Protein 8SA9 (pdb70)

Foldseek 3Di:
DLLVLLQCQLDDCLQCVPHSFGDQDFFFDDDAPDPVSQVVCVVCVCPQRDHGPLSHDSLLSSLFRSLCVQLVFDTKAKFQFQLLQLLLLVVLFDAAPAEEEEELLADLSSVCSQVVPVVVRRYYYHYDHQACFLVCLVVDDPRYAEYEEEALGPQLHAGHLLLRVLVNCCVRPVNHAYEYACAQQPSRQFSVVVSVHFKYKYRLCAALLAANPGGMIMIGGHPVCPVSSSVSSVVVSGDHGSVSSSSSSVSSNCSVVFQVLLQVLQVVVQVVLCPDPQFDFWAALCDPPHRCVVSSVVGTNTGGNKTKTFTPAADDPVLVCLQQVDFDFADDDDGYRYQGKHKDKDAQVRSQVSRPPDHDDDGGIMMMMGHHNDDSVSVVVRVVVSVVSRD/DLVCPCLVLLQCQLDDCVQCVPHSFGDQDFFFDDDDPDPVSQVVCVVCVCPPRDHGPLSHDSLLSSLFRSLCVQLVFPTKAKFQFQLRQLLLLVVLFDAAPAEEEEELLADLSSVCSQVPPVVVRRYYYHYDHQACFLVCLVVDDPRHAEYEEEALGPQLHAGHLLLRVQVNCCVRPVNHAYEYACAQQPSRQFSVVVSVHFKYKYRLCAALLAANPGGMIMIGGHPVCPVSSSVSSVVVSGDHGSVSSSSSSVSSNCSVVFQVLLQVLQVVVQVVLVPDPFFDFWAALCDPPHRCVVSSVVGTNTGGNKTKTFTPAAQDPVLVCLQQVDFDFADDDDGYRYQGKHKYKDALVRSQVSRPPDHDDDHGIMIMIRHHNDDSVSVVVRVVVSVVSRD

Solvent-accessible surface area: 29264 Å² total; per-residue (Å²): 131,72,22,16,43,2,0,46,2,2,46,113,81,84,4,12,110,82,64,23,9,7,47,72,50,181,37,68,87,19,133,61,131,80,105,110,40,109,101,83,6,50,150,32,94,42,160,21,62,58,47,75,2,103,37,2,1,20,0,8,11,1,0,39,52,0,3,24,111,13,6,53,20,54,5,2,9,12,0,61,30,7,46,16,0,5,21,19,0,0,52,5,3,22,121,140,34,21,8,0,3,0,0,10,1,0,98,74,54,3,11,49,20,1,74,137,72,0,57,154,96,30,2,79,31,17,33,5,78,5,79,36,8,49,89,0,27,124,65,22,81,153,60,12,57,0,0,0,0,13,2,5,2,18,25,15,3,20,0,2,24,2,50,26,0,12,44,0,0,61,162,79,9,82,113,1,9,0,0,0,14,0,9,10,0,0,0,5,13,1,62,3,23,115,53,33,2,3,0,0,0,2,16,0,10,29,2,2,1,1,4,50,55,17,116,0,0,0,0,0,0,42,78,125,3,38,128,75,0,19,60,51,4,39,142,106,35,36,70,10,68,10,46,23,0,20,37,0,5,7,4,1,6,1,0,5,10,1,6,106,15,0,47,94,1,0,40,106,0,0,60,65,0,48,155,32,114,20,17,73,78,10,14,0,0,6,17,94,79,13,78,11,16,125,48,27,147,136,20,20,92,9,1,0,0,5,0,0,0,2,1,83,67,117,1,79,121,80,47,30,44,37,0,24,97,81,28,100,32,9,39,97,39,185,39,33,0,2,1,5,0,12,2,29,29,31,10,12,85,93,0,25,87,22,12,27,160,34,151,40,84,26,91,5,0,0,0,26,0,2,0,0,4,3,20,32,95,55,0,24,62,9,0,43,48,0,3,71,72,4,144,12,75,84,42,103,31,6,20,30,2,0,48,0,1,49,116,80,83,10,12,126,82,64,24,9,7,49,72,50,180,37,68,86,21,132,64,130,79,105,116,41,109,121,94,5,53,196,26,97,43,146,28,66,60,43,75,3,103,35,4,1,28,1,8,14,1,0,42,51,0,2,25,101,8,6,53,19,56,6,1,8,14,0,59,30,7,46,17,0,5,23,19,0,0,51,5,2,23,122,153,45,20,8,0,3,0,0,9,1,0,99,74,55,3,12,48,22,1,73,139,70,0,58,151,89,31,3,79,31,17,34,4,76,5,79,35,8,50,92,0,27,123,69,20,80,150,59,11,60,0,0,0,0,12,1,5,2,18,22,14,2,20,0,2,24,2,50,26,0,12,43,0,0,66,161,76,19,76,126,4,10,0,0,0,15,0,8,9,0,1,0,4,2,1,57,2,24,114,52,33,1,2,0,0,0,2,15,0,10,29,1,1,1,1,3,49,55,16,118,0,0,0,0,0,0,40,82,117,2,40,120,79,0,19,63,53,5,42,144,106,36,37,71,10,70,9,46,23,0,18,40,0,6,6,4,0,7,1,0,3,10,1,0,16,30,1,39,106,6,0,38,101,0,0,80,65,0,47,152,32,117,20,21,70,76,12,12,0,0,5,19,97,77,13,78,11,8,106,48,28,121,135,19,21,50,5,1,0,0,6,0,0,0,2,1,82,69,102,0,73,122,76,51,39,43,40,0,18,96,82,27,96,31,9,39,105,38,177,38,31,0,3,1,3,0,11,1,23,22,28,6,13,84,88,0,28,87,22,13,28,163,33,150,42,81,29,94,3,0,1,0,25,0,2,0,0,3,0,29,32,83,37,0,19,63,10,0,44,47,0,3,72,73,6,148

Secondary structure (DSSP, 8-state):
-HHHHHHHTT--HHHHTTSSSPP----S----SSHHHHHHHHHTTTTTS---TTT--HHHHHHHHHHHHHHT-SEEEEESSHHHHHHHHHHTT--TT-EEEEETTS-HHHHHIIIIIIGGGT-EEEEE-TT-GGGGGGG--TTEEEEEEESSPTTT-PPP-HHHHHHHHHHH-TT-EEEEE-TTTTTTSS-GGGGT-SEEEEETTTTTT-SSS---EEEEE-HHHHHHHHHHHHHTT----HHHHHHHHHHHTTHHHHHHHHHHHHHHHHHHHHT-TTEEEEE-TTSTTSTTHHHHHHH-S---SEEEEEESSPPPHHHHHHHHTT-SS-EE-S---SSS-EEEEE-HHHHHTTSTT---S--SPEEEEE--SS-HHHHHHHHHHHHHHH-/-TT-TTHHHHHHTT--HHHHTTSSSPP----S----SSHHHHHHHHHTTTTTS---TTT--HHHHHHHHHHHHHHT-SEEEEESSHHHHHHHHHHTT--TT-EEEEETTS-HHHHHIIIIIIGGGT-EEEEE-TT-GGGGGGG--TTEEEEEEESSPTTT-PPP-HHHHHHHHHHH-TT-EEEEE-TTTTTTSS-GGGGT-SEEEEETTTTTT-SSS---EEEEE-HHHHHHHHHHHHHTT----HHHHHHHHHHHTTHHHHHHHHHHHHHHHHHHHHT-TTEEEEE-TTSTTSTTHHHHHHH-S---SEEEEEESSPPPHHHHHHHHTT-SSPEE-S---SSS-EEEEE-HHHHHHTSTT---S--SPEEEEE--SS-HHHHHHHHHHHHHHH-

Radius of gyration: 28.71 Å; Cα contacts (8 Å, |Δi|>4): 1822; chains: 2; bounding box: 74×93×70 Å

CATH classification: 3.40.640.10 (+1 more: 3.90.1150.10)

Organism: Klebsiella aerogenes (strain ATCC 13048 / DSM 30053 / CCUG 1429 / JCM 1235 / KCTC 2190 / NBRC 13534 / NCIMB 10102 / NCTC 10006 / CDC 819-56) (NCBI:txid1028307)

Nearest PDB structures (foldseek):
  8sad-assembly1_A  TM=1.002E+00  e=1.272E-87  Klebsiella aerogenes KCTC 2190
  8duy-assembly1_D  TM=1.002E+00  e=1.552E-83  Klebsiella pneumoniae
  4itg-assembly1_B  TM=1.001E+00  e=9.380E-82  Escherichia coli K-12
  1cl1-assembly1_B  TM=9.995E-01  e=1.520E-81  Escherichia coli K-12
  5dx5-assembly1_A  TM=9.143E-01  e=2.715E-39  Clostridium sporogenes

InterPro domains:
  IPR000277 Cys/Met metabolism, pyridoxal phosphate-dependent enzyme [PF01053] (7-391)
  IPR000277 Cys/Met metabolism, pyridoxal phosphate-dependent enzyme [PIRSF001434] (2-394)
  IPR000277 Cys/Met metabolism, pyridoxal phosphate-dependent enzyme [cd00614] (22-392)
  IPR006233 Cystathionine beta-lyase, bacterial [PTHR43500] (3-394)
  IPR006233 Cystathionine beta-lyase, bacterial [TIGR01324] (8-394)
  IPR015421 Pyridoxal phosphate-dependent transferase, major domain [G3DSA:3.40.640.10] (1-258)
  IPR015422 Pyridoxal phosphate-dependent transferase, small domain [G3DSA:3.90.1150.10] (259-395)
  IPR015424 Pyridoxal phosphate-dependent transferase [SSF53383] (24-393)
  IPR054542 Cys/Met metabolism enzyme, pyridoxal-phosphate attachment site [PS00868] (202-216)

B-factor: mean 17.11, std 7.77, range [1.0, 56.58]

Structure (mmCIF, N/CA/C/O backbone):
data_8SA9
#
_entry.id   8SA9
#
_cell.length_a   87.313
_cell.length_b   131.511
_cell.length_c   82.585
_cell.angle_alpha   90.00
_cell.angle_beta   103.81
_cell.angle_gamma   90.00
#
_symmetry.space_group_name_H-M   'C 1 2 1'
#
loop_
_entity.id
_entity.type
_entity.pdbx_description
1 polymer 'Cystathionine beta-lyase'
2 non-polymer '[({3-hydroxy-2-methyl-5-[(phosphonooxy)methyl]pyridin-4-yl}methyl)amino](oxo)acetic acid'
3 non-polymer "PYRIDOXAL-5'-PHOSPHATE"
4 non-polymer 'CITRATE ANION'
5 water water
#
loop_
_atom_site.group_PDB
_atom_site.id
_atom_site.type_symbol
_atom_site.label_atom_id
_atom_site.label_alt_id
_atom_site.label_comp_id
_atom_site.label_asym_id
_atom_site.label_entity_id
_atom_site.label_seq_id
_atom_site.pdbx_PDB_ins_code
_atom_site.Cartn_x
_atom_site.Cartn_y
_atom_site.Cartn_z
_atom_site.occupancy
_atom_site.B_iso_or_equiv
_atom_site.auth_seq_id
_atom_site.auth_comp_id
_atom_site.auth_asym_id
_atom_site.auth_atom_id
_atom_site.pdbx_PDB_model_num
ATOM 1 N N . HIS A 1 13 ? 17.319 -11.829 17.086 1.00 32.36 5 HIS A N 1
ATOM 2 C CA . HIS A 1 13 ? 18.417 -12.026 18.025 1.00 31.07 5 HIS A CA 1
ATOM 3 C C . HIS A 1 13 ? 19.755 -11.915 17.305 1.00 26.19 5 HIS A C 1
ATOM 4 O O . HIS A 1 13 ? 19.907 -12.404 16.175 1.00 23.76 5 HIS A O 1
ATOM 11 N N . LEU A 1 14 ? 20.719 -11.268 17.975 1.00 24.78 6 LEU A N 1
ATOM 12 C CA . LEU A 1 14 ? 22.014 -11.018 17.362 1.00 22.06 6 LEU A CA 1
ATOM 13 C C . LEU A 1 14 ? 22.681 -12.309 16.931 1.00 17.63 6 LEU A C 1
ATOM 14 O O . LEU A 1 14 ? 23.252 -12.351 15.851 1.00 15.64 6 LEU A O 1
ATOM 19 N N . ASP A 1 15 ? 22.642 -13.357 17.764 1.00 16.59 7 ASP A N 1
ATOM 20 C CA . ASP A 1 15 ? 23.336 -14.586 17.384 1.00 15.76 7 ASP A CA 1
ATOM 21 C C . ASP A 1 15 ? 22.773 -15.156 16.084 1.00 13.80 7 ASP A C 1
ATOM 22 O O . ASP A 1 15 ? 23.521 -15.638 15.231 1.00 13.88 7 ASP A O 1
ATOM 27 N N . THR A 1 16 ? 21.447 -15.142 15.925 1.00 13.24 8 THR A N 1
ATOM 28 C CA . THR A 1 16 ? 20.844 -15.658 14.700 1.00 13.20 8 THR A CA 1
ATOM 29 C C . THR A 1 16 ? 21.212 -14.777 13.513 1.00 12.67 8 THR A C 1
ATOM 30 O O . THR A 1 16 ? 21.527 -15.273 12.424 1.00 13.16 8 THR A O 1
ATOM 34 N N . ALA A 1 17 ? 21.168 -13.462 13.708 1.00 13.24 9 ALA A N 1
ATOM 35 C CA . ALA A 1 17 ? 21.532 -12.540 12.642 1.00 13.56 9 ALA A CA 1
ATOM 36 C C . ALA A 1 17 ? 22.982 -12.710 12.224 1.00 12.55 9 ALA A C 1
ATOM 37 O O . ALA A 1 17 ? 23.294 -12.650 11.036 1.00 13.53 9 ALA A O 1
ATOM 39 N N . LEU A 1 18 ? 23.889 -12.896 13.175 1.00 12.35 10 LEU A N 1
ATOM 40 C CA . LEU A 1 18 ? 25.291 -13.102 12.831 1.00 12.28 10 LEU A CA 1
ATOM 41 C C . LEU A 1 18 ? 25.482 -14.357 11.993 1.00 12.58 10 LEU A C 1
ATOM 42 O O . LEU A 1 18 ? 26.263 -14.359 11.043 1.00 14.02 10 LEU A O 1
ATOM 47 N N . VAL A 1 19 ? 24.772 -15.435 12.325 1.00 11.99 11 VAL A N 1
ATOM 48 C CA . VAL A 1 19 ? 24.910 -16.672 11.565 1.00 12.20 11 VAL A CA 1
ATOM 49 C C . VAL A 1 19 ? 24.413 -16.497 10.143 1.00 11.75 11 VAL A C 1
ATOM 50 O O . VAL A 1 19 ? 24.967 -17.076 9.204 1.00 12.42 11 VAL A O 1
ATOM 54 N N . ASN A 1 20 ? 23.353 -15.715 9.960 1.00 11.77 12 ASN A N 1
ATOM 55 C CA . ASN A 1 20 ? 22.670 -15.644 8.676 1.00 12.38 12 ASN A CA 1
ATOM 56 C C . ASN A 1 20 ? 23.021 -14.439 7.811 1.00 12.37 12 ASN A C 1
ATOM 57 O O . ASN A 1 20 ? 22.713 -14.446 6.624 1.00 13.33 12 ASN A O 1
ATOM 62 N N . ALA A 1 21 ? 23.691 -13.438 8.356 1.00 12.61 13 ALA A N 1
ATOM 63 C CA . ALA A 1 21 ? 23.863 -12.170 7.658 1.00 13.62 13 ALA A CA 1
ATOM 64 C C . ALA A 1 21 ? 24.614 -12.344 6.346 1.00 13.04 13 ALA A C 1
ATOM 65 O O . ALA A 1 21 ? 25.675 -12.963 6.295 1.00 14.21 13 ALA A O 1
ATOM 67 N N . GLY A 1 22 ? 24.077 -11.754 5.285 1.00 13.26 14 GLY A N 1
ATOM 68 C CA . GLY A 1 22 ? 24.704 -11.796 3.976 1.00 13.71 14 GLY A CA 1
ATOM 69 C C . GLY A 1 22 ? 24.543 -13.086 3.212 1.00 13.67 14 GLY A C 1
ATOM 70 O O . GLY A 1 22 ? 24.967 -13.158 2.053 1.00 14.48 14 GLY A O 1
ATOM 71 N N . ARG A 1 23 ? 23.945 -14.110 3.802 1.00 14.39 15 ARG A N 1
ATOM 72 C CA . ARG A 1 23 ? 23.877 -15.415 3.157 1.00 16.55 15 ARG A CA 1
ATOM 73 C C . ARG A 1 23 ? 22.557 -15.496 2.412 1.00 20.12 15 ARG A C 1
ATOM 74 O O . ARG A 1 23 ? 21.492 -15.683 3.013 1.00 23.50 15 ARG A O 1
ATOM 82 N N . ARG A 1 24 ? 22.634 -15.288 1.110 1.00 20.15 16 ARG A N 1
ATOM 83 C CA . ARG A 1 24 ? 21.553 -15.498 0.165 1.00 20.70 16 ARG A CA 1
ATOM 84 C C . ARG A 1 24 ? 22.080 -16.432 -0.913 1.00 17.55 16 ARG A C 1
ATOM 85 O O . ARG A 1 24 ? 23.285 -16.458 -1.166 1.00 15.45 16 ARG A O 1
ATOM 93 N N . LYS A 1 25 ? 21.166 -17.182 -1.542 1.00 17.88 17 LYS A N 1
ATOM 94 C CA . LYS A 1 25 ? 21.562 -18.201 -2.505 1.00 18.41 17 LYS A CA 1
ATOM 95 C C . LYS A 1 25 ? 22.387 -17.625 -3.653 1.00 16.77 17 LYS A C 1
ATOM 96 O O . LYS A 1 25 ? 23.292 -18.293 -4.166 1.00 17.11 17 LYS A O 1
ATOM 98 N N A LYS A 1 26 ? 22.120 -16.400 -4.088 0.60 15.89 18 LYS A N 1
ATOM 99 N N B LYS A 1 26 ? 22.072 -16.388 -4.070 0.40 16.32 18 LYS A N 1
ATOM 100 C CA A LYS A 1 26 ? 22.917 -15.929 -5.210 0.60 16.11 18 LYS A CA 1
ATOM 101 C CA B LYS A 1 26 ? 22.859 -15.666 -5.067 0.40 16.56 18 LYS A CA 1
ATOM 102 C C A LYS A 1 26 ? 24.392 -15.769 -4.841 0.60 14.80 18 LYS A C 1
ATOM 103 C C B LYS A 1 26 ? 24.344 -15.841 -4.807 0.40 15.08 18 LYS A C 1
ATOM 104 O O A LYS A 1 26 ? 25.237 -15.722 -5.742 0.60 14.48 18 LYS A O 1
ATOM 105 O O B LYS A 1 26 ? 25.130 -16.111 -5.720 0.40 15.20 18 LYS A O 1
ATOM 116 N N . TYR A 1 27 ? 24.732 -15.690 -3.550 1.00 13.19 19 TYR A N 1
ATOM 117 C CA . TYR A 1 27 ? 26.136 -15.655 -3.145 1.00 11.99 19 TYR A CA 1
ATOM 118 C C . TYR A 1 27 ? 26.667 -17.007 -2.714 1.00 12.56 19 TYR A C 1
ATOM 119 O O . TYR A 1 27 ? 27.854 -17.279 -2.901 1.00 13.72 19 TYR A O 1
ATOM 128 N N . THR A 1 28 ? 25.821 -17.869 -2.143 1.00 12.44 20 THR A N 1
ATOM 129 C CA . THR A 1 28 ? 26.284 -19.130 -1.558 1.00 13.11 20 THR A CA 1
ATOM 130 C C . THR A 1 28 ? 26.196 -20.285 -2.544 1.00 14.32 20 THR A C 1
ATOM 131 O O . THR A 1 28 ? 27.004 -21.217 -2.458 1.00 14.55 20 THR A O 1
ATOM 135 N N A GLN A 1 29 ? 25.209 -20.242 -3.442 0.32 15.37 21 GLN A N 1
ATOM 136 N N B GLN A 1 29 ? 25.277 -20.228 -3.511 0.68 15.84 21 GLN A N 1
ATOM 137 C CA A GLN A 1 29 ? 25.109 -21.176 -4.564 0.32 15.87 21 GLN A CA 1
ATOM 138 C CA B GLN A 1 29 ? 25.279 -21.176 -4.632 0.68 16.04 21 GLN A CA 1
ATOM 139 C C A GLN A 1 29 ? 25.271 -22.614 -4.112 0.32 15.65 21 GLN A C 1
ATOM 140 C C B GLN A 1 29 ? 25.228 -22.639 -4.172 0.68 15.54 21 GLN A C 1
ATOM 141 O O A GLN A 1 29 ? 25.959 -23.424 -4.735 0.32 15.52 21 GLN A O 1
ATOM 142 O O B GLN A 1 29 ? 25.696 -23.528 -4.880 0.68 15.85 21 GLN A O 1
ATOM 153 N N . GLY A 1 30 ? 24.624 -22.916 -3.007 1.00 16.20 22 GLY A N 1
ATOM 154 C CA . GLY A 1 30 ? 24.502 -24.262 -2.494 1.00 16.57 22 GLY A CA 1
ATOM 155 C C . GLY A 1 30 ? 25.349 -24.553 -1.275 1.00 16.30 22 GLY A C 1
ATOM 156 O O . GLY A 1 30 ? 25.090 -25.545 -0.591 1.00 19.63 22 GLY A O 1
ATOM 157 N N . SER A 1 31 ? 26.363 -23.755 -0.993 1.00 13.71 23 SER A N 1
ATOM 158 C CA . SER A 1 31 ? 27.169 -23.959 0.201 1.00 13.74 23 SER A CA 1
ATOM 159 C C . SER A 1 31 ? 26.596 -23.148 1.368 1.00 13.66 23 SER A C 1
ATOM 160 O O . SER A 1 31 ? 25.667 -22.355 1.211 1.00 14.82 23 SER A O 1
ATOM 163 N N . VAL A 1 32 ? 27.106 -23.403 2.567 1.00 12.64 24 VAL A N 1
ATOM 164 C CA . VAL A 1 32 ? 26.730 -22.592 3.713 1.00 12.24 24 VAL A CA 1
ATOM 165 C C . VAL A 1 32 ? 27.281 -21.185 3.578 1.00 12.43 24 VAL A C 1
ATOM 166 O O . VAL A 1 32 ? 26.559 -20.210 3.786 1.00 13.24 24 VAL A O 1
ATOM 170 N N . ASN A 1 33 ? 28.556 -21.061 3.225 1.00 11.70 25 ASN A N 1
ATOM 171 C CA . ASN A 1 33 ? 29.233 -19.779 3.104 1.00 11.62 25 ASN A CA 1
ATOM 172 C C . ASN A 1 33 ? 29.193 -19.289 1.658 1.00 11.23 25 ASN A C 1
ATOM 173 O O . ASN A 1 33 ? 28.982 -20.055 0.722 1.00 12.00 25 ASN A O 1
ATOM 178 N N A SER A 1 34 ? 29.424 -17.991 1.482 0.61 10.76 26 SER A N 1
ATOM 179 N N B SER A 1 34 ? 29.415 -17.985 1.480 0.39 10.68 26 SER A N 1
ATOM 180 C CA A SER A 1 34 ? 29.501 -17.458 0.131 0.61 11.01 26 SER A CA 1
ATOM 181 C CA B SER A 1 34 ? 29.528 -17.445 0.131 0.39 10.50 26 SER A CA 1
ATOM 182 C C A SER A 1 34 ? 30.631 -18.124 -0.645 0.61 11.13 26 SER A C 1
ATOM 183 C C B SER A 1 34 ? 30.608 -18.187 -0.640 0.39 10.61 26 SER A C 1
ATOM 184 O O A SER A 1 34 ? 31.661 -18.514 -0.090 0.61 11.42 26 SER A O 1
ATOM 185 O O B SER A 1 34 ? 31.573 -18.704 -0.072 0.39 10.66 26 SER A O 1
ATOM 190 N N . VAL A 1 35 ? 30.461 -18.200 -1.960 1.00 10.58 27 VAL A N 1
ATOM 191 C CA . VAL A 1 35 ? 31.581 -18.566 -2.806 1.00 10.67 27 VAL A CA 1
ATOM 192 C C . VAL A 1 35 ? 32.639 -17.473 -2.723 1.00 10.88 27 VAL A C 1
ATOM 193 O O . VAL A 1 35 ? 32.357 -16.322 -2.391 1.00 11.96 27 VAL A O 1
ATOM 197 N N A ILE A 1 36 ? 33.868 -17.856 -3.017 0.55 10.43 28 ILE A N 1
ATOM 198 N N B ILE A 1 36 ? 33.870 -17.844 -3.061 0.45 10.29 28 ILE A N 1
ATOM 199 C CA A ILE A 1 36 ? 34.961 -16.920 -3.220 0.55 10.30 28 ILE A CA 1
ATOM 200 C CA B ILE A 1 36 ? 34.982 -16.910 -3.203 0.45 10.08 28 ILE A CA 1
ATOM 201 C C A ILE A 1 36 ? 35.065 -16.736 -4.724 0.55 10.27 28 ILE A C 1
ATOM 202 C C B ILE A 1 36 ? 35.194 -16.695 -4.694 0.45 9.94 28 ILE A C 1
ATOM 203 O O A ILE A 1 36 ? 35.347 -17.681 -5.469 0.55 10.81 28 ILE A O 1
ATOM 204 O O B ILE A 1 36 ? 35.729 -17.562 -5.395 0.45 10.29 28 ILE A O 1
ATOM 213 N N . GLN A 1 37 ? 34.787 -15.530 -5.181 1.00 9.52 29 GLN A N 1
ATOM 214 C CA . GLN A 1 37 ? 34.891 -15.169 -6.591 1.00 9.77 29 GLN A CA 1
ATOM 215 C C . GLN A 1 37 ? 36.053 -14.197 -6.705 1.00 9.72 29 GLN A C 1
ATOM 216 O O . GLN A 1 37 ? 35.970 -13.044 -6.281 1.00 10.56 29 GLN A O 1
ATOM 222 N N . ARG A 1 38 ? 37.162 -14.695 -7.215 1.00 10.44 30 ARG A N 1
ATOM 223 C CA . ARG A 1 38 ? 38.370 -13.903 -7.414 1.00 10.30 30 ARG A CA 1
ATOM 224 C C . ARG A 1 38 ? 38.311 -13.335 -8.816 1.00 10.81 30 ARG A C 1
ATOM 225 O O . ARG A 1 38 ? 38.246 -14.107 -9.769 1.00 13.05 30 ARG A O 1
ATOM 233 N N . ALA A 1 39 ? 38.321 -12.011 -8.951 1.00 10.17 31 ALA A N 1
ATOM 234 C CA . ALA A 1 39 ? 38.197 -11.410 -10.272 1.00 10.39 31 ALA A CA 1
ATOM 235 C C . ALA A 1 39 ? 38.642 -9.966 -10.270 1.00 10.35 31 ALA A C 1
ATOM 236 O O . ALA A 1 39 ? 38.316 -9.217 -9.347 1.00 11.56 31 ALA A O 1
ATOM 238 N N . SER A 1 40 ? 39.311 -9.575 -11.352 1.00 10.34 32 SER A N 1
ATOM 239 C CA . SER A 1 40 ? 39.327 -8.199 -11.811 1.00 10.49 32 SER A CA 1
ATOM 240 C C . SER A 1 40 ? 38.280 -8.097 -12.926 1.00 10.22 32 SER A C 1
ATOM 241 O O . SER A 1 40 ? 37.166 -7.627 -12.707 1.00 10.42 32 SER A O 1
ATOM 244 N N . SER A 1 41 ? 38.597 -8.622 -14.101 1.00 10.37 33 SER A N 1
ATOM 245 C CA . SER A 1 41 ? 37.633 -8.661 -15.195 1.00 10.86 33 SER A CA 1
ATOM 246 C C . SER A 1 41 ? 36.362 -9.410 -14.817 1.00 10.81 33 SER A C 1
ATOM 247 O O . SER A 1 41 ? 36.411 -10.531 -14.302 1.00 11.60 33 SER A O 1
ATOM 250 N N . LEU A 1 42 ? 35.225 -8.809 -15.129 1.00 10.57 34 LEU A N 1
ATOM 251 C CA . LEU A 1 42 ? 33.927 -9.451 -15.028 1.00 11.31 34 LEU A CA 1
ATOM 252 C C . LEU A 1 42 ? 33.252 -9.359 -16.388 1.00 11.55 34 LEU A C 1
ATOM 253 O O . LEU A 1 42 ? 33.228 -8.299 -17.002 1.00 12.38 34 LEU A O 1
ATOM 258 N N . VAL A 1 43 ? 32.762 -10.470 -16.883 1.00 12.05 35 VAL A N 1
ATOM 259 C CA . VAL A 1 43 ? 32.404 -10.602 -18.286 1.00 12.69 35 VAL A CA 1
ATOM 260 C C . VAL A 1 43 ? 30.961 -10.201 -18.519 1.00 13.38 35 VAL A C 1
ATOM 261 O O . VAL A 1 43 ? 30.063 -10.566 -17.759 1.00 14.89 35 VAL A O 1
ATOM 265 N N . PHE A 1 44 ? 30.727 -9.512 -19.625 1.00 13.09 36 PHE A N 1
ATOM 266 C CA . PHE A 1 44 ? 29.400 -9.100 -20.072 1.00 13.84 36 PHE A CA 1
ATOM 267 C C . PHE A 1 44 ? 29.058 -9.908 -21.308 1.00 15.01 36 PHE A C 1
ATOM 268 O O . PHE A 1 44 ? 29.788 -9.862 -22.296 1.00 15.17 36 PHE A O 1
ATOM 276 N N . ASP A 1 45 ? 27.951 -10.639 -21.269 1.00 15.89 37 ASP A N 1
ATOM 277 C CA . ASP A 1 45 ? 27.636 -11.489 -22.415 1.00 18.30 37 ASP A CA 1
ATOM 278 C C . ASP A 1 45 ? 27.153 -10.686 -23.615 1.00 17.26 37 ASP A C 1
ATOM 279 O O . ASP A 1 45 ? 27.279 -11.144 -24.761 1.00 18.20 37 ASP A O 1
ATOM 284 N N . THR A 1 46 ? 26.567 -9.518 -23.375 1.00 16.25 38 THR A N 1
ATOM 285 C CA . THR A 1 46 ? 26.025 -8.671 -24.420 1.00 16.37 38 THR A CA 1
ATOM 286 C C . THR A 1 46 ? 26.246 -7.215 -24.043 1.00 16.36 38 THR A C 1
ATOM 287 O O . THR A 1 46 ? 26.493 -6.877 -22.885 1.00 16.14 38 THR A O 1
ATOM 291 N N . VAL A 1 47 ? 26.094 -6.351 -25.047 1.00 16.95 39 VAL A N 1
ATOM 292 C CA . VAL A 1 47 ? 26.087 -4.912 -24.823 1.00 17.81 39 VAL A CA 1
ATOM 293 C C . VAL A 1 47 ? 25.018 -4.534 -23.806 1.00 17.59 39 VAL A C 1
ATOM 294 O O . VAL A 1 47 ? 25.259 -3.712 -22.912 1.00 17.95 39 VAL A O 1
ATOM 298 N N A GLU A 1 48 ? 23.828 -5.129 -23.913 0.48 17.82 40 GLU A N 1
ATOM 299 N N B GLU A 1 48 ? 23.816 -5.108 -23.924 0.52 17.96 40 GLU A N 1
ATOM 300 C CA A GLU A 1 48 ? 22.768 -4.786 -22.967 0.48 18.65 40 GLU A CA 1
ATOM 301 C CA B GLU A 1 48 ? 22.780 -4.765 -22.951 0.52 19.00 40 GLU A CA 1
ATOM 302 C C A GLU A 1 48 ? 23.130 -5.200 -21.546 0.48 18.07 40 GLU A C 1
ATOM 303 C C B GLU A 1 48 ? 23.196 -5.163 -21.542 0.52 18.18 40 GLU A C 1
ATOM 304 O O A GLU A 1 48 ? 22.805 -4.492 -20.587 0.48 17.97 40 GLU A O 1
ATOM 305 O O B GLU A 1 48 ? 22.966 -4.413 -20.587 0.52 17.98 40 GLU A O 1
ATOM 316 N N . ALA A 1 49 ? 23.804 -6.340 -21.385 1.00 17.98 41 ALA A N 1
ATOM 317 C CA . ALA A 1 49 ? 24.245 -6.745 -20.054 1.00 17.41 41 ALA A CA 1
ATOM 318 C C . ALA A 1 49 ? 25.287 -5.779 -19.507 1.00 16.53 41 ALA A C 1
ATOM 319 O O . ALA A 1 49 ? 25.285 -5.459 -18.316 1.00 16.39 41 ALA A O 1
ATOM 321 N N . LYS A 1 50 ? 26.183 -5.299 -20.367 1.00 16.10 42 LYS A N 1
ATOM 322 C CA . LYS A 1 50 ? 27.169 -4.315 -19.942 1.00 15.66 42 LYS A CA 1
ATOM 323 C C . LYS A 1 50 ? 26.507 -3.020 -19.492 1.00 15.70 42 LYS A C 1
ATOM 324 O O . LYS A 1 50 ? 26.898 -2.446 -18.473 1.00 15.16 42 LYS A O 1
ATOM 330 N N . LYS A 1 51 ? 25.487 -2.562 -20.224 1.00 16.16 43 LYS A N 1
ATOM 331 C CA . LYS A 1 51 ? 24.783 -1.343 -19.829 1.00 17.31 43 LYS A CA 1
ATOM 332 C C . LYS A 1 51 ? 24.107 -1.523 -18.473 1.00 16.73 43 LYS A C 1
ATOM 333 O O . LYS A 1 51 ? 24.133 -0.624 -17.619 1.00 16.62 43 LYS A O 1
ATOM 339 N N . HIS A 1 52 ? 23.468 -2.672 -18.266 1.00 16.44 44 HIS A N 1
ATOM 340 C CA . HIS A 1 52 ? 22.799 -2.936 -17.001 1.00 16.36 44 HIS A CA 1
ATOM 341 C C . HIS A 1 52 ? 23.801 -2.998 -15.856 1.00 15.50 44 HIS A C 1
ATOM 342 O O . HIS A 1 52 ? 23.556 -2.470 -14.765 1.00 15.80 44 HIS A O 1
ATOM 349 N N . ALA A 1 53 ? 24.932 -3.650 -16.087 1.00 14.86 45 ALA A N 1
ATOM 350 C CA . ALA A 1 53 ? 25.954 -3.738 -15.056 1.00 14.32 45 ALA A CA 1
ATOM 351 C C . ALA A 1 53 ? 26.495 -2.361 -14.722 1.00 13.86 45 ALA A C 1
ATOM 352 O O . ALA A 1 53 ? 26.775 -2.053 -13.560 1.00 14.08 45 ALA A O 1
ATOM 354 N N . THR A 1 54 ? 26.693 -1.531 -15.746 1.00 13.87 46 THR A N 1
ATOM 355 C CA . THR A 1 54 ? 27.189 -0.176 -15.515 1.00 14.58 46 THR A CA 1
ATOM 356 C C . THR A 1 54 ? 26.217 0.612 -14.644 1.00 14.79 46 THR A C 1
ATOM 357 O O . THR A 1 54 ? 26.613 1.259 -13.672 1.00 14.92 46 THR A O 1
ATOM 361 N N A ARG A 1 55 ? 24.931 0.580 -14.989 0.56 15.39 47 ARG A N 1
ATOM 362 N N B ARG A 1 55 ? 24.929 0.557 -14.975 0.44 15.36 47 ARG A N 1
ATOM 363 C CA A ARG A 1 55 ? 23.938 1.276 -14.181 0.56 16.46 47 ARG A CA 1
ATOM 364 C CA B ARG A 1 55 ? 23.929 1.275 -14.197 0.44 16.33 47 ARG A CA 1
ATOM 365 C C A ARG A 1 55 ? 24.005 0.816 -12.735 0.56 15.16 47 ARG A C 1
ATOM 366 C C B ARG A 1 55 ? 23.886 0.785 -12.758 0.44 15.28 47 ARG A C 1
ATOM 367 O O A ARG A 1 55 ? 23.848 1.626 -11.810 0.56 15.57 47 ARG A O 1
ATOM 368 O O B ARG A 1 55 ? 23.520 1.548 -11.855 0.44 15.59 47 ARG A O 1
ATOM 383 N N . ASN A 1 56 ? 24.243 -0.478 -12.524 1.00 14.61 48 ASN A N 1
ATOM 384 C CA . ASN A 1 56 ? 24.146 -1.099 -11.217 1.00 14.18 48 ASN A CA 1
ATOM 385 C C . ASN A 1 56 ? 25.513 -1.395 -10.618 1.00 13.39 48 ASN A C 1
ATOM 386 O O . ASN A 1 56 ? 25.647 -2.248 -9.737 1.00 13.63 48 ASN A O 1
ATOM 391 N N . ARG A 1 57 ? 26.526 -0.636 -11.036 1.00 13.20 49 ARG A N 1
ATOM 392 C CA . ARG A 1 57 ? 27.903 -0.923 -10.660 1.00 12.91 49 ARG A CA 1
ATOM 393 C C . ARG A 1 57 ? 28.171 -0.746 -9.174 1.00 12.58 49 ARG A C 1
ATOM 394 O O . ARG A 1 57 ? 29.148 -1.304 -8.679 1.00 13.06 49 ARG A O 1
ATOM 402 N N . ALA A 1 58 ? 27.359 0.028 -8.460 1.00 13.53 50 ALA A N 1
ATOM 403 C CA . ALA A 1 58 ? 27.494 0.170 -7.015 1.00 14.36 50 ALA A CA 1
ATOM 404 C C . ALA A 1 58 ? 26.338 -0.489 -6.282 1.00 15.01 50 ALA A C 1
ATOM 405 O O . ALA A 1 58 ? 26.171 -0.285 -5.077 1.00 17.07 50 ALA A O 1
ATOM 407 N N . LYS A 1 59 ? 25.530 -1.261 -6.989 1.00 14.64 51 LYS A N 1
ATOM 408 C CA . LYS A 1 59 ? 24.292 -1.811 -6.464 1.00 15.85 51 LYS A CA 1
ATOM 409 C C . LYS A 1 59 ? 24.249 -3.328 -6.590 1.00 16.69 51 LYS A C 1
ATOM 410 O O . LYS A 1 59 ? 23.181 -3.917 -6.760 1.00 18.04 51 LYS A O 1
ATOM 416 N N . GLY A 1 60 ? 25.404 -3.982 -6.533 1.00 15.14 52 GLY A N 1
ATOM 417 C CA . GLY A 1 60 ? 25.420 -5.422 -6.389 1.00 15.63 52 GLY A CA 1
ATOM 418 C C . GLY A 1 60 ? 25.266 -6.196 -7.677 1.00 14.92 52 GLY A C 1
ATOM 419 O O . GLY A 1 60 ? 24.912 -7.380 -7.624 1.00 16.37 52 GLY A O 1
ATOM 420 N N . GLU A 1 61 ? 25.499 -5.573 -8.831 1.00 14.35 53 GLU A N 1
ATOM 421 C CA . GLU A 1 61 ? 25.606 -6.298 -10.089 1.00 14.29 53 GLU A CA 1
ATOM 422 C C . GLU A 1 61 ? 27.074 -6.374 -10.468 1.00 12.42 53 GLU A C 1
ATOM 423 O O . GLU A 1 61 ? 27.815 -5.413 -10.303 1.00 12.73 53 GLU A O 1
ATOM 429 N N . LEU A 1 62 ? 27.491 -7.514 -10.990 1.00 12.19 54 LEU A N 1
ATOM 430 C CA . LEU A 1 62 ? 28.887 -7.707 -11.365 1.00 11.38 54 LEU A CA 1
ATOM 431 C C . LEU A 1 62 ? 29.269 -6.759 -12.486 1.00 11.48 54 LEU A C 1
ATOM 432 O O . LEU A 1 62 ? 28.652 -6.758 -13.553 1.00 13.68 54 LEU A O 1
ATOM 437 N N . PHE A 1 63 ? 30.315 -5.970 -12.254 1.00 10.66 55 PHE A N 1
ATOM 438 C CA . PHE A 1 63 ? 30.725 -4.913 -13.164 1.00 10.60 55 PHE A CA 1
ATOM 439 C C . PHE A 1 63 ? 32.236 -4.908 -13.325 1.00 10.44 55 PHE A C 1
ATOM 440 O O . PHE A 1 63 ? 32.750 -5.004 -14.440 1.00 11.09 55 PHE A O 1
ATOM 448 N N . TYR A 1 64 ? 32.970 -4.785 -12.234 1.00 10.37 56 TYR A N 1
ATOM 449 C CA . TYR A 1 64 ? 34.423 -4.811 -12.275 1.00 10.36 56 TYR A CA 1
ATOM 450 C C . TYR A 1 64 ? 34.925 -5.115 -10.873 1.00 10.16 56 TYR A C 1
ATOM 451 O O . TYR A 1 64 ? 34.331 -4.673 -9.895 1.00 10.23 56 TYR A O 1
ATOM 460 N N . GLY A 1 65 ? 36.023 -5.863 -10.777 1.00 10.17 57 GLY A N 1
ATOM 461 C CA . GLY A 1 65 ? 36.466 -6.338 -9.482 1.00 10.14 57 GLY A CA 1
ATOM 462 C C . GLY A 1 65 ? 36.788 -5.256 -8.471 1.00 9.63 57 GLY A C 1
ATOM 463 O O . GLY A 1 65 ? 36.719 -5.517 -7.273 1.00 9.79 57 GLY A O 1
ATOM 464 N N . ARG A 1 66 ? 37.132 -4.039 -8.912 1.00 9.50 58 ARG A N 1
ATOM 465 C CA . ARG A 1 66 ? 37.382 -2.955 -7.967 1.00 9.53 58 ARG A CA 1
ATOM 466 C C . ARG A 1 66 ? 36.118 -2.583 -7.205 1.00 9.81 58 ARG A C 1
ATOM 467 O O . ARG A 1 66 ? 36.204 -2.110 -6.068 1.00 10.70 58 ARG A O 1
ATOM 475 N N . ARG A 1 67 ? 34.946 -2.749 -7.836 1.00 10.16 59 ARG A N 1
ATOM 476 C CA . ARG A 1 67 ? 33.654 -2.551 -7.175 1.00 11.02 59 ARG A CA 1
ATOM 477 C C . ARG A 1 67 ? 33.290 -3.743 -6.299 1.00 11.82 59 ARG A C 1
ATOM 478 O O . ARG A 1 67 ? 32.616 -3.587 -5.271 1.00 14.69 59 ARG A O 1
ATOM 486 N N . GLY A 1 68 ? 33.736 -4.933 -6.664 1.00 12.67 60 GLY A N 1
ATOM 487 C CA . GLY A 1 68 ? 33.506 -6.142 -5.902 1.00 11.23 60 GLY A CA 1
ATOM 488 C C . GLY A 1 68 ? 33.009 -7.276 -6.767 1.00 10.05 60 GLY A C 1
ATOM 489 O O . GLY A 1 68 ? 32.573 -7.102 -7.903 1.00 11.46 60 GLY A O 1
ATOM 490 N N . THR A 1 69 ? 33.067 -8.458 -6.186 1.00 9.78 61 THR A N 1
ATOM 491 C CA . THR A 1 69 ? 32.494 -9.668 -6.755 1.00 10.02 61 THR A CA 1
ATOM 492 C C . THR A 1 69 ? 31.385 -10.151 -5.814 1.00 9.70 61 THR A C 1
ATOM 493 O O . THR A 1 69 ? 31.054 -9.503 -4.817 1.00 9.80 61 THR A O 1
ATOM 497 N N . LEU A 1 70 ? 30.805 -11.320 -6.111 1.00 9.52 62 LEU A N 1
ATOM 498 C CA . LEU A 1 70 ? 29.761 -11.868 -5.249 1.00 9.89 62 LEU A CA 1
ATOM 499 C C . LEU A 1 70 ? 30.200 -11.914 -3.798 1.00 9.82 62 LEU A C 1
ATOM 500 O O . LEU A 1 70 ? 29.397 -11.717 -2.887 1.00 10.19 62 LEU A O 1
ATOM 505 N N . THR A 1 71 ? 31.482 -12.202 -3.570 1.00 9.43 63 THR A N 1
ATOM 506 C CA . THR A 1 71 ? 31.959 -12.386 -2.201 1.00 9.63 63 THR A CA 1
ATOM 507 C C . THR A 1 71 ? 31.888 -11.073 -1.426 1.00 9.22 63 THR A C 1
ATOM 508 O O . THR A 1 71 ? 31.503 -11.040 -0.247 1.00 10.26 63 THR A O 1
ATOM 512 N N . HIS A 1 72 ? 32.314 -9.986 -2.061 1.00 8.98 64 HIS A N 1
ATOM 513 C CA . HIS A 1 72 ? 32.194 -8.668 -1.455 1.00 9.54 64 HIS A CA 1
ATOM 514 C C . HIS A 1 72 ? 30.740 -8.296 -1.227 1.00 9.64 64 HIS A C 1
ATOM 515 O O . HIS A 1 72 ? 30.393 -7.770 -0.170 1.00 9.79 64 HIS A O 1
ATOM 522 N N . PHE A 1 73 ? 29.884 -8.541 -2.221 1.00 9.98 65 PHE A N 1
ATOM 523 C CA . PHE A 1 73 ? 28.493 -8.138 -2.094 1.00 10.07 65 PHE A CA 1
ATOM 524 C C . PHE A 1 73 ? 27.864 -8.818 -0.882 1.00 10.29 65 PHE A C 1
ATOM 525 O O . PHE A 1 73 ? 27.052 -8.219 -0.164 1.00 10.44 65 PHE A O 1
ATOM 533 N N . SER A 1 74 ? 28.217 -10.080 -0.641 1.00 9.98 66 SER A N 1
ATOM 534 C CA . SER A 1 74 ? 27.677 -10.804 0.506 1.00 10.24 66 SER A CA 1
ATOM 535 C C . SER A 1 74 ? 28.113 -10.174 1.825 1.00 10.02 66 SER A C 1
ATOM 536 O O . SER A 1 74 ? 27.298 -9.979 2.734 1.00 10.71 66 SER A O 1
ATOM 539 N N . LEU A 1 75 ? 29.400 -9.835 1.946 1.00 9.81 67 LEU A N 1
ATOM 540 C CA . LEU A 1 75 ? 29.877 -9.156 3.146 1.00 9.73 67 LEU A CA 1
ATOM 541 C C . LEU A 1 75 ? 29.207 -7.807 3.322 1.00 9.52 67 LEU A C 1
ATOM 542 O O . LEU A 1 75 ? 28.813 -7.437 4.432 1.00 9.50 67 LEU A O 1
ATOM 547 N N . GLN A 1 76 ? 29.085 -7.047 2.232 1.00 9.41 68 GLN A N 1
ATOM 548 C CA . GLN A 1 76 ? 28.469 -5.730 2.334 1.00 9.82 68 GLN A CA 1
ATOM 549 C C . GLN A 1 76 ? 27.038 -5.832 2.818 1.00 10.00 68 GLN A C 1
ATOM 550 O O . GLN A 1 76 ? 26.614 -5.057 3.686 1.00 10.54 68 GLN A O 1
ATOM 556 N N A GLU A 1 77 ? 26.272 -6.792 2.283 0.59 9.92 69 GLU A N 1
ATOM 557 N N B GLU A 1 77 ? 26.289 -6.806 2.301 0.41 10.56 69 GLU A N 1
ATOM 558 C CA A GLU A 1 77 ? 24.909 -6.984 2.764 0.59 10.14 69 GLU A CA 1
ATOM 559 C CA B GLU A 1 77 ? 24.918 -7.001 2.748 0.41 11.27 69 GLU A CA 1
ATOM 560 C C A GLU A 1 77 ? 24.907 -7.326 4.246 0.59 10.36 69 GLU A C 1
ATOM 561 C C B GLU A 1 77 ? 24.871 -7.377 4.223 0.41 10.84 69 GLU A C 1
ATOM 562 O O A GLU A 1 77 ? 24.103 -6.787 5.015 0.59 11.09 69 GLU A O 1
ATOM 563 O O B GLU A 1 77 ? 23.980 -6.938 4.957 0.41 11.12 69 GLU A O 1
ATOM 574 N N . ALA A 1 78 ? 25.804 -8.220 4.667 1.00 10.75 70 ALA A N 1
ATOM 575 C CA . ALA A 1 78 ? 25.871 -8.597 6.071 1.00 10.44 70 ALA A CA 1
ATOM 576 C C . ALA A 1 78 ? 26.121 -7.381 6.949 1.00 10.59 70 ALA A C 1
ATOM 577 O O . ALA A 1 78 ? 25.463 -7.210 7.984 1.00 11.13 70 ALA A O 1
ATOM 579 N N . MET A 1 79 ? 27.094 -6.545 6.576 1.00 10.02 71 MET A N 1
ATOM 580 C CA . MET A 1 79 ? 27.444 -5.395 7.401 1.00 10.46 71 MET A CA 1
ATOM 581 C C . MET A 1 79 ? 26.301 -4.394 7.446 1.00 10.78 71 MET A C 1
ATOM 582 O O . MET A 1 79 ? 26.031 -3.792 8.491 1.00 11.36 71 MET A O 1
ATOM 587 N N . CYS A 1 80 ? 25.617 -4.188 6.320 1.00 11.13 72 CYS A N 1
ATOM 588 C CA . CYS A 1 80 ? 24.481 -3.276 6.322 1.00 11.68 72 CYS A CA 1
ATOM 589 C C . CYS A 1 80 ? 23.377 -3.776 7.230 1.00 12.19 72 CYS A C 1
ATOM 590 O O . CYS A 1 80 ? 22.722 -2.978 7.913 1.00 12.95 72 CYS A O 1
ATOM 593 N N A GLU A 1 81 ? 23.138 -5.095 7.238 0.48 12.20 73 GLU A N 1
ATOM 594 N N B GLU A 1 81 ? 23.103 -5.076 7.211 0.52 11.74 73 GLU A N 1
ATOM 595 C CA A GLU A 1 81 ? 22.114 -5.687 8.100 0.48 13.30 73 GLU A CA 1
ATOM 596 C CA B GLU A 1 81 ? 22.099 -5.607 8.122 0.52 12.61 73 GLU A CA 1
ATOM 597 C C A GLU A 1 81 ? 22.486 -5.559 9.568 0.48 12.69 73 GLU A C 1
ATOM 598 C C B GLU A 1 81 ? 22.532 -5.396 9.565 0.52 12.23 73 GLU A C 1
ATOM 599 O O A GLU A 1 81 ? 21.629 -5.266 10.410 0.48 13.15 73 GLU A O 1
ATOM 600 O O B GLU A 1 81 ? 21.788 -4.831 10.376 0.52 13.12 73 GLU A O 1
ATOM 611 N N . LEU A 1 82 ? 23.743 -5.838 9.903 1.00 11.86 74 LEU A N 1
ATOM 612 C CA . LEU A 1 82 ? 24.158 -5.843 11.303 1.00 12.01 74 LEU A CA 1
ATOM 613 C C . LEU A 1 82 ? 24.297 -4.450 11.876 1.00 12.47 74 LEU A C 1
ATOM 614 O O . LEU A 1 82 ? 23.997 -4.261 13.044 1.00 14.28 74 LEU A O 1
ATOM 619 N N . GLU A 1 83 ? 24.729 -3.483 11.084 1.00 11.43 75 GLU A N 1
ATOM 620 C CA . GLU A 1 83 ? 24.919 -2.124 11.562 1.00 11.30 75 GLU A CA 1
ATOM 621 C C . GLU A 1 83 ? 23.795 -1.190 11.148 1.00 12.35 75 GLU A C 1
ATOM 622 O O . GLU A 1 83 ? 23.843 -0.007 11.473 1.00 14.57 75 GLU A O 1
ATOM 628 N N . GLY A 1 84 ? 22.782 -1.683 10.455 1.00 12.43 76 GLY A N 1
ATOM 629 C CA . GLY A 1 84 ? 21.624 -0.862 10.150 1.00 13.11 76 GLY A CA 1
ATOM 630 C C . GLY A 1 84 ? 21.892 0.270 9.189 1.00 13.57 76 GLY A C 1
ATOM 631 O O . GLY A 1 84 ? 21.355 1.365 9.376 1.00 15.68 76 GLY A O 1
ATOM 632 N N . GLY A 1 85 ? 22.700 0.025 8.158 1.00 13.01 77 GLY A N 1
ATOM 633 C CA . GLY A 1 85 ? 23.101 1.040 7.213 1.00 13.34 77 GLY A CA 1
ATOM 634 C C . GLY A 1 85 ? 22.542 0.834 5.814 1.00 12.68 77 GLY A C 1
ATOM 635 O O . GLY A 1 85 ? 21.955 -0.189 5.478 1.00 13.99 77 GLY A O 1
ATOM 636 N N . ALA A 1 86 ? 22.748 1.855 4.990 1.00 12.29 78 ALA A N 1
ATOM 637 C CA . ALA A 1 86 ? 22.372 1.848 3.590 1.00 12.63 78 ALA A CA 1
ATOM 638 C C . ALA A 1 86 ? 23.451 1.274 2.690 1.00 12.24 78 ALA A C 1
ATOM 639 O O . ALA A 1 86 ? 23.134 0.786 1.606 1.00 14.13 78 ALA A O 1
ATOM 641 N N . GLY A 1 87 ? 24.708 1.323 3.095 1.00 11.05 79 GLY A N 1
ATOM 642 C CA . GLY A 1 87 ? 25.780 0.770 2.294 1.00 10.59 79 GLY A CA 1
ATOM 643 C C . GLY A 1 87 ? 26.999 0.574 3.155 1.00 10.10 79 GLY A C 1
ATOM 644 O O . GLY A 1 87 ? 27.147 1.204 4.201 1.00 10.92 79 GLY A O 1
ATOM 645 N N . CYS A 1 88 ? 27.886 -0.301 2.696 1.00 10.18 80 CYS A N 1
ATOM 646 C CA . CYS A 1 88 ? 29.131 -0.605 3.381 1.00 10.25 80 CYS A CA 1
ATOM 647 C C . CYS A 1 88 ? 30.280 -0.547 2.390 1.00 9.96 80 CYS A C 1
ATOM 648 O O . CYS A 1 88 ? 30.323 -1.342 1.438 1.00 11.91 80 CYS A O 1
ATOM 651 N N . ALA A 1 89 ? 31.232 0.355 2.635 1.00 9.30 81 ALA A N 1
ATOM 652 C CA . ALA A 1 89 ? 32.437 0.441 1.816 1.00 9.45 81 ALA A CA 1
ATOM 653 C C . ALA A 1 89 ? 33.542 -0.382 2.472 1.00 9.06 81 ALA A C 1
ATOM 654 O O . ALA A 1 89 ? 33.628 -0.468 3.702 1.00 9.61 81 ALA A O 1
ATOM 656 N N . LEU A 1 90 ? 34.377 -1.007 1.640 1.00 9.27 82 LEU A N 1
ATOM 657 C CA . LEU A 1 90 ? 35.444 -1.893 2.090 1.00 9.27 82 LEU A CA 1
ATOM 658 C C . LEU A 1 90 ? 36.816 -1.313 1.764 1.00 8.97 82 LEU A C 1
ATOM 659 O O . LEU A 1 90 ? 36.992 -0.632 0.752 1.00 10.05 82 LEU A O 1
ATOM 664 N N . PHE A 1 91 ? 37.788 -1.620 2.613 1.00 8.83 83 PHE A N 1
ATOM 665 C CA . PHE A 1 91 ? 39.100 -0.998 2.590 1.00 8.70 83 PHE A CA 1
ATOM 666 C C . PHE A 1 91 ? 40.165 -2.019 2.957 1.00 8.68 83 PHE A C 1
ATOM 667 O O . PHE A 1 91 ? 39.865 -3.018 3.611 1.00 9.06 83 PHE A O 1
ATOM 675 N N . PRO A 1 92 ? 41.433 -1.741 2.640 1.00 8.98 84 PRO A N 1
ATOM 676 C CA . PRO A 1 92 ? 42.493 -2.716 2.923 1.00 9.43 84 PRO A CA 1
ATOM 677 C C . PRO A 1 92 ? 42.791 -2.921 4.391 1.00 9.18 84 PRO A C 1
ATOM 678 O O . PRO A 1 92 ? 43.356 -3.957 4.748 1.00 9.83 84 PRO A O 1
ATOM 682 N N . CYS A 1 93 ? 42.423 -1.983 5.253 1.00 9.13 85 CYS A N 1
ATOM 683 C CA . CYS A 1 93 ? 42.633 -2.129 6.685 1.00 9.12 85 CYS A CA 1
ATOM 684 C C . CYS A 1 93 ? 41.803 -1.059 7.379 1.00 8.66 85 CYS A C 1
ATOM 685 O O . CYS A 1 93 ? 41.225 -0.182 6.734 1.00 8.95 85 CYS A O 1
ATOM 688 N N . GLY A 1 94 ? 41.767 -1.125 8.705 1.00 8.98 86 GLY A N 1
ATOM 689 C CA . GLY A 1 94 ? 41.073 -0.106 9.474 1.00 8.85 86 GLY A CA 1
ATOM 690 C C . GLY A 1 94 ? 41.612 1.296 9.281 1.00 9.00 86 GLY A C 1
ATOM 691 O O . GLY A 1 94 ? 40.833 2.242 9.163 1.00 9.18 86 GLY A O 1
ATOM 692 N N . ALA A 1 95 ? 42.935 1.455 9.229 1.00 9.03 87 ALA A N 1
ATOM 693 C CA . ALA A 1 95 ? 43.481 2.797 9.064 1.00 9.00 87 ALA A CA 1
ATOM 694 C C . ALA A 1 95 ? 43.094 3.372 7.718 1.00 9.23 87 ALA A C 1
ATOM 695 O O . ALA A 1 95 ? 42.875 4.585 7.590 1.00 9.44 87 ALA A O 1
ATOM 697 N N . ALA A 1 96 ? 43.002 2.525 6.687 1.00 8.68 88 ALA A N 1
ATOM 698 C CA . ALA A 1 96 ? 42.546 2.998 5.389 1.00 9.09 88 ALA A CA 1
ATOM 699 C C . ALA A 1 96 ? 41.082 3.400 5.430 1.00 8.84 88 ALA A C 1
ATOM 700 O O . ALA A 1 96 ? 40.684 4.377 4.772 1.00 9.46 88 ALA A O 1
ATOM 702 N N . ALA A 1 97 ? 40.256 2.651 6.169 1.00 8.79 89 ALA A N 1
ATOM 703 C CA . ALA A 1 97 ? 38.855 3.019 6.319 1.00 8.67 89 ALA A CA 1
ATOM 704 C C . ALA A 1 97 ? 38.715 4.372 7.005 1.00 8.55 89 ALA A C 1
ATOM 705 O O . ALA A 1 97 ? 37.913 5.211 6.582 1.00 9.38 89 ALA A O 1
ATOM 707 N N . VAL A 1 98 ? 39.457 4.594 8.097 1.00 9.28 90 VAL A N 1
ATOM 708 C CA . VAL A 1 98 ? 39.368 5.880 8.790 1.00 9.38 90 VAL A CA 1
ATOM 709 C C . VAL A 1 98 ? 39.806 7.007 7.864 1.00 9.18 90 VAL A C 1
ATOM 710 O O . VAL A 1 98 ? 39.102 8.004 7.675 1.00 9.77 90 VAL A O 1
ATOM 714 N N . ALA A 1 99 ? 41.005 6.879 7.297 1.00 9.21 91 ALA A N 1
ATOM 715 C CA . ALA A 1 99 ? 41.564 7.966 6.499 1.00 9.24 91 ALA A CA 1
ATOM 716 C C . ALA A 1 99 ? 40.691 8.274 5.292 1.00 8.99 91 ALA A C 1
ATOM 717 O O . ALA A 1 99 ? 40.393 9.444 5.001 1.00 9.74 91 ALA A O 1
ATOM 719 N N . ASN A 1 100 ? 40.244 7.240 4.598 1.00 9.02 92 ASN A N 1
ATOM 720 C CA . ASN A 1 100 ? 39.475 7.452 3.391 1.00 9.63 92 ASN A CA 1
ATOM 721 C C . ASN A 1 100 ? 38.034 7.843 3.652 1.00 9.45 92 ASN A C 1
ATOM 722 O O . ASN A 1 100 ? 37.447 8.537 2.820 1.00 9.69 92 ASN A O 1
ATOM 727 N N . THR A 1 101 ? 37.449 7.421 4.777 1.00 9.38 93 THR A N 1
ATOM 728 C CA . THR A 1 101 ? 36.100 7.863 5.097 1.00 9.35 93 THR A CA 1
ATOM 729 C C . THR A 1 101 ? 36.101 9.344 5.461 1.00 9.66 93 THR A C 1
ATOM 730 O O . THR A 1 101 ? 35.249 10.104 4.985 1.00 9.98 93 THR A O 1
ATOM 734 N N . ILE A 1 102 ? 37.070 9.788 6.262 1.00 9.77 94 ILE A N 1
ATOM 735 C CA . ILE A 1 102 ? 37.177 11.220 6.510 1.00 9.72 94 ILE A CA 1
ATOM 736 C C . ILE A 1 102 ? 37.440 11.971 5.212 1.00 9.57 94 ILE A C 1
ATOM 737 O O . ILE A 1 102 ? 36.776 12.972 4.917 1.00 10.00 94 ILE A O 1
ATOM 742 N N . LEU A 1 103 ? 38.426 11.519 4.432 1.00 9.46 95 LEU A N 1
ATOM 743 C CA . LEU A 1 103 ? 38.792 12.240 3.213 1.00 9.59 95 LEU A CA 1
ATOM 744 C C . LEU A 1 103 ? 37.604 12.389 2.276 1.00 9.99 95 LEU A C 1
ATOM 745 O O . LEU A 1 103 ? 37.451 13.421 1.611 1.00 10.33 95 LEU A O 1
ATOM 750 N N . ALA A 1 104 ? 36.738 11.380 2.222 1.00 9.66 96 ALA A N 1
ATOM 751 C CA . ALA A 1 104 ? 35.587 11.387 1.330 1.00 10.59 96 ALA A CA 1
ATOM 752 C C . ALA A 1 104 ? 34.653 12.555 1.577 1.00 10.49 96 ALA A C 1
ATOM 753 O O . ALA A 1 104 ? 33.881 12.895 0.674 1.00 11.69 96 ALA A O 1
ATOM 755 N N . PHE A 1 105 ? 34.673 13.149 2.770 1.00 9.94 97 PHE A N 1
ATOM 756 C CA . PHE A 1 105 ? 33.713 14.172 3.146 1.00 10.56 97 PHE A CA 1
ATOM 757 C C . PHE A 1 105 ? 34.307 15.555 3.330 1.00 10.66 97 PHE A C 1
ATOM 758 O O . PHE A 1 105 ? 33.577 16.450 3.761 1.00 12.64 97 PHE A O 1
ATOM 766 N N . VAL A 1 106 ? 35.584 15.775 3.010 1.00 10.26 98 VAL A N 1
ATOM 767 C CA . VAL A 1 106 ? 36.216 17.067 3.241 1.00 10.65 98 VAL A CA 1
ATOM 768 C C . VAL A 1 106 ? 36.794 17.657 1.959 1.00 10.96 98 VAL A C 1
ATOM 769 O O . VAL A 1 106 ? 37.048 16.982 0.958 1.00 11.80 98 VAL A O 1
ATOM 773 N N . GLU A 1 107 ? 37.030 18.963 2.037 1.00 10.99 99 GLU A N 1
ATOM 774 C CA . GLU A 1 107 ? 37.654 19.731 0.978 1.00 11.07 99 GLU A CA 1
ATOM 775 C C . GLU A 1 107 ? 38.343 20.919 1.629 1.00 10.75 99 GLU A C 1
ATOM 776 O O . GLU A 1 107 ? 38.112 21.230 2.800 1.00 11.24 99 GLU A O 1
ATOM 782 N N . GLN A 1 108 ? 39.181 21.606 0.860 1.00 10.99 100 GLN A N 1
ATOM 783 C CA . GLN A 1 108 ? 39.856 22.790 1.362 1.00 11.35 100 GLN A CA 1
ATOM 784 C C . GLN A 1 108 ? 38.852 23.719 2.041 1.00 11.48 100 GLN A C 1
ATOM 785 O O . GLN A 1 108 ? 37.788 24.019 1.497 1.00 12.36 100 GLN A O 1
ATOM 791 N N . GLY A 1 109 ? 39.221 24.194 3.225 1.00 11.30 101 GLY A N 1
ATOM 792 C CA . GLY A 1 109 ? 38.416 25.115 3.976 1.00 12.49 101 GLY A CA 1
ATOM 793 C C . GLY A 1 109 ? 37.552 24.465 5.028 1.00 12.49 101 GLY A C 1
ATOM 794 O O . GLY A 1 109 ? 36.962 25.178 5.846 1.00 13.95 101 GLY A O 1
ATOM 795 N N . ASP A 1 110 ? 37.432 23.141 5.028 1.00 11.64 102 ASP A N 1
ATOM 796 C CA . ASP A 1 110 ? 36.623 22.451 6.012 1.00 11.27 102 ASP A CA 1
ATOM 797 C C . ASP A 1 110 ? 37.404 22.266 7.310 1.00 11.75 102 ASP A C 1
ATOM 798 O O . ASP A 1 110 ? 38.637 22.304 7.347 1.00 12.36 102 ASP A O 1
ATOM 803 N N . HIS A 1 111 ? 36.654 21.979 8.375 1.00 11.61 103 HIS A N 1
ATOM 804 C CA . HIS A 1 111 ? 37.156 21.709 9.717 1.00 11.63 103 HIS A CA 1
ATOM 805 C C . HIS A 1 111 ? 36.601 20.373 10.202 1.00 11.46 103 HIS A C 1
ATOM 806 O O . HIS A 1 111 ? 35.430 20.056 9.985 1.00 12.10 103 HIS A O 1
ATOM 813 N N . VAL A 1 112 ? 37.481 19.600 10.832 1.00 11.47 104 VAL A N 1
ATOM 814 C CA . VAL A 1 112 ? 37.160 18.331 11.475 1.00 11.16 104 VAL A CA 1
ATOM 815 C C . VAL A 1 112 ? 37.322 18.522 12.973 1.00 11.16 104 VAL A C 1
ATOM 816 O O . VAL A 1 112 ? 38.306 19.107 13.421 1.00 12.30 104 VAL A O 1
ATOM 820 N N A LEU A 1 113 ? 36.405 17.954 13.739 0.45 11.09 105 LEU A N 1
ATOM 821 N N B LEU A 1 113 ? 36.328 18.083 13.744 0.55 11.03 105 LEU A N 1
ATOM 822 C CA A LEU A 1 113 ? 36.441 17.987 15.197 0.45 11.67 105 LEU A CA 1
ATOM 823 C CA B LEU A 1 113 ? 36.476 17.936 15.189 0.55 11.68 105 LEU A CA 1
ATOM 824 C C A LEU A 1 113 ? 36.543 16.542 15.680 0.45 11.29 105 LEU A C 1
ATOM 825 C C B LEU A 1 113 ? 36.682 16.464 15.482 0.55 11.41 105 LEU A C 1
ATOM 826 O O A LEU A 1 113 ? 35.581 15.780 15.529 0.45 11.48 105 LEU A O 1
ATOM 827 O O B LEU A 1 113 ? 35.922 15.616 15.004 0.55 12.06 105 LEU A O 1
ATOM 836 N N . MET A 1 114 ? 37.699 16.166 16.264 1.00 11.19 106 MET A N 1
ATOM 837 C CA . MET A 1 114 ? 38.036 14.777 16.578 1.00 11.52 106 MET A CA 1
ATOM 838 C C . MET A 1 114 ? 38.325 14.623 18.067 1.00 11.71 106 MET A C 1
ATOM 839 O O . MET A 1 114 ? 38.997 15.453 18.683 1.00 11.91 106 MET A O 1
ATOM 844 N N . THR A 1 115 ? 37.856 13.523 18.642 1.00 10.96 107 THR A N 1
ATOM 845 C CA . THR A 1 115 ? 38.184 13.237 20.030 1.00 11.50 107 THR A CA 1
ATOM 846 C C . THR A 1 115 ? 39.692 13.135 20.216 1.00 10.88 107 THR A C 1
ATOM 847 O O . THR A 1 115 ? 40.393 12.541 19.397 1.00 11.06 107 THR A O 1
ATOM 851 N N . ASN A 1 116 ? 40.198 13.674 21.332 1.00 11.12 108 ASN A N 1
ATOM 852 C CA . ASN A 1 116 ? 41.631 13.618 21.577 1.00 11.27 108 ASN A CA 1
ATOM 853 C C . ASN A 1 116 ? 42.131 12.241 21.986 1.00 11.60 108 ASN A C 1
ATOM 854 O O . ASN A 1 116 ? 43.345 12.035 22.054 1.00 12.07 108 ASN A O 1
ATOM 859 N N . THR A 1 117 ? 41.218 11.286 22.157 1.00 11.01 109 THR A N 1
ATOM 860 C CA . THR A 1 117 ? 41.507 9.884 22.416 1.00 11.16 109 THR A CA 1
ATOM 861 C C . THR A 1 117 ? 41.422 9.026 21.156 1.00 11.09 109 THR A C 1
ATOM 862 O O . THR A 1 117 ? 41.416 7.789 21.253 1.00 11.97 109 THR A O 1
ATOM 866 N N . ALA A 1 118 ? 41.353 9.644 19.980 1.00 10.75 110 ALA A N 1
ATOM 867 C CA . ALA A 1 118 ? 41.342 8.868 18.758 1.00 10.66 110 ALA A CA 1
ATOM 868 C C . ALA A 1 118 ? 42.628 8.073 18.612 1.00 10.25 110 ALA A C 1
ATOM 869 O O . ALA A 1 118 ? 43.714 8.505 19.005 1.00 10.81 110 ALA A O 1
ATOM 871 N N . TYR A 1 119 ? 42.490 6.925 17.963 1.00 10.48 111 TYR A N 1
ATOM 872 C CA . TYR A 1 119 ? 43.631 6.112 17.573 1.00 10.17 111 TYR A CA 1
ATOM 873 C C . TYR A 1 119 ? 44.713 6.980 16.923 1.00 10.33 111 TYR A C 1
ATOM 874 O O . TYR A 1 119 ? 44.427 7.835 16.078 1.00 10.39 111 TYR A O 1
ATOM 883 N N . GLU A 1 120 ? 45.970 6.748 17.305 1.00 10.48 112 GLU A N 1
ATOM 884 C CA . GLU A 1 120 ? 47.039 7.656 16.882 1.00 10.88 112 GLU A CA 1
ATOM 885 C C . GLU A 1 120 ? 47.170 7.766 15.365 1.00 10.55 112 GLU A C 1
ATOM 886 O O . GLU A 1 120 ? 47.265 8.899 14.865 1.00 10.93 112 GLU A O 1
ATOM 892 N N . PRO A 1 121 ? 47.122 6.686 14.589 1.00 10.29 113 PRO A N 1
ATOM 893 C CA . PRO A 1 121 ? 47.139 6.847 13.120 1.00 10.34 113 PRO A CA 1
ATOM 894 C C . PRO A 1 121 ? 46.010 7.704 12.572 1.00 10.04 113 PRO A C 1
ATOM 895 O O . PRO A 1 121 ? 46.198 8.355 11.532 1.00 10.32 113 PRO A O 1
ATOM 899 N N . SER A 1 122 ? 44.841 7.709 13.222 1.00 10.02 114 SER A N 1
ATOM 900 C CA . SER A 1 122 ? 43.752 8.579 12.799 1.00 10.09 114 SER A CA 1
ATOM 901 C C . SER A 1 122 ? 44.137 10.037 12.996 1.00 10.20 114 SER A C 1
ATOM 902 O O . SER A 1 122 ? 43.876 10.891 12.139 1.00 10.81 114 SER A O 1
ATOM 905 N N . GLN A 1 123 ? 44.720 10.340 14.152 1.00 10.53 115 GLN A N 1
ATOM 906 C CA . GLN A 1 123 ? 45.197 11.685 14.415 1.00 10.63 115 GLN A CA 1
ATOM 907 C C . GLN A 1 123 ? 46.269 12.084 13.416 1.00 10.82 115 GLN A C 1
ATOM 908 O O . GLN A 1 123 ? 46.263 13.214 12.913 1.00 11.21 115 GLN A O 1
ATOM 914 N N . ASP A 1 124 ? 47.233 11.188 13.153 1.00 10.84 116 ASP A N 1
ATOM 915 C CA . ASP A 1 124 ? 48.332 11.518 12.248 1.00 10.82 116 ASP A CA 1
ATOM 916 C C . ASP A 1 124 ? 47.854 11.699 10.813 1.00 10.31 116 ASP A C 1
ATOM 917 O O . ASP A 1 124 ? 48.395 12.522 10.080 1.00 10.52 116 ASP A O 1
ATOM 922 N N . PHE A 1 125 ? 46.832 10.959 10.394 1.00 10.31 117 PHE A N 1
ATOM 923 C CA . PHE A 1 125 ? 46.215 11.271 9.108 1.00 10.11 117 PHE A CA 1
ATOM 924 C C . PHE A 1 125 ? 45.729 12.718 9.088 1.00 10.15 117 PHE A C 1
ATOM 925 O O . PHE A 1 125 ? 45.956 13.455 8.126 1.00 10.53 117 PHE A O 1
ATOM 933 N N . CYS A 1 126 ? 45.066 13.151 10.152 1.00 10.23 118 CYS A N 1
ATOM 934 C CA . CYS A 1 126 ? 44.560 14.521 10.177 1.00 10.93 118 CYS A CA 1
ATOM 935 C C . CYS A 1 126 ? 45.690 15.548 10.160 1.00 10.86 118 CYS A C 1
ATOM 936 O O . CYS A 1 126 ? 45.619 16.545 9.434 1.00 11.29 118 CYS A O 1
ATOM 939 N N . THR A 1 127 ? 46.733 15.347 10.961 1.00 10.75 119 THR A N 1
ATOM 940 C CA . THR A 1 127 ? 47.754 16.380 11.074 1.00 11.30 119 THR A CA 1
ATOM 941 C C . THR A 1 127 ? 48.763 16.330 9.940 1.00 11.80 119 THR A C 1
ATOM 942 O O . THR A 1 127 ? 49.297 17.376 9.556 1.00 13.95 119 THR A O 1
ATOM 946 N N . LYS A 1 128 ? 49.051 15.148 9.406 1.00 11.44 120 LYS A N 1
ATOM 947 C CA . LYS A 1 128 ? 50.093 14.974 8.406 1.00 11.63 120 LYS A CA 1
ATOM 948 C C . LYS A 1 128 ? 49.564 14.943 6.981 1.00 11.64 120 LYS A C 1
ATOM 949 O O . LYS A 1 128 ? 50.299 15.280 6.046 1.00 13.67 120 LYS A O 1
ATOM 955 N N . ILE A 1 129 ? 48.320 14.542 6.777 1.00 11.16 121 ILE A N 1
ATOM 956 C CA . ILE A 1 129 ? 47.723 14.524 5.445 1.00 11.33 121 ILE A CA 1
ATOM 957 C C . ILE A 1 129 ? 46.719 15.661 5.271 1.00 11.05 121 ILE A C 1
ATOM 958 O O . ILE A 1 129 ? 46.843 16.470 4.353 1.00 11.72 121 ILE A O 1
ATOM 963 N N . LEU A 1 130 ? 45.702 15.731 6.126 1.00 10.78 122 LEU A N 1
ATOM 964 C CA . LEU A 1 130 ? 44.640 16.708 5.893 1.00 11.24 122 LEU A CA 1
ATOM 965 C C . LEU A 1 130 ? 45.135 18.140 5.977 1.00 10.71 122 LEU A C 1
ATOM 966 O O . LEU A 1 130 ? 44.700 18.993 5.193 1.00 11.15 122 LEU A O 1
ATOM 971 N N . ALA A 1 131 ? 45.966 18.460 6.964 1.00 10.60 123 ALA A N 1
ATOM 972 C CA . ALA A 1 131 ? 46.269 19.870 7.194 1.00 11.35 123 ALA A CA 1
ATOM 973 C C . ALA A 1 131 ? 46.870 20.507 5.952 1.00 11.45 123 ALA A C 1
ATOM 974 O O . ALA A 1 131 ? 46.500 21.624 5.565 1.00 12.29 123 ALA A O 1
ATOM 976 N N . LYS A 1 132 ? 47.825 19.834 5.324 1.00 11.40 124 LYS A N 1
ATOM 977 C CA . LYS A 1 132 ? 48.471 20.412 4.158 1.00 11.52 124 LYS A CA 1
ATOM 978 C C . LYS A 1 132 ? 47.547 20.501 2.950 1.00 11.44 124 LYS A C 1
ATOM 979 O O . LYS A 1 132 ? 47.887 21.210 2.000 1.00 11.70 124 LYS A O 1
ATOM 985 N N . LEU A 1 133 ? 46.411 19.807 2.976 1.00 11.83 125 LEU A N 1
ATOM 986 C CA . LEU A 1 133 ? 45.376 19.874 1.957 1.00 12.58 125 LEU A CA 1
ATOM 987 C C . LEU A 1 133 ? 44.271 20.844 2.333 1.00 13.29 125 LEU A C 1
ATOM 988 O O . LEU A 1 133 ? 43.217 20.846 1.693 1.00 15.35 125 LEU A O 1
ATOM 993 N N . GLY A 1 134 ? 44.509 21.691 3.330 1.00 12.56 126 GLY A N 1
ATOM 994 C CA . GLY A 1 134 ? 43.580 22.751 3.637 1.00 13.12 126 GLY A CA 1
ATOM 995 C C . GLY A 1 134 ? 42.420 22.364 4.518 1.00 12.29 126 GLY A C 1
ATOM 996 O O . GLY A 1 134 ? 41.425 23.097 4.570 1.00 13.29 126 GLY A O 1
ATOM 997 N N . VAL A 1 135 ? 42.518 21.255 5.238 1.00 11.17 127 VAL A N 1
ATOM 998 C CA . VAL A 1 135 ? 41.469 20.818 6.152 1.00 11.29 127 VAL A CA 1
ATOM 999 C C . VAL A 1 135 ? 42.054 20.843 7.558 1.00 10.94 127 VAL A C 1
ATOM 1000 O O . VAL A 1 135 ? 43.034 20.142 7.836 1.00 11.95 127 VAL A O 1
ATOM 1004 N N . THR A 1 136 ? 41.474 21.660 8.428 1.00 11.52 128 THR A N 1
ATOM 1005 C CA . THR A 1 136 ? 41.937 21.814 9.799 1.00 12.12 128 THR A CA 1
ATOM 1006 C C . THR A 1 136 ? 41.250 20.806 10.704 1.00 12.06 128 THR A C 1
ATOM 1007 O O . THR A 1 136 ? 40.141 20.357 10.431 1.00 13.25 128 THR A O 1
ATOM 1011 N N . THR A 1 137 ? 41.912 20.483 11.818 1.00 12.04 129 THR A N 1
ATOM 1012 C CA . THR A 1 137 ? 41.381 19.565 12.815 1.00 12.41 129 THR A CA 1
ATOM 1013 C C . THR A 1 137 ? 41.501 20.181 14.197 1.00 12.73 129 THR A C 1
ATOM 1014 O O . THR A 1 137 ? 42.586 20.619 14.602 1.00 15.10 129 THR A O 1
ATOM 1018 N N . GLY A 1 138 ? 40.375 20.216 14.914 1.00 12.36 130 GLY A N 1
ATOM 1019 C CA . GLY A 1 138 ? 40.350 20.565 16.310 1.00 12.87 130 GLY A CA 1
ATOM 1020 C C . GLY A 1 138 ? 39.981 19.345 17.137 1.00 12.59 130 GLY A C 1
ATOM 1021 O O . GLY A 1 138 ? 39.495 18.337 16.634 1.00 13.07 130 GLY A O 1
ATOM 1022 N N . TRP A 1 139 ? 40.219 19.470 18.433 1.00 13.09 131 TRP A N 1
ATOM 1023 C CA . TRP A 1 139 ? 40.231 18.353 19.363 1.00 13.54 131 TRP A CA 1
ATOM 1024 C C . TRP A 1 139 ? 39.256 18.578 20.502 1.00 14.03 131 TRP A C 1
ATOM 1025 O O . TRP A 1 139 ? 39.009 19.715 20.904 1.00 16.12 131 TRP A O 1
ATOM 1036 N N . PHE A 1 140 ? 38.730 17.492 21.066 1.00 13.77 132 PHE A N 1
ATOM 1037 C CA . PHE A 1 140 ? 37.886 17.615 22.235 1.00 13.77 132 PHE A CA 1
ATOM 1038 C C . PHE A 1 140 ? 38.113 16.471 23.213 1.00 13.05 132 PHE A C 1
ATOM 1039 O O . PHE A 1 140 ? 38.465 15.352 22.843 1.00 13.24 132 PHE A O 1
ATOM 1047 N N . ASP A 1 141 ? 37.887 16.777 24.483 1.00 13.08 133 ASP A N 1
ATOM 1048 C CA . ASP A 1 141 ? 37.931 15.778 25.537 1.00 13.51 133 ASP A CA 1
ATOM 1049 C C . ASP A 1 141 ? 36.780 14.790 25.347 1.00 12.82 133 ASP A C 1
ATOM 1050 O O . ASP A 1 141 ? 35.661 15.194 25.014 1.00 13.45 133 ASP A O 1
ATOM 1055 N N . PRO A 1 142 ? 37.012 13.493 25.554 1.00 12.81 134 PRO A N 1
ATOM 1056 C CA . PRO A 1 142 ? 35.965 12.507 25.245 1.00 12.74 134 PRO A CA 1
ATOM 1057 C C . PRO A 1 142 ? 34.719 12.634 26.103 1.00 12.94 134 PRO A C 1
ATOM 1058 O O . PRO A 1 142 ? 33.671 12.113 25.707 1.00 13.38 134 PRO A O 1
ATOM 1062 N N . LEU A 1 143 ? 34.811 13.264 27.278 1.00 12.85 135 LEU A N 1
ATOM 1063 C CA . LEU A 1 143 ? 33.679 13.452 28.181 1.00 13.75 135 LEU A CA 1
ATOM 1064 C C . LEU A 1 143 ? 33.016 14.811 27.993 1.00 13.87 135 LEU A C 1
ATOM 1065 O O . LEU A 1 143 ? 32.207 15.227 28.824 1.00 15.13 135 LEU A O 1
ATOM 1070 N N . ILE A 1 144 ? 33.285 15.482 26.875 1.00 14.33 136 ILE A N 1
ATOM 1071 C CA . ILE A 1 144 ? 32.744 16.825 26.672 1.00 14.94 136 ILE A CA 1
ATOM 1072 C C . ILE A 1 144 ? 31.220 16.832 26.609 1.00 14.82 136 ILE A C 1
ATOM 1073 O O . ILE A 1 144 ? 30.587 17.839 26.951 1.00 15.58 136 ILE A O 1
ATOM 1078 N N . GLY A 1 145 ? 30.611 15.760 26.101 1.00 14.32 137 GLY A N 1
ATOM 1079 C CA . GLY A 1 145 ? 29.161 15.707 26.013 1.00 14.72 137 GLY A CA 1
ATOM 1080 C C . GLY A 1 145 ? 28.572 16.899 25.289 1.00 14.98 137 GLY A C 1
ATOM 1081 O O . GLY A 1 145 ? 29.045 17.306 24.224 1.00 15.12 137 GLY A O 1
ATOM 1082 N N . ALA A 1 146 ? 27.522 17.475 25.885 1.00 15.85 138 ALA A N 1
ATOM 1083 C CA . ALA A 1 146 ? 26.769 18.549 25.251 1.00 16.53 138 ALA A CA 1
ATOM 1084 C C . ALA A 1 146 ? 27.612 19.785 25.000 1.00 16.72 138 ALA A C 1
ATOM 1085 O O . ALA A 1 146 ? 27.254 20.612 24.149 1.00 17.17 138 ALA A O 1
ATOM 1087 N N . ASP A 1 147 ? 28.720 19.938 25.709 1.00 16.58 139 ASP A N 1
ATOM 1088 C CA . ASP A 1 147 ? 29.533 21.131 25.528 1.00 17.62 139 ASP A CA 1
ATOM 1089 C C . ASP A 1 147 ? 30.295 21.139 24.217 1.00 16.87 139 ASP A C 1
ATOM 1090 O O . ASP A 1 147 ? 30.930 22.155 23.894 1.00 18.37 139 ASP A O 1
ATOM 1095 N N . ILE A 1 148 ? 30.215 20.071 23.421 1.00 15.77 140 ILE A N 1
ATOM 1096 C CA . ILE A 1 148 ? 30.831 20.104 22.113 1.00 15.08 140 ILE A CA 1
ATOM 1097 C C . ILE A 1 148 ? 30.208 21.184 21.245 1.00 15.17 140 ILE A C 1
ATOM 1098 O O . ILE A 1 148 ? 30.847 21.648 20.289 1.00 15.22 140 ILE A O 1
ATOM 1103 N N . ALA A 1 149 ? 28.976 21.604 21.541 1.00 15.55 141 ALA A N 1
ATOM 1104 C CA . ALA A 1 149 ? 28.336 22.628 20.733 1.00 16.85 141 ALA A CA 1
ATOM 1105 C C . ALA A 1 149 ? 29.206 23.870 20.633 1.00 17.14 141 ALA A C 1
ATOM 1106 O O . ALA A 1 149 ? 29.231 24.531 19.589 1.00 18.39 141 ALA A O 1
ATOM 1108 N N . ASN A 1 150 ? 29.944 24.192 21.695 1.00 17.99 142 ASN A N 1
ATOM 1109 C CA . ASN A 1 150 ? 30.739 25.410 21.717 1.00 19.77 142 ASN A CA 1
ATOM 1110 C C . ASN A 1 150 ? 31.977 25.330 20.848 1.00 17.67 142 ASN A C 1
ATOM 1111 O O . ASN A 1 150 ? 32.642 26.354 20.651 1.00 19.03 142 ASN A O 1
ATOM 1116 N N . LEU A 1 151 ? 32.308 24.147 20.334 1.00 15.27 143 LEU A N 1
ATOM 1117 C CA . LEU A 1 151 ? 33.470 23.965 19.483 1.00 15.36 143 LEU A CA 1
ATOM 1118 C C . LEU A 1 151 ? 33.118 23.912 18.006 1.00 15.57 143 LEU A C 1
ATOM 1119 O O . LEU A 1 151 ? 34.026 23.904 17.171 1.00 16.54 143 LEU A O 1
ATOM 1124 N N . ILE A 1 152 ? 31.837 23.861 17.661 1.00 14.59 144 ILE A N 1
ATOM 1125 C CA . ILE A 1 152 ? 31.408 23.763 16.273 1.00 14.22 144 ILE A CA 1
ATOM 1126 C C . ILE A 1 152 ? 31.577 25.116 15.593 1.00 13.84 144 ILE A C 1
ATOM 1127 O O . ILE A 1 152 ? 31.023 26.117 16.036 1.00 15.13 144 ILE A O 1
ATOM 1132 N N . GLN A 1 153 ? 32.356 25.140 14.523 1.00 13.57 145 GLN A N 1
ATOM 1133 C CA . GLN A 1 153 ? 32.660 26.332 13.763 1.00 13.95 145 GLN A CA 1
ATOM 1134 C C . GLN A 1 153 ? 31.782 26.416 12.531 1.00 13.20 145 GLN A C 1
ATOM 1135 O O . GLN A 1 153 ? 31.202 25.415 12.103 1.00 12.66 145 GLN A O 1
ATOM 1141 N N . PRO A 1 154 ? 31.715 27.589 11.896 1.00 14.13 146 PRO A N 1
ATOM 1142 C CA . PRO A 1 154 ? 30.923 27.705 10.663 1.00 14.39 146 PRO A CA 1
ATOM 1143 C C . PRO A 1 154 ? 31.359 26.747 9.584 1.00 13.85 146 PRO A C 1
ATOM 1144 O O . PRO A 1 154 ? 30.542 26.403 8.727 1.00 14.72 146 PRO A O 1
ATOM 1148 N N . ASN A 1 155 ? 32.622 26.314 9.605 1.00 12.98 147 ASN A N 1
ATOM 1149 C CA . ASN A 1 155 ? 33.169 25.402 8.607 1.00 12.79 147 ASN A CA 1
ATOM 1150 C C . ASN A 1 155 ? 33.343 23.978 9.119 1.00 11.91 147 ASN A C 1
ATOM 1151 O O . ASN A 1 155 ? 33.941 23.154 8.422 1.00 12.12 147 ASN A O 1
ATOM 1156 N N . THR A 1 156 ? 32.829 23.642 10.299 1.00 11.78 148 THR A N 1
ATOM 1157 C CA . THR A 1 156 ? 32.940 22.261 10.771 1.00 11.36 148 THR A CA 1
ATOM 1158 C C . THR A 1 156 ? 32.075 21.364 9.907 1.00 11.67 148 THR A C 1
ATOM 1159 O O . THR A 1 156 ? 30.860 21.586 9.794 1.00 13.08 148 THR A O 1
ATOM 1163 N N . LYS A 1 157 ? 32.708 20.357 9.313 1.00 11.29 149 LYS A N 1
ATOM 1164 C CA . LYS A 1 157 ? 32.073 19.438 8.383 1.00 11.31 149 LYS A CA 1
ATOM 1165 C C . LYS A 1 157 ? 31.929 18.045 8.956 1.00 10.89 149 LYS A C 1
ATOM 1166 O O . LYS A 1 157 ? 30.937 17.363 8.693 1.00 11.33 149 LYS A O 1
ATOM 1172 N N . VAL A 1 158 ? 32.915 17.608 9.735 1.00 11.26 150 VAL A N 1
ATOM 1173 C CA . VAL A 1 158 ? 32.977 16.251 10.263 1.00 10.52 150 VAL A CA 1
ATOM 1174 C C . VAL A 1 158 ? 33.201 16.336 11.764 1.00 10.96 150 VAL A C 1
ATOM 1175 O O . VAL A 1 158 ? 34.059 17.092 12.219 1.00 11.55 150 VAL A O 1
ATOM 1179 N N . VAL A 1 159 ? 32.488 15.502 12.515 1.00 10.57 151 VAL A N 1
ATOM 1180 C CA . VAL A 1 159 ? 32.721 15.268 13.934 1.00 10.74 151 VAL A CA 1
ATOM 1181 C C . VAL A 1 159 ? 33.052 13.796 14.069 1.00 10.64 151 VAL A C 1
ATOM 1182 O O . VAL A 1 159 ? 32.252 12.946 13.682 1.00 11.08 151 VAL A O 1
ATOM 1186 N N . PHE A 1 160 ? 34.242 13.507 14.585 1.00 10.26 152 PHE A N 1
ATOM 1187 C CA . PHE A 1 160 ? 34.806 12.153 14.606 1.00 10.33 152 PHE A CA 1
ATOM 1188 C C . PHE A 1 160 ? 34.928 11.659 16.047 1.00 10.18 152 PHE A C 1
ATOM 1189 O O . PHE A 1 160 ? 35.680 12.227 16.852 1.00 10.78 152 PHE A O 1
ATOM 1197 N N . LEU A 1 161 ? 34.157 10.627 16.349 1.00 10.23 153 LEU A N 1
ATOM 1198 C CA . LEU A 1 161 ? 34.059 9.999 17.655 1.00 10.16 153 LEU A CA 1
ATOM 1199 C C . LEU A 1 161 ? 34.825 8.683 17.681 1.00 9.98 153 LEU A C 1
ATOM 1200 O O . LEU A 1 161 ? 35.002 8.027 16.657 1.00 10.11 153 LEU A O 1
ATOM 1205 N N . GLU A 1 162 ? 35.229 8.269 18.876 1.00 10.18 154 GLU A N 1
ATOM 1206 C CA . GLU A 1 162 ? 35.817 6.942 19.075 1.00 10.41 154 GLU A CA 1
ATOM 1207 C C . GLU A 1 162 ? 35.494 6.554 20.511 1.00 11.01 154 GLU A C 1
ATOM 1208 O O . GLU A 1 162 ? 36.017 7.161 21.441 1.00 11.66 154 GLU A O 1
ATOM 1214 N N . SER A 1 163 ? 34.597 5.589 20.681 1.00 10.89 155 SER A N 1
ATOM 1215 C CA . SER A 1 163 ? 34.071 5.248 21.994 1.00 11.24 155 SER A CA 1
ATOM 1216 C C . SER A 1 163 ? 34.003 3.741 22.123 1.00 11.69 155 SER A C 1
ATOM 1217 O O . SER A 1 163 ? 33.338 3.098 21.309 1.00 12.08 155 SER A O 1
ATOM 1220 N N . PRO A 1 164 ? 34.693 3.142 23.096 1.00 11.19 156 PRO A N 1
ATOM 1221 C CA . PRO A 1 164 ? 35.678 3.772 23.974 1.00 11.43 156 PRO A CA 1
ATOM 1222 C C . PRO A 1 164 ? 36.879 4.316 23.212 1.00 11.03 156 PRO A C 1
ATOM 1223 O O . PRO A 1 164 ? 37.165 3.892 22.085 1.00 11.27 156 PRO A O 1
ATOM 1227 N N . GLY A 1 165 ? 37.614 5.224 23.847 1.00 11.11 157 GLY A N 1
ATOM 1228 C CA . GLY A 1 165 ? 38.808 5.768 23.243 1.00 11.22 157 GLY A CA 1
ATOM 1229 C C . GLY A 1 165 ? 39.938 4.760 23.166 1.00 10.79 157 GLY A C 1
ATOM 1230 O O . GLY A 1 165 ? 39.978 3.757 23.871 1.00 11.61 157 GLY A O 1
ATOM 1231 N N . SER A 1 166 ? 40.892 5.047 22.292 1.00 10.63 158 SER A N 1
ATOM 1232 C CA . SER A 1 166 ? 42.062 4.200 22.171 1.00 11.01 158 SER A CA 1
ATOM 1233 C C . SER A 1 166 ? 42.885 4.272 23.447 1.00 11.00 158 SER A C 1
ATOM 1234 O O . SER A 1 166 ? 43.115 5.354 23.995 1.00 11.63 158 SER A O 1
ATOM 1237 N N . ILE A 1 167 ? 43.339 3.098 23.905 1.00 11.04 159 ILE A N 1
ATOM 1238 C CA . ILE A 1 167 ? 44.286 2.881 24.996 1.00 11.89 159 ILE A CA 1
ATOM 1239 C C . ILE A 1 167 ? 43.692 3.191 26.363 1.00 12.19 159 ILE A C 1
ATOM 1240 O O . ILE A 1 167 ? 43.728 2.338 27.258 1.00 12.18 159 ILE A O 1
ATOM 1245 N N . THR A 1 168 ? 43.193 4.414 26.544 1.00 12.00 160 THR A N 1
ATOM 1246 C CA . THR A 1 168 ? 42.696 4.889 27.825 1.00 12.03 160 THR A CA 1
ATOM 1247 C C . THR A 1 168 ? 41.204 4.629 28.032 1.00 11.82 160 THR A C 1
ATOM 1248 O O . THR A 1 168 ? 40.727 4.752 29.163 1.00 12.18 160 THR A O 1
ATOM 1252 N N . MET A 1 169 ? 40.462 4.240 26.997 1.00 11.32 161 MET A N 1
ATOM 1253 C CA . MET A 1 169 ? 39.163 3.583 27.129 1.00 11.54 161 MET A CA 1
ATOM 1254 C C . MET A 1 169 ? 38.011 4.484 27.555 1.00 11.39 161 MET A C 1
ATOM 1255 O O . MET A 1 169 ? 36.961 3.969 27.948 1.00 12.41 161 MET A O 1
ATOM 1260 N N . GLU A 1 170 ? 38.131 5.802 27.453 1.00 11.72 162 GLU A N 1
ATOM 1261 C CA . GLU A 1 170 ? 37.037 6.672 27.884 1.00 11.68 162 GLU A CA 1
ATOM 1262 C C . GLU A 1 170 ? 35.830 6.499 26.969 1.00 11.32 162 GLU A C 1
ATOM 1263 O O . GLU A 1 170 ? 35.965 6.508 25.749 1.00 11.92 162 GLU A O 1
ATOM 1269 N N . VAL A 1 171 ? 34.635 6.391 27.555 1.00 11.62 163 VAL A N 1
ATOM 1270 C CA . VAL A 1 171 ? 33.400 6.222 26.784 1.00 11.61 163 VAL A CA 1
ATOM 1271 C C . VAL A 1 171 ? 32.698 7.563 26.624 1.00 11.52 163 VAL A C 1
ATOM 1272 O O . VAL A 1 171 ? 32.466 8.272 27.608 1.00 12.54 163 VAL A O 1
ATOM 1276 N N . HIS A 1 172 ? 32.374 7.923 25.385 1.00 11.50 164 HIS A N 1
ATOM 1277 C CA . HIS A 1 172 ? 31.613 9.141 25.142 1.00 11.69 164 HIS A CA 1
ATOM 1278 C C . HIS A 1 172 ? 30.162 8.994 25.622 1.00 12.28 164 HIS A C 1
ATOM 1279 O O . HIS A 1 172 ? 29.598 7.892 25.667 1.00 12.24 164 HIS A O 1
ATOM 1286 N N . ASP A 1 173 ? 29.521 10.145 25.848 1.00 12.66 165 ASP A N 1
ATOM 1287 C CA . ASP A 1 173 ? 28.059 10.250 25.944 1.00 13.14 165 ASP A CA 1
ATOM 1288 C C . ASP A 1 173 ? 27.551 10.593 24.543 1.00 12.76 165 ASP A C 1
ATOM 1289 O O . ASP A 1 173 ? 27.362 11.753 24.171 1.00 13.05 165 ASP A O 1
ATOM 1294 N N . VAL A 1 174 ? 27.397 9.556 23.712 1.00 12.90 166 VAL A N 1
ATOM 1295 C CA . VAL A 1 174 ? 27.036 9.791 22.316 1.00 12.46 166 VAL A CA 1
ATOM 1296 C C . VAL A 1 174 ? 25.715 10.524 22.183 1.00 13.47 166 VAL A C 1
ATOM 1297 O O . VAL A 1 174 ? 25.642 11.469 21.389 1.00 13.24 166 VAL A O 1
ATOM 1301 N N . PRO A 1 175 ? 24.656 10.166 22.903 1.00 13.67 167 PRO A N 1
ATOM 1302 C CA . PRO A 1 175 ? 23.421 10.942 22.749 1.00 13.82 167 PRO A CA 1
ATOM 1303 C C . PRO A 1 175 ? 23.610 12.427 22.989 1.00 13.80 167 PRO A C 1
ATOM 1304 O O . PRO A 1 175 ? 23.072 13.241 22.241 1.00 14.80 167 PRO A O 1
ATOM 1308 N N . ALA A 1 176 ? 24.368 12.809 24.009 1.00 13.67 168 ALA A N 1
ATOM 1309 C CA . ALA A 1 176 ? 24.551 14.228 24.293 1.00 14.38 168 ALA A CA 1
ATOM 1310 C C . ALA A 1 176 ? 25.377 14.899 23.199 1.00 14.30 168 ALA A C 1
ATOM 1311 O O . ALA A 1 176 ? 25.081 16.026 22.793 1.00 14.58 168 ALA A O 1
ATOM 1313 N N . ILE A 1 177 ? 26.422 14.227 22.715 1.00 13.59 169 ILE A N 1
ATOM 1314 C CA . ILE A 1 177 ? 27.238 14.789 21.636 1.00 13.57 169 ILE A CA 1
ATOM 1315 C C . ILE A 1 177 ? 26.404 14.970 20.378 1.00 13.65 169 ILE A C 1
ATOM 1316 O O . ILE A 1 177 ? 26.403 16.043 19.766 1.00 14.02 169 ILE A O 1
ATOM 1321 N N . VAL A 1 178 ? 25.689 13.920 19.967 1.00 13.63 170 VAL A N 1
ATOM 1322 C CA . VAL A 1 178 ? 24.917 13.997 18.733 1.00 13.79 170 VAL A CA 1
ATOM 1323 C C . VAL A 1 178 ? 23.861 15.087 18.826 1.00 14.15 170 VAL A C 1
ATOM 1324 O O . VAL A 1 178 ? 23.678 15.872 17.892 1.00 14.29 170 VAL A O 1
ATOM 1328 N N . ALA A 1 179 ? 23.145 15.159 19.952 1.00 14.44 171 ALA A N 1
ATOM 1329 C CA . ALA A 1 179 ? 22.098 16.171 20.054 1.00 14.83 171 ALA A CA 1
ATOM 1330 C C . ALA A 1 179 ? 22.681 17.576 19.953 1.00 14.96 171 ALA A C 1
ATOM 1331 O O . ALA A 1 179 ? 22.085 18.461 19.326 1.00 15.34 171 ALA A O 1
ATOM 1333 N N . ALA A 1 180 ? 23.850 17.795 20.550 1.00 15.27 172 ALA A N 1
ATOM 1334 C CA . ALA A 1 180 ? 24.470 19.110 20.506 1.00 16.02 172 ALA A CA 1
ATOM 1335 C C . ALA A 1 180 ? 24.939 19.443 19.094 1.00 16.14 172 ALA A C 1
ATOM 1336 O O . ALA A 1 180 ? 24.747 20.563 18.620 1.00 16.97 172 ALA A O 1
ATOM 1338 N N . VAL A 1 181 ? 25.529 18.475 18.393 1.00 15.77 173 VAL A N 1
ATOM 1339 C CA . VAL A 1 181 ? 25.934 18.718 17.011 1.00 15.74 173 VAL A CA 1
ATOM 1340 C C . VAL A 1 181 ? 24.722 19.052 16.159 1.00 16.90 173 VAL A C 1
ATOM 1341 O O . VAL A 1 181 ? 24.757 19.973 15.335 1.00 18.22 173 VAL A O 1
ATOM 1345 N N . ARG A 1 182 ? 23.642 18.275 16.305 1.00 16.26 174 ARG A N 1
ATOM 1346 C CA . ARG A 1 182 ? 22.483 18.469 15.434 1.00 16.80 174 ARG A CA 1
ATOM 1347 C C . ARG A 1 182 ? 21.796 19.811 15.701 1.00 17.49 174 ARG A C 1
ATOM 1348 O O . ARG A 1 182 ? 21.169 20.372 14.799 1.00 18.41 174 ARG A O 1
ATOM 1356 N N A ARG A 1 183 ? 21.908 20.338 16.934 0.59 17.40 175 ARG A N 1
ATOM 1357 N N B ARG A 1 183 ? 21.876 20.337 16.919 0.41 17.70 175 ARG A N 1
ATOM 1358 C CA A ARG A 1 183 ? 21.358 21.655 17.260 0.59 17.54 175 ARG A CA 1
ATOM 1359 C CA B ARG A 1 183 ? 21.323 21.665 17.152 0.41 18.16 175 ARG A CA 1
ATOM 1360 C C A ARG A 1 183 ? 22.079 22.790 16.540 0.59 17.78 175 ARG A C 1
ATOM 1361 C C B ARG A 1 183 ? 22.049 22.710 16.310 0.41 17.56 175 ARG A C 1
ATOM 1362 O O A ARG A 1 183 ? 21.452 23.810 16.243 0.59 18.55 175 ARG A O 1
ATOM 1363 O O B ARG A 1 183 ? 21.415 23.537 15.643 0.41 17.67 175 ARG A O 1
ATOM 1378 N N . VAL A 1 184 ? 23.382 22.670 16.310 1.00 17.36 176 VAL A N 1
ATOM 1379 C CA . VAL A 1 184 ? 24.171 23.725 15.672 1.00 17.63 176 VAL A CA 1
ATOM 1380 C C . VAL A 1 184 ? 24.316 23.490 14.174 1.00 15.82 176 VAL A C 1
ATOM 1381 O O . VAL A 1 184 ? 24.143 24.407 13.368 1.00 16.33 176 VAL A O 1
ATOM 1385 N N . ALA A 1 185 ? 24.686 22.270 13.799 1.00 14.99 177 ALA A N 1
ATOM 1386 C CA . ALA A 1 185 ? 25.041 21.931 12.427 1.00 14.50 177 ALA A CA 1
ATOM 1387 C C . ALA A 1 185 ? 24.384 20.606 12.092 1.00 14.46 177 ALA A C 1
ATOM 1388 O O . ALA A 1 185 ? 25.037 19.561 12.048 1.00 14.34 177 ALA A O 1
ATOM 1390 N N . PRO A 1 186 ? 23.073 20.607 11.851 1.00 15.45 178 PRO A N 1
ATOM 1391 C CA . PRO A 1 186 ? 22.377 19.327 11.627 1.00 16.46 178 PRO A CA 1
ATOM 1392 C C . PRO A 1 186 ? 22.888 18.548 10.436 1.00 15.75 178 PRO A C 1
ATOM 1393 O O . PRO A 1 186 ? 22.744 17.321 10.422 1.00 16.93 178 PRO A O 1
ATOM 1397 N N . GLU A 1 187 ? 23.506 19.210 9.461 1.00 13.97 179 GLU A N 1
ATOM 1398 C CA . GLU A 1 187 ? 24.033 18.556 8.277 1.00 13.98 179 GLU A CA 1
ATOM 1399 C C . GLU A 1 187 ? 25.439 18.006 8.456 1.00 13.34 179 GLU A C 1
ATOM 1400 O O . GLU A 1 187 ? 25.947 17.365 7.533 1.00 13.77 179 GLU A O 1
ATOM 1406 N N . ALA A 1 188 ? 26.094 18.254 9.584 1.00 13.10 180 ALA A N 1
ATOM 1407 C CA . ALA A 1 188 ? 27.452 17.761 9.767 1.00 12.99 180 ALA A CA 1
ATOM 1408 C C . ALA A 1 188 ? 27.485 16.241 9.611 1.00 11.38 180 ALA A C 1
ATOM 1409 O O . ALA A 1 188 ? 26.492 15.536 9.844 1.00 12.68 180 ALA A O 1
ATOM 1411 N N . ILE A 1 189 ? 28.649 15.725 9.249 1.00 10.81 181 ILE A N 1
ATOM 1412 C CA . ILE A 1 189 ? 28.858 14.289 9.107 1.00 10.60 181 ILE A CA 1
ATOM 1413 C C . ILE A 1 189 ? 29.457 13.778 10.408 1.00 11.29 181 ILE A C 1
ATOM 1414 O O . ILE A 1 189 ? 30.601 14.104 10.732 1.00 12.30 181 ILE A O 1
ATOM 1419 N N . ILE A 1 190 ? 28.692 13.003 11.160 1.00 10.66 182 ILE A N 1
ATOM 1420 C CA . ILE A 1 190 ? 29.179 12.434 12.411 1.00 10.65 182 ILE A CA 1
ATOM 1421 C C . ILE A 1 190 ? 29.640 11.004 12.121 1.00 10.14 182 ILE A C 1
ATOM 1422 O O . ILE A 1 190 ? 28.874 10.188 11.594 1.00 10.57 182 ILE A O 1
ATOM 1427 N N . MET A 1 191 ? 30.885 10.714 12.459 1.00 10.15 183 MET A N 1
ATOM 1428 C CA . MET A 1 191 ? 31.520 9.429 12.211 1.00 9.99 183 MET A CA 1
ATOM 1429 C C . MET A 1 191 ? 31.994 8.864 13.537 1.00 10.06 183 MET A C 1
ATOM 1430 O O . MET A 1 191 ? 32.307 9.618 14.465 1.00 11.05 183 MET A O 1
ATOM 1435 N N . ILE A 1 192 ? 32.074 7.538 13.624 1.00 9.97 184 ILE A N 1
ATOM 1436 C CA . ILE A 1 192 ? 32.663 6.899 14.794 1.00 10.05 184 ILE A CA 1
ATOM 1437 C C . ILE A 1 192 ? 33.556 5.755 14.352 1.00 9.78 184 ILE A C 1
ATOM 1438 O O . ILE A 1 192 ? 33.213 4.996 13.439 1.00 10.59 184 ILE A O 1
ATOM 1443 N N . ASP A 1 193 ? 34.668 5.593 15.048 1.00 9.57 185 ASP A N 1
ATOM 1444 C CA . ASP A 1 193 ? 35.467 4.374 14.980 1.00 9.48 185 ASP A CA 1
ATOM 1445 C C . ASP A 1 193 ? 34.899 3.455 16.051 1.00 9.78 185 ASP A C 1
ATOM 1446 O O . ASP A 1 193 ? 35.117 3.658 17.258 1.00 10.50 185 ASP A O 1
ATOM 1451 N N . ASN A 1 194 ? 34.119 2.479 15.585 1.00 9.85 186 ASN A N 1
ATOM 1452 C CA . ASN A 1 194 ? 33.313 1.576 16.396 1.00 9.95 186 ASN A CA 1
ATOM 1453 C C . ASN A 1 194 ? 33.948 0.187 16.490 1.00 9.91 186 ASN A C 1
ATOM 1454 O O . ASN A 1 194 ? 33.247 -0.812 16.665 1.00 10.24 186 ASN A O 1
ATOM 1459 N N . THR A 1 195 ? 35.276 0.123 16.351 1.00 9.60 187 THR A N 1
ATOM 1460 C CA . THR A 1 195 ? 35.997 -1.148 16.348 1.00 9.76 187 THR A CA 1
ATOM 1461 C C . THR A 1 195 ? 35.847 -1.895 17.668 1.00 9.74 187 THR A C 1
ATOM 1462 O O . THR A 1 195 ? 35.683 -3.121 17.665 1.00 10.08 187 THR A O 1
ATOM 1466 N N . TRP A 1 196 ? 35.953 -1.213 18.809 1.00 9.82 188 TRP A N 1
ATOM 1467 C CA . TRP A 1 196 ? 35.942 -1.929 20.088 1.00 10.20 188 TRP A CA 1
ATOM 1468 C C . TRP A 1 196 ? 34.652 -2.715 20.289 1.00 10.39 188 TRP A C 1
ATOM 1469 O O . TRP A 1 196 ? 34.667 -3.806 20.877 1.00 10.71 188 TRP A O 1
ATOM 1480 N N . ALA A 1 197 ? 33.533 -2.154 19.839 1.00 10.10 189 ALA A N 1
ATOM 1481 C CA . ALA A 1 197 ? 32.222 -2.774 19.926 1.00 10.58 189 ALA A CA 1
ATOM 1482 C C . ALA A 1 197 ? 31.956 -3.751 18.789 1.00 10.40 189 ALA A C 1
ATOM 1483 O O . ALA A 1 197 ? 30.871 -4.353 18.728 1.00 10.83 189 ALA A O 1
ATOM 1485 N N . ALA A 1 198 ? 32.895 -3.884 17.858 1.00 10.26 190 ALA A N 1
ATOM 1486 C CA . ALA A 1 198 ? 32.747 -4.733 16.674 1.00 10.46 190 ALA A CA 1
ATOM 1487 C C . ALA A 1 198 ? 31.522 -4.340 15.859 1.00 10.45 190 ALA A C 1
ATOM 1488 O O . ALA A 1 198 ? 30.935 -5.161 15.160 1.00 11.24 190 ALA A O 1
ATOM 1490 N N . GLY A 1 199 ? 31.125 -3.070 15.951 1.00 10.66 191 GLY A N 1
ATOM 1491 C CA . GLY A 1 199 ? 29.927 -2.590 15.300 1.00 11.49 191 GLY A CA 1
ATOM 1492 C C . GLY A 1 199 ? 28.615 -3.122 15.813 1.00 12.34 191 GLY A C 1
ATOM 1493 O O . GLY A 1 199 ? 27.562 -2.696 15.308 1.00 14.51 191 GLY A O 1
ATOM 1494 N N . VAL A 1 200 ? 28.619 -4.078 16.733 1.00 12.02 192 VAL A N 1
ATOM 1495 C CA . VAL A 1 200 ? 27.399 -4.753 17.149 1.00 12.45 192 VAL A CA 1
ATOM 1496 C C . VAL A 1 200 ? 27.086 -4.550 18.615 1.00 13.10 192 VAL A C 1
ATOM 1497 O O . VAL A 1 200 ? 25.914 -4.636 18.992 1.00 14.50 192 VAL A O 1
ATOM 1501 N N . LEU A 1 201 ? 28.059 -4.248 19.467 1.00 11.51 193 LEU A N 1
ATOM 1502 C CA . LEU A 1 201 ? 27.753 -3.945 20.858 1.00 11.81 193 LEU A CA 1
ATOM 1503 C C . LEU A 1 201 ? 27.294 -2.508 21.061 1.00 11.87 193 LEU A C 1
ATOM 1504 O O . LEU A 1 201 ? 26.824 -2.165 22.153 1.00 12.92 193 LEU A O 1
ATOM 1509 N N . PHE A 1 202 ? 27.461 -1.655 20.056 1.00 11.63 194 PHE A N 1
ATOM 1510 C CA . PHE A 1 202 ? 27.030 -0.264 20.078 1.00 11.55 194 PHE A CA 1
ATOM 1511 C C . PHE A 1 202 ? 26.480 0.016 18.690 1.00 11.66 194 PHE A C 1
ATOM 1512 O O . PHE A 1 202 ? 27.230 -0.017 17.712 1.00 12.67 194 PHE A O 1
ATOM 1520 N N . LYS A 1 203 ? 25.172 0.231 18.601 1.00 12.19 195 LYS A N 1
ATOM 1521 C CA . LYS A 1 203 ? 24.498 0.392 17.313 1.00 13.48 195 LYS A CA 1
ATOM 1522 C C . LYS A 1 203 ? 24.533 1.857 16.916 1.00 12.29 195 LYS A C 1
ATOM 1523 O O . LYS A 1 203 ? 23.547 2.588 17.012 1.00 12.85 195 LYS A O 1
ATOM 1529 N N . ALA A 1 204 ? 25.688 2.269 16.403 1.00 12.10 196 ALA A N 1
ATOM 1530 C CA . ALA A 1 204 ? 25.985 3.682 16.206 1.00 11.64 196 ALA A CA 1
ATOM 1531 C C . ALA A 1 204 ? 24.947 4.400 15.374 1.00 11.43 196 ALA A C 1
ATOM 1532 O O . ALA A 1 204 ? 24.570 5.530 15.691 1.00 11.93 196 ALA A O 1
ATOM 1534 N N A LEU A 1 205 ? 24.505 3.785 14.277 0.40 11.82 197 LEU A N 1
ATOM 1535 N N B LEU A 1 205 ? 24.523 3.806 14.265 0.60 12.01 197 LEU A N 1
ATOM 1536 C CA A LEU A 1 205 ? 23.614 4.475 13.353 0.40 11.82 197 LEU A CA 1
ATOM 1537 C CA B LEU A 1 205 ? 23.614 4.533 13.388 0.60 12.20 197 LEU A CA 1
ATOM 1538 C C A LEU A 1 205 ? 22.219 4.670 13.944 0.40 12.84 197 LEU A C 1
ATOM 1539 C C B LEU A 1 205 ? 22.284 4.800 14.079 0.60 12.73 197 LEU A C 1
ATOM 1540 O O A LEU A 1 205 ? 21.481 5.542 13.481 0.40 13.32 197 LEU A O 1
ATOM 1541 O O B LEU A 1 205 ? 21.667 5.847 13.846 0.60 12.50 197 LEU A O 1
ATOM 1550 N N . ASP A 1 206 ? 21.852 3.897 14.972 1.00 13.31 198 ASP A N 1
ATOM 1551 C CA . ASP A 1 206 ? 20.608 4.106 15.703 1.00 15.12 198 ASP A CA 1
ATOM 1552 C C . ASP A 1 206 ? 20.690 5.305 16.639 1.00 15.13 198 ASP A C 1
ATOM 1553 O O . ASP A 1 206 ? 19.656 5.809 17.065 1.00 17.10 198 ASP A O 1
ATOM 1558 N N . PHE A 1 207 ? 21.887 5.764 16.972 1.00 14.11 199 PHE A N 1
ATOM 1559 C CA . PHE A 1 207 ? 22.092 6.943 17.800 1.00 14.82 199 PHE A CA 1
ATOM 1560 C C . PHE A 1 207 ? 22.183 8.218 16.975 1.00 14.77 199 PHE A C 1
ATOM 1561 O O . PHE A 1 207 ? 22.361 9.300 17.537 1.00 17.01 199 PHE A O 1
ATOM 1569 N N . GLY A 1 208 ? 22.050 8.134 15.660 1.00 14.08 200 GLY A N 1
ATOM 1570 C CA . GLY A 1 208 ? 22.119 9.319 14.831 1.00 15.03 200 GLY A CA 1
ATOM 1571 C C . GLY A 1 208 ? 23.502 9.637 14.322 1.00 14.07 200 GLY A C 1
ATOM 1572 O O . GLY A 1 208 ? 23.689 10.681 13.698 1.00 15.70 200 GLY A O 1
ATOM 1573 N N . ILE A 1 209 ? 24.476 8.761 14.558 1.00 12.26 201 ILE A N 1
ATOM 1574 C CA . ILE A 1 209 ? 25.758 8.849 13.876 1.00 11.32 201 ILE A CA 1
ATOM 1575 C C . ILE A 1 209 ? 25.546 8.476 12.417 1.00 11.02 201 ILE A C 1
ATOM 1576 O O . ILE A 1 209 ? 24.715 7.622 12.100 1.00 12.06 201 ILE A O 1
ATOM 1581 N N . ASP A 1 210 ? 26.261 9.154 11.500 1.00 10.65 202 ASP A N 1
ATOM 1582 C CA . ASP A 1 210 ? 26.078 8.921 10.067 1.00 10.40 202 ASP A CA 1
ATOM 1583 C C . ASP A 1 210 ? 26.858 7.726 9.534 1.00 10.45 202 ASP A C 1
ATOM 1584 O O . ASP A 1 210 ? 26.387 7.063 8.603 1.00 10.84 202 ASP A O 1
ATOM 1589 N N . ILE A 1 211 ? 28.064 7.482 10.044 1.00 9.96 203 ILE A N 1
ATOM 1590 C CA . ILE A 1 211 ? 28.955 6.461 9.497 1.00 9.85 203 ILE A CA 1
ATOM 1591 C C . ILE A 1 211 ? 29.669 5.774 10.649 1.00 9.34 203 ILE A C 1
ATOM 1592 O O . ILE A 1 211 ? 30.265 6.431 11.503 1.00 10.51 203 ILE A O 1
ATOM 1597 N N . SER A 1 212 ? 29.608 4.440 10.663 1.00 9.77 204 SER A N 1
ATOM 1598 C CA . SER A 1 212 ? 30.294 3.592 11.627 1.00 9.90 204 SER A CA 1
ATOM 1599 C C . SER A 1 212 ? 31.443 2.883 10.918 1.00 9.49 204 SER A C 1
ATOM 1600 O O . SER A 1 212 ? 31.218 2.090 9.992 1.00 10.13 204 SER A O 1
ATOM 1603 N N . ILE A 1 213 ? 32.659 3.182 11.346 1.00 9.74 205 ILE A N 1
ATOM 1604 C CA . ILE A 1 213 ? 33.891 2.667 10.755 1.00 9.48 205 ILE A CA 1
ATOM 1605 C C . ILE A 1 213 ? 34.439 1.586 11.673 1.00 9.52 205 ILE A C 1
ATOM 1606 O O . ILE A 1 213 ? 34.431 1.743 12.892 1.00 10.44 205 ILE A O 1
ATOM 1611 N N . GLN A 1 214 ? 34.961 0.505 11.098 1.00 9.55 206 GLN A N 1
ATOM 1612 C CA . GLN A 1 214 ? 35.662 -0.500 11.872 1.00 9.92 206 GLN A CA 1
ATOM 1613 C C . GLN A 1 214 ? 36.959 -0.915 11.214 1.00 9.93 206 GLN A C 1
ATOM 1614 O O . GLN A 1 214 ? 37.048 -1.067 9.994 1.00 10.21 206 GLN A O 1
ATOM 1620 N N . ALA A 1 215 ? 37.925 -1.212 12.072 1.00 9.46 207 ALA A N 1
ATOM 1621 C CA . ALA A 1 215 ? 39.021 -2.094 11.724 1.00 9.50 207 ALA A CA 1
ATOM 1622 C C . ALA A 1 215 ? 38.486 -3.515 11.888 1.00 9.33 207 ALA A C 1
ATOM 1623 O O . ALA A 1 215 ? 38.484 -4.075 12.991 1.00 9.58 207 ALA A O 1
ATOM 1625 N N . ALA A 1 216 ? 37.960 -4.070 10.793 1.00 9.18 208 ALA A N 1
ATOM 1626 C CA . ALA A 1 216 ? 37.482 -5.445 10.806 1.00 9.20 208 ALA A CA 1
ATOM 1627 C C . ALA A 1 216 ? 38.605 -6.430 11.115 1.00 9.00 208 ALA A C 1
ATOM 1628 O O . ALA A 1 216 ? 38.334 -7.539 11.586 1.00 9.97 208 ALA A O 1
ATOM 1630 N N . THR A 1 217 ? 39.854 -5.999 10.950 1.00 9.35 209 THR A N 1
ATOM 1631 C CA . THR A 1 217 ? 41.064 -6.636 11.454 1.00 9.31 209 THR A CA 1
ATOM 1632 C C . THR A 1 217 ? 40.943 -7.186 12.872 1.00 9.60 209 THR A C 1
ATOM 1633 O O . THR A 1 217 ? 41.604 -8.168 13.203 1.00 10.69 209 THR A O 1
ATOM 1637 N N A LYS A 1 218 ? 40.165 -6.516 13.722 0.90 9.14 210 LYS A N 1
ATOM 1638 N N B LYS A 1 218 ? 40.140 -6.532 13.719 0.10 8.86 210 LYS A N 1
ATOM 1639 C CA A LYS A 1 218 ? 40.039 -6.855 15.137 0.90 9.80 210 LYS A CA 1
ATOM 1640 C CA B LYS A 1 218 ? 40.061 -6.871 15.139 0.10 8.21 210 LYS A CA 1
ATOM 1641 C C A LYS A 1 218 ? 39.032 -7.988 15.291 0.90 9.34 210 LYS A C 1
ATOM 1642 C C B LYS A 1 218 ? 39.093 -8.026 15.392 0.10 9.14 210 LYS A C 1
ATOM 1643 O O A LYS A 1 218 ? 39.288 -9.101 14.839 0.90 10.20 210 LYS A O 1
ATOM 1644 O O B LYS A 1 218 ? 39.436 -9.177 15.108 0.10 9.16 210 LYS A O 1
ATOM 1655 N N . TYR A 1 219 ? 37.897 -7.764 15.934 1.00 10.12 211 TYR A N 1
ATOM 1656 C CA . TYR A 1 219 ? 37.024 -8.875 16.271 1.00 10.40 211 TYR A CA 1
ATOM 1657 C C . TYR A 1 219 ? 36.284 -9.491 15.099 1.00 10.28 211 TYR A C 1
ATOM 1658 O O . TYR A 1 219 ? 35.938 -10.668 15.182 1.00 10.52 211 TYR A O 1
ATOM 1667 N N . LEU A 1 220 ? 36.043 -8.782 13.996 1.00 10.01 212 LEU A N 1
ATOM 1668 C CA . LEU A 1 220 ? 35.335 -9.413 12.899 1.00 10.34 212 LEU A CA 1
ATOM 1669 C C . LEU A 1 220 ? 36.160 -10.542 12.304 1.00 10.05 212 LEU A C 1
ATOM 1670 O O . LEU A 1 220 ? 35.662 -11.663 12.154 1.00 11.41 212 LEU A O 1
ATOM 1675 N N . ILE A 1 221 ? 37.429 -10.277 11.975 1.00 9.86 213 ILE A N 1
ATOM 1676 C CA . ILE A 1 221 ? 38.338 -11.352 11.576 1.00 9.99 213 ILE A CA 1
ATOM 1677 C C . ILE A 1 221 ? 38.557 -12.316 12.729 1.00 10.00 213 ILE A C 1
ATOM 1678 O O . ILE A 1 221 ? 38.437 -13.545 12.574 1.00 10.20 213 ILE A O 1
ATOM 1683 N N . GLY A 1 222 ? 38.891 -11.782 13.898 1.00 10.43 214 GLY A N 1
ATOM 1684 C CA . GLY A 1 222 ? 38.869 -12.529 15.142 1.00 9.99 214 GLY A CA 1
ATOM 1685 C C . GLY A 1 222 ? 40.031 -13.463 15.407 1.00 10.15 214 GLY A C 1
ATOM 1686 O O . GLY A 1 222 ? 40.010 -14.167 16.425 1.00 11.03 214 GLY A O 1
ATOM 1687 N N . HIS A 1 223 ? 41.034 -13.506 14.526 1.00 9.65 215 HIS A N 1
ATOM 1688 C CA . HIS A 1 223 ? 42.096 -14.497 14.616 1.00 9.93 215 HIS A CA 1
ATOM 1689 C C . HIS A 1 223 ? 43.473 -13.910 14.370 1.00 9.81 215 HIS A C 1
ATOM 1690 O O . HIS A 1 223 ? 44.428 -14.674 14.221 1.00 10.56 215 HIS A O 1
ATOM 1697 N N . SER A 1 224 ? 43.602 -12.586 14.304 1.00 9.96 216 SER A N 1
ATOM 1698 C CA . SER A 1 224 ? 44.883 -11.899 14.176 1.00 10.35 216 SER A CA 1
ATOM 1699 C C . SER A 1 224 ? 45.583 -12.147 12.852 1.00 10.16 216 SER A C 1
ATOM 1700 O O . SER A 1 224 ? 46.788 -11.903 12.754 1.00 11.23 216 SER A O 1
ATOM 1703 N N A ASP A 1 225 ? 44.867 -12.609 11.807 0.58 9.61 217 ASP A N 1
ATOM 1704 N N B ASP A 1 225 ? 44.862 -12.620 11.846 0.42 9.34 217 ASP A N 1
ATOM 1705 C CA A ASP A 1 225 ? 45.486 -13.062 10.556 0.58 10.17 217 ASP A CA 1
ATOM 1706 C CA B ASP A 1 225 ? 45.458 -12.879 10.546 0.42 9.38 217 ASP A CA 1
ATOM 1707 C C A ASP A 1 225 ? 44.857 -12.472 9.297 0.58 11.12 217 ASP A C 1
ATOM 1708 C C B ASP A 1 225 ? 45.056 -11.821 9.525 0.42 8.83 217 ASP A C 1
ATOM 1709 O O A ASP A 1 225 ? 45.022 -13.010 8.181 0.58 12.28 217 ASP A O 1
ATOM 1710 O O B ASP A 1 225 ? 45.897 -11.012 9.134 0.42 8.94 217 ASP A O 1
ATOM 1719 N N A GLY A 1 226 ? 44.154 -11.376 9.430 0.58 11.53 218 GLY A N 1
ATOM 1720 N N B GLY A 1 226 ? 43.802 -11.787 9.093 0.42 9.06 218 GLY A N 1
ATOM 1721 C CA A GLY A 1 226 ? 43.568 -10.765 8.267 0.58 11.46 218 GLY A CA 1
ATOM 1722 C CA B GLY A 1 226 ? 43.406 -10.823 8.080 0.42 9.88 218 GLY A CA 1
ATOM 1723 C C A GLY A 1 226 ? 43.307 -9.312 8.540 0.58 10.90 218 GLY A C 1
ATOM 1724 C C B GLY A 1 226 ? 43.478 -9.372 8.544 0.42 9.80 218 GLY A C 1
ATOM 1725 O O A GLY A 1 226 ? 42.919 -8.959 9.652 0.58 11.27 218 GLY A O 1
ATOM 1726 O O B GLY A 1 226 ? 43.501 -9.068 9.739 0.42 9.27 218 GLY A O 1
ATOM 1727 N N . MET A 1 227 ? 43.524 -8.462 7.553 1.00 10.09 219 MET A N 1
ATOM 1728 C CA . MET A 1 227 ? 43.373 -7.025 7.734 1.00 9.50 219 MET A CA 1
ATOM 1729 C C . MET A 1 227 ? 42.349 -6.507 6.741 1.00 9.05 219 MET A C 1
ATOM 1730 O O . MET A 1 227 ? 42.349 -6.889 5.577 1.00 9.35 219 MET A O 1
ATOM 1735 N N . ILE A 1 228 ? 41.484 -5.627 7.215 1.00 8.77 220 ILE A N 1
ATOM 1736 C CA . ILE A 1 228 ? 40.359 -5.137 6.431 1.00 8.58 220 ILE A CA 1
ATOM 1737 C C . ILE A 1 228 ? 39.680 -4.027 7.206 1.00 8.55 220 ILE A C 1
ATOM 1738 O O . ILE A 1 228 ? 39.553 -4.100 8.436 1.00 9.11 220 ILE A O 1
ATOM 1743 N N . GLY A 1 229 ? 39.231 -2.988 6.508 1.00 8.64 221 GLY A N 1
ATOM 1744 C CA . GLY A 1 229 ? 38.407 -1.952 7.101 1.00 9.30 221 GLY A CA 1
ATOM 1745 C C . GLY A 1 229 ? 37.026 -1.924 6.484 1.00 8.67 221 GLY A C 1
ATOM 1746 O O . GLY A 1 229 ? 36.849 -2.250 5.308 1.00 9.06 221 GLY A O 1
ATOM 1747 N N . THR A 1 230 ? 36.056 -1.466 7.269 1.00 9.10 222 THR A N 1
ATOM 1748 C CA . THR A 1 230 ? 34.694 -1.300 6.805 1.00 9.68 222 THR A CA 1
ATOM 1749 C C . THR A 1 230 ? 34.185 0.074 7.208 1.00 9.26 222 THR A C 1
ATOM 1750 O O . THR A 1 230 ? 34.605 0.637 8.224 1.00 9.98 222 THR A O 1
ATOM 1754 N N . ALA A 1 231 ? 33.237 0.601 6.436 1.00 9.29 223 ALA A N 1
ATOM 1755 C CA . ALA A 1 231 ? 32.524 1.814 6.828 1.00 9.43 223 ALA A CA 1
ATOM 1756 C C . ALA A 1 231 ? 31.083 1.690 6.375 1.00 9.56 223 ALA A C 1
ATOM 1757 O O . ALA A 1 231 ? 30.816 1.581 5.177 1.00 10.15 223 ALA A O 1
ATOM 1759 N N . VAL A 1 232 ? 30.167 1.686 7.329 1.00 9.62 224 VAL A N 1
ATOM 1760 C CA . VAL A 1 232 ? 28.743 1.538 7.076 1.00 9.67 224 VAL A CA 1
ATOM 1761 C C . VAL A 1 232 ? 28.092 2.901 7.245 1.00 9.66 224 VAL A C 1
ATOM 1762 O O . VAL A 1 232 ? 28.196 3.516 8.317 1.00 10.23 224 VAL A O 1
ATOM 1766 N N . ALA A 1 233 ? 27.451 3.392 6.191 1.00 10.11 225 ALA A N 1
ATOM 1767 C CA . ALA A 1 233 ? 26.856 4.718 6.172 1.00 10.32 225 ALA A CA 1
ATOM 1768 C C . ALA A 1 233 ? 25.342 4.649 6.066 1.00 10.37 225 ALA A C 1
ATOM 1769 O O . ALA A 1 233 ? 24.781 3.714 5.481 1.00 11.13 225 ALA A O 1
ATOM 1771 N N . ASN A 1 234 ? 24.695 5.679 6.607 1.00 10.41 226 ASN A N 1
ATOM 1772 C CA . ASN A 1 234 ? 23.272 5.878 6.390 1.00 10.95 226 ASN A CA 1
ATOM 1773 C C . ASN A 1 234 ? 22.990 6.325 4.954 1.00 10.81 226 ASN A C 1
ATOM 1774 O O . ASN A 1 234 ? 23.881 6.576 4.151 1.00 11.41 226 ASN A O 1
ATOM 1779 N N . ALA A 1 235 ? 21.695 6.427 4.647 1.00 11.55 227 ALA A N 1
ATOM 1780 C CA . ALA A 1 235 ? 21.281 6.757 3.286 1.00 12.11 227 ALA A CA 1
ATOM 1781 C C . ALA A 1 235 ? 21.750 8.137 2.854 1.00 11.97 227 ALA A C 1
ATOM 1782 O O . ALA A 1 235 ? 22.081 8.339 1.687 1.00 12.70 227 ALA A O 1
ATOM 1784 N N . ARG A 1 236 ? 21.778 9.096 3.768 1.00 11.53 228 ARG A N 1
ATOM 1785 C CA . ARG A 1 236 ? 22.167 10.447 3.401 1.00 11.87 228 ARG A CA 1
ATOM 1786 C C . ARG A 1 236 ? 23.617 10.507 2.941 1.00 11.23 228 ARG A C 1
ATOM 1787 O O . ARG A 1 236 ? 23.958 11.293 2.057 1.00 12.51 228 ARG A O 1
ATOM 1795 N N . CYS A 1 237 ? 24.493 9.699 3.540 1.00 10.75 229 CYS A N 1
ATOM 1796 C CA . CYS A 1 237 ? 25.926 9.827 3.321 1.00 10.86 229 CYS A CA 1
ATOM 1797 C C . CYS A 1 237 ? 26.508 8.741 2.427 1.00 10.49 229 CYS A C 1
ATOM 1798 O O . CYS A 1 237 ? 27.664 8.856 2.019 1.00 11.30 229 CYS A O 1
ATOM 1801 N N . TRP A 1 238 ? 25.733 7.712 2.090 1.00 11.06 230 TRP A N 1
ATOM 1802 C CA . TRP A 1 238 ? 26.310 6.540 1.437 1.00 10.64 230 TRP A CA 1
ATOM 1803 C C . TRP A 1 238 ? 26.906 6.858 0.068 1.00 10.70 230 TRP A C 1
ATOM 1804 O O . TRP A 1 238 ? 28.021 6.428 -0.238 1.00 11.07 230 TRP A O 1
ATOM 1815 N N . GLU A 1 239 ? 26.183 7.568 -0.791 1.00 11.39 231 GLU A N 1
ATOM 1816 C CA . GLU A 1 239 ? 26.679 7.732 -2.153 1.00 12.22 231 GLU A CA 1
ATOM 1817 C C . GLU A 1 239 ? 28.026 8.457 -2.192 1.00 11.60 231 GLU A C 1
ATOM 1818 O O . GLU A 1 239 ? 28.928 8.085 -2.953 1.00 12.01 231 GLU A O 1
ATOM 1824 N N . GLN A 1 240 ? 28.183 9.502 -1.379 1.00 11.02 232 GLN A N 1
ATOM 1825 C CA . GLN A 1 240 ? 29.442 10.228 -1.333 1.00 10.61 232 GLN A CA 1
ATOM 1826 C C . GLN A 1 240 ? 30.559 9.354 -0.786 1.00 10.42 232 GLN A C 1
ATOM 1827 O O . GLN A 1 240 ? 31.673 9.365 -1.311 1.00 10.86 232 GLN A O 1
ATOM 1833 N N . LEU A 1 241 ? 30.295 8.601 0.282 1.00 10.24 233 LEU A N 1
ATOM 1834 C CA . LEU A 1 241 ? 31.309 7.683 0.791 1.00 10.12 233 LEU A CA 1
ATOM 1835 C C . LEU A 1 241 ? 31.724 6.691 -0.289 1.00 10.13 233 LEU A C 1
ATOM 1836 O O . LEU A 1 241 ? 32.916 6.474 -0.548 1.00 10.41 233 LEU A O 1
ATOM 1841 N N . CYS A 1 242 ? 30.735 6.033 -0.873 1.00 10.55 234 CYS A N 1
ATOM 1842 C CA . CYS A 1 242 ? 31.000 4.972 -1.834 1.00 10.81 234 CYS A CA 1
ATOM 1843 C C . CYS A 1 242 ? 31.854 5.478 -2.988 1.00 10.89 234 CYS A C 1
ATOM 1844 O O . CYS A 1 242 ? 32.900 4.902 -3.315 1.00 10.80 234 CYS A O 1
ATOM 1847 N N . GLU A 1 243 ? 31.427 6.572 -3.601 1.00 10.32 235 GLU A N 1
ATOM 1848 C CA . GLU A 1 243 ? 32.066 7.038 -4.813 1.00 10.29 235 GLU A CA 1
ATOM 1849 C C . GLU A 1 243 ? 33.408 7.683 -4.535 1.00 9.96 235 GLU A C 1
ATOM 1850 O O . GLU A 1 243 ? 34.348 7.500 -5.312 1.00 10.40 235 GLU A O 1
ATOM 1856 N N . ASN A 1 244 ? 33.547 8.401 -3.433 1.00 10.10 236 ASN A N 1
ATOM 1857 C CA . ASN A 1 244 ? 34.826 9.050 -3.184 1.00 10.19 236 ASN A CA 1
ATOM 1858 C C . ASN A 1 244 ? 35.868 8.054 -2.707 1.00 9.97 236 ASN A C 1
ATOM 1859 O O . ASN A 1 244 ? 37.041 8.180 -3.070 1.00 10.57 236 ASN A O 1
ATOM 1864 N N . ALA A 1 245 ? 35.470 7.044 -1.928 1.00 9.75 237 ALA A N 1
ATOM 1865 C CA . ALA A 1 245 ? 36.411 5.985 -1.585 1.00 10.01 237 ALA A CA 1
ATOM 1866 C C . ALA A 1 245 ? 36.830 5.205 -2.827 1.00 9.93 237 ALA A C 1
ATOM 1867 O O . ALA A 1 245 ? 37.992 4.806 -2.960 1.00 10.23 237 ALA A O 1
ATOM 1869 N N . TYR A 1 246 ? 35.896 5.007 -3.758 1.00 9.69 238 TYR A N 1
ATOM 1870 C CA . TYR A 1 246 ? 36.218 4.301 -4.991 1.00 9.62 238 TYR A CA 1
ATOM 1871 C C . TYR A 1 246 ? 37.203 5.085 -5.846 1.00 9.49 238 TYR A C 1
ATOM 1872 O O . TYR A 1 246 ? 38.070 4.494 -6.486 1.00 9.93 238 TYR A O 1
ATOM 1881 N N . LEU A 1 247 ? 37.112 6.420 -5.838 1.00 9.83 239 LEU A N 1
ATOM 1882 C CA . LEU A 1 247 ? 38.059 7.267 -6.560 1.00 9.89 239 LEU A CA 1
ATOM 1883 C C . LEU A 1 247 ? 39.469 7.176 -6.003 1.00 9.65 239 LEU A C 1
ATOM 1884 O O . LEU A 1 247 ? 40.432 7.439 -6.733 1.00 10.52 239 LEU A O 1
ATOM 1889 N N . MET A 1 248 ? 39.613 6.803 -4.730 1.00 9.44 240 MET A N 1
ATOM 1890 C CA . MET A 1 248 ? 40.910 6.492 -4.136 1.00 9.25 240 MET A CA 1
ATOM 1891 C C . MET A 1 248 ? 41.302 5.030 -4.306 1.00 9.21 240 MET A C 1
ATOM 1892 O O . MET A 1 248 ? 42.322 4.607 -3.764 1.00 9.41 240 MET A O 1
ATOM 1897 N N . GLY A 1 249 ? 40.524 4.262 -5.071 1.00 8.99 241 GLY A N 1
ATOM 1898 C CA . GLY A 1 249 ? 40.854 2.878 -5.338 1.00 9.53 241 GLY A CA 1
ATOM 1899 C C . GLY A 1 249 ? 40.681 1.963 -4.149 1.00 9.08 241 GLY A C 1
ATOM 1900 O O . GLY A 1 249 ? 41.324 0.919 -4.087 1.00 9.75 241 GLY A O 1
ATOM 1901 N N . GLN A 1 250 ? 39.851 2.312 -3.181 1.00 8.99 242 GLN A N 1
ATOM 1902 C CA . GLN A 1 250 ? 39.781 1.503 -1.969 1.00 9.13 242 GLN A CA 1
ATOM 1903 C C . GLN A 1 250 ? 38.907 0.276 -2.189 1.00 8.83 242 GLN A C 1
ATOM 1904 O O . GLN A 1 250 ? 37.776 0.375 -2.675 1.00 9.64 242 GLN A O 1
ATOM 1910 N N . MET A 1 251 ? 39.445 -0.882 -1.813 1.00 9.05 243 MET A N 1
ATOM 1911 C CA . MET A 1 251 ? 38.765 -2.167 -1.904 1.00 8.81 243 MET A CA 1
ATOM 1912 C C . MET A 1 251 ? 39.503 -3.118 -0.970 1.00 8.63 243 MET A C 1
ATOM 1913 O O . MET A 1 251 ? 40.582 -2.802 -0.471 1.00 9.63 243 MET A O 1
ATOM 1918 N N . ILE A 1 252 ? 38.927 -4.294 -0.779 1.00 10.13 244 ILE A N 1
ATOM 1919 C CA . ILE A 1 252 ? 39.590 -5.400 -0.105 1.00 10.04 244 ILE A CA 1
ATOM 1920 C C . ILE A 1 252 ? 39.562 -6.581 -1.074 1.00 9.56 244 ILE A C 1
ATOM 1921 O O . ILE A 1 252 ? 38.684 -6.676 -1.920 1.00 9.75 244 ILE A O 1
ATOM 1926 N N . ASP A 1 253 ? 40.485 -7.525 -0.907 1.00 9.37 245 ASP A N 1
ATOM 1927 C CA . ASP A 1 253 ? 40.459 -8.721 -1.736 1.00 9.89 245 ASP A CA 1
ATOM 1928 C C . ASP A 1 253 ? 39.302 -9.641 -1.344 1.00 9.62 245 ASP A C 1
ATOM 1929 O O . ASP A 1 253 ? 38.847 -9.684 -0.192 1.00 9.78 245 ASP A O 1
ATOM 1934 N N . ALA A 1 254 ? 38.880 -10.445 -2.319 1.00 9.73 246 ALA A N 1
ATOM 1935 C CA . ALA A 1 254 ? 37.752 -11.347 -2.113 1.00 10.02 246 ALA A CA 1
ATOM 1936 C C . ALA A 1 254 ? 38.002 -12.330 -0.976 1.00 9.37 246 ALA A C 1
ATOM 1937 O O . ALA A 1 254 ? 37.077 -12.654 -0.220 1.00 10.22 246 ALA A O 1
ATOM 1939 N N . ASP A 1 255 ? 39.222 -12.869 -0.867 1.00 9.46 247 ASP A N 1
ATOM 1940 C CA . ASP A 1 255 ? 39.451 -13.867 0.178 1.00 9.87 247 ASP A CA 1
ATOM 1941 C C . ASP A 1 255 ? 39.309 -13.273 1.570 1.00 9.50 247 ASP A C 1
ATOM 1942 O O . ASP A 1 255 ? 38.730 -13.901 2.462 1.00 9.96 247 ASP A O 1
ATOM 1947 N N . THR A 1 256 ? 39.851 -12.067 1.794 1.00 9.50 248 THR A N 1
ATOM 1948 C CA . THR A 1 256 ? 39.676 -11.446 3.102 1.00 9.06 248 THR A CA 1
ATOM 1949 C C . THR A 1 256 ? 38.205 -11.119 3.349 1.00 8.97 248 THR A C 1
ATOM 1950 O O . THR A 1 256 ? 37.725 -11.238 4.479 1.00 9.34 248 THR A O 1
ATOM 1954 N N . ALA A 1 257 ? 37.475 -10.698 2.312 1.00 9.16 249 ALA A N 1
ATOM 1955 C CA . ALA A 1 257 ? 36.045 -10.480 2.485 1.00 9.43 249 ALA A CA 1
ATOM 1956 C C . ALA A 1 257 ? 35.365 -11.753 2.968 1.00 9.50 249 ALA A C 1
ATOM 1957 O O . ALA A 1 257 ? 34.555 -11.716 3.900 1.00 9.55 249 ALA A O 1
ATOM 1959 N N . TYR A 1 258 ? 35.693 -12.884 2.334 1.00 9.34 250 TYR A N 1
ATOM 1960 C CA . TYR A 1 258 ? 35.150 -14.167 2.776 1.00 9.55 250 TYR A CA 1
ATOM 1961 C C . TYR A 1 258 ? 35.497 -14.441 4.239 1.00 9.19 250 TYR A C 1
ATOM 1962 O O . TYR A 1 258 ? 34.649 -14.886 5.018 1.00 9.45 250 TYR A O 1
ATOM 1971 N N A MET A 1 259 ? 36.742 -14.191 4.632 0.54 8.91 251 MET A N 1
ATOM 1972 N N B MET A 1 259 ? 36.745 -14.177 4.621 0.46 9.23 251 MET A N 1
ATOM 1973 C CA A MET A 1 259 ? 37.127 -14.493 6.005 0.54 8.95 251 MET A CA 1
ATOM 1974 C CA B MET A 1 259 ? 37.194 -14.460 5.976 0.46 9.53 251 MET A CA 1
ATOM 1975 C C A MET A 1 259 ? 36.421 -13.575 6.993 0.54 8.82 251 MET A C 1
ATOM 1976 C C B MET A 1 259 ? 36.536 -13.539 6.997 0.46 9.52 251 MET A C 1
ATOM 1977 O O A MET A 1 259 ? 36.174 -13.961 8.147 0.54 8.43 251 MET A O 1
ATOM 1978 O O B MET A 1 259 ? 36.423 -13.903 8.178 0.46 9.66 251 MET A O 1
ATOM 1987 N N . THR A 1 260 ? 36.091 -12.360 6.563 1.00 9.36 252 THR A N 1
ATOM 1988 C CA . THR A 1 260 ? 35.380 -11.439 7.452 1.00 9.35 252 THR A CA 1
ATOM 1989 C C . THR A 1 260 ? 33.948 -11.921 7.661 1.00 9.28 252 THR A C 1
ATOM 1990 O O . THR A 1 260 ? 33.472 -12.004 8.800 1.00 9.67 252 THR A O 1
ATOM 1994 N N . SER A 1 261 ? 33.240 -12.260 6.576 1.00 9.15 253 SER A N 1
ATOM 1995 C CA . SER A 1 261 ? 31.931 -12.896 6.710 1.00 9.80 253 SER A CA 1
ATOM 1996 C C . SER A 1 261 ? 31.989 -14.114 7.624 1.00 9.53 253 SER A C 1
ATOM 1997 O O . SER A 1 261 ? 31.102 -14.328 8.464 1.00 9.67 253 SER A O 1
ATOM 2000 N N . ARG A 1 262 ? 33.038 -14.918 7.473 1.00 9.39 254 ARG A N 1
ATOM 2001 C CA . ARG A 1 262 ? 33.190 -16.137 8.261 1.00 9.54 254 ARG A CA 1
ATOM 2002 C C . ARG A 1 262 ? 33.381 -15.809 9.734 1.00 9.16 254 ARG A C 1
ATOM 2003 O O . ARG A 1 262 ? 32.857 -16.505 10.614 1.00 9.89 254 ARG A O 1
ATOM 2011 N N . GLY A 1 263 ? 34.138 -14.755 10.024 1.00 9.42 255 GLY A N 1
ATOM 2012 C CA . GLY A 1 263 ? 34.331 -14.317 11.387 1.00 9.72 255 GLY A CA 1
ATOM 2013 C C . GLY A 1 263 ? 33.059 -13.866 12.062 1.00 9.78 255 GLY A C 1
ATOM 2014 O O . GLY A 1 263 ? 32.859 -14.100 13.263 1.00 10.12 255 GLY A O 1
ATOM 2015 N N . LEU A 1 264 ? 32.159 -13.250 11.311 1.00 9.94 256 LEU A N 1
ATOM 2016 C CA . LEU A 1 264 ? 30.897 -12.816 11.892 1.00 10.07 256 LEU A CA 1
ATOM 2017 C C . LEU A 1 264 ? 30.184 -13.964 12.580 1.00 10.01 256 LEU A C 1
ATOM 2018 O O . LEU A 1 264 ? 29.506 -13.774 13.586 1.00 10.90 256 LEU A O 1
ATOM 2023 N N . ARG A 1 265 ? 30.307 -15.170 12.031 1.00 10.36 257 ARG A N 1
ATOM 2024 C CA . ARG A 1 265 ? 29.471 -16.280 12.474 1.00 10.84 257 ARG A CA 1
ATOM 2025 C C . ARG A 1 265 ? 29.756 -16.676 13.907 1.00 11.87 257 ARG A C 1
ATOM 2026 O O . ARG A 1 265 ? 28.864 -17.192 14.581 1.00 13.26 257 ARG A O 1
ATOM 2034 N N . THR A 1 266 ? 30.978 -16.459 14.377 1.00 10.88 258 THR A N 1
ATOM 2035 C CA . THR A 1 266 ? 31.367 -16.788 15.744 1.00 11.66 258 THR A CA 1
ATOM 2036 C C . THR A 1 266 ? 31.525 -15.547 16.620 1.00 11.34 258 THR A C 1
ATOM 2037 O O . THR A 1 266 ? 31.966 -15.652 17.771 1.00 12.14 258 THR A O 1
ATOM 2041 N N . LEU A 1 267 ? 31.163 -14.372 16.109 1.00 10.68 259 LEU A N 1
ATOM 2042 C CA . LEU A 1 267 ? 31.423 -13.129 16.820 1.00 10.72 259 LEU A CA 1
ATOM 2043 C C . LEU A 1 267 ? 30.675 -13.069 18.153 1.00 11.02 259 LEU A C 1
ATOM 2044 O O . LEU A 1 267 ? 31.199 -12.558 19.138 1.00 11.74 259 LEU A O 1
ATOM 2049 N N . GLY A 1 268 ? 29.443 -13.574 18.195 1.00 12.26 260 GLY A N 1
ATOM 2050 C CA . GLY A 1 268 ? 28.678 -13.525 19.429 1.00 13.79 260 GLY A CA 1
ATOM 2051 C C . GLY A 1 268 ? 29.291 -14.390 20.511 1.00 13.36 260 GLY A C 1
ATOM 2052 O O . GLY A 1 268 ? 29.480 -13.940 21.654 1.00 14.02 260 GLY A O 1
ATOM 2053 N N . VAL A 1 269 ? 29.608 -15.639 20.175 1.00 13.60 261 VAL A N 1
ATOM 2054 C CA . VAL A 1 269 ? 30.180 -16.527 21.177 1.00 14.32 261 VAL A CA 1
ATOM 2055 C C . VAL A 1 269 ? 31.540 -16.013 21.619 1.00 12.58 261 VAL A C 1
ATOM 2056 O O . VAL A 1 269 ? 31.899 -16.093 22.797 1.00 13.61 261 VAL A O 1
ATOM 2060 N N . ARG A 1 270 ? 32.325 -15.469 20.691 1.00 11.24 262 ARG A N 1
ATOM 2061 C CA . ARG A 1 270 ? 33.624 -14.936 21.085 1.00 10.93 262 ARG A CA 1
ATOM 2062 C C . ARG A 1 270 ? 33.459 -13.732 22.001 1.00 10.65 262 ARG A C 1
ATOM 2063 O O . ARG A 1 270 ? 34.056 -13.680 23.079 1.00 11.42 262 ARG A O 1
ATOM 2071 N N . LEU A 1 271 ? 32.678 -12.736 21.579 1.00 10.85 263 LEU A N 1
ATOM 2072 C CA . LEU A 1 271 ? 32.542 -11.527 22.391 1.00 10.94 263 LEU A CA 1
ATOM 2073 C C . LEU A 1 271 ? 32.060 -11.831 23.800 1.00 11.36 263 LEU A C 1
ATOM 2074 O O . LEU A 1 271 ? 32.514 -11.204 24.760 1.00 11.98 263 LEU A O 1
ATOM 2079 N N . ARG A 1 272 ? 31.124 -12.771 23.955 1.00 11.24 264 ARG A N 1
ATOM 2080 C CA . ARG A 1 272 ? 30.661 -13.080 25.300 1.00 12.25 264 ARG A CA 1
ATOM 2081 C C . ARG A 1 272 ? 31.794 -13.587 26.171 1.00 11.99 264 ARG A C 1
ATOM 2082 O O . ARG A 1 272 ? 31.844 -13.280 27.370 1.00 12.44 264 ARG A O 1
ATOM 2090 N N . GLN A 1 273 ? 32.699 -14.388 25.604 1.00 11.89 265 GLN A N 1
ATOM 2091 C CA . GLN A 1 273 ? 33.828 -14.854 26.393 1.00 11.52 265 GLN A CA 1
ATOM 2092 C C . GLN A 1 273 ? 34.812 -13.721 26.687 1.00 11.01 265 GLN A C 1
ATOM 2093 O O . GLN A 1 273 ? 35.319 -13.608 27.814 1.00 11.76 265 GLN A O 1
ATOM 2099 N N . HIS A 1 274 ? 35.092 -12.871 25.694 1.00 10.73 266 HIS A N 1
ATOM 2100 C CA . HIS A 1 274 ? 35.969 -11.738 25.943 1.00 10.53 266 HIS A CA 1
ATOM 2101 C C . HIS A 1 274 ? 35.413 -10.831 27.040 1.00 11.18 266 HIS A C 1
ATOM 2102 O O . HIS A 1 274 ? 36.172 -10.297 27.845 1.00 11.71 266 HIS A O 1
ATOM 2109 N N . HIS A 1 275 ? 34.099 -10.597 27.026 1.00 11.35 267 HIS A N 1
ATOM 2110 C CA . HIS A 1 275 ? 33.450 -9.797 28.060 1.00 11.84 267 HIS A CA 1
ATOM 2111 C C . HIS A 1 275 ? 33.602 -10.457 29.418 1.00 12.22 267 HIS A C 1
ATOM 2112 O O . HIS A 1 275 ? 34.052 -9.831 30.385 1.00 12.30 267 HIS A O 1
ATOM 2119 N N . GLU A 1 276 ? 33.212 -11.726 29.518 1.00 12.15 268 GLU A N 1
ATOM 2120 C CA . GLU A 1 276 ? 33.264 -12.401 30.805 1.00 12.57 268 GLU A CA 1
ATOM 2121 C C . GLU A 1 276 ? 34.676 -12.380 31.364 1.00 12.34 268 GLU A C 1
ATOM 2122 O O . GLU A 1 276 ? 34.894 -12.059 32.536 1.00 13.12 268 GLU A O 1
ATOM 2128 N N . SER A 1 277 ? 35.652 -12.762 30.551 1.00 11.95 269 SER A N 1
ATOM 2129 C CA . SER A 1 277 ? 37.014 -12.854 31.048 1.00 12.41 269 SER A CA 1
ATOM 2130 C C . SER A 1 277 ? 37.587 -11.484 31.350 1.00 12.13 269 SER A C 1
ATOM 2131 O O . SER A 1 277 ? 38.233 -11.297 32.382 1.00 12.65 269 SER A O 1
ATOM 2134 N N . SER A 1 278 ? 37.406 -10.512 30.450 1.00 11.86 270 SER A N 1
ATOM 2135 C CA . SER A 1 278 ? 38.032 -9.214 30.687 1.00 11.78 270 SER A CA 1
ATOM 2136 C C . SER A 1 278 ? 37.424 -8.487 31.874 1.00 12.41 270 SER A C 1
ATOM 2137 O O . SER A 1 278 ? 38.141 -7.784 32.590 1.00 12.62 270 SER A O 1
ATOM 2140 N N . LEU A 1 279 ? 36.119 -8.617 32.090 1.00 12.20 271 LEU A N 1
ATOM 2141 C CA . LEU A 1 279 ? 35.539 -7.980 33.273 1.00 12.96 271 LEU A CA 1
ATOM 2142 C C . LEU A 1 279 ? 36.055 -8.624 34.552 1.00 12.68 271 LEU A C 1
ATOM 2143 O O . LEU A 1 279 ? 36.362 -7.919 35.518 1.00 12.55 271 LEU A O 1
ATOM 2148 N N . ARG A 1 280 ? 36.197 -9.953 34.566 1.00 12.48 272 ARG A N 1
ATOM 2149 C CA . ARG A 1 280 ? 36.783 -10.622 35.727 1.00 13.25 272 ARG A CA 1
ATOM 2150 C C . ARG A 1 280 ? 38.202 -10.124 35.983 1.00 12.71 272 ARG A C 1
ATOM 2151 O O . ARG A 1 280 ? 38.569 -9.811 37.123 1.00 13.27 272 ARG A O 1
ATOM 2159 N N . VAL A 1 281 ? 39.015 -10.030 34.927 1.00 12.54 273 VAL A N 1
ATOM 2160 C CA . VAL A 1 281 ? 40.377 -9.528 35.101 1.00 12.62 273 VAL A CA 1
ATOM 2161 C C . VAL A 1 281 ? 40.369 -8.092 35.610 1.00 12.31 273 VAL A C 1
ATOM 2162 O O . VAL A 1 281 ? 41.121 -7.741 36.528 1.00 12.56 273 VAL A O 1
ATOM 2166 N N . ALA A 1 282 ? 39.511 -7.245 35.040 1.00 12.31 274 ALA A N 1
ATOM 2167 C CA . ALA A 1 282 ? 39.436 -5.850 35.475 1.00 12.38 274 ALA A CA 1
ATOM 2168 C C . ALA A 1 282 ? 39.026 -5.733 36.944 1.00 12.27 274 ALA A C 1
ATOM 2169 O O . ALA A 1 282 ? 39.591 -4.927 37.693 1.00 12.27 274 ALA A O 1
ATOM 2171 N N . GLU A 1 283 ? 38.034 -6.518 37.366 1.00 12.40 275 GLU A N 1
ATOM 2172 C CA . GLU A 1 283 ? 37.579 -6.487 38.752 1.00 12.85 275 GLU A CA 1
ATOM 2173 C C . GLU A 1 283 ? 38.693 -6.919 39.689 1.00 13.23 275 GLU A C 1
ATOM 2174 O O . GLU A 1 283 ? 38.861 -6.343 40.771 1.00 13.89 275 GLU A O 1
ATOM 2180 N N . TRP A 1 284 ? 39.446 -7.946 39.305 1.00 13.07 276 TRP A N 1
ATOM 2181 C CA . TRP A 1 284 ? 40.579 -8.406 40.094 1.00 13.36 276 TRP A CA 1
ATOM 2182 C C . TRP A 1 284 ? 41.684 -7.353 40.156 1.00 13.22 276 TRP A C 1
ATOM 2183 O O . TRP A 1 284 ? 42.202 -7.035 41.239 1.00 13.89 276 TRP A O 1
ATOM 2194 N N . LEU A 1 285 ? 42.041 -6.778 39.012 1.00 12.89 277 LEU A N 1
ATOM 2195 C CA . LEU A 1 285 ? 43.062 -5.732 39.002 1.00 12.72 277 LEU A CA 1
ATOM 2196 C C . LEU A 1 285 ? 42.661 -4.570 39.895 1.00 12.34 277 LEU A C 1
ATOM 2197 O O . LEU A 1 285 ? 43.508 -3.958 40.547 1.00 12.46 277 LEU A O 1
ATOM 2202 N N . ALA A 1 286 ? 41.384 -4.215 39.890 1.00 12.36 278 ALA A N 1
ATOM 2203 C CA . ALA A 1 286 ? 40.954 -3.044 40.648 1.00 12.65 278 ALA A CA 1
ATOM 2204 C C . ALA A 1 286 ? 41.155 -3.234 42.142 1.00 13.11 278 ALA A C 1
ATOM 2205 O O . ALA A 1 286 ? 41.268 -2.260 42.878 1.00 14.29 278 ALA A O 1
ATOM 2207 N N . GLN A 1 287 ? 41.190 -4.466 42.604 1.00 12.96 279 GLN A N 1
ATOM 2208 C CA . GLN A 1 287 ? 41.436 -4.769 44.001 1.00 13.54 279 GLN A CA 1
ATOM 2209 C C . GLN A 1 287 ? 42.916 -4.907 44.314 1.00 14.18 279 GLN A C 1
ATOM 2210 O O . GLN A 1 287 ? 43.278 -5.044 45.484 1.00 15.72 279 GLN A O 1
ATOM 2216 N N . HIS A 1 288 ? 43.778 -4.867 43.311 1.00 14.03 280 HIS A N 1
ATOM 2217 C CA . HIS A 1 288 ? 45.161 -5.273 43.485 1.00 14.02 280 HIS A CA 1
ATOM 2218 C C . HIS A 1 288 ? 46.000 -4.124 44.051 1.00 15.42 280 HIS A C 1
ATOM 2219 O O . HIS A 1 288 ? 45.915 -2.998 43.559 1.00 15.53 280 HIS A O 1
ATOM 2226 N N . PRO A 1 289 ? 46.864 -4.388 45.043 1.00 16.66 281 PRO A N 1
ATOM 2227 C CA . PRO A 1 289 ? 47.636 -3.289 45.638 1.00 17.61 281 PRO A CA 1
ATOM 2228 C C . PRO A 1 289 ? 48.634 -2.636 44.696 1.00 17.49 281 PRO A C 1
ATOM 2229 O O . PRO A 1 289 ? 49.032 -1.495 44.959 1.00 19.41 281 PRO A O 1
ATOM 2233 N N . GLN A 1 290 ? 49.038 -3.290 43.607 1.00 16.42 282 GLN A N 1
ATOM 2234 C CA . GLN A 1 290 ? 49.991 -2.702 42.677 1.00 16.06 282 GLN A CA 1
ATOM 2235 C C . GLN A 1 290 ? 49.318 -1.972 41.518 1.00 15.62 282 GLN A C 1
ATOM 2236 O O . GLN A 1 290 ? 50.012 -1.532 40.594 1.00 17.15 282 GLN A O 1
ATOM 2242 N N . VAL A 1 291 ? 47.998 -1.816 41.565 1.00 15.03 283 VAL A N 1
ATOM 2243 C CA . VAL A 1 291 ? 47.223 -1.165 40.517 1.00 14.73 283 VAL A CA 1
ATOM 2244 C C . VAL A 1 291 ? 46.624 0.123 41.068 1.00 15.29 283 VAL A C 1
ATOM 2245 O O . VAL A 1 291 ? 45.926 0.106 42.087 1.00 16.30 283 VAL A O 1
ATOM 2249 N N . ALA A 1 292 ? 46.874 1.232 40.371 1.00 15.11 284 ALA A N 1
ATOM 2250 C CA . ALA A 1 292 ? 46.304 2.520 40.740 1.00 16.18 284 ALA A CA 1
ATOM 2251 C C . ALA A 1 292 ? 44.888 2.707 40.215 1.00 15.97 284 ALA A C 1
ATOM 2252 O O . ALA A 1 292 ? 44.023 3.206 40.943 1.00 18.14 284 ALA A O 1
ATOM 2254 N N A ARG A 1 293 ? 44.643 2.309 38.968 0.54 15.75 285 ARG A N 1
ATOM 2255 N N B ARG A 1 293 ? 44.637 2.377 38.951 0.46 15.00 285 ARG A N 1
ATOM 2256 C CA A ARG A 1 293 ? 43.407 2.595 38.262 0.54 16.06 285 ARG A CA 1
ATOM 2257 C CA B ARG A 1 293 ? 43.296 2.522 38.405 0.46 14.44 285 ARG A CA 1
ATOM 2258 C C A ARG A 1 293 ? 43.205 1.495 37.235 0.54 14.51 285 ARG A C 1
ATOM 2259 C C B ARG A 1 293 ? 43.165 1.624 37.187 0.46 13.60 285 ARG A C 1
ATOM 2260 O O A ARG A 1 293 ? 44.175 0.968 36.687 0.54 14.42 285 ARG A O 1
ATOM 2261 O O B ARG A 1 293 ? 44.132 1.378 36.463 0.46 13.13 285 ARG A O 1
ATOM 2276 N N . VAL A 1 294 ? 41.948 1.156 36.966 1.00 13.27 286 VAL A N 1
ATOM 2277 C CA . VAL A 1 294 ? 41.606 0.289 35.845 1.00 12.83 286 VAL A CA 1
ATOM 2278 C C . VAL A 1 294 ? 40.692 1.058 34.900 1.00 12.70 286 VAL A C 1
ATOM 2279 O O . VAL A 1 294 ? 39.678 1.616 35.322 1.00 14.16 286 VAL A O 1
ATOM 2283 N N . ASN A 1 295 ? 41.026 1.042 33.616 1.00 11.50 287 ASN A N 1
ATOM 2284 C CA . ASN A 1 295 ? 40.241 1.687 32.572 1.00 11.75 287 ASN A CA 1
ATOM 2285 C C . ASN A 1 295 ? 39.552 0.580 31.773 1.00 12.00 287 ASN A C 1
ATOM 2286 O O . ASN A 1 295 ? 40.102 0.058 30.808 1.00 12.98 287 ASN A O 1
ATOM 2291 N N . HIS A 1 296 ? 38.348 0.228 32.169 1.00 12.26 288 HIS A N 1
ATOM 2292 C CA . HIS A 1 296 ? 37.552 -0.776 31.476 1.00 12.27 288 HIS A CA 1
ATOM 2293 C C . HIS A 1 296 ? 36.144 -0.220 31.396 1.00 11.96 288 HIS A C 1
ATOM 2294 O O . HIS A 1 296 ? 35.558 0.086 32.443 1.00 12.37 288 HIS A O 1
ATOM 2301 N N . PRO A 1 297 ? 35.575 -0.050 30.201 1.00 11.93 289 PRO A N 1
ATOM 2302 C CA . PRO A 1 297 ? 34.223 0.522 30.098 1.00 12.13 289 PRO A CA 1
ATOM 2303 C C . PRO A 1 297 ? 33.189 -0.140 30.982 1.00 12.12 289 PRO A C 1
ATOM 2304 O O . PRO A 1 297 ? 32.262 0.546 31.445 1.00 12.62 289 PRO A O 1
ATOM 2308 N N . ALA A 1 298 ? 33.296 -1.452 31.202 1.00 12.17 290 ALA A N 1
ATOM 2309 C CA . ALA A 1 298 ? 32.330 -2.181 32.015 1.00 13.11 290 ALA A CA 1
ATOM 2310 C C . ALA A 1 298 ? 32.605 -2.110 33.510 1.00 13.65 290 ALA A C 1
ATOM 2311 O O . ALA A 1 298 ? 31.752 -2.552 34.289 1.00 14.68 290 ALA A O 1
ATOM 2313 N N . LEU A 1 299 ? 33.751 -1.592 33.931 1.00 13.54 291 LEU A N 1
ATOM 2314 C CA . LEU A 1 299 ? 34.068 -1.557 35.355 1.00 13.73 291 LEU A CA 1
ATOM 2315 C C . LEU A 1 299 ? 33.458 -0.312 35.986 1.00 13.79 291 LEU A C 1
ATOM 2316 O O . LEU A 1 299 ? 33.703 0.808 35.523 1.00 13.84 291 LEU A O 1
ATOM 2321 N N . PRO A 1 300 ? 32.703 -0.459 37.063 1.00 14.08 292 PRO A N 1
ATOM 2322 C CA . PRO A 1 300 ? 32.189 0.713 37.775 1.00 14.46 292 PRO A CA 1
ATOM 2323 C C . PRO A 1 300 ? 33.315 1.680 38.113 1.00 14.35 292 PRO A C 1
ATOM 2324 O O . PRO A 1 300 ? 34.429 1.272 38.468 1.00 14.83 292 PRO A O 1
ATOM 2328 N N . GLY A 1 301 ? 33.036 2.972 37.952 1.00 15.03 293 GLY A N 1
ATOM 2329 C CA . GLY A 1 301 ? 34.008 4.007 38.222 1.00 15.91 293 GLY A CA 1
ATOM 2330 C C . GLY A 1 301 ? 34.893 4.401 37.050 1.00 15.48 293 GLY A C 1
ATOM 2331 O O . GLY A 1 301 ? 35.569 5.427 37.118 1.00 16.71 293 GLY A O 1
ATOM 2332 N N A SER A 1 302 ? 34.912 3.621 35.979 0.68 13.79 294 SER A N 1
ATOM 2333 N N B SER A 1 302 ? 34.920 3.615 35.985 0.23 14.58 294 SER A N 1
ATOM 2334 N N C SER A 1 302 ? 34.934 3.606 35.987 0.09 14.81 294 SER A N 1
ATOM 2335 C CA A SER A 1 302 ? 35.721 3.957 34.819 0.68 13.09 294 SER A CA 1
ATOM 2336 C CA B SER A 1 302 ? 35.716 3.984 34.830 0.23 13.92 294 SER A CA 1
ATOM 2337 C CA C SER A 1 302 ? 35.731 3.981 34.831 0.09 14.26 294 SER A CA 1
ATOM 2338 C C A SER A 1 302 ? 35.068 5.108 34.050 0.68 12.86 294 SER A C 1
ATOM 2339 C C B SER A 1 302 ? 35.079 5.173 34.118 0.23 13.53 294 SER A C 1
ATOM 2340 C C C SER A 1 302 ? 35.086 5.169 34.121 0.09 13.75 294 SER A C 1
ATOM 2341 O O A SER A 1 302 ? 33.848 5.298 34.085 0.68 13.35 294 SER A O 1
ATOM 2342 O O B SER A 1 302 ? 33.888 5.457 34.267 0.23 13.78 294 SER A O 1
ATOM 2343 O O C SER A 1 302 ? 33.891 5.441 34.269 0.09 13.85 294 SER A O 1
ATOM 2350 N N . LYS A 1 303 ? 35.894 5.888 33.345 1.00 13.31 295 LYS A N 1
ATOM 2351 C CA . LYS A 1 303 ? 35.403 7.103 32.684 1.00 14.00 295 LYS A CA 1
ATOM 2352 C C . LYS A 1 303 ? 34.352 6.784 31.630 1.00 13.23 295 LYS A C 1
ATOM 2353 O O . LYS A 1 303 ? 34.613 6.062 30.661 1.00 13.24 295 LYS A O 1
ATOM 2359 N N . GLY A 1 304 ? 33.161 7.329 31.826 1.00 12.99 296 GLY A N 1
ATOM 2360 C CA . GLY A 1 304 ? 32.048 7.070 30.945 1.00 12.83 296 GLY A CA 1
ATOM 2361 C C . GLY A 1 304 ? 31.393 5.716 31.121 1.00 12.58 296 GLY A C 1
ATOM 2362 O O . GLY A 1 304 ? 30.561 5.335 30.285 1.00 12.60 296 GLY A O 1
ATOM 2363 N N . HIS A 1 305 ? 31.692 5.001 32.217 1.00 12.53 297 HIS A N 1
ATOM 2364 C CA . HIS A 1 305 ? 31.042 3.725 32.468 1.00 12.95 297 HIS A CA 1
ATOM 2365 C C . HIS A 1 305 ? 29.530 3.830 32.409 1.00 13.22 297 HIS A C 1
ATOM 2366 O O . HIS A 1 305 ? 28.860 2.915 31.914 1.00 13.23 297 HIS A O 1
ATOM 2373 N N A GLU A 1 306 ? 28.954 4.911 32.927 0.35 13.66 298 GLU A N 1
ATOM 2374 N N B GLU A 1 306 ? 28.957 4.908 32.966 0.31 13.73 298 GLU A N 1
ATOM 2375 N N C GLU A 1 306 ? 28.977 4.935 32.929 0.34 13.84 298 GLU A N 1
ATOM 2376 C CA A GLU A 1 306 ? 27.500 4.983 32.921 0.35 14.38 298 GLU A CA 1
ATOM 2377 C CA B GLU A 1 306 ? 27.510 5.102 32.899 0.31 14.49 298 GLU A CA 1
ATOM 2378 C CA C GLU A 1 306 ? 27.533 5.136 32.939 0.34 14.76 298 GLU A CA 1
ATOM 2379 C C A GLU A 1 306 ? 26.950 5.027 31.495 0.35 13.62 298 GLU A C 1
ATOM 2380 C C B GLU A 1 306 ? 27.022 4.930 31.472 0.31 13.56 298 GLU A C 1
ATOM 2381 C C C GLU A 1 306 ? 26.958 5.091 31.527 0.34 13.86 298 GLU A C 1
ATOM 2382 O O A GLU A 1 306 ? 25.839 4.546 31.251 0.35 13.54 298 GLU A O 1
ATOM 2383 O O B GLU A 1 306 ? 26.029 4.242 31.211 0.31 13.37 298 GLU A O 1
ATOM 2384 O O C GLU A 1 306 ? 25.841 4.602 31.328 0.34 13.87 298 GLU A O 1
ATOM 2400 N N . PHE A 1 307 ? 27.710 5.578 30.534 1.00 13.10 299 PHE A N 1
ATOM 2401 C CA . PHE A 1 307 ? 27.243 5.570 29.161 1.00 12.62 299 PHE A CA 1
ATOM 2402 C C . PHE A 1 307 ? 27.440 4.204 28.531 1.00 12.68 299 PHE A C 1
ATOM 2403 O O . PHE A 1 307 ? 26.617 3.779 27.709 1.00 13.61 299 PHE A O 1
ATOM 2411 N N . TRP A 1 308 ? 28.510 3.503 28.901 1.00 12.28 300 TRP A N 1
ATOM 2412 C CA . TRP A 1 308 ? 28.653 2.130 28.436 1.00 12.11 300 TRP A CA 1
ATOM 2413 C C . TRP A 1 308 ? 27.466 1.291 28.884 1.00 12.45 300 TRP A C 1
ATOM 2414 O O . TRP A 1 308 ? 26.872 0.552 28.093 1.00 12.39 300 TRP A O 1
ATOM 2425 N N . LYS A 1 309 ? 27.101 1.405 30.152 1.00 12.96 301 LYS A N 1
ATOM 2426 C CA . LYS A 1 309 ? 26.047 0.543 30.654 1.00 13.46 301 LYS A CA 1
ATOM 2427 C C . LYS A 1 309 ? 24.715 0.886 30.002 1.00 13.58 301 LYS A C 1
ATOM 2428 O O . LYS A 1 309 ? 23.898 -0.003 29.739 1.00 14.92 301 LYS A O 1
ATOM 2434 N N . ARG A 1 310 ? 24.484 2.170 29.735 1.00 13.40 302 ARG A N 1
ATOM 2435 C CA . ARG A 1 310 ? 23.235 2.630 29.145 1.00 13.59 302 ARG A CA 1
ATOM 2436 C C . ARG A 1 310 ? 23.142 2.317 27.656 1.00 13.60 302 ARG A C 1
ATOM 2437 O O . ARG A 1 310 ? 22.073 1.926 27.172 1.00 14.88 302 ARG A O 1
ATOM 2445 N N . ASP A 1 311 ? 24.241 2.474 26.914 1.00 12.83 303 ASP A N 1
ATOM 2446 C CA . ASP A 1 311 ? 24.190 2.557 25.462 1.00 12.89 303 ASP A CA 1
ATOM 2447 C C . ASP A 1 311 ? 24.721 1.335 24.739 1.00 12.94 303 ASP A C 1
ATOM 2448 O O . ASP A 1 311 ? 24.466 1.199 23.544 1.00 13.87 303 ASP A O 1
ATOM 2453 N N . PHE A 1 312 ? 25.481 0.482 25.407 1.00 12.56 304 PHE A N 1
ATOM 2454 C CA . PHE A 1 312 ? 26.056 -0.705 24.796 1.00 12.55 304 PHE A CA 1
ATOM 2455 C C . PHE A 1 312 ? 25.279 -1.933 25.259 1.00 13.32 304 PHE A C 1
ATOM 2456 O O . PHE A 1 312 ? 24.649 -1.941 26.313 1.00 15.36 304 PHE A O 1
ATOM 2464 N N . SER A 1 313 ? 25.382 -3.005 24.491 1.00 13.49 305 SER A N 1
ATOM 2465 C CA . SER A 1 313 ? 24.763 -4.276 24.834 1.00 14.42 305 SER A CA 1
ATOM 2466 C C . SER A 1 313 ? 25.770 -5.314 25.286 1.00 15.06 305 SER A C 1
ATOM 2467 O O . SER A 1 313 ? 25.397 -6.477 25.476 1.00 18.31 305 SER A O 1
ATOM 2470 N N . GLY A 1 314 ? 27.017 -4.922 25.484 1.00 13.56 306 GLY A N 1
ATOM 2471 C CA . GLY A 1 314 ? 28.031 -5.820 25.991 1.00 13.19 306 GLY A CA 1
ATOM 2472 C C . GLY A 1 314 ? 29.386 -5.153 25.902 1.00 11.86 306 GLY A C 1
ATOM 2473 O O . GLY A 1 314 ? 29.505 -3.987 25.529 1.00 12.29 306 GLY A O 1
ATOM 2474 N N . SER A 1 315 ? 30.407 -5.918 26.274 1.00 11.75 307 SER A N 1
ATOM 2475 C CA . SER A 1 315 ? 31.794 -5.477 26.226 1.00 11.48 307 SER A CA 1
ATOM 2476 C C . SER A 1 315 ? 32.597 -6.431 25.351 1.00 11.51 307 SER A C 1
ATOM 2477 O O . SER A 1 315 ? 32.216 -7.589 25.152 1.00 12.12 307 SER A O 1
ATOM 2480 N N . SER A 1 316 ? 33.726 -5.937 24.852 1.00 11.36 308 SER A N 1
ATOM 2481 C CA . SER A 1 316 ? 34.742 -6.797 24.270 1.00 11.41 308 SER A CA 1
ATOM 2482 C C . SER A 1 316 ? 35.844 -7.028 25.315 1.00 11.15 308 SER A C 1
ATOM 2483 O O . SER A 1 316 ? 35.591 -6.949 26.526 1.00 12.16 308 SER A O 1
ATOM 2486 N N . GLY A 1 317 ? 37.052 -7.345 24.857 1.00 10.85 309 GLY A N 1
ATOM 2487 C CA . GLY A 1 317 ? 38.111 -7.798 25.738 1.00 11.51 309 GLY A CA 1
ATOM 2488 C C . GLY A 1 317 ? 39.297 -6.872 25.928 1.00 10.36 309 GLY A C 1
ATOM 2489 O O . GLY A 1 317 ? 40.242 -7.255 26.621 1.00 11.09 309 GLY A O 1
ATOM 2490 N N . LEU A 1 318 ? 39.276 -5.687 25.323 1.00 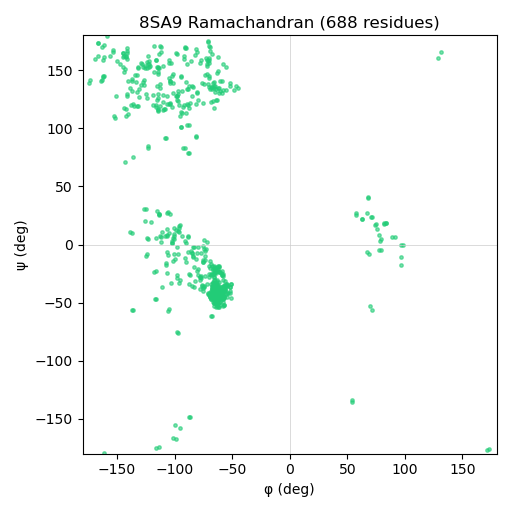10.44 310 LEU A N 1
ATOM 2491 C CA . LEU A 1 318 ? 40.402 -4.770 25.378 1.00 10.68 310 LEU A CA 1
ATOM 2492 C C . LEU A 1 318 ? 40.193 -3.730 26.477 1.00 10.93 310 LEU A C 1
ATOM 2493 O O . LEU A 1 318 ? 39.151 -3.068 26.521 1.00 10.88 310 LEU A O 1
ATOM 2498 N N . PHE A 1 319 ? 41.213 -3.517 27.296 1.00 11.04 311 PHE A N 1
ATOM 2499 C CA . PHE A 1 319 ? 41.132 -2.482 28.330 1.00 10.87 311 PHE A CA 1
ATOM 2500 C C . PHE A 1 319 ? 42.544 -2.151 28.796 1.00 10.77 311 PHE A C 1
ATOM 2501 O O . PHE A 1 319 ? 43.514 -2.714 28.307 1.00 11.93 311 PHE A O 1
ATOM 2509 N N . SER A 1 320 ? 42.674 -1.230 29.755 1.00 11.31 312 SER A N 1
ATOM 2510 C CA . SER A 1 320 ? 43.995 -0.906 30.254 1.00 11.69 312 SER A CA 1
ATOM 2511 C C . SER A 1 320 ? 43.933 -0.677 31.756 1.00 11.67 312 SER A C 1
ATOM 2512 O O . SER A 1 320 ? 42.866 -0.561 32.363 1.00 12.31 312 SER A O 1
ATOM 2515 N N . PHE A 1 321 ? 45.108 -0.587 32.366 1.00 11.56 313 PHE A N 1
ATOM 2516 C CA . PHE A 1 321 ? 45.201 -0.249 33.783 1.00 12.25 313 PHE A CA 1
ATOM 2517 C C . PHE A 1 321 ? 46.501 0.490 34.018 1.00 12.63 313 PHE A C 1
ATOM 2518 O O . PHE A 1 321 ? 47.429 0.404 33.219 1.00 13.27 313 PHE A O 1
ATOM 2526 N N . VAL A 1 322 ? 46.548 1.246 35.111 1.00 13.41 314 VAL A N 1
ATOM 2527 C CA . VAL A 1 322 ? 47.713 2.039 35.467 1.00 14.08 314 VAL A CA 1
ATOM 2528 C C . VAL A 1 322 ? 48.348 1.401 36.697 1.00 14.20 314 VAL A C 1
ATOM 2529 O O . VAL A 1 322 ? 47.674 1.156 37.711 1.00 14.55 314 VAL A O 1
ATOM 2533 N N . LEU A 1 323 ? 49.650 1.144 36.625 1.00 14.71 315 LEU A N 1
ATOM 2534 C CA . LEU A 1 323 ? 50.393 0.614 37.765 1.00 15.27 315 LEU A CA 1
ATOM 2535 C C . LEU A 1 323 ? 50.563 1.683 38.842 1.00 17.17 315 LEU A C 1
ATOM 2536 O O . LEU A 1 323 ? 50.482 2.884 38.578 1.00 17.64 315 LEU A O 1
ATOM 2541 N N . ASN A 1 324 ? 50.815 1.225 40.076 1.00 18.95 316 ASN A N 1
ATOM 2542 C CA . ASN A 1 324 ? 51.006 2.127 41.210 1.00 21.46 316 ASN A CA 1
ATOM 2543 C C . ASN A 1 324 ? 52.344 2.818 41.197 1.00 22.89 316 ASN A C 1
ATOM 2544 O O . ASN A 1 324 ? 52.659 3.511 42.179 1.00 24.41 316 ASN A O 1
ATOM 2549 N N . LYS A 1 325 ? 53.145 2.609 40.163 1.00 22.76 317 LYS A N 1
ATOM 2550 C CA . LYS A 1 325 ? 54.397 3.318 40.003 1.00 23.26 317 LYS A CA 1
ATOM 2551 C C . LYS A 1 325 ? 54.755 3.397 38.522 1.00 21.65 317 LYS A C 1
ATOM 2552 O O . LYS A 1 325 ? 54.176 2.721 37.662 1.00 21.10 317 LYS A O 1
ATOM 2558 N N . ARG A 1 326 ? 55.712 4.271 38.242 1.00 21.64 318 ARG A N 1
ATOM 2559 C CA . ARG A 1 326 ? 56.326 4.387 36.932 1.00 21.74 318 ARG A CA 1
ATOM 2560 C C . ARG A 1 326 ? 57.482 3.399 36.880 1.00 21.60 318 ARG A C 1
ATOM 2561 O O . ARG A 1 326 ? 58.448 3.518 37.647 1.00 22.40 318 ARG A O 1
ATOM 2569 N N . LEU A 1 327 ? 57.385 2.432 35.977 1.00 20.65 319 LEU A N 1
ATOM 2570 C CA . LEU A 1 327 ? 58.448 1.450 35.847 1.00 19.91 319 LEU A CA 1
ATOM 2571 C C . LEU A 1 327 ? 59.685 2.083 35.227 1.00 20.85 319 LEU A C 1
ATOM 2572 O O . LEU A 1 327 ? 59.600 2.859 34.268 1.00 21.13 319 LEU A O 1
ATOM 2577 N N . THR A 1 328 ? 60.843 1.736 35.774 1.00 21.63 320 THR A N 1
ATOM 2578 C CA . THR A 1 328 ? 62.102 2.038 35.120 1.00 22.27 320 THR A CA 1
ATOM 2579 C C . THR A 1 328 ? 62.247 1.158 33.883 1.00 22.36 320 THR A C 1
ATOM 2580 O O . THR A 1 328 ? 61.483 0.216 33.676 1.00 21.38 320 THR A O 1
ATOM 2584 N N . ASP A 1 329 ? 63.266 1.443 33.066 1.00 23.13 321 ASP A N 1
ATOM 2585 C CA . ASP A 1 329 ? 63.478 0.606 31.890 1.00 24.21 321 ASP A CA 1
ATOM 2586 C C . ASP A 1 329 ? 63.820 -0.827 32.291 1.00 23.33 321 ASP A C 1
ATOM 2587 O O . ASP A 1 329 ? 63.364 -1.782 31.654 1.00 22.40 321 ASP A O 1
ATOM 2592 N N . ALA A 1 330 ? 64.595 -1.003 33.361 1.00 23.20 322 ALA A N 1
ATOM 2593 C CA . ALA A 1 330 ? 64.899 -2.354 33.821 1.00 22.96 322 ALA A CA 1
ATOM 2594 C C . ALA A 1 330 ? 63.635 -3.075 34.272 1.00 21.99 322 ALA A C 1
ATOM 2595 O O . ALA A 1 330 ? 63.449 -4.257 33.970 1.00 21.97 322 ALA A O 1
ATOM 2597 N N . GLU A 1 331 ? 62.759 -2.383 35.003 1.00 21.62 323 GLU A N 1
ATOM 2598 C CA . GLU A 1 331 ? 61.515 -3.002 35.454 1.00 21.13 323 GLU A CA 1
ATOM 2599 C C . GLU A 1 331 ? 60.588 -3.301 34.288 1.00 20.11 323 GLU A C 1
ATOM 2600 O O . GLU A 1 331 ? 59.892 -4.319 34.292 1.00 19.86 323 GLU A O 1
ATOM 2606 N N . LEU A 1 332 ? 60.544 -2.413 33.298 1.00 20.18 324 LEU A N 1
ATOM 2607 C CA . LEU A 1 332 ? 59.721 -2.660 32.119 1.00 20.66 324 LEU A CA 1
ATOM 2608 C C . LEU A 1 332 ? 60.123 -3.958 31.437 1.00 19.42 324 LEU A C 1
ATOM 2609 O O . LEU A 1 332 ? 59.264 -4.750 31.032 1.00 19.26 324 LEU A O 1
ATOM 2614 N N . ALA A 1 333 ? 61.430 -4.187 31.291 1.00 19.91 325 ALA A N 1
ATOM 2615 C CA . ALA A 1 333 ? 61.900 -5.418 30.672 1.00 20.50 325 ALA A CA 1
ATOM 2616 C C . ALA A 1 333 ? 61.627 -6.621 31.562 1.00 19.60 325 ALA A C 1
ATOM 2617 O O . ALA A 1 333 ? 61.158 -7.657 31.081 1.00 19.52 325 ALA A O 1
ATOM 2619 N N . ALA A 1 334 ? 61.890 -6.505 32.865 1.00 19.00 326 ALA A N 1
ATOM 2620 C CA . ALA A 1 334 ? 61.603 -7.625 33.759 1.00 19.20 326 ALA A CA 1
ATOM 2621 C C . ALA A 1 334 ? 60.130 -8.008 33.697 1.00 17.93 326 ALA A C 1
ATOM 2622 O O . ALA A 1 334 ? 59.777 -9.198 33.696 1.00 18.54 326 ALA A O 1
ATOM 2624 N N . TYR A 1 335 ? 59.257 -7.007 33.645 1.00 17.18 327 TYR A N 1
ATOM 2625 C CA . TYR A 1 335 ? 57.823 -7.242 33.551 1.00 16.51 327 TYR A CA 1
ATOM 2626 C C . TYR A 1 335 ? 57.463 -7.856 32.203 1.00 16.38 327 TYR A C 1
ATOM 2627 O O . TYR A 1 335 ? 56.954 -8.976 32.124 1.00 17.11 327 TYR A O 1
ATOM 2636 N N . LEU A 1 336 ? 57.731 -7.136 31.124 1.00 16.10 328 LEU A N 1
ATOM 2637 C CA . LEU A 1 336 ? 57.173 -7.512 29.823 1.00 16.56 328 LEU A CA 1
ATOM 2638 C C . LEU A 1 336 ? 57.883 -8.687 29.170 1.00 17.50 328 LEU A C 1
ATOM 2639 O O . LEU A 1 336 ? 57.273 -9.378 28.354 1.00 18.12 328 LEU A O 1
ATOM 2644 N N . ASP A 1 337 ? 59.158 -8.916 29.464 1.00 17.38 329 ASP A N 1
ATOM 2645 C CA . ASP A 1 337 ? 59.889 -9.936 28.720 1.00 17.83 329 ASP A CA 1
ATOM 2646 C C . ASP A 1 337 ? 59.610 -11.347 29.213 1.00 18.02 329 ASP A C 1
ATOM 2647 O O . ASP A 1 337 ? 60.075 -12.307 28.592 1.00 19.96 329 ASP A O 1
ATOM 2652 N N . ASN A 1 338 ? 58.874 -11.504 30.320 1.00 17.15 330 ASN A N 1
ATOM 2653 C CA . ASN A 1 338 ? 58.814 -12.798 30.993 1.00 17.65 330 ASN A CA 1
ATOM 2654 C C . ASN A 1 338 ? 57.396 -13.311 31.190 1.00 17.62 330 ASN A C 1
ATOM 2655 O O . ASN A 1 338 ? 57.172 -14.161 32.055 1.00 18.18 330 ASN A O 1
ATOM 2660 N N . PHE A 1 339 ? 56.439 -12.810 30.419 1.00 16.80 331 PHE A N 1
ATOM 2661 C CA . PHE A 1 339 ? 55.099 -13.377 30.442 1.00 17.13 331 PHE A CA 1
ATOM 2662 C C . PHE A 1 339 ? 55.078 -14.723 29.726 1.00 17.47 331 PHE A C 1
ATOM 2663 O O . PHE A 1 339 ? 55.776 -14.941 28.734 1.00 18.83 331 PHE A O 1
ATOM 2671 N N . SER A 1 340 ? 54.244 -15.626 30.230 1.00 17.37 332 SER A N 1
ATOM 2672 C CA . SER A 1 340 ? 54.117 -16.964 29.665 1.00 17.96 332 SER A CA 1
ATOM 2673 C C . SER A 1 340 ? 52.972 -17.105 28.681 1.00 17.34 332 SER A C 1
ATOM 2674 O O . SER A 1 340 ? 53.051 -17.945 27.774 1.00 19.37 332 SER A O 1
ATOM 2677 N N . LEU A 1 341 ? 51.898 -16.339 28.858 1.00 16.20 333 LEU A N 1
ATOM 2678 C CA . LEU A 1 341 ? 50.703 -16.443 28.031 1.00 17.03 333 LEU A CA 1
ATOM 2679 C C . LEU A 1 341 ? 50.432 -15.181 27.240 1.00 16.82 333 LEU A C 1
ATOM 2680 O O . LEU A 1 341 ? 50.180 -15.270 26.047 1.00 19.03 333 LEU A O 1
ATOM 2685 N N . PHE A 1 342 ? 50.493 -14.010 27.862 1.00 15.03 334 PHE A N 1
ATOM 2686 C CA . PHE A 1 342 ? 50.321 -12.759 27.138 1.00 15.17 334 PHE A CA 1
ATOM 2687 C C . PHE A 1 342 ? 51.491 -12.545 26.198 1.00 15.96 334 PHE A C 1
ATOM 2688 O O . PHE A 1 342 ? 52.650 -12.739 26.585 1.00 18.18 334 PHE A O 1
ATOM 2696 N N . SER A 1 343 ? 51.180 -12.160 24.964 1.00 14.73 335 SER A N 1
ATOM 2697 C CA . SER A 1 343 ? 52.168 -11.827 23.950 1.00 14.74 335 SER A CA 1
ATOM 2698 C C . SER A 1 343 ? 52.225 -10.314 23.783 1.00 13.26 335 SER A C 1
ATOM 2699 O O . SER A 1 343 ? 51.197 -9.638 23.819 1.00 13.97 335 SER A O 1
ATOM 2702 N N . MET A 1 344 ? 53.418 -9.788 23.554 1.00 13.21 336 MET A N 1
ATOM 2703 C CA . MET A 1 344 ? 53.550 -8.384 23.190 1.00 13.58 336 MET A CA 1
ATOM 2704 C C . MET A 1 344 ? 53.395 -8.214 21.686 1.00 12.77 336 MET A C 1
ATOM 2705 O O . MET A 1 344 ? 54.172 -8.785 20.929 1.00 13.08 336 MET A O 1
ATOM 2710 N N . ALA A 1 345 ? 52.419 -7.414 21.265 1.00 12.37 337 ALA A N 1
ATOM 2711 C CA . ALA A 1 345 ? 52.154 -7.174 19.853 1.00 11.79 337 ALA A CA 1
ATOM 2712 C C . ALA A 1 345 ? 51.167 -6.025 19.777 1.00 11.44 337 ALA A C 1
ATOM 2713 O O . ALA A 1 345 ? 50.455 -5.743 20.742 1.00 12.25 337 ALA A O 1
ATOM 2715 N N . TYR A 1 346 ? 51.113 -5.386 18.611 1.00 11.36 338 TYR A N 1
ATOM 2716 C CA . TYR A 1 346 ? 50.066 -4.425 18.320 1.00 11.07 338 TYR A CA 1
ATOM 2717 C C . TYR A 1 346 ? 48.794 -5.144 17.881 1.00 11.86 338 TYR A C 1
ATOM 2718 O O . TYR A 1 346 ? 48.783 -6.356 17.674 1.00 13.04 338 TYR A O 1
ATOM 2727 N N A SER A 1 347 ? 47.713 -4.391 17.713 0.51 12.85 339 SER A N 1
ATOM 2728 N N B SER A 1 347 ? 47.727 -4.345 17.808 0.49 11.96 339 SER A N 1
ATOM 2729 C CA A SER A 1 347 ? 46.406 -4.950 17.361 0.51 12.93 339 SER A CA 1
ATOM 2730 C CA B SER A 1 347 ? 46.347 -4.726 17.528 0.49 11.18 339 SER A CA 1
ATOM 2731 C C A SER A 1 347 ? 45.803 -5.693 18.545 0.51 11.78 339 SER A C 1
ATOM 2732 C C B SER A 1 347 ? 45.810 -5.701 18.579 0.49 10.93 339 SER A C 1
ATOM 2733 O O A SER A 1 347 ? 46.321 -5.646 19.664 0.51 11.89 339 SER A O 1
ATOM 2734 O O B SER A 1 347 ? 46.389 -5.829 19.661 0.49 11.34 339 SER A O 1
ATOM 2739 N N . TRP A 1 348 ? 44.678 -6.338 18.288 1.00 10.83 340 TRP A N 1
ATOM 2740 C CA . TRP A 1 348 ? 43.838 -6.948 19.307 1.00 10.64 340 TRP A CA 1
ATOM 2741 C C . TRP A 1 348 ? 42.625 -7.545 18.606 1.00 10.31 340 TRP A C 1
ATOM 2742 O O . TRP A 1 348 ? 42.493 -7.429 17.385 1.00 10.66 340 TRP A O 1
ATOM 2753 N N . GLY A 1 349 ? 41.717 -8.163 19.350 1.00 10.14 341 GLY A N 1
ATOM 2754 C CA . GLY A 1 349 ? 40.520 -8.728 18.765 1.00 10.80 341 GLY A CA 1
ATOM 2755 C C . GLY A 1 349 ? 40.570 -10.214 18.454 1.00 11.02 341 GLY A C 1
ATOM 2756 O O . GLY A 1 349 ? 39.565 -10.765 17.974 1.00 12.00 341 GLY A O 1
ATOM 2757 N N . GLY A 1 350 ? 41.684 -10.883 18.732 1.00 11.00 342 GLY A N 1
ATOM 2758 C CA . GLY A 1 350 ? 41.853 -12.279 18.405 1.00 11.41 342 GLY A CA 1
ATOM 2759 C C . GLY A 1 350 ? 41.663 -13.185 19.601 1.00 11.30 342 GLY A C 1
ATOM 2760 O O . GLY A 1 350 ? 41.167 -12.808 20.661 1.00 11.92 342 GLY A O 1
ATOM 2761 N N . PHE A 1 351 ? 42.089 -14.426 19.416 1.00 11.51 343 PHE A N 1
ATOM 2762 C CA . PHE A 1 351 ? 41.994 -15.429 20.464 1.00 11.84 343 PHE A CA 1
ATOM 2763 C C . PHE A 1 351 ? 43.151 -15.336 21.444 1.00 12.33 343 PHE A C 1
ATOM 2764 O O . PHE A 1 351 ? 43.038 -15.860 22.552 1.00 13.00 343 PHE A O 1
ATOM 2772 N N . GLU A 1 352 ? 44.243 -14.689 21.053 1.00 12.69 344 GLU A N 1
ATOM 2773 C CA . GLU A 1 352 ? 45.460 -14.579 21.845 1.00 14.32 344 GLU A CA 1
ATOM 2774 C C . GLU A 1 352 ? 45.380 -13.346 22.746 1.00 13.32 344 GLU A C 1
ATOM 2775 O O . GLU A 1 352 ? 45.060 -12.238 22.289 1.00 14.82 344 GLU A O 1
ATOM 2781 N N . SER A 1 353 ? 45.733 -13.510 24.014 1.00 11.87 345 SER A N 1
ATOM 2782 C CA . SER A 1 353 ? 45.866 -12.366 24.916 1.00 11.08 345 SER A CA 1
ATOM 2783 C C . SER A 1 353 ? 47.160 -11.606 24.646 1.00 11.65 345 SER A C 1
ATOM 2784 O O . SER A 1 353 ? 48.219 -12.201 24.403 1.00 12.05 345 SER A O 1
ATOM 2787 N N . LEU A 1 354 ? 47.067 -10.276 24.688 1.00 11.62 346 LEU A N 1
ATOM 2788 C CA . LEU A 1 354 ? 48.169 -9.397 24.325 1.00 11.51 346 LEU A CA 1
ATOM 2789 C C . LEU A 1 354 ? 48.399 -8.362 25.422 1.00 11.93 346 LEU A C 1
ATOM 2790 O O . LEU A 1 354 ? 47.487 -7.997 26.167 1.00 11.92 346 LEU A O 1
ATOM 2795 N N . ILE A 1 355 ? 49.625 -7.847 25.475 1.00 12.25 347 ILE A N 1
ATOM 2796 C CA . ILE A 1 355 ? 50.027 -6.845 26.450 1.00 12.50 347 ILE A CA 1
ATOM 2797 C C . ILE A 1 355 ? 50.941 -5.822 25.780 1.00 13.36 347 ILE A C 1
ATOM 2798 O O . ILE A 1 355 ? 51.801 -6.174 24.965 1.00 14.02 347 ILE A O 1
ATOM 2803 N N . LEU A 1 356 ? 50.758 -4.548 26.138 1.00 13.02 348 LEU A N 1
ATOM 2804 C CA . LEU A 1 356 ? 51.647 -3.473 25.733 1.00 15.26 348 LEU A CA 1
ATOM 2805 C C . LEU A 1 356 ? 51.736 -2.460 26.860 1.00 16.20 348 LEU A C 1
ATOM 2806 O O . LEU A 1 356 ? 50.798 -2.304 27.630 1.00 18.16 348 LEU A O 1
ATOM 2811 N N . ALA A 1 357 ? 52.847 -1.751 26.947 1.00 15.65 349 ALA A N 1
ATOM 2812 C CA . ALA A 1 357 ? 53.023 -0.721 27.955 1.00 16.50 349 ALA A CA 1
ATOM 2813 C C . ALA A 1 357 ? 53.212 0.645 27.305 1.00 16.66 349 ALA A C 1
ATOM 2814 O O . ALA A 1 357 ? 53.766 0.764 26.215 1.00 18.57 349 ALA A O 1
ATOM 2816 N N . ASN A 1 358 ? 52.756 1.687 27.995 1.00 16.04 350 ASN A N 1
ATOM 2817 C CA . ASN A 1 358 ? 53.012 3.066 27.596 1.00 16.16 350 ASN A CA 1
ATOM 2818 C C . ASN A 1 358 ? 53.316 3.862 28.854 1.00 15.71 350 ASN A C 1
ATOM 2819 O O . ASN A 1 358 ? 52.600 3.742 29.854 1.00 16.13 350 ASN A O 1
ATOM 2824 N N . GLN A 1 359 ? 54.350 4.690 28.807 1.00 15.75 351 GLN A N 1
ATOM 2825 C CA . GLN A 1 359 ? 54.576 5.640 29.882 1.00 15.95 351 GLN A CA 1
ATOM 2826 C C . GLN A 1 359 ? 53.615 6.817 29.754 1.00 15.14 351 GLN A C 1
ATOM 2827 O O . GLN A 1 359 ? 53.099 7.098 28.668 1.00 15.26 351 GLN A O 1
ATOM 2833 N N . PRO A 1 360 ? 53.375 7.545 30.850 1.00 15.80 352 PRO A N 1
ATOM 2834 C CA . PRO A 1 360 ? 52.385 8.627 30.786 1.00 16.08 352 PRO A CA 1
ATOM 2835 C C . PRO A 1 360 ? 52.705 9.654 29.721 1.00 15.58 352 PRO A C 1
ATOM 2836 O O . PRO A 1 360 ? 51.798 10.101 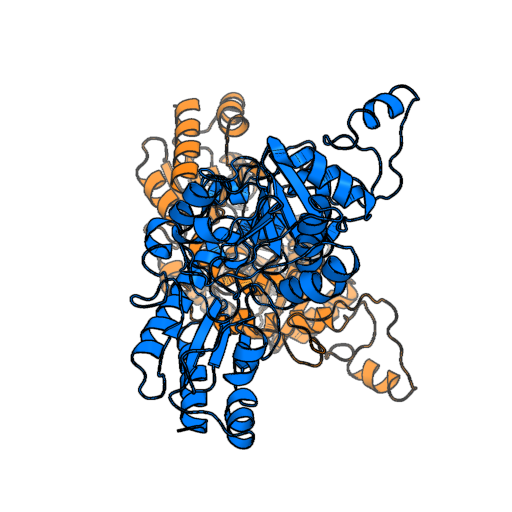29.019 1.00 15.92 352 PRO A O 1
ATOM 2840 N N . GLU A 1 361 ? 53.979 10.023 29.557 1.00 16.03 353 GLU A N 1
ATOM 2841 C CA . GLU A 1 361 ? 54.314 11.034 28.558 1.00 16.95 353 GLU A CA 1
ATOM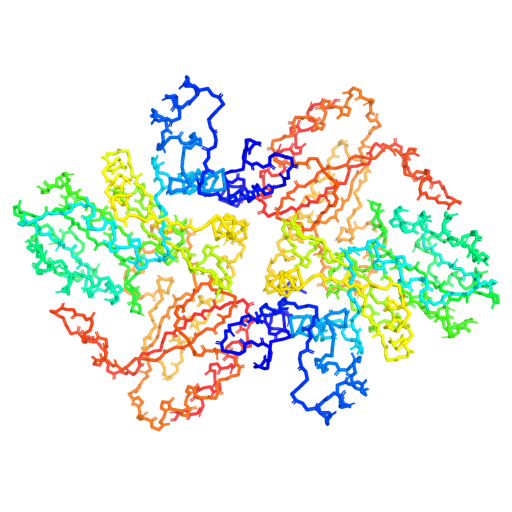 2842 C C . GLU A 1 361 ? 54.102 10.517 27.138 1.00 16.47 353 GLU A C 1
ATOM 2843 O O . GLU A 1 361 ? 53.861 11.306 26.222 1.00 17.50 353 GLU A O 1
ATOM 2849 N N . HIS A 1 362 ? 54.164 9.203 26.928 1.00 16.25 354 HIS A N 1
ATOM 2850 C CA . HIS A 1 362 ? 53.831 8.652 25.617 1.00 15.79 354 HIS A CA 1
ATOM 2851 C C . HIS A 1 362 ? 52.371 8.896 25.292 1.00 15.09 354 HIS A C 1
ATOM 2852 O O . HIS A 1 362 ? 52.020 9.222 24.154 1.00 15.83 354 HIS A O 1
ATOM 2859 N N . ILE A 1 363 ? 51.500 8.729 26.280 1.00 14.45 355 ILE A N 1
ATOM 2860 C CA . ILE A 1 363 ? 50.087 9.008 26.071 1.00 14.09 355 ILE A CA 1
ATOM 2861 C C . ILE A 1 363 ? 49.843 10.505 25.933 1.00 14.41 355 ILE A C 1
ATOM 2862 O O . ILE A 1 363 ? 49.100 10.946 25.055 1.00 14.51 355 ILE A O 1
ATOM 2867 N N . ALA A 1 364 ? 50.480 11.321 26.769 1.00 14.90 356 ALA A N 1
ATOM 2868 C CA . ALA A 1 364 ? 50.289 12.767 26.657 1.00 15.58 356 ALA A CA 1
ATOM 2869 C C . ALA A 1 364 ? 50.635 13.255 25.254 1.00 15.64 356 ALA A C 1
ATOM 2870 O O . ALA A 1 364 ? 49.974 14.157 24.720 1.00 16.00 356 ALA A O 1
ATOM 2872 N N . ALA A 1 365 ? 51.664 12.666 24.637 1.00 15.18 357 ALA A N 1
ATOM 2873 C CA . ALA A 1 365 ? 52.073 13.074 23.296 1.00 15.38 357 ALA A CA 1
ATOM 2874 C C . ALA A 1 365 ? 51.020 12.782 22.244 1.00 15.01 357 ALA A C 1
ATOM 2875 O O . ALA A 1 365 ? 51.078 13.382 21.166 1.00 16.32 357 ALA A O 1
ATOM 2877 N N . ILE A 1 366 ? 50.091 11.866 22.522 1.00 14.31 358 ILE A N 1
ATOM 2878 C CA . ILE A 1 366 ? 49.009 11.525 21.603 1.00 13.94 358 ILE A CA 1
ATOM 2879 C C . ILE A 1 366 ? 47.660 11.938 22.172 1.00 13.42 358 ILE A C 1
ATOM 2880 O O . ILE A 1 366 ? 46.618 11.392 21.798 1.00 13.31 358 ILE A O 1
ATOM 2885 N N . ARG A 1 367 ? 47.660 12.954 23.032 1.00 14.25 359 ARG A N 1
ATOM 2886 C CA . ARG A 1 367 ? 46.448 13.584 23.532 1.00 14.15 359 ARG A CA 1
ATOM 2887 C C . ARG A 1 367 ? 46.586 15.058 23.176 1.00 15.18 359 ARG A C 1
ATOM 2888 O O . ARG A 1 367 ? 47.043 15.878 23.995 1.00 16.10 359 ARG A O 1
ATOM 2896 N N . PRO A 1 368 ? 46.204 15.427 21.960 1.00 14.94 360 PRO A N 1
ATOM 2897 C CA . PRO A 1 368 ? 46.486 16.789 21.496 1.00 15.99 360 PRO A CA 1
ATOM 2898 C C . PRO A 1 368 ? 45.782 17.812 22.359 1.00 17.11 360 PRO A C 1
ATOM 2899 O O . PRO A 1 368 ? 44.611 17.663 22.696 1.00 16.69 360 PRO A O 1
ATOM 2903 N N . GLU A 1 369 ? 46.524 18.850 22.725 1.00 18.57 361 GLU A N 1
ATOM 2904 C CA . GLU A 1 369 ? 46.031 19.977 23.510 1.00 19.99 361 GLU A CA 1
ATOM 2905 C C . GLU A 1 369 ? 45.574 19.554 24.899 1.00 19.83 361 GLU A C 1
ATOM 2906 O O . GLU A 1 369 ? 44.814 20.274 25.553 1.00 21.84 361 GLU A O 1
ATOM 2912 N N . ALA A 1 370 ? 46.066 18.416 25.382 1.00 19.32 362 ALA A N 1
ATOM 2913 C CA . ALA A 1 370 ? 45.648 17.894 26.669 1.00 19.56 362 ALA A CA 1
ATOM 2914 C C . ALA A 1 370 ? 46.832 17.263 27.383 1.00 20.08 362 ALA A C 1
ATOM 2915 O O . ALA A 1 370 ? 47.847 16.913 26.772 1.00 20.32 362 ALA A O 1
ATOM 2917 N N . GLU A 1 371 ? 46.677 17.105 28.689 1.00 21.52 363 GLU A N 1
ATOM 2918 C CA . GLU A 1 371 ? 47.620 16.366 29.509 1.00 22.88 363 GLU A CA 1
ATOM 2919 C C . GLU A 1 371 ? 46.928 15.120 30.044 1.00 21.69 363 GLU A C 1
ATOM 2920 O O . GLU A 1 371 ? 45.700 14.995 29.993 1.00 22.75 363 GLU A O 1
ATOM 2926 N N . VAL A 1 372 ? 47.724 14.179 30.537 1.00 20.26 364 VAL A N 1
ATOM 2927 C CA . VAL A 1 372 ? 47.164 12.992 31.172 1.00 19.69 364 VAL A CA 1
ATOM 2928 C C . VAL A 1 372 ? 47.020 13.237 32.671 1.00 19.29 364 VAL A C 1
ATOM 2929 O O . VAL A 1 372 ? 47.636 14.142 33.252 1.00 20.10 364 VAL A O 1
ATOM 2933 N N . ASP A 1 373 ? 46.200 12.401 33.309 1.00 18.23 365 ASP A N 1
ATOM 2934 C CA . ASP A 1 373 ? 45.877 12.542 34.721 1.00 18.14 365 ASP A CA 1
ATOM 2935 C C . ASP A 1 373 ? 46.416 11.388 35.564 1.00 18.08 365 ASP A C 1
ATOM 2936 O O . ASP A 1 373 ? 45.899 11.122 36.652 1.00 19.18 365 ASP A O 1
ATOM 2941 N N . PHE A 1 374 ? 47.473 10.728 35.096 1.00 17.45 366 PHE A N 1
ATOM 2942 C CA . PHE A 1 374 ? 48.095 9.629 35.818 1.00 17.33 366 PHE A CA 1
ATOM 2943 C C . PHE A 1 374 ? 49.599 9.740 35.645 1.00 17.81 366 PHE A C 1
ATOM 2944 O O . PHE A 1 374 ? 50.087 10.358 34.699 1.00 17.87 366 PHE A O 1
ATOM 2952 N N . SER A 1 375 ? 50.329 9.098 36.553 1.00 18.71 367 SER A N 1
ATOM 2953 C CA . SER A 1 375 ? 51.784 9.101 36.520 1.00 19.11 367 SER A CA 1
ATOM 2954 C C . SER A 1 375 ? 52.398 7.709 36.514 1.00 18.12 367 SER A C 1
ATOM 2955 O O . SER A 1 375 ? 53.608 7.602 36.296 1.00 18.66 367 SER A O 1
ATOM 2958 N N . GLY A 1 376 ? 51.615 6.645 36.739 1.00 17.18 368 GLY A N 1
ATOM 2959 C CA . GLY A 1 376 ? 52.170 5.315 36.653 1.00 17.03 368 GLY A CA 1
ATOM 2960 C C . GLY A 1 376 ? 52.245 4.844 35.218 1.00 16.39 368 GLY A C 1
ATOM 2961 O O . GLY A 1 376 ? 51.675 5.445 34.311 1.00 16.68 368 GLY A O 1
ATOM 2962 N N . THR A 1 377 ? 52.968 3.746 35.020 1.00 16.07 369 THR A N 1
ATOM 2963 C CA . THR A 1 377 ? 53.026 3.127 33.702 1.00 15.37 369 THR A CA 1
ATOM 2964 C C . THR A 1 377 ? 51.669 2.517 33.358 1.00 14.52 369 THR A C 1
ATOM 2965 O O . THR A 1 377 ? 51.049 1.866 34.203 1.00 15.06 369 THR A O 1
ATOM 2969 N N . LEU A 1 378 ? 51.196 2.763 32.136 1.00 14.17 370 LEU A N 1
ATOM 2970 C CA . LEU A 1 378 ? 49.932 2.225 31.663 1.00 14.00 370 LEU A CA 1
ATOM 2971 C C . LEU A 1 378 ? 50.171 0.919 30.921 1.00 13.88 370 LEU A C 1
ATOM 2972 O O . LEU A 1 378 ? 51.038 0.843 30.048 1.00 15.85 370 LEU A O 1
ATOM 2977 N N . ILE A 1 379 ? 49.388 -0.100 31.262 1.00 12.86 371 ILE A N 1
ATOM 2978 C CA . ILE A 1 379 ? 49.438 -1.409 30.622 1.00 12.76 371 ILE A CA 1
ATOM 2979 C C . ILE A 1 379 ? 48.111 -1.642 29.912 1.00 12.24 371 ILE A C 1
ATOM 2980 O O . ILE A 1 379 ? 47.049 -1.560 30.543 1.00 12.38 371 ILE A O 1
ATOM 2985 N N . ARG A 1 380 ? 48.165 -1.917 28.616 1.00 11.93 372 ARG A N 1
ATOM 2986 C CA . ARG A 1 380 ? 46.965 -2.267 27.871 1.00 11.62 372 ARG A CA 1
ATOM 2987 C C . ARG A 1 380 ? 46.941 -3.775 27.684 1.00 11.33 372 ARG A C 1
ATOM 2988 O O . ARG A 1 380 ? 47.925 -4.355 27.211 1.00 12.10 372 ARG A O 1
ATOM 2996 N N . LEU A 1 381 ? 45.808 -4.389 28.008 1.00 10.73 373 LEU A N 1
ATOM 2997 C CA . LEU A 1 381 ? 45.603 -5.821 27.854 1.00 11.12 373 LEU A CA 1
ATOM 2998 C C . LEU A 1 381 ? 44.519 -6.079 26.829 1.00 10.78 373 LEU A C 1
ATOM 2999 O O . LEU A 1 381 ? 43.456 -5.459 26.864 1.00 11.88 373 LEU A O 1
ATOM 3004 N N . HIS A 1 382 ? 44.771 -7.040 25.954 1.00 10.96 374 HIS A N 1
ATOM 3005 C CA . HIS A 1 382 ? 43.698 -7.690 25.235 1.00 10.91 374 HIS A CA 1
ATOM 3006 C C . HIS A 1 382 ? 43.494 -9.060 25.869 1.00 10.83 374 HIS A C 1
ATOM 3007 O O . HIS A 1 382 ? 44.430 -9.858 25.913 1.00 11.80 374 HIS A O 1
ATOM 3014 N N . ILE A 1 383 ? 42.293 -9.320 26.367 1.00 11.22 375 ILE A N 1
ATOM 3015 C CA . ILE A 1 383 ? 41.957 -10.602 26.971 1.00 10.93 375 ILE A CA 1
ATOM 3016 C C . ILE A 1 383 ? 41.347 -11.483 25.898 1.00 11.20 375 ILE A C 1
ATOM 3017 O O . ILE A 1 383 ? 40.242 -11.211 25.407 1.00 11.45 375 ILE A O 1
ATOM 3022 N N . GLY A 1 384 ? 42.076 -12.537 25.561 1.00 11.13 376 GLY A N 1
ATOM 3023 C CA . GLY A 1 384 ? 41.696 -13.514 24.561 1.00 11.46 376 GLY A CA 1
ATOM 3024 C C . GLY A 1 384 ? 40.833 -14.611 25.137 1.00 11.66 376 GLY A C 1
ATOM 3025 O O . GLY A 1 384 ? 40.062 -14.401 26.075 1.00 12.39 376 GLY A O 1
ATOM 3026 N N . LEU A 1 385 ? 40.974 -15.803 24.555 1.00 11.60 377 LEU A N 1
ATOM 3027 C CA . LEU A 1 385 ? 40.110 -16.944 24.837 1.00 11.59 377 LEU A CA 1
ATOM 3028 C C . LEU A 1 385 ? 40.737 -17.969 25.789 1.00 12.31 377 LEU A C 1
ATOM 3029 O O . LEU A 1 385 ? 40.133 -19.015 26.044 1.00 14.29 377 LEU A O 1
ATOM 3034 N N . GLU A 1 386 ? 41.908 -17.683 26.330 1.00 12.14 378 GLU A N 1
ATOM 3035 C CA . GLU A 1 386 ? 42.531 -18.604 27.267 1.00 12.25 378 GLU A CA 1
ATOM 3036 C C . GLU A 1 386 ? 41.723 -18.684 28.559 1.00 13.04 378 GLU A C 1
ATOM 3037 O O . GLU A 1 386 ? 40.900 -17.819 28.863 1.00 13.27 378 GLU A O 1
ATOM 3043 N N . ASN A 1 387 ? 41.986 -19.715 29.349 1.00 13.32 379 ASN A N 1
ATOM 3044 C CA . ASN A 1 387 ? 41.328 -19.808 30.638 1.00 14.65 379 ASN A CA 1
ATOM 3045 C C . ASN A 1 387 ? 41.715 -18.613 31.500 1.00 14.29 379 ASN A C 1
ATOM 3046 O O . ASN A 1 387 ? 42.898 -18.293 31.657 1.00 14.31 379 ASN A O 1
ATOM 3051 N N . VAL A 1 388 ? 40.707 -17.954 32.084 1.00 14.43 380 VAL A N 1
ATOM 3052 C CA . VAL A 1 388 ? 40.969 -16.704 32.791 1.00 14.99 380 VAL A CA 1
ATOM 3053 C C . VAL A 1 388 ? 41.863 -16.899 34.003 1.00 15.06 380 VAL A C 1
ATOM 3054 O O . VAL A 1 388 ? 42.638 -16.003 34.351 1.00 15.35 380 VAL A O 1
ATOM 3058 N N . ASP A 1 389 ? 41.754 -18.036 34.691 1.00 16.21 381 ASP A N 1
ATOM 3059 C CA . ASP A 1 389 ? 42.614 -18.257 35.853 1.00 17.34 381 ASP A CA 1
ATOM 3060 C C . ASP A 1 389 ? 44.076 -18.375 35.442 1.00 16.14 381 ASP A C 1
ATOM 3061 O O . ASP A 1 389 ? 44.966 -17.921 36.171 1.00 16.47 381 ASP A O 1
ATOM 3066 N N . ASP A 1 390 ? 44.340 -18.940 34.260 1.00 15.66 382 ASP A N 1
ATOM 3067 C CA . ASP A 1 390 ? 45.706 -18.969 33.757 1.00 15.78 382 ASP A CA 1
ATOM 3068 C C . ASP A 1 390 ? 46.200 -17.558 33.453 1.00 15.25 382 ASP A C 1
ATOM 3069 O O . ASP A 1 390 ? 47.366 -17.232 33.705 1.00 16.02 382 ASP A O 1
ATOM 3074 N N . LEU A 1 391 ? 45.337 -16.712 32.876 1.00 14.21 383 LEU A N 1
ATOM 3075 C CA . LEU A 1 391 ? 45.722 -15.335 32.600 1.00 14.16 383 LEU A CA 1
ATOM 3076 C C . LEU A 1 391 ? 45.986 -14.577 33.892 1.00 13.71 383 LEU A C 1
ATOM 3077 O O . LEU A 1 391 ? 46.949 -13.812 33.985 1.00 14.56 383 LEU A O 1
ATOM 3082 N N . LEU A 1 392 ? 45.136 -14.777 34.905 1.00 14.06 384 LEU A N 1
ATOM 3083 C CA . LEU A 1 392 ? 45.358 -14.123 36.189 1.00 14.79 384 LEU A CA 1
ATOM 3084 C C . LEU A 1 392 ? 46.678 -14.566 36.799 1.00 15.19 384 LEU A C 1
ATOM 3085 O O . LEU A 1 392 ? 47.404 -13.754 37.370 1.00 15.83 384 LEU A O 1
ATOM 3090 N N . ALA A 1 393 ? 47.010 -15.853 36.691 1.00 15.88 385 ALA A N 1
ATOM 3091 C CA . ALA A 1 393 ? 48.291 -16.310 37.213 1.00 16.27 385 ALA A CA 1
ATOM 3092 C C . ALA A 1 393 ? 49.460 -15.667 36.483 1.00 16.37 385 ALA A C 1
ATOM 3093 O O . ALA A 1 393 ? 50.488 -15.352 37.094 1.00 16.77 385 ALA A O 1
ATOM 3095 N N . ASP A 1 394 ? 49.324 -15.463 35.178 1.00 15.43 386 ASP A N 1
ATOM 3096 C CA . ASP A 1 394 ? 50.389 -14.801 34.432 1.00 15.34 386 ASP A CA 1
ATOM 3097 C C . ASP A 1 394 ? 50.538 -13.349 34.883 1.00 15.22 386 ASP A C 1
ATOM 3098 O O . ASP A 1 394 ? 51.659 -12.861 35.065 1.00 15.47 386 ASP A O 1
ATOM 3103 N N . LEU A 1 395 ? 49.416 -12.646 35.078 1.00 14.64 387 LEU A N 1
ATOM 3104 C CA . LEU A 1 395 ? 49.474 -11.274 35.587 1.00 14.42 387 LEU A CA 1
ATOM 3105 C C . LEU A 1 395 ? 50.079 -11.237 36.989 1.00 14.79 387 LEU A C 1
ATOM 3106 O O . LEU A 1 395 ? 50.888 -10.354 37.299 1.00 15.03 387 LEU A O 1
ATOM 3111 N N . ALA A 1 396 ? 49.712 -12.193 37.844 1.00 15.31 388 ALA A N 1
ATOM 3112 C CA . ALA A 1 396 ? 50.254 -12.204 39.197 1.00 15.61 388 ALA A CA 1
ATOM 3113 C C . ALA A 1 396 ? 51.756 -12.419 39.168 1.00 16.22 388 ALA A C 1
ATOM 3114 O O . ALA A 1 396 ? 52.494 -11.785 39.927 1.00 17.04 388 ALA A O 1
ATOM 3116 N N . ALA A 1 397 ? 52.235 -13.306 38.289 1.00 16.62 389 ALA A N 1
ATOM 3117 C CA . ALA A 1 397 ? 53.677 -13.501 38.186 1.00 16.99 389 ALA A CA 1
ATOM 3118 C C . ALA A 1 397 ? 54.361 -12.218 37.730 1.00 16.74 389 ALA A C 1
ATOM 3119 O O . ALA A 1 397 ? 55.438 -11.862 38.219 1.00 17.55 389 ALA A O 1
ATOM 3121 N N . GLY A 1 398 ? 53.722 -11.486 36.822 1.00 16.17 390 GLY A N 1
ATOM 3122 C CA . GLY A 1 398 ? 54.262 -10.200 36.416 1.00 16.48 390 GLY A CA 1
ATOM 3123 C C . GLY A 1 398 ? 54.360 -9.215 37.563 1.00 16.02 390 GLY A C 1
ATOM 3124 O O . GLY A 1 398 ? 55.373 -8.526 37.709 1.00 16.50 390 GLY A O 1
ATOM 3125 N N . PHE A 1 399 ? 53.301 -9.117 38.378 1.00 16.08 391 PHE A N 1
ATOM 3126 C CA . PHE A 1 399 ? 53.345 -8.223 39.526 1.00 16.22 391 PHE A CA 1
ATOM 3127 C C . PHE A 1 399 ? 54.497 -8.596 40.445 1.00 16.86 391 PHE A C 1
ATOM 3128 O O . PHE A 1 399 ? 55.163 -7.716 41.001 1.00 17.41 391 PHE A O 1
ATOM 3136 N N . ALA A 1 400 ? 54.744 -9.894 40.625 1.00 17.61 392 ALA A N 1
ATOM 3137 C CA . ALA A 1 400 ? 55.809 -10.296 41.531 1.00 18.94 392 ALA A CA 1
ATOM 3138 C C . ALA A 1 400 ? 57.184 -9.904 41.004 1.00 18.93 392 ALA A C 1
ATOM 3139 O O . ALA A 1 400 ? 58.112 -9.711 41.794 1.00 20.40 392 ALA A O 1
ATOM 3141 N N . ARG A 1 401 ? 57.336 -9.756 39.693 1.00 18.57 393 ARG A N 1
ATOM 3142 C CA . ARG A 1 401 ? 58.616 -9.362 39.120 1.00 19.03 393 ARG A CA 1
ATOM 3143 C C . ARG A 1 401 ? 58.917 -7.884 39.312 1.00 20.41 393 ARG A C 1
ATOM 3144 O O . ARG A 1 401 ? 60.065 -7.481 39.111 1.00 21.76 393 ARG A O 1
ATOM 3152 N N . ILE A 1 402 ? 57.927 -7.070 39.679 1.00 20.74 394 ILE A N 1
ATOM 3153 C CA . ILE A 1 402 ? 58.112 -5.631 39.817 1.00 21.80 394 ILE A CA 1
ATOM 3154 C C . ILE A 1 402 ? 57.746 -5.111 41.194 1.00 24.18 394 ILE A C 1
ATOM 3155 O O . ILE A 1 402 ? 57.766 -3.898 41.400 1.00 25.74 394 ILE A O 1
ATOM 3160 N N . VAL A 1 403 ? 57.404 -5.971 42.145 1.00 25.38 395 VAL A N 1
ATOM 3161 C CA . VAL A 1 403 ? 56.914 -5.481 43.426 1.00 28.13 395 VAL A CA 1
ATOM 3162 C C . VAL A 1 403 ? 58.076 -4.818 44.147 1.00 30.87 395 VAL A C 1
ATOM 3163 O O . VAL A 1 403 ? 57.891 -3.905 44.952 1.00 32.04 395 VAL A O 1
ATOM 3168 N N . MET B 1 9 ? 34.695 -29.350 30.221 1.00 54.74 1 MET B N 1
ATOM 3169 C CA . MET B 1 9 ? 34.802 -28.330 29.135 1.00 54.28 1 MET B CA 1
ATOM 3170 C C . MET B 1 9 ? 34.123 -27.040 29.587 1.00 53.88 1 MET B C 1
ATOM 3171 O O . MET B 1 9 ? 34.581 -25.943 29.255 1.00 53.96 1 MET B O 1
ATOM 3176 N N . ALA B 1 10 ? 33.035 -27.178 30.356 1.00 52.85 2 ALA B N 1
ATOM 3177 C CA . ALA B 1 10 ? 32.327 -26.004 30.859 1.00 51.86 2 ALA B CA 1
ATOM 3178 C C . ALA B 1 10 ? 33.157 -25.244 31.888 1.00 50.27 2 ALA B C 1
ATOM 3179 O O . ALA B 1 10 ? 32.966 -24.033 32.061 1.00 50.56 2 ALA B O 1
ATOM 3181 N N . ASP B 1 11 ? 34.072 -25.933 32.582 1.00 47.93 3 ASP B N 1
ATOM 3182 C CA . ASP B 1 11 ? 35.041 -25.302 33.473 1.00 45.46 3 ASP B CA 1
ATOM 3183 C C . ASP B 1 11 ? 36.219 -24.693 32.719 1.00 43.15 3 ASP B C 1
ATOM 3184 O O . ASP B 1 11 ? 37.108 -24.108 33.350 1.00 41.90 3 ASP B O 1
ATOM 3186 N N . LYS B 1 12 ? 36.255 -24.847 31.392 1.00 41.95 4 LYS B N 1
ATOM 3187 C CA . LYS B 1 12 ? 37.203 -24.151 30.524 1.00 41.15 4 LYS B CA 1
ATOM 3188 C C . LYS B 1 12 ? 38.648 -24.607 30.745 1.00 40.91 4 LYS B C 1
ATOM 3189 O O . LYS B 1 12 ? 39.595 -23.862 30.476 1.00 39.65 4 LYS B O 1
ATOM 3195 N N . HIS B 1 13 ? 38.813 -25.853 31.205 1.00 41.60 5 HIS B N 1
ATOM 3196 C CA . HIS B 1 13 ? 40.139 -26.388 31.518 1.00 42.35 5 HIS B CA 1
ATOM 3197 C C . HIS B 1 13 ? 41.091 -26.341 30.323 1.00 39.32 5 HIS B C 1
ATOM 3198 O O . HIS B 1 13 ? 42.297 -26.109 30.496 1.00 40.86 5 HIS B O 1
ATOM 3205 N N . LEU B 1 14 ? 40.575 -26.548 29.106 1.00 33.83 6 LEU B N 1
ATOM 3206 C CA . LEU B 1 14 ? 41.387 -26.771 27.908 1.00 28.35 6 LEU B CA 1
ATOM 3207 C C . LEU B 1 14 ? 41.588 -25.520 27.059 1.00 20.96 6 LEU B C 1
ATOM 3208 O O . LEU B 1 14 ? 42.261 -25.571 26.013 1.00 18.28 6 LEU B O 1
ATOM 3213 N N . ASP B 1 15 ? 40.985 -24.408 27.456 1.00 17.95 7 ASP B N 1
ATOM 3214 C CA . ASP B 1 15 ? 40.965 -23.226 26.610 1.00 16.03 7 ASP B CA 1
ATOM 3215 C C . ASP B 1 15 ? 42.376 -22.708 26.340 1.00 14.34 7 ASP B C 1
ATOM 3216 O O . ASP B 1 15 ? 42.674 -22.255 25.234 1.00 14.45 7 ASP B O 1
ATOM 3221 N N . THR B 1 16 ? 43.243 -22.713 27.347 1.00 13.94 8 THR B N 1
ATOM 3222 C CA . THR B 1 16 ? 44.604 -22.229 27.154 1.00 13.62 8 THR B CA 1
ATOM 3223 C C . THR B 1 16 ? 45.371 -23.138 26.200 1.00 13.49 8 THR B C 1
ATOM 3224 O O . THR B 1 16 ? 46.084 -22.663 25.310 1.00 14.22 8 THR B O 1
ATOM 3228 N N . ALA B 1 17 ? 45.247 -24.454 26.393 1.00 13.74 9 ALA B N 1
ATOM 3229 C CA . ALA B 1 17 ? 45.891 -25.412 25.496 1.00 14.75 9 ALA B CA 1
ATOM 3230 C C . ALA B 1 17 ? 45.412 -25.250 24.055 1.00 14.68 9 ALA B C 1
ATOM 3231 O O . ALA B 1 17 ? 46.214 -25.337 23.114 1.00 15.37 9 ALA B O 1
ATOM 3233 N N . LEU B 1 18 ? 44.107 -25.048 23.855 1.00 14.41 10 LEU B N 1
ATOM 3234 C CA . LEU B 1 18 ? 43.586 -24.867 22.503 1.00 15.05 10 LEU B CA 1
ATOM 3235 C C . LEU B 1 18 ? 44.172 -23.626 21.845 1.00 14.70 10 LEU B C 1
ATOM 3236 O O . LEU B 1 18 ? 44.486 -23.641 20.664 1.00 16.08 10 LEU B O 1
ATOM 3241 N N . VAL B 1 19 ? 44.319 -22.538 22.597 1.00 13.67 11 VAL B N 1
ATOM 3242 C CA . VAL B 1 19 ? 44.893 -21.315 22.035 1.00 13.71 11 VAL B CA 1
ATOM 3243 C C . VAL B 1 19 ? 46.344 -21.516 21.631 1.00 13.47 11 VAL B C 1
ATOM 3244 O O . VAL B 1 19 ? 46.810 -20.931 20.642 1.00 14.00 11 VAL B O 1
ATOM 3248 N N . ASN B 1 20 ? 47.086 -22.322 22.395 1.00 13.30 12 ASN B N 1
ATOM 3249 C CA . ASN B 1 20 ? 48.526 -22.413 22.223 1.00 14.63 12 ASN B CA 1
ATOM 3250 C C . ASN B 1 20 ? 49.013 -23.635 21.459 1.00 14.50 12 ASN B C 1
ATOM 3251 O O . ASN B 1 20 ? 50.168 -23.641 21.040 1.00 15.50 12 ASN B O 1
ATOM 3256 N N . ALA B 1 21 ? 48.178 -24.649 21.261 1.00 14.98 13 ALA B N 1
ATOM 3257 C CA . ALA B 1 21 ? 48.642 -25.916 20.702 1.00 15.79 13 ALA B CA 1
ATOM 3258 C C . ALA B 1 21 ? 49.262 -25.732 19.323 1.00 15.88 13 ALA B C 1
ATOM 3259 O O . ALA B 1 21 ? 48.684 -25.099 18.443 1.00 16.80 13 ALA B O 1
ATOM 3261 N N . GLY B 1 22 ? 50.454 -26.298 19.136 1.00 15.73 14 GLY B N 1
ATOM 3262 C CA . GLY B 1 22 ? 51.150 -26.266 17.870 1.00 16.37 14 GLY B CA 1
ATOM 3263 C C . GLY B 1 22 ? 51.873 -24.982 17.568 1.00 15.74 14 GLY B C 1
ATOM 3264 O O . GLY B 1 22 ? 52.570 -24.904 16.551 1.00 16.35 14 GLY B O 1
ATOM 3265 N N . ARG B 1 23 ? 51.746 -23.966 18.408 1.00 16.31 15 ARG B N 1
ATOM 3266 C CA . ARG B 1 23 ? 52.333 -22.674 18.092 1.00 19.24 15 ARG B CA 1
ATOM 3267 C C . ARG B 1 23 ? 53.696 -22.616 18.757 1.00 22.48 15 ARG B C 1
ATOM 3268 O O . ARG B 1 23 ? 53.802 -22.467 19.982 1.00 25.36 15 ARG B O 1
ATOM 3276 N N . ARG B 1 24 ? 54.722 -22.835 17.952 1.00 22.82 16 ARG B N 1
ATOM 3277 C CA . ARG B 1 24 ? 56.117 -22.670 18.305 1.00 24.02 16 ARG B CA 1
ATOM 3278 C C . ARG B 1 24 ? 56.720 -21.731 17.276 1.00 21.21 16 ARG B C 1
ATOM 3279 O O . ARG B 1 24 ? 56.252 -21.676 16.137 1.00 18.01 16 ARG B O 1
ATOM 3287 N N . LYS B 1 25 ? 57.758 -21.003 17.697 1.00 21.10 17 LYS B N 1
ATOM 3288 C CA . LYS B 1 25 ? 58.359 -19.971 16.864 1.00 20.79 17 LYS B CA 1
ATOM 3289 C C . LYS B 1 25 ? 58.792 -20.515 15.509 1.00 19.41 17 LYS B C 1
ATOM 3290 O O . LYS B 1 25 ? 58.699 -19.813 14.497 1.00 19.06 17 LYS B O 1
ATOM 3292 N N . LYS B 1 26 ? 59.277 -21.761 15.455 1.00 19.26 18 LYS B N 1
ATOM 3293 C CA . LYS B 1 26 ? 59.743 -22.255 14.165 1.00 20.30 18 LYS B CA 1
ATOM 3294 C C . LYS B 1 26 ? 58.613 -22.339 13.146 1.00 17.83 18 LYS B C 1
ATOM 3295 O O . LYS B 1 26 ? 58.879 -22.275 11.943 1.00 18.40 18 LYS B O 1
ATOM 3301 N N . TYR B 1 27 ? 57.361 -22.435 13.592 1.00 14.97 19 TYR B N 1
ATOM 3302 C CA . TYR B 1 27 ? 56.218 -22.474 12.686 1.00 13.65 19 TYR B CA 1
ATOM 3303 C C . TYR B 1 27 ? 55.567 -21.113 12.490 1.00 13.78 19 TYR B C 1
ATOM 3304 O O . TYR B 1 27 ? 55.069 -20.833 11.396 1.00 14.79 19 TYR B O 1
ATOM 3313 N N . THR B 1 28 ? 55.566 -20.271 13.529 1.00 13.79 20 THR B N 1
ATOM 3314 C CA . THR B 1 28 ? 54.843 -19.006 13.497 1.00 14.64 20 THR B CA 1
ATOM 3315 C C . THR B 1 28 ? 55.704 -17.836 13.012 1.00 14.98 20 THR B C 1
ATOM 3316 O O . THR B 1 28 ? 55.177 -16.905 12.396 1.00 15.04 20 THR B O 1
ATOM 3320 N N A GLN B 1 29 ? 57.020 -17.878 13.230 0.56 16.21 21 GLN B N 1
ATOM 3321 N N B GLN B 1 29 ? 56.998 -17.843 13.340 0.44 15.96 21 GLN B N 1
ATOM 3322 C CA A GLN B 1 29 ? 57.950 -16.926 12.607 0.56 16.56 21 GLN B CA 1
ATOM 3323 C CA B GLN B 1 29 ? 57.970 -16.925 12.747 0.44 16.27 21 GLN B CA 1
ATOM 3324 C C A GLN B 1 29 ? 57.570 -15.464 12.881 0.56 15.70 21 GLN B C 1
ATOM 3325 C C B GLN B 1 29 ? 57.538 -15.477 12.893 0.44 15.71 21 GLN B C 1
ATOM 3326 O O A GLN B 1 29 ? 57.824 -14.587 12.060 0.56 15.54 21 GLN B O 1
ATOM 3327 O O B GLN B 1 29 ? 57.701 -14.655 11.992 0.44 15.53 21 GLN B O 1
ATOM 3338 N N . GLY B 1 30 ? 56.981 -15.172 14.049 1.00 16.32 22 GLY B N 1
ATOM 3339 C CA . GLY B 1 30 ? 56.630 -13.822 14.428 1.00 15.98 22 GLY B CA 1
ATOM 3340 C C . GLY B 1 30 ? 55.151 -13.513 14.410 1.00 15.75 22 GLY B C 1
ATOM 3341 O O . GLY B 1 30 ? 54.739 -12.511 15.010 1.00 18.14 22 GLY B O 1
ATOM 3342 N N . SER B 1 31 ? 54.351 -14.305 13.709 1.00 13.90 23 SER B N 1
ATOM 3343 C CA . SER B 1 31 ? 52.911 -14.101 13.691 1.00 13.60 23 SER B CA 1
ATOM 3344 C C . SER B 1 31 ? 52.279 -14.918 14.817 1.00 13.44 23 SER B C 1
ATOM 3345 O O . SER B 1 31 ? 52.929 -15.734 15.470 1.00 15.08 23 SER B O 1
ATOM 3348 N N . VAL B 1 32 ? 50.999 -14.659 15.068 1.00 12.87 24 VAL B N 1
ATOM 3349 C CA . VAL B 1 32 ? 50.265 -15.466 16.031 1.00 13.14 24 VAL B CA 1
ATOM 3350 C C . VAL B 1 32 ? 50.061 -16.881 15.508 1.00 12.74 24 VAL B C 1
ATOM 3351 O O . VAL B 1 32 ? 50.276 -17.859 16.225 1.00 14.11 24 VAL B O 1
ATOM 3355 N N . ASN B 1 33 ? 49.638 -17.014 14.270 1.00 12.02 25 ASN B N 1
ATOM 3356 C CA . ASN B 1 33 ? 49.348 -18.298 13.660 1.00 11.96 25 ASN B CA 1
ATOM 3357 C C . ASN B 1 33 ? 50.560 -18.801 12.875 1.00 11.59 25 ASN B C 1
ATOM 3358 O O . ASN B 1 33 ? 51.456 -18.051 12.517 1.00 12.03 25 ASN B O 1
ATOM 3363 N N A SER B 1 34 ? 50.574 -20.097 12.598 0.63 11.55 26 SER B N 1
ATOM 3364 N N B SER B 1 34 ? 50.575 -20.102 12.608 0.37 11.16 26 SER B N 1
ATOM 3365 C CA A SER B 1 34 ? 51.638 -20.644 11.768 0.63 11.64 26 SER B CA 1
ATOM 3366 C CA B SER B 1 34 ? 51.615 -20.661 11.755 0.37 10.81 26 SER B CA 1
ATOM 3367 C C A SER B 1 34 ? 51.628 -20.008 10.386 0.63 10.58 26 SER B C 1
ATOM 3368 C C B SER B 1 34 ? 51.634 -19.951 10.411 0.37 10.22 26 SER B C 1
ATOM 3369 O O A SER B 1 34 ? 50.594 -19.600 9.863 0.63 11.09 26 SER B O 1
ATOM 3370 O O B SER B 1 34 ? 50.622 -19.427 9.945 0.37 10.22 26 SER B O 1
ATOM 3375 N N . VAL B 1 35 ? 52.812 -19.927 9.789 1.00 10.58 27 VAL B N 1
ATOM 3376 C CA . VAL B 1 35 ? 52.872 -19.572 8.377 1.00 11.16 27 VAL B CA 1
ATOM 3377 C C . VAL B 1 35 ? 52.199 -20.665 7.554 1.00 10.81 27 VAL B C 1
ATOM 3378 O O . VAL B 1 35 ? 52.117 -21.831 7.962 1.00 11.95 27 VAL B O 1
ATOM 3382 N N A ILE B 1 36 ? 51.760 -20.288 6.358 0.64 10.62 28 ILE B N 1
ATOM 3383 N N B ILE B 1 36 ? 51.757 -20.281 6.360 0.36 10.63 28 ILE B N 1
ATOM 3384 C CA A ILE B 1 36 ? 51.272 -21.229 5.364 0.64 10.23 28 ILE B CA 1
ATOM 3385 C CA B ILE B 1 36 ? 51.265 -21.201 5.346 0.36 10.35 28 ILE B CA 1
ATOM 3386 C C A ILE B 1 36 ? 52.402 -21.430 4.366 0.64 10.37 28 ILE B C 1
ATOM 3387 C C B ILE B 1 36 ? 52.412 -21.420 4.369 0.36 10.33 28 ILE B C 1
ATOM 3388 O O A ILE B 1 36 ? 52.771 -20.515 3.617 0.64 11.38 28 ILE B O 1
ATOM 3389 O O B ILE B 1 36 ? 52.799 -20.509 3.626 0.36 10.93 28 ILE B O 1
ATOM 3398 N N . GLN B 1 37 ? 52.973 -22.622 4.372 1.00 10.02 29 GLN B N 1
ATOM 3399 C CA . GLN B 1 37 ? 54.071 -22.982 3.479 1.00 10.18 29 GLN B CA 1
ATOM 3400 C C . GLN B 1 37 ? 53.497 -23.947 2.452 1.00 10.53 29 GLN B C 1
ATOM 3401 O O . GLN B 1 37 ? 53.226 -25.109 2.757 1.00 11.31 29 GLN B O 1
ATOM 3407 N N . ARG B 1 38 ? 53.238 -23.420 1.256 1.00 10.63 30 ARG B N 1
ATOM 3408 C CA . ARG B 1 38 ? 52.717 -24.214 0.156 1.00 10.92 30 ARG B CA 1
ATOM 3409 C C . ARG B 1 38 ? 53.905 -24.770 -0.611 1.00 11.77 30 ARG B C 1
ATOM 3410 O O . ARG B 1 38 ? 54.751 -23.996 -1.065 1.00 14.16 30 ARG B O 1
ATOM 3418 N N . ALA B 1 39 ? 54.006 -26.099 -0.716 1.00 11.02 31 ALA B N 1
ATOM 3419 C CA . ALA B 1 39 ? 55.162 -26.689 -1.373 1.00 11.29 31 ALA B CA 1
ATOM 3420 C C . ALA B 1 39 ? 54.907 -28.129 -1.740 1.00 11.56 31 ALA B C 1
ATOM 3421 O O . ALA B 1 39 ? 54.353 -28.900 -0.941 1.00 12.85 31 ALA B O 1
ATOM 3423 N N . SER B 1 40 ? 55.407 -28.490 -2.921 1.00 11.35 32 SER B N 1
ATOM 3424 C CA . SER B 1 40 ? 55.796 -29.860 -3.217 1.00 11.64 32 SER B CA 1
ATOM 3425 C C . SER B 1 40 ? 57.305 -29.960 -2.984 1.00 11.18 32 SER B C 1
ATOM 3426 O O . SER B 1 40 ? 57.752 -30.425 -1.929 1.00 11.58 32 SER B O 1
ATOM 3429 N N . SER B 1 41 ? 58.098 -29.443 -3.913 1.00 11.32 33 SER B N 1
ATOM 3430 C CA . SER B 1 41 ? 59.536 -29.383 -3.737 1.00 11.58 33 SER B CA 1
ATOM 3431 C C . SER B 1 41 ? 59.920 -28.657 -2.457 1.00 11.40 33 SER B C 1
ATOM 3432 O O . SER B 1 41 ? 59.464 -27.542 -2.197 1.00 12.27 33 SER B O 1
ATOM 3435 N N . LEU B 1 42 ? 60.828 -29.263 -1.707 1.00 11.47 34 LEU B N 1
ATOM 3436 C CA . LEU B 1 42 ? 61.459 -28.628 -0.559 1.00 12.12 34 LEU B CA 1
ATOM 3437 C C . LEU B 1 42 ? 62.969 -28.674 -0.784 1.00 12.37 34 LEU B C 1
ATOM 3438 O O . LEU B 1 42 ? 63.540 -29.728 -1.088 1.00 13.26 34 LEU B O 1
ATOM 3443 N N . VAL B 1 43 ? 63.602 -27.538 -0.707 1.00 12.46 35 VAL B N 1
ATOM 3444 C CA . VAL B 1 43 ? 64.972 -27.390 -1.190 1.00 12.79 35 VAL B CA 1
ATOM 3445 C C . VAL B 1 43 ? 65.974 -27.809 -0.129 1.00 12.67 35 VAL B C 1
ATOM 3446 O O . VAL B 1 43 ? 65.886 -27.405 1.036 1.00 14.34 35 VAL B O 1
ATOM 3450 N N . PHE B 1 44 ? 66.977 -28.547 -0.567 1.00 12.61 36 PHE B N 1
ATOM 3451 C CA . PHE B 1 44 ? 68.125 -28.931 0.237 1.00 13.02 36 PHE B CA 1
ATOM 3452 C C . PHE B 1 44 ? 69.304 -28.052 -0.153 1.00 13.99 36 PHE B C 1
ATOM 3453 O O . PHE B 1 44 ? 69.749 -28.082 -1.309 1.00 14.66 36 PHE B O 1
ATOM 3461 N N . ASP B 1 45 ? 69.815 -27.273 0.799 1.00 15.14 37 ASP B N 1
ATOM 3462 C CA . ASP B 1 45 ? 70.916 -26.378 0.460 1.00 16.77 37 ASP B CA 1
ATOM 3463 C C . ASP B 1 45 ? 72.201 -27.132 0.188 1.00 16.17 37 ASP B C 1
ATOM 3464 O O . ASP B 1 45 ? 73.062 -26.637 -0.552 1.00 17.72 37 ASP B O 1
ATOM 3469 N N . THR B 1 46 ? 72.359 -28.306 0.797 1.00 14.48 38 THR B N 1
ATOM 3470 C CA . THR B 1 46 ? 73.562 -29.108 0.683 1.00 14.61 38 THR B CA 1
ATOM 3471 C C . THR B 1 46 ? 73.172 -30.574 0.697 1.00 14.39 38 THR B C 1
ATOM 3472 O O . THR B 1 46 ? 72.079 -30.949 1.143 1.00 14.19 38 THR B O 1
ATOM 3476 N N . VAL B 1 47 ? 74.128 -31.402 0.283 1.00 14.17 39 VAL B N 1
ATOM 3477 C CA . VAL B 1 47 ? 73.990 -32.850 0.407 1.00 14.26 39 VAL B CA 1
ATOM 3478 C C . VAL B 1 47 ? 73.815 -33.244 1.867 1.00 14.26 39 VAL B C 1
ATOM 3479 O O . VAL B 1 47 ? 73.000 -34.110 2.196 1.00 14.50 39 VAL B O 1
ATOM 3483 N N A GLU B 1 48 ? 74.549 -32.600 2.777 0.50 14.40 40 GLU B N 1
ATOM 3484 N N B GLU B 1 48 ? 74.568 -32.599 2.764 0.50 14.78 40 GLU B N 1
ATOM 3485 C CA A GLU B 1 48 ? 74.379 -32.939 4.186 0.50 15.00 40 GLU B CA 1
ATOM 3486 C CA B GLU B 1 48 ? 74.425 -32.862 4.192 0.50 15.69 40 GLU B CA 1
ATOM 3487 C C A GLU B 1 48 ? 72.959 -32.653 4.654 0.50 14.38 40 GLU B C 1
ATOM 3488 C C B GLU B 1 48 ? 72.986 -32.643 4.642 0.50 14.84 40 GLU B C 1
ATOM 3489 O O A GLU B 1 48 ? 72.378 -33.432 5.419 0.50 14.67 40 GLU B O 1
ATOM 3490 O O B GLU B 1 48 ? 72.415 -33.460 5.376 0.50 15.29 40 GLU B O 1
ATOM 3501 N N . ALA B 1 49 ? 72.388 -31.527 4.221 1.00 14.33 41 ALA B N 1
ATOM 3502 C CA . ALA B 1 49 ? 71.004 -31.237 4.588 1.00 14.88 41 ALA B CA 1
ATOM 3503 C C . ALA B 1 49 ? 70.053 -32.273 4.006 1.00 13.28 41 ALA B C 1
ATOM 3504 O O . ALA B 1 49 ? 69.086 -32.679 4.665 1.00 13.95 41 ALA B O 1
ATOM 3506 N N . LYS B 1 50 ? 70.294 -32.702 2.772 1.00 13.18 42 LYS B N 1
ATOM 3507 C CA . LYS B 1 50 ? 69.448 -33.729 2.172 1.00 13.10 42 LYS B CA 1
ATOM 3508 C C . LYS B 1 50 ? 69.529 -35.036 2.951 1.00 12.82 42 LYS B C 1
ATOM 3509 O O . LYS B 1 50 ? 68.511 -35.698 3.175 1.00 13.09 42 LYS B O 1
ATOM 3515 N N . LYS B 1 51 ? 70.729 -35.418 3.387 1.00 13.30 43 LYS B N 1
ATOM 3516 C CA . LYS B 1 51 ? 70.870 -36.641 4.178 1.00 13.65 43 LYS B CA 1
ATOM 3517 C C . LYS B 1 51 ? 70.100 -36.548 5.488 1.00 12.79 43 LYS B C 1
ATOM 3518 O O . LYS B 1 51 ? 69.425 -37.505 5.898 1.00 12.89 43 LYS B O 1
ATOM 3524 N N . HIS B 1 52 ? 70.205 -35.411 6.175 1.00 12.93 44 HIS B N 1
ATOM 3525 C CA . HIS B 1 52 ? 69.529 -35.245 7.447 1.00 13.24 44 HIS B CA 1
ATOM 3526 C C . HIS B 1 52 ? 68.021 -35.253 7.260 1.00 13.02 44 HIS B C 1
ATOM 3527 O O . HIS B 1 52 ? 67.289 -35.872 8.039 1.00 12.96 44 HIS B O 1
ATOM 3534 N N . ALA B 1 53 ? 67.543 -34.579 6.223 1.00 12.99 45 ALA B N 1
ATOM 3535 C CA . ALA B 1 53 ? 66.116 -34.542 5.947 1.00 13.07 45 ALA B CA 1
ATOM 3536 C C . ALA B 1 53 ? 65.594 -35.926 5.598 1.00 12.83 45 ALA B C 1
ATOM 3537 O O . ALA B 1 53 ? 64.481 -36.297 5.977 1.00 13.50 45 ALA B O 1
ATOM 3539 N N . THR B 1 54 ? 66.375 -36.685 4.827 1.00 12.92 46 THR B N 1
ATOM 3540 C CA . THR B 1 54 ? 65.967 -38.035 4.450 1.00 12.70 46 THR B CA 1
ATOM 3541 C C . THR B 1 54 ? 65.834 -38.912 5.688 1.00 12.68 46 THR B C 1
ATOM 3542 O O . THR B 1 54 ? 64.834 -39.615 5.872 1.00 13.18 46 THR B O 1
ATOM 3546 N N . ARG B 1 55 ? 66.847 -38.883 6.548 1.00 12.69 47 ARG B N 1
ATOM 3547 C CA . ARG B 1 55 ? 66.800 -39.707 7.749 1.00 12.54 47 ARG B CA 1
ATOM 3548 C C . ARG B 1 55 ? 65.585 -39.359 8.585 1.00 12.74 47 ARG B C 1
ATOM 3549 O O . ARG B 1 55 ? 64.934 -40.236 9.162 1.00 13.57 47 ARG B O 1
ATOM 3557 N N . ASN B 1 56 ? 65.245 -38.071 8.630 1.00 12.30 48 ASN B N 1
ATOM 3558 C CA . ASN B 1 56 ? 64.204 -37.529 9.491 1.00 12.58 48 ASN B CA 1
ATOM 3559 C C . ASN B 1 56 ? 62.942 -37.149 8.729 1.00 13.15 48 ASN B C 1
ATOM 3560 O O . ASN B 1 56 ? 62.167 -36.307 9.186 1.00 13.88 48 ASN B O 1
ATOM 3565 N N . ARG B 1 57 ? 62.692 -37.808 7.596 1.00 13.24 49 ARG B N 1
ATOM 3566 C CA . ARG B 1 57 ? 61.613 -37.381 6.717 1.00 13.88 49 ARG B CA 1
ATOM 3567 C C . ARG B 1 57 ? 60.230 -37.637 7.295 1.00 13.98 49 ARG B C 1
ATOM 3568 O O . ARG B 1 57 ? 59.261 -37.031 6.829 1.00 13.77 49 ARG B O 1
ATOM 3576 N N . ALA B 1 58 ? 60.116 -38.512 8.290 1.00 13.84 50 ALA B N 1
ATOM 3577 C CA . ALA B 1 58 ? 58.862 -38.716 8.993 1.00 15.89 50 ALA B CA 1
ATOM 3578 C C . ALA B 1 58 ? 58.884 -38.117 10.388 1.00 16.47 50 ALA B C 1
ATOM 3579 O O . ALA B 1 58 ? 57.987 -38.396 11.183 1.00 18.50 50 ALA B O 1
ATOM 3581 N N . LYS B 1 59 ? 59.878 -37.284 10.691 1.00 16.27 51 LYS B N 1
ATOM 3582 C CA . LYS B 1 59 ? 60.098 -36.765 12.031 1.00 16.80 51 LYS B CA 1
ATOM 3583 C C . LYS B 1 59 ? 60.172 -35.245 12.029 1.00 16.97 51 LYS B C 1
ATOM 3584 O O . LYS B 1 59 ? 60.881 -34.647 12.846 1.00 19.08 51 LYS B O 1
ATOM 3590 N N . GLY B 1 60 ? 59.461 -34.595 11.112 1.00 16.01 52 GLY B N 1
ATOM 3591 C CA . GLY B 1 60 ? 59.314 -33.160 11.221 1.00 15.95 52 GLY B CA 1
ATOM 3592 C C . GLY B 1 60 ? 60.462 -32.344 10.691 1.00 15.32 52 GLY B C 1
ATOM 3593 O O . GLY B 1 60 ? 60.571 -31.170 11.037 1.00 15.87 52 GLY B O 1
ATOM 3594 N N . GLU B 1 61 ? 61.311 -32.917 9.848 1.00 14.42 53 GLU B N 1
ATOM 3595 C CA . GLU B 1 61 ? 62.278 -32.142 9.075 1.00 13.72 53 GLU B CA 1
ATOM 3596 C C . GLU B 1 61 ? 61.754 -31.988 7.653 1.00 12.05 53 GLU B C 1
ATOM 3597 O O . GLU B 1 61 ? 61.220 -32.936 7.075 1.00 13.09 53 GLU B O 1
ATOM 3603 N N . LEU B 1 62 ? 61.917 -30.806 7.083 1.00 12.01 54 LEU B N 1
ATOM 3604 C CA . LEU B 1 62 ? 61.423 -30.555 5.737 1.00 11.55 54 LEU B CA 1
ATOM 3605 C C . LEU B 1 62 ? 62.139 -31.449 4.737 1.00 11.73 54 LEU B C 1
ATOM 3606 O O . LEU B 1 62 ? 63.371 -31.436 4.638 1.00 13.49 54 LEU B O 1
ATOM 3611 N N . PHE B 1 63 ? 61.357 -32.212 3.983 1.00 11.31 55 PHE B N 1
ATOM 3612 C CA . PHE B 1 63 ? 61.881 -33.228 3.089 1.00 11.25 55 PHE B CA 1
ATOM 3613 C C . PHE B 1 63 ? 61.156 -33.166 1.744 1.00 11.37 55 PHE B C 1
ATOM 3614 O O . PHE B 1 63 ? 61.784 -33.032 0.693 1.00 12.23 55 PHE B O 1
ATOM 3622 N N . TYR B 1 64 ? 59.833 -33.279 1.761 1.00 11.25 56 TYR B N 1
ATOM 3623 C CA . TYR B 1 64 ? 59.041 -33.256 0.543 1.00 11.61 56 TYR B CA 1
ATOM 3624 C C . TYR B 1 64 ? 57.599 -32.964 0.937 1.00 11.20 56 TYR B C 1
ATOM 3625 O O . TYR B 1 64 ? 57.136 -33.413 1.979 1.00 11.70 56 TYR B O 1
ATOM 3634 N N . GLY B 1 65 ? 56.883 -32.212 0.103 1.00 10.75 57 GLY B N 1
ATOM 3635 C CA . GLY B 1 65 ? 55.558 -31.752 0.477 1.00 10.88 57 GLY B CA 1
ATOM 3636 C C . GLY B 1 65 ? 54.566 -32.850 0.804 1.00 11.03 57 GLY B C 1
ATOM 3637 O O . GLY B 1 65 ? 53.646 -32.625 1.580 1.00 11.15 57 GLY B O 1
ATOM 3638 N N . ARG B 1 66 ? 54.754 -34.049 0.252 1.00 11.10 58 ARG B N 1
ATOM 3639 C CA . ARG B 1 66 ? 53.843 -35.175 0.600 1.00 11.23 58 ARG B CA 1
ATOM 3640 C C . ARG B 1 66 ? 54.011 -35.558 2.079 1.00 11.84 58 ARG B C 1
ATOM 3641 O O . ARG B 1 66 ? 53.046 -36.034 2.669 1.00 12.60 58 ARG B O 1
ATOM 3649 N N . ARG B 1 67 ? 55.207 -35.384 2.630 1.00 12.05 59 ARG B N 1
ATOM 3650 C CA . ARG B 1 67 ? 55.443 -35.632 4.044 1.00 13.32 59 ARG B CA 1
ATOM 3651 C C . ARG B 1 67 ? 54.991 -34.464 4.900 1.00 14.43 59 ARG B C 1
ATOM 3652 O O . ARG B 1 67 ? 54.771 -34.644 6.090 1.00 17.12 59 ARG B O 1
ATOM 3660 N N . GLY B 1 68 ? 54.908 -33.276 4.336 1.00 13.04 60 GLY B N 1
ATOM 3661 C CA . GLY B 1 68 ? 54.427 -32.103 5.034 1.00 12.16 60 GLY B CA 1
ATOM 3662 C C . GLY B 1 68 ? 55.366 -30.928 4.927 1.00 11.43 60 GLY B C 1
ATOM 3663 O O . GLY B 1 68 ? 56.563 -31.076 4.655 1.00 12.44 60 GLY B O 1
ATOM 3664 N N . THR B 1 69 ? 54.811 -29.737 5.180 1.00 10.67 61 THR B N 1
ATOM 3665 C CA . THR B 1 69 ? 55.577 -28.514 5.332 1.00 10.27 61 THR B CA 1
ATOM 3666 C C . THR B 1 69 ? 55.450 -28.043 6.779 1.00 10.32 61 THR B C 1
ATOM 3667 O O . THR B 1 69 ? 54.797 -28.679 7.609 1.00 10.61 61 THR B O 1
ATOM 3671 N N . LEU B 1 70 ? 56.003 -26.865 7.076 1.00 10.58 62 LEU B N 1
ATOM 3672 C CA . LEU B 1 70 ? 55.906 -26.342 8.439 1.00 10.69 62 LEU B CA 1
ATOM 3673 C C . LEU B 1 70 ? 54.460 -26.276 8.908 1.00 10.31 62 LEU B C 1
ATOM 3674 O O . LEU B 1 70 ? 54.162 -26.471 10.095 1.00 10.68 62 LEU B O 1
ATOM 3679 N N . THR B 1 71 ? 53.544 -25.954 8.003 1.00 10.05 63 THR B N 1
ATOM 3680 C CA . THR B 1 71 ? 52.140 -25.779 8.390 1.00 10.30 63 THR B CA 1
ATOM 3681 C C . THR B 1 71 ? 51.541 -27.093 8.876 1.00 9.96 63 THR B C 1
ATOM 3682 O O . THR B 1 71 ? 50.799 -27.130 9.866 1.00 10.24 63 THR B O 1
ATOM 3686 N N . HIS B 1 72 ? 51.831 -28.181 8.170 1.00 9.95 64 HIS B N 1
ATOM 3687 C CA . HIS B 1 72 ? 51.386 -29.503 8.610 1.00 10.16 64 HIS B CA 1
ATOM 3688 C C . HIS B 1 72 ? 52.013 -29.878 9.939 1.00 10.13 64 HIS B C 1
ATOM 3689 O O . HIS B 1 72 ? 51.332 -30.402 10.828 1.00 11.04 64 HIS B O 1
ATOM 3696 N N . PHE B 1 73 ? 53.316 -29.635 10.089 1.00 10.16 65 PHE B N 1
ATOM 3697 C CA . PHE B 1 73 ? 54.003 -30.034 11.312 1.00 10.76 65 PHE B CA 1
ATOM 3698 C C . PHE B 1 73 ? 53.366 -29.352 12.521 1.00 10.70 65 PHE B C 1
ATOM 3699 O O . PHE B 1 73 ? 53.205 -29.962 13.585 1.00 11.37 65 PHE B O 1
ATOM 3707 N N . SER B 1 74 ? 52.982 -28.087 12.363 1.00 10.85 66 SER B N 1
ATOM 3708 C CA . SER B 1 74 ? 52.357 -27.348 13.453 1.00 10.95 66 SER B CA 1
ATOM 3709 C C . SER B 1 74 ? 51.016 -27.958 13.831 1.00 10.88 66 SER B C 1
ATOM 3710 O O . SER B 1 74 ? 50.729 -28.155 15.019 1.00 11.27 66 SER B O 1
ATOM 3713 N N . LEU B 1 75 ? 50.191 -28.295 12.837 1.00 10.57 67 LEU B N 1
ATOM 3714 C CA . LEU B 1 75 ? 48.926 -28.971 13.144 1.00 10.41 67 LEU B CA 1
ATOM 3715 C C . LEU B 1 75 ? 49.157 -30.327 13.790 1.00 10.88 67 LEU B C 1
ATOM 3716 O O . LEU B 1 75 ? 48.467 -30.688 14.753 1.00 11.06 67 LEU B O 1
ATOM 3721 N N . GLN B 1 76 ? 50.114 -31.092 13.279 1.00 10.90 68 GLN B N 1
ATOM 3722 C CA . GLN B 1 76 ? 50.372 -32.405 13.850 1.00 11.15 68 GLN B CA 1
ATOM 3723 C C . GLN B 1 76 ? 50.769 -32.281 15.310 1.00 11.36 68 GLN B C 1
ATOM 3724 O O . GLN B 1 76 ? 50.314 -33.054 16.160 1.00 12.27 68 GLN B O 1
ATOM 3730 N N . GLU B 1 77 ? 51.635 -31.324 15.627 1.00 11.98 69 GLU B N 1
ATOM 3731 C CA A GLU B 1 77 ? 52.016 -31.113 17.019 0.33 12.68 69 GLU B CA 1
ATOM 3732 C CA B GLU B 1 77 ? 52.017 -31.117 17.021 0.67 12.81 69 GLU B CA 1
ATOM 3733 C C . GLU B 1 77 ? 50.802 -30.763 17.872 1.00 12.21 69 GLU B C 1
ATOM 3734 O O . GLU B 1 77 ? 50.646 -31.262 18.992 1.00 13.37 69 GLU B O 1
ATOM 3745 N N . ALA B 1 78 ? 49.932 -29.896 17.360 1.00 11.85 70 ALA B N 1
ATOM 3746 C CA . ALA B 1 78 ? 48.739 -29.505 18.102 1.00 12.03 70 ALA B CA 1
ATOM 3747 C C . ALA B 1 78 ? 47.856 -30.706 18.380 1.00 12.65 70 ALA B C 1
ATOM 3748 O O . ALA B 1 78 ? 47.358 -30.877 19.494 1.00 13.21 70 ALA B O 1
ATOM 3750 N N . MET B 1 79 ? 47.628 -31.536 17.371 1.00 11.92 71 MET B N 1
ATOM 3751 C CA . MET B 1 79 ? 46.752 -32.685 17.553 1.00 12.10 71 MET B CA 1
ATOM 3752 C C . MET B 1 79 ? 47.350 -33.696 18.525 1.00 12.65 71 MET B C 1
ATOM 3753 O O . MET B 1 79 ? 46.629 -34.287 19.341 1.00 13.28 71 MET B O 1
ATOM 3758 N N . CYS B 1 80 ? 48.657 -33.927 18.453 1.00 12.99 72 CYS B N 1
ATOM 3759 C CA . CYS B 1 80 ? 49.286 -34.855 19.393 1.00 13.55 72 CYS B CA 1
ATOM 3760 C C . CYS B 1 80 ? 49.171 -34.348 20.820 1.00 13.91 72 CYS B C 1
ATOM 3761 O O . CYS B 1 80 ? 48.986 -35.135 21.750 1.00 14.72 72 CYS B O 1
ATOM 3764 N N . GLU B 1 81 ? 49.323 -33.040 21.025 1.00 13.99 73 GLU B N 1
ATOM 3765 C CA . GLU B 1 81 ? 49.196 -32.482 22.361 1.00 15.82 73 GLU B CA 1
ATOM 3766 C C . GLU B 1 81 ? 47.771 -32.619 22.863 1.00 15.78 73 GLU B C 1
ATOM 3767 O O . GLU B 1 81 ? 47.541 -33.044 24.005 1.00 17.11 73 GLU B O 1
ATOM 3773 N N . LEU B 1 82 ? 46.801 -32.257 22.030 1.00 14.91 74 LEU B N 1
ATOM 3774 C CA . LEU B 1 82 ? 45.424 -32.234 22.500 1.00 15.09 74 LEU B CA 1
ATOM 3775 C C . LEU B 1 82 ? 44.854 -33.628 22.712 1.00 15.01 74 LEU B C 1
ATOM 3776 O O . LEU B 1 82 ? 44.049 -33.812 23.622 1.00 16.58 74 LEU B O 1
ATOM 3781 N N . GLU B 1 83 ? 45.242 -34.611 21.903 1.00 13.92 75 GLU B N 1
ATOM 3782 C CA . GLU B 1 83 ? 44.729 -35.969 22.032 1.00 14.09 75 GLU B CA 1
ATOM 3783 C C . GLU B 1 83 ? 45.703 -36.914 22.719 1.00 15.78 75 GLU B C 1
ATOM 3784 O O . GLU B 1 83 ? 45.377 -38.090 22.895 1.00 17.45 75 GLU B O 1
ATOM 3790 N N . GLY B 1 84 ? 46.867 -36.439 23.142 1.00 15.54 76 GLY B N 1
ATOM 3791 C CA . GLY B 1 84 ? 47.795 -37.261 23.906 1.00 16.18 76 GLY B CA 1
ATOM 3792 C C . GLY B 1 84 ? 48.417 -38.395 23.129 1.00 16.91 76 GLY B C 1
ATOM 3793 O O . GLY B 1 84 ? 48.585 -39.488 23.672 1.00 17.92 76 GLY B O 1
ATOM 3794 N N . GLY B 1 85 ? 48.789 -38.149 21.876 1.00 16.04 77 GLY B N 1
ATOM 3795 C CA . GLY B 1 85 ? 49.313 -39.170 21.001 1.00 16.57 77 GLY B CA 1
ATOM 3796 C C . GLY B 1 85 ? 50.785 -38.976 20.680 1.00 15.63 77 GLY B C 1
ATOM 3797 O O . GLY B 1 85 ? 51.397 -37.946 20.963 1.00 16.75 77 GLY B O 1
ATOM 3798 N N . ALA B 1 86 ? 51.348 -40.014 20.059 1.00 15.06 78 ALA B N 1
ATOM 3799 C CA . ALA B 1 86 ? 52.723 -40.022 19.582 1.00 15.93 78 ALA B CA 1
ATOM 3800 C C . ALA B 1 86 ? 52.859 -39.442 18.185 1.00 15.72 78 ALA B C 1
ATOM 3801 O O . ALA B 1 86 ? 53.934 -38.950 17.832 1.00 17.12 78 ALA B O 1
ATOM 3803 N N . GLY B 1 87 ? 51.809 -39.505 17.375 1.00 14.24 79 GLY B N 1
ATOM 3804 C CA . GLY B 1 87 ? 51.852 -38.917 16.054 1.00 13.66 79 GLY B CA 1
ATOM 3805 C C . GLY B 1 87 ? 50.449 -38.718 15.540 1.00 12.67 79 GLY B C 1
ATOM 3806 O O . GLY B 1 87 ? 49.505 -39.363 16.001 1.00 13.35 79 GLY B O 1
ATOM 3807 N N . CYS B 1 88 ? 50.326 -37.857 14.538 1.00 12.14 80 CYS B N 1
ATOM 3808 C CA . CYS B 1 88 ? 49.048 -37.527 13.919 1.00 12.17 80 CYS B CA 1
ATOM 3809 C C . CYS B 1 88 ? 49.208 -37.596 12.411 1.00 12.18 80 CYS B C 1
ATOM 3810 O O . CYS B 1 88 ? 49.986 -36.824 11.836 1.00 13.80 80 CYS B O 1
ATOM 3813 N N . ALA B 1 89 ? 48.446 -38.482 11.769 1.00 11.90 81 ALA B N 1
ATOM 3814 C CA . ALA B 1 89 ? 48.422 -38.577 10.316 1.00 12.17 81 ALA B CA 1
ATOM 3815 C C . ALA B 1 89 ? 47.270 -37.740 9.767 1.00 11.29 81 ALA B C 1
ATOM 3816 O O . ALA B 1 89 ? 46.201 -37.666 10.372 1.00 12.08 81 ALA B O 1
ATOM 3818 N N . LEU B 1 90 ? 47.496 -37.109 8.608 1.00 11.67 82 LEU B N 1
ATOM 3819 C CA . LEU B 1 90 ? 46.526 -36.221 7.993 1.00 11.13 82 LEU B CA 1
ATOM 3820 C C . LEU B 1 90 ? 46.033 -36.790 6.665 1.00 11.13 82 LEU B C 1
ATOM 3821 O O . LEU B 1 90 ? 46.779 -37.437 5.923 1.00 11.99 82 LEU B O 1
ATOM 3826 N N . PHE B 1 91 ? 44.773 -36.510 6.359 1.00 10.74 83 PHE B N 1
ATOM 3827 C CA . PHE B 1 91 ? 44.066 -37.124 5.247 1.00 10.69 83 PHE B CA 1
ATOM 3828 C C . PHE B 1 91 ? 43.169 -36.094 4.575 1.00 10.66 83 PHE B C 1
ATOM 3829 O O . PHE B 1 91 ? 42.796 -35.093 5.190 1.00 10.76 83 PHE B O 1
ATOM 3837 N N . PRO B 1 92 ? 42.726 -36.367 3.346 1.00 10.65 84 PRO B N 1
ATOM 3838 C CA . PRO B 1 92 ? 41.879 -35.391 2.635 1.00 11.17 84 PRO B CA 1
ATOM 3839 C C . PRO B 1 92 ? 40.516 -35.183 3.242 1.00 10.59 84 PRO B C 1
ATOM 3840 O O . PRO B 1 92 ? 39.906 -34.144 2.980 1.00 11.29 84 PRO B O 1
ATOM 3844 N N . CYS B 1 93 ? 40.012 -36.121 4.034 1.00 10.71 85 CYS B N 1
ATOM 3845 C CA . CYS B 1 93 ? 38.713 -35.965 4.676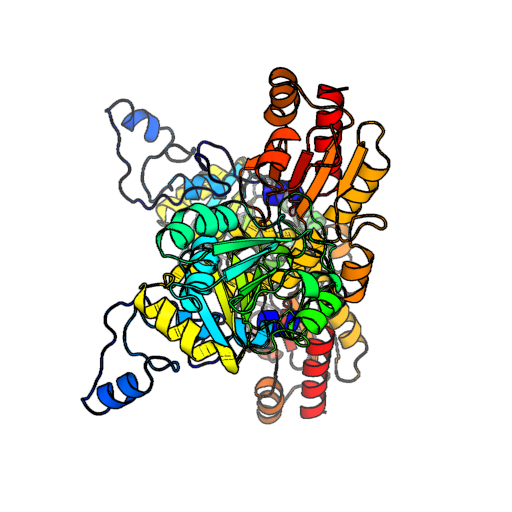 1.00 10.77 85 CYS B CA 1
ATOM 3846 C C . CYS B 1 93 ? 38.603 -37.046 5.748 1.00 10.29 85 CYS B C 1
ATOM 3847 O O . CYS B 1 93 ? 39.4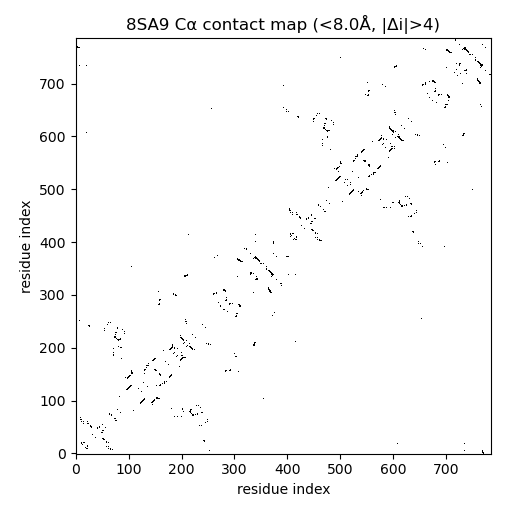57 -37.935 5.851 1.00 11.12 85 CYS B O 1
ATOM 3850 N N . GLY B 1 94 ? 37.534 -36.964 6.537 1.00 10.88 86 GLY B N 1
ATOM 3851 C CA . GLY B 1 94 ? 37.268 -37.981 7.542 1.00 10.81 86 GLY B CA 1
ATOM 3852 C C . GLY B 1 94 ? 37.147 -39.388 6.979 1.00 10.81 86 GLY B C 1
ATOM 3853 O O . GLY B 1 94 ? 37.700 -40.331 7.543 1.00 11.47 86 GLY B O 1
ATOM 3854 N N . ALA B 1 95 ? 36.435 -39.550 5.870 1.00 10.63 87 ALA B N 1
ATOM 3855 C CA . ALA B 1 95 ? 36.262 -40.904 5.346 1.00 10.93 87 ALA B CA 1
ATOM 3856 C C . ALA B 1 95 ? 37.588 -41.472 4.867 1.00 11.45 87 ALA B C 1
ATOM 3857 O O . ALA B 1 95 ? 37.821 -42.680 4.978 1.00 11.82 87 ALA B O 1
ATOM 3859 N N . ALA B 1 96 ? 38.477 -40.622 4.341 1.00 10.92 88 ALA B N 1
ATOM 3860 C CA . ALA B 1 96 ? 39.806 -41.085 3.970 1.00 11.44 88 ALA B CA 1
ATOM 3861 C C . ALA B 1 96 ? 40.605 -41.508 5.196 1.00 11.03 88 ALA B C 1
ATOM 3862 O O . ALA B 1 96 ? 41.365 -42.488 5.141 1.00 11.36 88 ALA B O 1
ATOM 3864 N N . ALA B 1 97 ? 40.469 -40.769 6.299 1.00 11.06 89 ALA B N 1
ATOM 3865 C CA . ALA B 1 97 ? 41.146 -41.150 7.530 1.00 11.28 89 ALA B CA 1
ATOM 3866 C C . ALA B 1 97 ? 40.648 -42.502 8.039 1.00 11.37 89 ALA B C 1
ATOM 3867 O O . ALA B 1 97 ? 41.446 -43.356 8.431 1.00 12.22 89 ALA B O 1
ATOM 3869 N N . VAL B 1 98 ? 39.336 -42.722 8.032 1.00 11.43 90 VAL B N 1
ATOM 3870 C CA . VAL B 1 98 ? 38.810 -44.004 8.505 1.00 11.78 90 VAL B CA 1
ATOM 3871 C C . VAL B 1 98 ? 39.307 -45.136 7.618 1.00 11.89 90 VAL B C 1
ATOM 3872 O O . VAL B 1 98 ? 39.864 -46.125 8.099 1.00 12.24 90 VAL B O 1
ATOM 3876 N N . ALA B 1 99 ? 39.108 -45.003 6.308 1.00 11.93 91 ALA B N 1
ATOM 3877 C CA . ALA B 1 99 ? 39.436 -46.089 5.397 1.00 11.98 91 ALA B CA 1
ATOM 3878 C C . ALA B 1 99 ? 40.919 -46.402 5.427 1.00 11.61 91 ALA B C 1
ATOM 3879 O O . ALA B 1 99 ? 41.325 -47.568 5.468 1.00 12.47 91 ALA B O 1
ATOM 3881 N N . ASN B 1 100 ? 41.747 -45.373 5.404 1.00 11.70 92 ASN B N 1
ATOM 3882 C CA . ASN B 1 100 ? 43.182 -45.590 5.334 1.00 12.07 92 ASN B CA 1
ATOM 3883 C C . ASN B 1 100 ? 43.781 -45.992 6.668 1.00 12.13 92 ASN B C 1
ATOM 3884 O O . ASN B 1 100 ? 44.791 -46.699 6.683 1.00 12.66 92 ASN B O 1
ATOM 3889 N N . THR B 1 101 ? 43.187 -45.574 7.792 1.00 11.86 93 THR B N 1
ATOM 3890 C CA . THR B 1 101 ? 43.678 -46.036 9.086 1.00 12.25 93 THR B CA 1
ATOM 3891 C C . THR B 1 101 ? 43.378 -47.518 9.266 1.00 12.64 93 THR B C 1
ATOM 3892 O O . THR B 1 101 ? 44.252 -48.276 9.704 1.00 13.70 93 THR B O 1
ATOM 3896 N N . ILE B 1 102 ? 42.161 -47.956 8.931 1.00 12.86 94 ILE B N 1
ATOM 3897 C CA . ILE B 1 102 ? 41.885 -49.387 8.978 1.00 13.03 94 ILE B CA 1
ATOM 3898 C C . ILE B 1 102 ? 42.815 -50.136 8.028 1.00 13.28 94 ILE B C 1
ATOM 3899 O O . ILE B 1 102 ? 43.421 -51.148 8.394 1.00 14.06 94 ILE B O 1
ATOM 3904 N N . LEU B 1 103 ? 42.911 -49.678 6.778 1.00 13.25 95 LEU B N 1
ATOM 3905 C CA . LEU B 1 103 ? 43.723 -50.388 5.792 1.00 13.40 95 LEU B CA 1
ATOM 3906 C C . LEU B 1 103 ? 45.170 -50.529 6.247 1.00 13.54 95 LEU B C 1
ATOM 3907 O O . LEU B 1 103 ? 45.810 -51.547 5.958 1.00 14.53 95 LEU B O 1
ATOM 3912 N N . ALA B 1 104 ? 45.695 -49.524 6.944 1.00 13.14 96 ALA B N 1
ATOM 3913 C CA . ALA B 1 104 ? 47.077 -49.535 7.391 1.00 13.86 96 ALA B CA 1
ATOM 3914 C C . ALA B 1 104 ? 47.386 -50.684 8.332 1.00 13.92 96 ALA B C 1
ATOM 3915 O O . ALA B 1 104 ? 48.562 -51.007 8.491 1.00 15.35 96 ALA B O 1
ATOM 3917 N N . PHE B 1 105 ? 46.372 -51.301 8.955 1.00 13.92 97 PHE B N 1
ATOM 3918 C CA . PHE B 1 105 ? 46.585 -52.339 9.962 1.00 14.68 97 PHE B CA 1
ATOM 3919 C C . PHE B 1 105 ? 46.054 -53.709 9.579 1.00 16.48 97 PHE B C 1
ATOM 3920 O O . PHE B 1 105 ? 46.130 -54.620 10.403 1.00 18.68 97 PHE B O 1
ATOM 3928 N N . VAL B 1 106 ? 45.554 -53.902 8.360 1.00 15.42 98 VAL B N 1
ATOM 3929 C CA . VAL B 1 106 ? 45.022 -55.201 7.974 1.00 16.05 98 VAL B CA 1
ATOM 3930 C C . VAL B 1 106 ? 45.830 -55.813 6.835 1.00 16.36 98 VAL B C 1
ATOM 3931 O O . VAL B 1 106 ? 46.542 -55.146 6.077 1.00 17.34 98 VAL B O 1
ATOM 3935 N N . GLU B 1 107 ? 45.699 -57.133 6.742 1.00 16.65 99 GLU B N 1
ATOM 3936 C CA . GLU B 1 107 ? 46.238 -57.915 5.643 1.00 17.62 99 GLU B CA 1
ATOM 3937 C C . GLU B 1 107 ? 45.264 -59.049 5.359 1.00 16.21 99 GLU B C 1
ATOM 3938 O O . GLU B 1 107 ? 44.382 -59.351 6.166 1.00 16.25 99 GLU B O 1
ATOM 3944 N N A GLN B 1 108 ? 45.414 -59.653 4.184 0.51 16.66 100 GLN B N 1
ATOM 3945 N N B GLN B 1 108 ? 45.400 -59.652 4.181 0.49 16.61 100 GLN B N 1
ATOM 3946 C CA A GLN B 1 108 ? 44.588 -60.794 3.812 0.51 17.01 100 GLN B CA 1
ATOM 3947 C CA B GLN B 1 108 ? 44.507 -60.744 3.825 0.49 16.89 100 GLN B CA 1
ATOM 3948 C C A GLN B 1 108 ? 44.529 -61.786 4.963 0.51 17.24 100 GLN B C 1
ATOM 3949 C C B GLN B 1 108 ? 44.512 -61.789 4.929 0.49 17.21 100 GLN B C 1
ATOM 3950 O O A GLN B 1 108 ? 45.554 -62.112 5.567 0.51 17.74 100 GLN B O 1
ATOM 3951 O O B GLN B 1 108 ? 45.564 -62.156 5.458 0.49 17.63 100 GLN B O 1
ATOM 3962 N N . GLY B 1 109 ? 43.321 -62.263 5.266 1.00 17.84 101 GLY B N 1
ATOM 3963 C CA . GLY B 1 109 ? 43.115 -63.213 6.333 1.00 18.17 101 GLY B CA 1
ATOM 3964 C C . GLY B 1 109 ? 42.693 -62.599 7.650 1.00 18.13 101 GLY B C 1
ATOM 3965 O O . GLY B 1 109 ? 42.261 -63.329 8.546 1.00 19.73 101 GLY B O 1
ATOM 3966 N N . ASP B 1 110 ? 42.803 -61.282 7.802 1.00 17.15 102 ASP B N 1
ATOM 3967 C CA . ASP B 1 110 ? 42.416 -60.621 9.036 1.00 17.09 102 ASP B CA 1
ATOM 3968 C C . ASP B 1 110 ? 40.907 -60.409 9.098 1.00 17.00 102 ASP B C 1
ATOM 3969 O O . ASP B 1 110 ? 40.187 -60.500 8.100 1.00 17.70 102 ASP B O 1
ATOM 3974 N N . HIS B 1 111 ? 40.448 -60.097 10.306 1.00 17.07 103 HIS B N 1
ATOM 3975 C CA . HIS B 1 111 ? 39.058 -59.794 10.631 1.00 16.98 103 HIS B CA 1
ATOM 3976 C C . HIS B 1 111 ? 38.963 -58.460 11.365 1.00 16.57 103 HIS B C 1
ATOM 3977 O O . HIS B 1 111 ? 39.802 -58.136 12.216 1.00 16.65 103 HIS B O 1
ATOM 3984 N N . VAL B 1 112 ? 37.941 -57.684 11.014 1.00 16.73 104 VAL B N 1
ATOM 3985 C CA . VAL B 1 112 ? 37.628 -56.404 11.637 1.00 16.29 104 VAL B CA 1
ATOM 3986 C C . VAL B 1 112 ? 36.310 -56.563 12.374 1.00 15.75 104 VAL B C 1
ATOM 3987 O O . VAL B 1 112 ? 35.361 -57.135 11.832 1.00 16.81 104 VAL B O 1
ATOM 3991 N N . LEU B 1 113 ? 36.244 -56.059 13.603 1.00 15.85 105 LEU B N 1
ATOM 3992 C CA . LEU B 1 113 ? 35.022 -56.068 14.396 1.00 16.15 105 LEU B CA 1
ATOM 3993 C C . LEU B 1 113 ? 34.610 -54.620 14.587 1.00 15.61 105 LEU B C 1
ATOM 3994 O O . LEU B 1 113 ? 35.357 -53.853 15.196 1.00 17.75 105 LEU B O 1
ATOM 3999 N N . MET B 1 114 ? 33.447 -54.239 14.049 1.00 14.39 106 MET B N 1
ATOM 4000 C CA . MET B 1 114 ? 33.034 -52.841 13.977 1.00 14.19 106 MET B CA 1
ATOM 4001 C C . MET B 1 114 ? 31.656 -52.663 14.599 1.00 14.17 106 MET B C 1
ATOM 4002 O O . MET B 1 114 ? 30.761 -53.493 14.415 1.00 14.95 106 MET B O 1
ATOM 4007 N N . THR B 1 115 ? 31.465 -51.557 15.310 1.00 14.01 107 THR B N 1
ATOM 4008 C CA . THR B 1 115 ? 30.147 -51.274 15.850 1.00 14.28 107 THR B CA 1
ATOM 4009 C C . THR B 1 115 ? 29.129 -51.136 14.724 1.00 13.56 107 THR B C 1
ATOM 4010 O O . THR B 1 115 ? 29.412 -50.543 13.680 1.00 14.14 107 THR B O 1
ATOM 4014 N N . ASN B 1 116 ? 27.917 -51.664 14.936 1.00 14.20 108 ASN B N 1
ATOM 4015 C CA . ASN B 1 116 ? 26.901 -51.583 13.893 1.00 14.54 108 ASN B CA 1
ATOM 4016 C C . ASN B 1 116 ? 26.319 -50.183 13.739 1.00 14.31 108 ASN B C 1
ATOM 4017 O O . ASN B 1 116 ? 25.543 -49.945 12.802 1.00 14.36 108 ASN B O 1
ATOM 4022 N N . THR B 1 117 ? 26.693 -49.249 14.617 1.00 13.59 109 THR B N 1
ATOM 4023 C CA . THR B 1 117 ? 26.320 -47.848 14.517 1.00 13.79 109 THR B CA 1
ATOM 4024 C C . THR B 1 117 ? 27.404 -46.997 13.860 1.00 13.45 109 THR B C 1
ATOM 4025 O O . THR B 1 117 ? 27.338 -45.761 13.931 1.00 14.11 109 THR B O 1
ATOM 4029 N N . ALA B 1 118 ? 28.410 -47.618 13.250 1.00 13.26 110 ALA B N 1
ATOM 4030 C CA . ALA B 1 118 ? 29.442 -46.852 12.565 1.00 13.28 110 ALA B CA 1
ATOM 4031 C C . ALA B 1 118 ? 28.848 -46.073 11.407 1.00 12.91 110 ALA B C 1
ATOM 4032 O O . ALA B 1 118 ? 27.905 -46.509 10.746 1.00 13.24 110 ALA B O 1
ATOM 4034 N N . TYR B 1 119 ? 29.450 -44.917 11.157 1.00 12.68 111 TYR B N 1
ATOM 4035 C CA . TYR B 1 119 ? 29.155 -44.103 9.996 1.00 12.07 111 TYR B CA 1
ATOM 4036 C C . TYR B 1 119 ? 29.075 -44.973 8.738 1.00 12.11 111 TYR B C 1
ATOM 4037 O O . TYR B 1 119 ? 29.928 -45.831 8.492 1.00 12.57 111 TYR B O 1
ATOM 4046 N N . GLU B 1 120 ? 28.048 -44.733 7.924 1.00 12.13 112 GLU B N 1
ATOM 4047 C CA . GLU B 1 120 ? 27.792 -45.640 6.801 1.00 12.39 112 GLU B CA 1
ATOM 4048 C C . GLU B 1 120 ? 28.978 -45.773 5.846 1.00 12.10 112 GLU B C 1
ATOM 4049 O O . GLU B 1 120 ? 29.308 -46.911 5.471 1.00 12.83 112 GLU B O 1
ATOM 4055 N N . PRO B 1 121 ? 29.652 -44.701 5.422 1.00 12.40 113 PRO B N 1
ATOM 4056 C CA . PRO B 1 121 ? 30.851 -44.881 4.583 1.00 12.53 113 PRO B CA 1
ATOM 4057 C C . PRO B 1 121 ? 31.915 -45.754 5.219 1.00 12.38 113 PRO B C 1
ATOM 4058 O O . PRO B 1 121 ? 32.639 -46.438 4.486 1.00 12.83 113 PRO B O 1
ATOM 4062 N N . SER B 1 122 ? 32.036 -45.756 6.554 1.00 11.83 114 SER B N 1
ATOM 4063 C CA . SER B 1 122 ? 33.008 -46.636 7.195 1.00 11.94 114 SER B CA 1
ATOM 4064 C C . SER B 1 122 ? 32.602 -48.093 7.008 1.00 12.69 114 SER B C 1
ATOM 4065 O O . SER B 1 122 ? 33.444 -48.960 6.717 1.00 13.19 114 SER B O 1
ATOM 4068 N N . GLN B 1 123 ? 31.318 -48.376 7.189 1.00 12.91 115 GLN B N 1
ATOM 4069 C CA . GLN B 1 123 ? 30.805 -49.719 6.961 1.00 12.87 115 GLN B CA 1
ATOM 4070 C C . GLN B 1 123 ? 31.019 -50.134 5.514 1.00 13.39 115 GLN B C 1
ATOM 4071 O O . GLN B 1 123 ? 31.427 -51.269 5.235 1.00 13.45 115 GLN B O 1
ATOM 4077 N N . ASP B 1 124 ? 30.705 -49.239 4.573 1.00 12.82 116 ASP B N 1
ATOM 4078 C CA . ASP B 1 124 ? 30.810 -49.575 3.155 1.00 13.03 116 ASP B CA 1
ATOM 4079 C C . ASP B 1 124 ? 32.256 -49.798 2.730 1.00 13.09 116 ASP B C 1
ATOM 4080 O O . ASP B 1 124 ? 32.535 -50.648 1.875 1.00 13.30 116 ASP B O 1
ATOM 4085 N N . PHE B 1 125 ? 33.191 -49.044 3.294 1.00 12.49 117 PHE B N 1
ATOM 4086 C CA . PHE B 1 125 ? 34.592 -49.368 3.064 1.00 12.87 117 PHE B CA 1
ATOM 4087 C C . PHE B 1 125 ? 34.873 -50.820 3.446 1.00 12.92 117 PHE B C 1
ATOM 4088 O O . PHE B 1 125 ? 35.519 -51.559 2.691 1.00 13.35 117 PHE B O 1
ATOM 4096 N N . CYS B 1 126 ? 34.371 -51.257 4.603 1.00 13.38 118 CYS B N 1
ATOM 4097 C CA . CYS B 1 126 ? 34.634 -52.631 5.024 1.00 13.88 118 CYS B CA 1
ATOM 4098 C C . CYS B 1 126 ? 33.975 -53.643 4.095 1.00 14.09 118 CYS B C 1
ATOM 4099 O O . CYS B 1 126 ? 34.591 -54.648 3.725 1.00 14.75 118 CYS B O 1
ATOM 4102 N N . THR B 1 127 ? 32.703 -53.439 3.755 1.00 14.43 119 THR B N 1
ATOM 4103 C CA . THR B 1 127 ? 31.982 -54.470 3.013 1.00 14.82 119 THR B CA 1
ATOM 4104 C C . THR B 1 127 ? 32.309 -54.454 1.529 1.00 15.65 119 THR B C 1
ATOM 4105 O O . THR B 1 127 ? 32.162 -55.487 0.869 1.00 16.89 119 THR B O 1
ATOM 4109 N N . LYS B 1 128 ? 32.714 -53.305 0.982 1.00 15.52 120 LYS B N 1
ATOM 4110 C CA . LYS B 1 128 ? 32.925 -53.177 -0.454 1.00 15.76 120 LYS B CA 1
ATOM 4111 C C . LYS B 1 128 ? 34.385 -53.107 -0.865 1.00 16.65 120 LYS B C 1
ATOM 4112 O O . LYS B 1 128 ? 34.686 -53.406 -2.028 1.00 19.24 120 LYS B O 1
ATOM 4118 N N . ILE B 1 129 ? 35.288 -52.684 0.018 1.00 14.35 121 ILE B N 1
ATOM 4119 C CA . ILE B 1 129 ? 36.712 -52.675 -0.296 1.00 14.33 121 ILE B CA 1
ATOM 4120 C C . ILE B 1 129 ? 37.421 -53.823 0.413 1.00 14.54 121 ILE B C 1
ATOM 4121 O O . ILE B 1 129 ? 38.075 -54.648 -0.232 1.00 15.05 121 ILE B O 1
ATOM 4126 N N . LEU B 1 130 ? 37.297 -53.910 1.742 1.00 14.55 122 LEU B N 1
ATOM 4127 C CA . LEU B 1 130 ? 38.095 -54.895 2.472 1.00 14.88 122 LEU B CA 1
ATOM 4128 C C . LEU B 1 130 ? 37.733 -56.322 2.087 1.00 14.95 122 LEU B C 1
ATOM 4129 O O . LEU B 1 130 ? 38.617 -57.182 1.978 1.00 15.46 122 LEU B O 1
ATOM 4134 N N . ALA B 1 131 ? 36.442 -56.603 1.891 1.00 15.74 123 ALA B N 1
ATOM 4135 C CA . ALA B 1 131 ? 36.016 -57.987 1.686 1.00 17.18 123 ALA B CA 1
ATOM 4136 C C . ALA B 1 131 ? 36.705 -58.586 0.470 1.00 17.98 123 ALA B C 1
ATOM 4137 O O . ALA B 1 131 ? 37.123 -59.750 0.494 1.00 19.48 123 ALA B O 1
ATOM 4139 N N . LYS B 1 132 ? 36.839 -57.813 -0.608 1.00 17.96 124 LYS B N 1
ATOM 4140 C CA . LYS B 1 132 ? 37.433 -58.384 -1.810 1.00 18.18 124 LYS B CA 1
ATOM 4141 C C . LYS B 1 132 ? 38.948 -58.500 -1.717 1.00 17.52 124 LYS B C 1
ATOM 4142 O O . LYS B 1 132 ? 39.562 -59.113 -2.603 1.00 18.11 124 LYS B O 1
ATOM 4148 N N . LEU B 1 133 ? 39.547 -57.944 -0.665 1.00 16.91 125 LEU B N 1
ATOM 4149 C CA . LEU B 1 133 ? 40.962 -58.068 -0.371 1.00 17.63 125 LEU B CA 1
ATOM 4150 C C . LEU B 1 133 ? 41.223 -59.115 0.697 1.00 18.39 125 LEU B C 1
ATOM 4151 O O . LEU B 1 133 ? 42.326 -59.162 1.247 1.00 20.03 125 LEU B O 1
ATOM 4156 N N . GLY B 1 134 ? 40.232 -59.948 1.001 1.00 17.75 126 GLY B N 1
ATOM 4157 C CA . GLY B 1 134 ? 40.428 -61.037 1.930 1.00 17.74 126 GLY B CA 1
ATOM 4158 C C . GLY B 1 134 ? 40.338 -60.667 3.387 1.00 17.36 126 GLY B C 1
ATOM 4159 O O . GLY B 1 134 ? 40.828 -61.433 4.228 1.00 18.05 126 GLY B O 1
ATOM 4160 N N . VAL B 1 135 ? 39.751 -59.515 3.711 1.00 16.23 127 VAL B N 1
ATOM 4161 C CA . VAL B 1 135 ? 39.580 -59.080 5.084 1.00 15.31 127 VAL B CA 1
ATOM 4162 C C . VAL B 1 135 ? 38.089 -59.082 5.386 1.00 15.61 127 VAL B C 1
ATOM 4163 O O . VAL B 1 135 ? 37.320 -58.389 4.710 1.00 16.99 127 VAL B O 1
ATOM 4167 N N . THR B 1 136 ? 37.678 -59.886 6.367 1.00 16.44 128 THR B N 1
ATOM 4168 C CA . THR B 1 136 ? 36.272 -59.992 6.741 1.00 16.90 128 THR B CA 1
ATOM 4169 C C . THR B 1 136 ? 35.937 -58.994 7.845 1.00 16.81 128 THR B C 1
ATOM 4170 O O . THR B 1 136 ? 36.819 -58.505 8.554 1.00 17.79 128 THR B O 1
ATOM 4174 N N . THR B 1 137 ? 34.640 -58.686 7.971 1.00 16.13 129 THR B N 1
ATOM 4175 C CA . THR B 1 137 ? 34.140 -57.739 8.967 1.00 16.50 129 THR B CA 1
ATOM 4176 C C . THR B 1 137 ? 32.933 -58.341 9.672 1.00 16.75 129 THR B C 1
ATOM 4177 O O . THR B 1 137 ? 31.999 -58.824 9.020 1.00 18.82 129 THR B O 1
ATOM 4181 N N . GLY B 1 138 ? 32.953 -58.283 11.008 1.00 16.43 130 GLY B N 1
ATOM 4182 C CA . GLY B 1 138 ? 31.807 -58.599 11.827 1.00 17.12 130 GLY B CA 1
ATOM 4183 C C . GLY B 1 138 ? 31.373 -57.384 12.633 1.00 16.83 130 GLY B C 1
ATOM 4184 O O . GLY B 1 138 ? 32.072 -56.378 12.699 1.00 16.58 130 GLY B O 1
ATOM 4185 N N . TRP B 1 139 ? 30.219 -57.507 13.277 1.00 16.96 131 TRP B N 1
ATOM 4186 C CA . TRP B 1 139 ? 29.493 -56.374 13.830 1.00 16.99 131 TRP B CA 1
ATOM 4187 C C . TRP B 1 139 ? 29.129 -56.601 15.286 1.00 17.61 131 TRP B C 1
ATOM 4188 O O . TRP B 1 139 ? 28.970 -57.737 15.730 1.00 18.70 131 TRP B O 1
ATOM 4199 N N . PHE B 1 140 ? 28.933 -55.504 16.019 1.00 17.36 132 PHE B N 1
ATOM 4200 C CA . PHE B 1 140 ? 28.474 -55.599 17.395 1.00 17.01 132 PHE B CA 1
ATOM 4201 C C . PHE B 1 140 ? 27.536 -54.458 17.745 1.00 16.87 132 PHE B C 1
ATOM 4202 O O . PHE B 1 140 ? 27.665 -53.342 17.239 1.00 16.44 132 PHE B O 1
ATOM 4210 N N . ASP B 1 141 ? 26.596 -54.762 18.639 1.00 16.89 133 ASP B N 1
ATOM 4211 C CA . ASP B 1 141 ? 25.713 -53.753 19.195 1.00 17.38 133 ASP B CA 1
ATOM 4212 C C . ASP B 1 141 ? 26.527 -52.768 20.034 1.00 16.78 133 ASP B C 1
ATOM 4213 O O . ASP B 1 141 ? 27.433 -53.179 20.771 1.00 17.31 133 ASP B O 1
ATOM 4218 N N . PRO B 1 142 ? 26.223 -51.471 19.960 1.00 16.81 134 PRO B N 1
ATOM 4219 C CA . PRO B 1 142 ? 27.067 -50.481 20.647 1.00 16.84 134 PRO B CA 1
ATOM 4220 C C . PRO B 1 142 ? 27.061 -50.599 22.154 1.00 17.15 134 PRO B C 1
ATOM 4221 O O . PRO B 1 142 ? 27.976 -50.080 22.808 1.00 17.63 134 PRO B O 1
ATOM 4225 N N . LEU B 1 143 ? 26.037 -51.217 22.746 1.00 17.64 135 LEU B N 1
ATOM 4226 C CA . LEU B 1 143 ? 25.944 -51.389 24.189 1.00 19.68 135 LEU B CA 1
ATOM 4227 C C . LEU B 1 143 ? 26.451 -52.759 24.637 1.00 20.57 135 LEU B C 1
ATOM 4228 O O . LEU B 1 143 ? 26.196 -53.179 25.773 1.00 21.18 135 LEU B O 1
ATOM 4233 N N . ILE B 1 144 ? 27.193 -53.458 23.775 1.00 20.72 136 ILE B N 1
ATOM 4234 C CA . ILE B 1 144 ? 27.630 -54.814 24.096 1.00 21.87 136 ILE B CA 1
ATOM 4235 C C . ILE B 1 144 ? 28.550 -54.842 25.310 1.00 21.81 136 ILE B C 1
ATOM 4236 O O . ILE B 1 144 ? 28.592 -55.841 26.036 1.00 22.34 136 ILE B O 1
ATOM 4241 N N . GLY B 1 145 ? 29.314 -53.777 25.535 1.00 21.63 137 GLY B N 1
ATOM 4242 C CA . GLY B 1 145 ? 30.202 -53.730 26.687 1.00 21.99 137 GLY B CA 1
ATOM 4243 C C . GLY B 1 145 ? 31.134 -54.931 26.738 1.00 22.54 137 GLY B C 1
ATOM 4244 O O . GLY B 1 145 ? 31.716 -55.335 25.724 1.00 22.30 137 GLY B O 1
ATOM 4245 N N . ALA B 1 146 ? 31.272 -55.519 27.935 1.00 23.73 138 ALA B N 1
ATOM 4246 C CA . ALA B 1 146 ? 32.220 -56.605 28.163 1.00 24.86 138 ALA B CA 1
ATOM 4247 C C . ALA B 1 146 ? 31.902 -57.839 27.333 1.00 25.79 138 ALA B C 1
ATOM 4248 O O . ALA B 1 146 ? 32.776 -58.692 27.155 1.00 26.14 138 ALA B O 1
ATOM 4250 N N . ASP B 1 147 ? 30.673 -57.970 26.835 1.00 26.17 139 ASP B N 1
ATOM 4251 C CA . ASP B 1 147 ? 30.305 -59.160 26.080 1.00 27.79 139 ASP B CA 1
ATOM 4252 C C . ASP B 1 147 ? 30.889 -59.159 24.672 1.00 26.95 139 ASP B C 1
ATOM 4253 O O . ASP B 1 147 ? 30.687 -60.121 23.925 1.00 27.13 139 ASP B O 1
ATOM 4258 N N . ILE B 1 148 ? 31.619 -58.110 24.291 1.00 25.84 140 ILE B N 1
ATOM 4259 C CA . ILE B 1 148 ? 32.342 -58.151 23.029 1.00 25.66 140 ILE B CA 1
ATOM 4260 C C . ILE B 1 148 ? 33.379 -59.266 23.015 1.00 26.33 140 ILE B C 1
ATOM 4261 O O . ILE B 1 148 ? 33.771 -59.730 21.939 1.00 25.88 140 ILE B O 1
ATOM 4266 N N . ALA B 1 149 ? 33.839 -59.706 24.192 1.00 27.55 141 ALA B N 1
ATOM 4267 C CA . ALA B 1 149 ? 34.864 -60.743 24.261 1.00 29.17 141 ALA B CA 1
ATOM 4268 C C . ALA B 1 149 ? 34.483 -61.959 23.431 1.00 30.70 141 ALA B C 1
ATOM 4269 O O . ALA B 1 149 ? 35.343 -62.590 22.807 1.00 31.18 141 ALA B O 1
ATOM 4271 N N . ASN B 1 150 ? 33.195 -62.304 23.414 1.00 31.75 142 ASN B N 1
ATOM 4272 C CA . ASN B 1 150 ? 32.742 -63.514 22.744 1.00 33.61 142 ASN B CA 1
ATOM 4273 C C . ASN B 1 150 ? 32.753 -63.400 21.233 1.00 32.18 142 ASN B C 1
ATOM 4274 O O . ASN B 1 150 ? 32.633 -64.427 20.553 1.00 32.13 142 ASN B O 1
ATOM 4279 N N . LEU B 1 151 ? 32.887 -62.190 20.697 1.00 30.91 143 LEU B N 1
ATOM 4280 C CA . LEU B 1 151 ? 32.883 -61.978 19.260 1.00 30.55 143 LEU B CA 1
ATOM 4281 C C . LEU B 1 151 ? 34.282 -61.897 18.673 1.00 30.64 143 LEU B C 1
ATOM 4282 O O . LEU B 1 151 ? 34.420 -61.840 17.444 1.00 31.79 143 LEU B O 1
ATOM 4287 N N . ILE B 1 152 ? 35.313 -61.865 19.510 1.00 2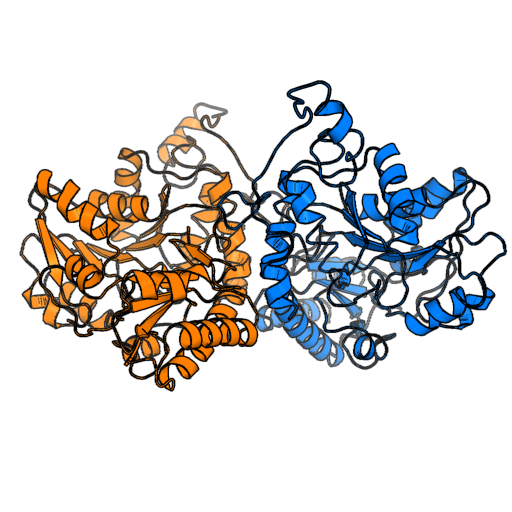9.96 144 ILE B N 1
ATOM 4288 C CA . ILE B 1 152 ? 36.681 -61.706 19.034 1.00 30.13 144 ILE B CA 1
ATOM 4289 C C . ILE B 1 152 ? 37.179 -63.050 18.523 1.00 30.20 144 ILE B C 1
ATOM 4290 O O . ILE B 1 152 ? 37.137 -64.057 19.243 1.00 30.74 144 ILE B O 1
ATOM 4295 N N . GLN B 1 153 ? 37.629 -63.072 17.282 1.00 30.30 145 GLN B N 1
ATOM 4296 C CA . GLN B 1 153 ? 38.134 -64.281 16.660 1.00 30.85 145 GLN B CA 1
ATOM 4297 C C . GLN B 1 153 ? 39.648 -64.318 16.731 1.00 30.28 145 GLN B C 1
ATOM 4298 O O . GLN B 1 153 ? 40.301 -63.295 16.964 1.00 30.02 145 GLN B O 1
ATOM 4304 N N . PRO B 1 154 ? 40.245 -65.486 16.507 1.00 30.37 146 PRO B N 1
ATOM 4305 C CA . PRO B 1 154 ? 41.709 -65.554 16.505 1.00 29.92 146 PRO B CA 1
ATOM 4306 C C . PRO B 1 154 ? 42.341 -64.626 15.495 1.00 28.51 146 PRO B C 1
ATOM 4307 O O . PRO B 1 154 ? 43.469 -64.166 15.714 1.00 29.77 146 PRO B O 1
ATOM 4311 N N . ASN B 1 155 ? 41.643 -64.299 14.407 1.00 26.53 147 ASN B N 1
ATOM 4312 C CA . ASN B 1 155 ? 42.188 -63.410 13.394 1.00 24.42 147 ASN B CA 1
ATOM 4313 C C . ASN B 1 155 ? 41.667 -61.977 13.501 1.00 22.32 147 ASN B C 1
ATOM 4314 O O . ASN B 1 155 ? 41.919 -61.182 12.594 1.00 21.50 147 ASN B O 1
ATOM 4319 N N . THR B 1 156 ? 40.947 -61.627 14.570 1.00 22.00 148 THR B N 1
ATOM 4320 C CA . THR B 1 156 ? 40.510 -60.244 14.746 1.00 21.18 148 THR B CA 1
ATOM 4321 C C . THR B 1 156 ? 41.726 -59.362 14.963 1.00 20.46 148 THR B C 1
ATOM 4322 O O . THR B 1 156 ? 42.471 -59.534 15.934 1.00 21.66 148 THR B O 1
ATOM 4326 N N . LYS B 1 157 ? 41.934 -58.435 14.037 1.00 18.73 149 LYS B N 1
ATOM 4327 C CA . LYS B 1 157 ? 43.063 -57.518 14.068 1.00 18.39 149 LYS B CA 1
ATOM 4328 C C . LYS B 1 157 ? 42.677 -56.119 14.525 1.00 16.96 149 LYS B C 1
ATOM 4329 O O . LYS B 1 157 ? 43.487 -55.446 15.173 1.00 17.12 149 LYS B O 1
ATOM 4335 N N . VAL B 1 158 ? 41.466 -55.675 14.197 1.00 16.34 150 VAL B N 1
ATOM 4336 C CA . VAL B 1 158 ? 41.015 -54.317 14.449 1.00 15.63 150 VAL B CA 1
ATOM 4337 C C . VAL B 1 158 ? 39.661 -54.403 15.123 1.00 15.20 150 VAL B C 1
ATOM 4338 O O . VAL B 1 158 ? 38.789 -55.150 14.668 1.00 15.96 150 VAL B O 1
ATOM 4342 N N . VAL B 1 159 ? 39.489 -53.624 16.187 1.00 14.26 151 VAL B N 1
ATOM 4343 C CA . VAL B 1 159 ? 38.197 -53.392 16.814 1.00 14.59 151 VAL B CA 1
ATOM 4344 C C . VAL B 1 159 ? 37.895 -51.906 16.646 1.00 14.35 151 VAL B C 1
ATOM 4345 O O . VAL B 1 159 ? 38.667 -51.052 17.106 1.00 15.12 151 VAL B O 1
ATOM 4349 N N . PHE B 1 160 ? 36.785 -51.607 15.977 1.00 13.86 152 PHE B N 1
ATOM 4350 C CA . PHE B 1 160 ? 36.463 -50.250 15.550 1.00 14.10 152 PHE B CA 1
ATOM 4351 C C . PHE B 1 160 ? 35.224 -49.740 16.270 1.00 13.68 152 PHE B C 1
ATOM 4352 O O . PHE B 1 160 ? 34.124 -50.291 16.118 1.00 14.07 152 PHE B O 1
ATOM 4360 N N . LEU B 1 161 ? 35.424 -48.703 17.073 1.00 13.65 153 LEU B N 1
ATOM 4361 C CA . LEU B 1 161 ? 34.423 -48.080 17.919 1.00 13.86 153 LEU B CA 1
ATOM 4362 C C . LEU B 1 161 ? 33.978 -46.756 17.315 1.00 12.93 153 LEU B C 1
ATOM 4363 O O . LEU B 1 161 ? 34.716 -46.104 16.570 1.00 13.23 153 LEU B O 1
ATOM 4368 N N . GLU B 1 162 ? 32.773 -46.334 17.674 1.00 13.26 154 GLU B N 1
ATOM 4369 C CA . GLU B 1 162 ? 32.296 -44.996 17.316 1.00 13.59 154 GLU B CA 1
ATOM 4370 C C . GLU B 1 162 ? 31.291 -44.598 18.386 1.00 14.01 154 GLU B C 1
ATOM 4371 O O . GLU B 1 162 ? 30.218 -45.201 18.486 1.00 14.48 154 GLU B O 1
ATOM 4377 N N . SER B 1 163 ? 31.656 -43.621 19.204 1.00 13.96 155 SER B N 1
ATOM 4378 C CA . SER B 1 163 ? 30.874 -43.265 20.374 1.00 14.63 155 SER B CA 1
ATOM 4379 C C . SER B 1 163 ? 30.830 -41.757 20.512 1.00 14.55 155 SER B C 1
ATOM 4380 O O . SER B 1 163 ? 31.881 -41.128 20.609 1.00 15.08 155 SER B O 1
ATOM 4383 N N A PRO B 1 164 ? 29.650 -41.142 20.511 0.68 14.13 156 PRO B N 1
ATOM 4384 N N B PRO B 1 164 ? 29.641 -41.153 20.491 0.32 14.43 156 PRO B N 1
ATOM 4385 C CA A PRO B 1 164 ? 28.334 -41.710 20.195 0.68 14.28 156 PRO B CA 1
ATOM 4386 C CA B PRO B 1 164 ? 28.346 -41.790 20.236 0.32 14.51 156 PRO B CA 1
ATOM 4387 C C A PRO B 1 164 ? 28.277 -42.289 18.796 0.68 13.60 156 PRO B C 1
ATOM 4388 C C B PRO B 1 164 ? 28.254 -42.280 18.804 0.32 14.04 156 PRO B C 1
ATOM 4389 O O A PRO B 1 164 ? 29.077 -41.917 17.921 0.68 14.41 156 PRO B O 1
ATOM 4390 O O B PRO B 1 164 ? 28.999 -41.839 17.923 0.32 14.47 156 PRO B O 1
ATOM 4397 N N . GLY B 1 165 ? 27.329 -43.200 18.561 1.00 13.78 157 GLY B N 1
ATOM 4398 C CA . GLY B 1 165 ? 27.155 -43.742 17.235 1.00 14.09 157 GLY B CA 1
ATOM 4399 C C . GLY B 1 165 ? 26.611 -42.720 16.247 1.00 12.91 157 GLY B C 1
ATOM 4400 O O . GLY B 1 165 ? 26.007 -41.703 16.613 1.00 13.37 157 GLY B O 1
ATOM 4401 N N . SER B 1 166 ? 26.818 -43.012 14.965 1.00 12.69 158 SER B N 1
ATOM 4402 C CA . SER B 1 166 ? 26.268 -42.150 13.926 1.00 12.76 158 SER B CA 1
ATOM 4403 C C . SER B 1 166 ? 24.741 -42.168 13.961 1.00 13.17 158 SER B C 1
ATOM 4404 O O . SER B 1 166 ? 24.125 -43.233 14.052 1.00 13.68 158 SER B O 1
ATOM 4407 N N . ILE B 1 167 ? 24.146 -40.981 13.880 1.00 13.18 159 ILE B N 1
ATOM 4408 C CA . ILE B 1 167 ? 22.718 -40.706 13.727 1.00 13.49 159 ILE B CA 1
ATOM 4409 C C . ILE B 1 167 ? 21.898 -41.042 14.971 1.00 13.19 159 ILE B C 1
ATOM 4410 O O . ILE B 1 167 ? 21.122 -40.205 15.443 1.00 14.33 159 ILE B O 1
ATOM 4415 N N . THR B 1 168 ? 22.029 -42.277 15.484 1.00 13.46 160 THR B N 1
ATOM 4416 C CA . THR B 1 168 ? 21.242 -42.767 16.613 1.00 13.86 160 THR B CA 1
ATOM 4417 C C . THR B 1 168 ? 21.891 -42.492 17.969 1.00 14.12 160 THR B C 1
ATOM 4418 O O . THR B 1 168 ? 21.221 -42.623 18.993 1.00 14.62 160 THR B O 1
ATOM 4422 N N . MET B 1 169 ? 23.177 -42.140 18.003 1.00 13.89 161 MET B N 1
ATOM 4423 C CA . MET B 1 169 ? 23.811 -41.488 19.153 1.00 14.11 161 MET B CA 1
ATOM 4424 C C . MET B 1 169 ? 24.090 -42.391 20.352 1.00 14.24 161 MET B C 1
ATOM 4425 O O . MET B 1 169 ? 24.321 -41.880 21.458 1.00 15.29 161 MET B O 1
ATOM 4430 N N . GLU B 1 170 ? 24.089 -43.715 20.204 1.00 14.66 162 GLU B N 1
ATOM 4431 C CA . GLU B 1 170 ? 24.344 -44.578 21.350 1.00 15.14 162 GLU B CA 1
ATOM 4432 C C . GLU B 1 170 ? 25.786 -44.436 21.810 1.00 14.91 162 GLU B C 1
ATOM 4433 O O . GLU B 1 170 ? 26.716 -44.469 21.001 1.00 14.57 162 GLU B O 1
ATOM 4439 N N . VAL B 1 171 ? 25.980 -44.339 23.116 1.00 15.77 163 VAL B N 1
ATOM 4440 C CA . VAL B 1 171 ? 27.310 -44.182 23.698 1.00 16.27 163 VAL B CA 1
ATOM 4441 C C . VAL B 1 171 ? 27.816 -45.546 24.160 1.00 16.11 163 VAL B C 1
ATOM 4442 O O . VAL B 1 171 ? 27.115 -46.261 24.894 1.00 16.97 163 VAL B O 1
ATOM 4446 N N . HIS B 1 172 ? 29.028 -45.917 23.728 1.00 15.96 164 HIS B N 1
ATOM 4447 C CA . HIS B 1 172 ? 29.646 -47.157 24.189 1.00 15.99 164 HIS B CA 1
ATOM 4448 C C . HIS B 1 172 ? 30.076 -47.035 25.655 1.00 16.62 164 HIS B C 1
ATOM 4449 O O . HIS B 1 172 ? 30.349 -45.942 26.164 1.00 16.95 164 HIS B O 1
ATOM 4456 N N . ASP B 1 173 ? 30.213 -48.199 26.304 1.00 17.13 165 ASP B N 1
ATOM 4457 C CA . ASP B 1 173 ? 30.969 -48.323 27.548 1.00 17.95 165 ASP B CA 1
ATOM 4458 C C . ASP B 1 173 ? 32.398 -48.675 27.150 1.00 17.45 165 ASP B C 1
ATOM 4459 O O . ASP B 1 173 ? 32.801 -49.837 27.115 1.00 17.76 165 ASP B O 1
ATOM 4464 N N . VAL B 1 174 ? 33.178 -47.646 26.802 1.00 17.22 166 VAL B N 1
ATOM 4465 C CA . VAL B 1 174 ? 34.531 -47.893 26.311 1.00 17.39 166 VAL B CA 1
ATOM 4466 C C . VAL B 1 174 ? 35.388 -48.647 27.317 1.00 18.23 166 VAL B C 1
ATOM 4467 O O . VAL B 1 174 ? 36.083 -49.593 26.913 1.00 18.14 166 VAL B O 1
ATOM 4471 N N . PRO B 1 175 ? 35.413 -48.294 28.604 1.00 18.85 167 PRO B N 1
ATOM 4472 C CA . PRO B 1 175 ? 36.247 -49.075 29.535 1.00 19.27 167 PRO B CA 1
ATOM 4473 C C . PRO B 1 175 ? 35.934 -50.560 29.509 1.00 19.53 167 PRO B C 1
ATOM 4474 O O . PRO B 1 175 ? 36.859 -51.385 29.509 1.00 20.07 167 PRO B O 1
ATOM 4478 N N . ALA B 1 176 ? 34.652 -50.927 29.448 1.00 19.14 168 ALA B N 1
ATOM 4479 C CA . ALA B 1 176 ? 34.303 -52.344 29.451 1.00 19.83 168 ALA B CA 1
ATOM 4480 C C . ALA B 1 176 ? 34.730 -53.002 28.147 1.00 20.09 168 ALA B C 1
ATOM 4481 O O . ALA B 1 176 ? 35.218 -54.137 28.155 1.00 20.67 168 ALA B O 1
ATOM 4483 N N . ILE B 1 177 ? 34.540 -52.322 27.015 1.00 19.51 169 ILE B N 1
ATOM 4484 C CA . ILE B 1 177 ? 34.965 -52.892 25.743 1.00 19.05 169 ILE B CA 1
ATOM 4485 C C . ILE B 1 177 ? 36.472 -53.086 25.730 1.00 19.41 169 ILE B C 1
ATOM 4486 O O . ILE B 1 177 ? 36.976 -54.154 25.372 1.00 20.04 169 ILE B O 1
ATOM 4491 N N . VAL B 1 178 ? 37.218 -52.034 26.067 1.00 19.19 170 VAL B N 1
ATOM 4492 C CA . VAL B 1 178 ? 38.673 -52.118 25.992 1.00 19.33 170 VAL B CA 1
ATOM 4493 C C . VAL B 1 178 ? 39.200 -53.227 26.899 1.00 19.86 170 VAL B C 1
ATOM 4494 O O . VAL B 1 178 ? 40.066 -54.012 26.502 1.00 20.24 170 VAL B O 1
ATOM 4498 N N . ALA B 1 179 ? 38.696 -53.303 28.131 1.00 20.39 171 ALA B N 1
ATOM 4499 C CA . ALA B 1 179 ? 39.197 -54.324 29.048 1.00 21.51 171 ALA B CA 1
ATOM 4500 C C . ALA B 1 179 ? 38.942 -55.720 28.502 1.00 22.26 171 ALA B C 1
ATOM 4501 O O . ALA B 1 179 ? 39.792 -56.611 28.626 1.00 23.25 171 ALA B O 1
ATOM 4503 N N . ALA B 1 180 ? 37.778 -55.934 27.895 1.00 22.50 172 ALA B N 1
ATOM 4504 C CA . ALA B 1 180 ? 37.469 -57.239 27.323 1.00 22.90 172 ALA B CA 1
ATOM 4505 C C . ALA B 1 180 ? 38.382 -57.554 26.142 1.00 22.27 172 ALA B C 1
ATOM 4506 O O . ALA B 1 180 ? 38.888 -58.675 26.019 1.00 22.46 172 ALA B O 1
ATOM 4508 N N . VAL B 1 181 ? 38.608 -56.582 25.260 1.00 22.03 173 VAL B N 1
ATOM 4509 C CA . VAL B 1 181 ? 39.520 -56.807 24.143 1.00 22.44 173 VAL B CA 1
ATOM 4510 C C . VAL B 1 181 ? 40.912 -57.152 24.660 1.00 23.35 173 VAL B C 1
ATOM 4511 O O . VAL B 1 181 ? 41.558 -58.081 24.171 1.00 24.06 173 VAL B O 1
ATOM 4515 N N . ARG B 1 182 ? 41.410 -56.398 25.642 1.00 23.77 174 ARG B N 1
ATOM 4516 C CA . ARG B 1 182 ? 42.766 -56.658 26.116 1.00 24.80 174 ARG B CA 1
ATOM 4517 C C . ARG B 1 182 ? 42.886 -58.016 26.808 1.00 26.65 174 ARG B C 1
ATOM 4518 O O . ARG B 1 182 ? 43.970 -58.605 26.804 1.00 27.09 174 ARG B O 1
ATOM 4526 N N A ARG B 1 183 ? 41.793 -58.526 27.390 0.62 27.04 175 ARG B N 1
ATOM 4527 N N B ARG B 1 183 ? 41.807 -58.511 27.424 0.38 27.51 175 ARG B N 1
ATOM 4528 C CA A ARG B 1 183 ? 41.827 -59.840 28.029 0.62 29.24 175 ARG B CA 1
ATOM 4529 C CA B ARG B 1 183 ? 41.840 -59.847 28.012 0.38 29.17 175 ARG B CA 1
ATOM 4530 C C A ARG B 1 183 ? 41.936 -60.964 27.007 0.62 29.64 175 ARG B C 1
ATOM 4531 C C B ARG B 1 183 ? 42.051 -60.906 26.939 0.38 29.65 175 ARG B C 1
ATOM 4532 O O A ARG B 1 183 ? 42.572 -61.989 27.279 0.62 29.84 175 ARG B O 1
ATOM 4533 O O B ARG B 1 183 ? 42.893 -61.799 27.083 0.38 29.98 175 ARG B O 1
ATOM 4548 N N . VAL B 1 184 ? 41.286 -60.819 25.856 1.00 29.72 176 VAL B N 1
ATOM 4549 C CA . VAL B 1 184 ? 41.216 -61.879 24.850 1.00 30.78 176 VAL B CA 1
ATOM 4550 C C . VAL B 1 184 ? 42.238 -61.686 23.740 1.00 30.19 176 VAL B C 1
ATOM 4551 O O . VAL B 1 184 ? 42.781 -62.660 23.218 1.00 30.40 176 VAL B O 1
ATOM 4555 N N . ALA B 1 185 ? 42.475 -60.445 23.321 1.00 29.29 177 ALA B N 1
ATOM 4556 C CA . ALA B 1 185 ? 43.330 -60.147 22.170 1.00 28.49 177 ALA B CA 1
ATOM 4557 C C . ALA B 1 185 ? 44.121 -58.881 22.465 1.00 27.62 177 ALA B C 1
ATOM 4558 O O . ALA B 1 185 ? 43.882 -57.823 21.870 1.00 26.79 177 ALA B O 1
ATOM 4560 N N . PRO B 1 186 ? 45.095 -58.960 23.376 1.00 27.88 178 PRO B N 1
ATOM 4561 C CA . PRO B 1 186 ? 45.805 -57.739 23.789 1.00 28.44 178 PRO B CA 1
ATOM 4562 C C . PRO B 1 186 ? 46.505 -57.008 22.658 1.00 27.76 178 PRO B C 1
ATOM 4563 O O . PRO B 1 186 ? 46.695 -55.787 22.759 1.00 27.82 178 PRO B O 1
ATOM 4567 N N . GLU B 1 187 ? 46.886 -57.705 21.583 1.00 27.76 179 GLU B N 1
ATOM 4568 C CA . GLU B 1 187 ? 47.586 -57.065 20.473 1.00 28.28 179 GLU B CA 1
ATOM 4569 C C . GLU B 1 187 ? 46.655 -56.410 19.462 1.00 25.05 179 GLU B C 1
ATOM 4570 O O . GLU B 1 187 ? 47.139 -55.721 18.557 1.00 25.12 179 GLU B O 1
ATOM 4576 N N . ALA B 1 188 ? 45.347 -56.602 19.578 1.00 22.51 180 ALA B N 1
ATOM 4577 C CA . ALA B 1 188 ? 44.429 -55.994 18.623 1.00 20.55 180 ALA B CA 1
ATOM 4578 C C . ALA B 1 188 ? 44.639 -54.489 18.570 1.00 18.62 180 ALA B C 1
ATOM 4579 O O . ALA B 1 188 ? 45.078 -53.864 19.543 1.00 18.86 180 ALA B O 1
ATOM 4581 N N . ILE B 1 189 ? 44.327 -53.899 17.417 1.00 16.72 181 ILE B N 1
ATOM 4582 C CA . ILE B 1 189 ? 44.359 -52.448 17.255 1.00 15.69 181 ILE B CA 1
ATOM 4583 C C . ILE B 1 189 ? 42.949 -51.927 17.513 1.00 15.10 181 ILE B C 1
ATOM 4584 O O . ILE B 1 189 ? 42.024 -52.219 16.753 1.00 15.98 181 ILE B O 1
ATOM 4589 N N . ILE B 1 190 ? 42.774 -51.160 18.580 1.00 14.55 182 ILE B N 1
ATOM 4590 C CA . ILE B 1 190 ? 41.474 -50.584 18.907 1.00 14.44 182 ILE B CA 1
ATOM 4591 C C . ILE B 1 190 ? 41.459 -49.164 18.372 1.00 14.36 182 ILE B C 1
ATOM 4592 O O . ILE B 1 190 ? 42.349 -48.363 18.694 1.00 14.70 182 ILE B O 1
ATOM 4597 N N . MET B 1 191 ? 40.480 -48.868 17.525 1.00 13.71 183 MET B N 1
ATOM 4598 C CA . MET B 1 191 ? 40.345 -47.557 16.908 1.00 13.68 183 MET B CA 1
ATOM 4599 C C . MET B 1 191 ? 38.991 -46.979 17.273 1.00 13.48 183 MET B C 1
ATOM 4600 O O . MET B 1 191 ? 38.039 -47.723 17.514 1.00 14.32 183 MET B O 1
ATOM 4605 N N . ILE B 1 192 ? 38.894 -45.650 17.277 1.00 13.33 184 ILE B N 1
ATOM 4606 C CA . ILE B 1 192 ? 37.609 -45.002 17.478 1.00 13.08 184 ILE B CA 1
ATOM 4607 C C . ILE B 1 192 ? 37.472 -43.853 16.502 1.00 12.83 184 ILE B C 1
ATOM 4608 O O . ILE B 1 192 ? 38.427 -43.103 16.275 1.00 13.33 184 ILE B O 1
ATOM 4613 N N . ASP B 1 193 ? 36.274 -43.687 15.965 1.00 12.36 185 ASP B N 1
ATOM 4614 C CA . ASP B 1 193 ? 35.888 -42.453 15.286 1.00 12.01 185 ASP B CA 1
ATOM 4615 C C . ASP B 1 193 ? 35.329 -41.520 16.351 1.00 12.50 185 ASP B C 1
ATOM 4616 O O . ASP B 1 193 ? 34.214 -41.712 16.867 1.00 13.18 185 ASP B O 1
ATOM 4621 N N . ASN B 1 194 ? 36.164 -40.557 16.728 1.00 12.35 186 ASN B N 1
ATOM 4622 C CA . ASN B 1 194 ? 35.964 -39.669 17.868 1.00 12.70 186 ASN B CA 1
ATOM 4623 C C . ASN B 1 194 ? 35.563 -38.266 17.413 1.00 12.13 186 ASN B C 1
ATOM 4624 O O . ASN B 1 194 ? 35.841 -37.271 18.086 1.00 12.67 186 ASN B O 1
ATOM 4629 N N . THR B 1 195 ? 34.912 -38.182 16.251 1.00 11.91 187 THR B N 1
ATOM 4630 C CA . THR B 1 195 ? 34.526 -36.902 15.664 1.00 11.97 187 THR B CA 1
ATOM 4631 C C . THR B 1 195 ? 33.530 -36.133 16.529 1.00 12.18 187 THR B C 1
ATOM 4632 O O . THR B 1 195 ? 33.644 -34.914 16.682 1.00 12.07 187 THR B O 1
ATOM 4636 N N . TRP B 1 196 ? 32.534 -36.802 17.102 1.00 12.35 188 TRP B N 1
ATOM 4637 C CA . TRP B 1 196 ? 31.491 -36.077 17.830 1.00 12.25 188 TRP B CA 1
ATOM 4638 C C . TRP B 1 196 ? 32.072 -35.317 19.011 1.00 12.41 188 TRP B C 1
ATOM 4639 O O . TRP B 1 196 ? 31.624 -34.209 19.322 1.00 13.05 188 TRP B O 1
AT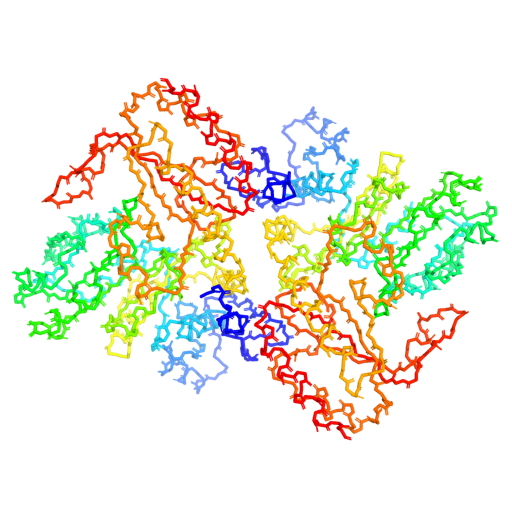OM 4650 N N . ALA B 1 197 ? 33.081 -35.883 19.654 1.00 12.29 189 ALA B N 1
ATOM 4651 C CA . ALA B 1 197 ? 33.749 -35.276 20.790 1.00 12.58 189 ALA B CA 1
ATOM 4652 C C . ALA B 1 197 ? 34.834 -34.301 20.364 1.00 12.11 189 ALA B C 1
ATOM 4653 O O . ALA B 1 197 ? 35.509 -33.731 21.233 1.00 12.82 189 ALA B O 1
ATOM 4655 N N . ALA B 1 198 ? 35.067 -34.161 19.063 1.00 12.42 190 ALA B N 1
ATOM 4656 C CA . ALA B 1 198 ? 36.134 -33.307 18.542 1.00 12.51 190 ALA B CA 1
ATOM 4657 C C . ALA B 1 198 ? 37.496 -33.719 19.081 1.00 12.35 190 ALA B C 1
ATOM 4658 O O . ALA B 1 198 ? 38.413 -32.909 19.170 1.00 13.18 190 ALA B O 1
ATOM 4660 N N . GLY B 1 199 ? 37.638 -34.992 19.455 1.00 12.94 191 GLY B N 1
ATOM 4661 C CA . GLY B 1 199 ? 38.855 -35.493 20.054 1.00 13.98 191 GLY B CA 1
ATOM 4662 C C . GLY B 1 199 ? 39.173 -34.982 21.442 1.00 15.38 191 GLY B C 1
ATOM 4663 O O . GLY B 1 199 ? 40.162 -35.435 22.026 1.00 17.47 191 GLY B O 1
ATOM 4664 N N . VAL B 1 200 ? 38.428 -34.008 21.961 1.00 15.02 192 VAL B N 1
ATOM 4665 C CA . VAL B 1 200 ? 38.789 -33.352 23.209 1.00 15.12 192 VAL B CA 1
ATOM 4666 C C . VAL B 1 200 ? 37.765 -33.570 24.304 1.00 15.33 192 VAL B C 1
ATOM 4667 O O . VAL B 1 200 ? 38.117 -33.463 25.488 1.00 17.39 192 VAL B O 1
ATOM 4671 N N . LEU B 1 201 ? 36.513 -33.879 23.981 1.00 14.60 193 LEU B N 1
ATOM 4672 C CA . LEU B 1 201 ? 35.528 -34.160 25.017 1.00 14.55 193 LEU B CA 1
ATOM 4673 C C . LEU B 1 201 ? 35.599 -35.602 25.488 1.00 15.06 193 LEU B C 1
ATOM 4674 O O . LEU B 1 201 ? 34.973 -35.933 26.502 1.00 15.88 193 LEU B O 1
ATOM 4679 N N . PHE B 1 202 ? 36.350 -36.442 24.783 1.00 14.91 194 PHE B N 1
ATOM 4680 C CA . PHE B 1 202 ? 36.560 -37.841 25.134 1.00 14.77 194 PHE B CA 1
ATOM 4681 C C . PHE B 1 202 ? 38.007 -38.143 24.784 1.00 15.10 194 PHE B C 1
ATOM 4682 O O . PHE B 1 202 ? 38.384 -38.084 23.611 1.00 15.66 194 PHE B O 1
ATOM 4690 N N . LYS B 1 203 ? 38.833 -38.360 25.807 1.00 16.01 195 LYS B N 1
ATOM 4691 C CA . LYS B 1 203 ? 40.274 -38.532 25.616 1.00 17.34 195 LYS B CA 1
ATOM 4692 C C . LYS B 1 203 ? 40.555 -40.005 25.342 1.00 15.95 195 LYS B C 1
ATOM 4693 O O . LYS B 1 203 ? 40.994 -40.765 26.206 1.00 16.32 195 LYS B O 1
ATOM 4699 N N . ALA B 1 204 ? 40.292 -40.404 24.101 1.00 15.18 196 ALA B N 1
ATOM 4700 C CA . ALA B 1 204 ? 40.260 -41.819 23.735 1.00 14.97 196 ALA B CA 1
ATOM 4701 C C . ALA B 1 204 ? 41.540 -42.563 24.100 1.00 15.10 196 ALA B C 1
ATOM 4702 O O . ALA B 1 204 ? 41.491 -43.698 24.583 1.00 15.40 196 ALA B O 1
ATOM 4704 N N A LEU B 1 205 ? 42.701 -41.963 23.838 0.53 15.10 197 LEU B N 1
ATOM 4705 N N B LEU B 1 205 ? 42.702 -41.981 23.809 0.47 15.43 197 LEU B N 1
ATOM 4706 C CA A LEU B 1 205 ? 43.955 -42.671 24.064 0.53 15.53 197 LEU B CA 1
ATOM 4707 C CA B LEU B 1 205 ? 43.934 -42.710 24.081 0.47 16.12 197 LEU B CA 1
ATOM 4708 C C A LEU B 1 205 ? 44.251 -42.864 25.548 0.53 16.83 197 LEU B C 1
ATOM 4709 C C B LEU B 1 205 ? 44.090 -42.996 25.566 0.47 16.64 197 LEU B C 1
ATOM 4710 O O A LEU B 1 205 ? 45.071 -43.721 25.895 0.53 17.48 197 LEU B O 1
ATOM 4711 O O B LEU B 1 205 ? 44.616 -44.053 25.941 0.47 16.73 197 LEU B O 1
ATOM 4720 N N . ASP B 1 206 ? 43.606 -42.094 26.428 1.00 17.02 198 ASP B N 1
ATOM 4721 C CA . ASP B 1 206 ? 43.722 -42.315 27.866 1.00 19.10 198 ASP B CA 1
ATOM 4722 C C . ASP B 1 206 ? 42.913 -43.527 28.317 1.00 18.96 198 ASP B C 1
ATOM 4723 O O . ASP B 1 206 ? 43.146 -44.042 29.415 1.00 20.27 198 ASP B O 1
ATOM 4728 N N . PHE B 1 207 ? 41.971 -43.987 27.500 1.00 18.43 199 PHE B N 1
ATOM 4729 C CA . PHE B 1 207 ? 41.157 -45.155 27.793 1.00 19.04 199 PHE B CA 1
ATOM 4730 C C . PHE B 1 207 ? 41.762 -46.440 27.259 1.00 19.31 199 PHE B C 1
ATOM 4731 O O . PHE B 1 207 ? 41.145 -47.503 27.385 1.00 20.85 199 PHE B O 1
ATOM 4739 N N . GLY B 1 208 ? 42.944 -46.380 26.669 1.00 18.53 200 GLY B N 1
ATOM 4740 C CA . GLY B 1 208 ? 43.569 -47.559 26.127 1.00 18.64 200 GLY B CA 1
ATOM 4741 C C . GLY B 1 208 ? 43.197 -47.861 24.699 1.00 18.05 200 GLY B C 1
ATOM 4742 O O . GLY B 1 208 ? 43.564 -48.928 24.195 1.00 19.24 200 GLY B O 1
ATOM 4743 N N . ILE B 1 209 ? 42.460 -46.970 24.039 1.00 16.46 201 ILE B N 1
ATOM 4744 C CA . ILE B 1 209 ? 42.297 -47.059 22.593 1.00 15.66 201 ILE B CA 1
ATOM 4745 C C . ILE B 1 209 ? 43.626 -46.701 21.932 1.00 15.00 201 ILE B C 1
ATOM 4746 O O . ILE B 1 209 ? 44.370 -45.848 22.422 1.00 15.59 201 ILE B O 1
ATOM 4751 N N . ASP B 1 210 ? 43.941 -47.359 20.803 1.00 14.36 202 ASP B N 1
ATOM 4752 C CA . ASP B 1 210 ? 45.228 -47.130 20.148 1.00 14.24 202 ASP B CA 1
ATOM 4753 C C . ASP B 1 210 ? 45.232 -45.924 19.205 1.00 14.05 202 ASP B C 1
ATOM 4754 O O . ASP B 1 210 ? 46.268 -45.266 19.071 1.00 14.60 202 ASP B O 1
ATOM 4759 N N . ILE B 1 211 ? 44.130 -45.654 18.504 1.00 13.25 203 ILE B N 1
ATOM 4760 C CA . ILE B 1 211 ? 44.075 -44.621 17.471 1.00 13.15 203 ILE B CA 1
ATOM 4761 C C . ILE B 1 211 ? 42.730 -43.923 17.573 1.00 12.46 203 ILE B C 1
ATOM 4762 O O . ILE B 1 211 ? 41.678 -44.571 17.568 1.00 13.38 203 ILE B O 1
ATOM 4767 N N . SER B 1 212 ? 42.772 -42.590 17.611 1.00 12.79 204 SER B N 1
ATOM 4768 C CA . SER B 1 212 ? 41.595 -41.736 17.621 1.00 12.85 204 SER B CA 1
ATOM 4769 C C . SER B 1 212 ? 41.521 -41.020 16.280 1.00 12.55 204 SER B C 1
ATOM 4770 O O . SER B 1 212 ? 42.412 -40.237 15.945 1.00 12.10 204 SER B O 1
ATOM 4773 N N . ILE B 1 213 ? 40.479 -41.311 15.525 1.00 12.49 205 ILE B N 1
ATOM 4774 C CA . ILE B 1 213 ? 40.269 -40.778 14.177 1.00 11.99 205 ILE B CA 1
ATOM 4775 C C . ILE B 1 213 ? 39.211 -39.685 14.247 1.00 11.86 205 ILE B C 1
ATOM 4776 O O . ILE B 1 213 ? 38.199 -39.842 14.934 1.00 12.95 205 ILE B O 1
ATOM 4781 N N . GLN B 1 214 ? 39.413 -38.594 13.515 1.00 12.19 206 GLN B N 1
ATOM 4782 C CA . GLN B 1 214 ? 38.381 -37.585 13.383 1.00 12.17 206 GLN B CA 1
ATOM 4783 C C . GLN B 1 214 ? 38.173 -37.162 11.944 1.00 11.32 206 GLN B C 1
ATOM 4784 O O . GLN B 1 214 ? 39.120 -37.030 11.165 1.00 12.03 206 GLN B O 1
ATOM 4790 N N . ALA B 1 215 ? 36.919 -36.862 11.641 1.00 10.83 207 ALA B N 1
ATOM 4791 C CA . ALA B 1 215 ? 36.607 -35.969 10.524 1.00 11.11 207 ALA B CA 1
ATOM 4792 C C . ALA B 1 215 ? 36.787 -34.554 11.069 1.00 10.76 207 ALA B C 1
ATOM 4793 O O . ALA B 1 215 ? 35.882 -33.979 11.687 1.00 10.93 207 ALA B O 1
ATOM 4795 N N . ALA B 1 216 ? 37.992 -34.004 10.879 1.00 10.83 208 ALA B N 1
ATOM 4796 C CA . ALA B 1 216 ? 38.271 -32.635 11.296 1.00 10.88 208 ALA B CA 1
ATOM 4797 C C . ALA B 1 216 ? 37.396 -31.634 10.549 1.00 10.69 208 ALA B C 1
ATOM 4798 O O . ALA B 1 216 ? 37.172 -30.523 11.038 1.00 11.64 208 ALA B O 1
ATOM 4800 N N . THR B 1 217 ? 36.829 -32.070 9.424 1.00 10.33 209 THR B N 1
ATOM 4801 C CA . THR B 1 217 ? 35.724 -31.438 8.713 1.00 10.74 209 THR B CA 1
ATOM 4802 C C . THR B 1 217 ? 34.639 -30.867 9.615 1.00 10.52 209 THR B C 1
ATOM 4803 O O . THR B 1 217 ? 34.007 -29.861 9.267 1.00 11.50 209 THR B O 1
ATOM 4807 N N A LYS B 1 218 ? 34.365 -31.538 10.731 0.90 10.43 210 LYS B N 1
ATOM 4808 N N B LYS B 1 218 ? 34.390 -31.519 10.755 0.10 10.37 210 LYS B N 1
ATOM 4809 C CA A LYS B 1 218 ? 33.280 -31.169 11.626 0.90 11.02 210 LYS B CA 1
ATOM 4810 C CA B LYS B 1 218 ? 33.265 -31.177 11.622 0.10 10.24 210 LYS B CA 1
ATOM 4811 C C A LYS B 1 218 ? 33.728 -30.037 12.548 0.90 10.82 210 LYS B C 1
ATOM 4812 C C B LYS B 1 218 ? 33.592 -30.016 12.563 0.10 10.67 210 LYS B C 1
ATOM 4813 O O A LYS B 1 218 ? 33.940 -28.919 12.097 0.90 11.05 210 LYS B O 1
ATOM 4814 O O B LYS B 1 218 ? 33.577 -28.860 12.130 0.10 10.64 210 LYS B O 1
ATOM 4825 N N . TYR B 1 219 ? 33.872 -30.283 13.847 1.00 11.13 211 TYR B N 1
ATOM 4826 C CA . TYR B 1 219 ? 34.101 -29.180 14.773 1.00 11.38 211 TYR B CA 1
ATOM 4827 C C . TYR B 1 219 ? 35.487 -28.558 14.683 1.00 11.05 211 TYR B C 1
ATOM 4828 O O . TYR B 1 219 ? 35.639 -27.392 15.057 1.00 11.80 211 TYR B O 1
ATOM 4837 N N . LEU B 1 220 ? 36.525 -29.291 14.259 1.00 10.76 212 LEU B N 1
ATOM 4838 C CA . LEU B 1 220 ? 37.831 -28.660 14.233 1.00 11.20 212 LEU B CA 1
ATOM 4839 C C . LEU B 1 220 ? 37.846 -27.530 13.208 1.00 10.90 212 LEU B C 1
ATOM 4840 O O . LEU B 1 220 ? 38.257 -26.409 13.517 1.00 12.27 212 LEU B O 1
ATOM 4845 N N . ILE B 1 221 ? 37.404 -27.795 11.980 1.00 10.74 213 ILE B N 1
ATOM 4846 C CA . ILE B 1 221 ? 37.216 -26.722 11.004 1.00 10.78 213 ILE B CA 1
ATOM 4847 C C . ILE B 1 221 ? 36.147 -25.748 11.482 1.00 10.58 213 ILE B C 1
ATOM 4848 O O . ILE B 1 221 ? 36.347 -24.527 11.489 1.00 10.67 213 ILE B O 1
ATOM 4853 N N . GLY B 1 222 ? 34.980 -26.271 11.865 1.00 10.51 214 GLY B N 1
ATOM 4854 C CA . GLY B 1 222 ? 33.984 -25.513 12.598 1.00 11.30 214 GLY B CA 1
ATOM 4855 C C . GLY B 1 222 ? 33.133 -24.568 11.784 1.00 10.65 214 GLY B C 1
ATOM 4856 O O . GLY B 1 222 ? 32.338 -23.831 12.369 1.00 11.52 214 GLY B O 1
ATOM 4857 N N . HIS B 1 223 ? 33.273 -24.547 10.455 1.00 10.13 215 HIS B N 1
ATOM 4858 C CA . HIS B 1 223 ? 32.585 -23.556 9.633 1.00 10.45 215 HIS B CA 1
ATOM 4859 C C . HIS B 1 223 ? 32.019 -24.127 8.342 1.00 10.58 215 HIS B C 1
ATOM 4860 O O . HIS B 1 223 ? 31.601 -23.359 7.475 1.00 11.45 215 HIS B O 1
ATOM 4867 N N . SER B 1 224 ? 31.991 -25.444 8.190 1.00 10.27 216 SER B N 1
ATOM 4868 C CA . SER B 1 224 ? 31.340 -26.119 7.078 1.00 10.71 216 SER B CA 1
ATOM 4869 C C . SER B 1 224 ? 32.033 -25.896 5.751 1.00 10.52 216 SER B C 1
ATOM 4870 O O . SER B 1 224 ? 31.428 -26.156 4.715 1.00 11.94 216 SER B O 1
ATOM 4873 N N A ASP B 1 225 ? 33.311 -25.454 5.740 0.58 10.18 217 ASP B N 1
ATOM 4874 N N B ASP B 1 225 ? 33.276 -25.437 5.761 0.42 9.91 217 ASP B N 1
ATOM 4875 C CA A ASP B 1 225 ? 34.002 -25.004 4.529 0.58 10.70 217 ASP B CA 1
ATOM 4876 C CA B ASP B 1 225 ? 34.005 -25.214 4.526 0.42 9.80 217 ASP B CA 1
ATOM 4877 C C A ASP B 1 225 ? 35.384 -25.620 4.319 0.58 11.79 217 ASP B C 1
ATOM 4878 C C B ASP B 1 225 ? 35.070 -26.277 4.292 0.42 9.92 217 ASP B C 1
ATOM 4879 O O A ASP B 1 225 ? 36.185 -25.112 3.506 0.58 13.43 217 ASP B O 1
ATOM 4880 O O B ASP B 1 225 ? 34.909 -27.096 3.393 0.42 9.61 217 ASP B O 1
ATOM 4889 N N A GLY B 1 226 ? 35.680 -26.696 5.004 0.58 12.04 218 GLY B N 1
ATOM 4890 N N B GLY B 1 226 ? 36.137 -26.312 5.075 0.42 10.30 218 GLY B N 1
ATOM 4891 C CA A GLY B 1 226 ? 36.954 -27.335 4.808 0.58 12.50 218 GLY B CA 1
ATOM 4892 C CA B GLY B 1 226 ? 37.187 -27.281 4.819 0.42 11.11 218 GLY B CA 1
ATOM 4893 C C A GLY B 1 226 ? 36.840 -28.790 5.160 0.58 11.76 218 GLY B C 1
ATOM 4894 C C B GLY B 1 226 ? 36.757 -28.727 5.038 0.42 10.85 218 GLY B C 1
ATOM 4895 O O A GLY B 1 226 ? 36.131 -29.151 6.098 0.58 12.58 218 GLY B O 1
ATOM 4896 O O B GLY B 1 226 ? 35.779 -29.031 5.722 0.42 10.94 218 GLY B O 1
ATOM 4897 N N . MET B 1 227 ? 37.510 -29.637 4.414 1.00 10.94 219 MET B N 1
ATOM 4898 C CA . MET B 1 227 ? 37.443 -31.077 4.655 1.00 10.72 219 MET B CA 1
ATOM 4899 C C . MET B 1 227 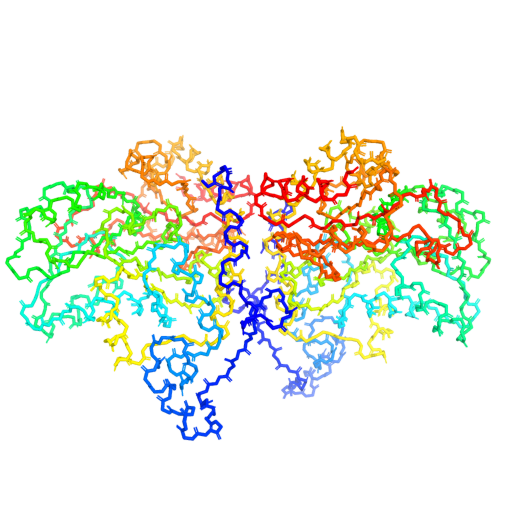? 38.843 -31.602 4.933 1.00 10.41 219 MET B C 1
ATOM 4900 O O . MET B 1 227 ? 39.802 -31.218 4.266 1.00 10.87 219 MET B O 1
ATOM 4905 N N . ILE B 1 228 ? 38.945 -32.494 5.924 1.00 10.12 220 ILE B N 1
ATOM 4906 C CA . ILE B 1 228 ? 40.235 -32.979 6.410 1.00 9.95 220 ILE B CA 1
ATOM 4907 C C . ILE B 1 228 ? 39.963 -34.074 7.421 1.00 10.31 220 ILE B C 1
ATOM 4908 O O . ILE B 1 228 ? 39.032 -33.980 8.228 1.00 10.53 220 ILE B O 1
ATOM 4913 N N . GLY B 1 229 ? 40.762 -35.138 7.372 1.00 10.15 221 GLY B N 1
ATOM 4914 C CA . GLY B 1 229 ? 40.741 -36.160 8.399 1.00 10.63 221 GLY B CA 1
ATOM 4915 C C . GLY B 1 229 ? 42.042 -36.203 9.174 1.00 10.92 221 GLY B C 1
ATOM 4916 O O . GLY B 1 229 ? 43.109 -35.866 8.650 1.00 11.39 221 GLY B O 1
ATOM 4917 N N . THR B 1 230 ? 41.941 -36.658 10.419 1.00 11.17 222 THR B N 1
ATOM 4918 C CA . THR B 1 230 ? 43.093 -36.841 11.279 1.00 11.66 222 THR B CA 1
ATOM 4919 C C . THR B 1 230 ? 43.030 -38.213 11.932 1.00 11.25 222 THR B C 1
ATOM 4920 O O . THR B 1 230 ? 41.952 -38.761 12.175 1.00 12.36 222 THR B O 1
ATOM 4924 N N . ALA B 1 231 ? 44.198 -38.748 12.248 1.00 11.84 223 ALA B N 1
ATOM 4925 C CA . ALA B 1 231 ? 44.273 -39.966 13.056 1.00 12.03 223 ALA B CA 1
ATOM 4926 C C . ALA B 1 231 ? 45.455 -39.829 13.994 1.00 12.15 223 ALA B C 1
ATOM 4927 O O . ALA B 1 231 ? 46.600 -39.749 13.537 1.00 12.56 223 ALA B O 1
ATOM 4929 N N . VAL B 1 232 ? 45.176 -39.813 15.291 1.00 12.14 224 VAL B N 1
ATOM 4930 C CA . VAL B 1 232 ? 46.204 -39.675 16.316 1.00 12.23 224 VAL B CA 1
ATOM 4931 C C . VAL B 1 232 ? 46.424 -41.046 16.938 1.00 12.85 224 VAL B C 1
ATOM 4932 O O . VAL B 1 232 ? 45.486 -41.652 17.472 1.00 13.51 224 VAL B O 1
ATOM 4936 N N . ALA B 1 233 ? 47.662 -41.535 16.869 1.00 12.99 225 ALA B N 1
ATOM 4937 C CA . ALA B 1 233 ? 48.015 -42.866 17.333 1.00 13.13 225 ALA B CA 1
ATOM 4938 C C . ALA B 1 233 ? 48.948 -42.807 18.535 1.00 13.27 225 ALA B C 1
ATOM 4939 O O . ALA B 1 233 ? 49.743 -41.871 18.680 1.00 13.81 225 ALA B O 1
ATOM 4941 N N . ASN B 1 234 ? 48.864 -43.840 19.372 1.00 13.75 226 ASN B N 1
ATOM 4942 C CA . ASN B 1 234 ? 49.844 -44.052 20.425 1.00 14.26 226 ASN B CA 1
ATOM 4943 C C . ASN B 1 234 ? 51.183 -44.506 19.830 1.00 14.19 226 ASN B C 1
ATOM 4944 O O . ASN B 1 234 ? 51.328 -44.756 18.629 1.00 14.74 226 ASN B O 1
ATOM 4949 N N . ALA B 1 235 ? 52.189 -44.607 20.704 1.00 15.52 227 ALA B N 1
ATOM 4950 C CA . ALA B 1 235 ? 53.533 -44.941 20.251 1.00 16.72 227 ALA B CA 1
ATOM 4951 C C . ALA B 1 235 ? 53.593 -46.323 19.632 1.00 16.80 227 ALA B C 1
ATOM 4952 O O . ALA B 1 235 ? 54.371 -46.552 18.700 1.00 17.63 227 ALA B O 1
ATOM 4954 N N . ARG B 1 236 ? 52.793 -47.260 20.144 1.00 16.91 228 ARG B N 1
ATOM 4955 C CA . ARG B 1 236 ? 52.820 -48.622 19.629 1.00 17.53 228 ARG B CA 1
ATOM 4956 C C . ARG B 1 236 ? 52.415 -48.687 18.166 1.00 16.70 228 ARG B C 1
ATOM 4957 O O . ARG B 1 236 ? 52.922 -49.522 17.413 1.00 17.61 228 ARG B O 1
ATOM 4965 N N . CYS B 1 237 ? 51.457 -47.862 17.753 1.00 15.58 229 CYS B N 1
ATOM 4966 C CA . CYS B 1 237 ? 50.865 -47.992 16.433 1.00 14.62 229 CYS B CA 1
ATOM 4967 C C . CYS B 1 237 ? 51.291 -46.915 15.457 1.00 14.16 229 CYS B C 1
ATOM 4968 O O . CYS B 1 237 ? 50.958 -47.014 14.274 1.00 14.72 229 CYS B O 1
ATOM 4971 N N . TRP B 1 238 ? 52.037 -45.909 15.906 1.00 14.18 230 TRP B N 1
ATOM 4972 C CA . TRP B 1 238 ? 52.268 -44.742 15.060 1.00 14.06 230 TRP B CA 1
ATOM 4973 C C . TRP B 1 238 ? 53.032 -45.078 13.781 1.00 14.27 230 TRP B C 1
ATOM 4974 O O . TRP B 1 238 ? 52.656 -44.634 12.694 1.00 14.41 230 TRP B O 1
ATOM 4985 N N . GLU B 1 239 ? 54.142 -45.804 13.888 1.00 15.16 231 GLU B N 1
ATOM 4986 C CA . GLU B 1 239 ? 54.984 -45.975 12.706 1.00 17.53 231 GLU B CA 1
ATOM 4987 C C . GLU B 1 239 ? 54.252 -46.704 11.587 1.00 15.80 231 GLU B C 1
ATOM 4988 O O . GLU B 1 239 ? 54.365 -46.327 10.414 1.00 15.13 231 GLU B O 1
ATOM 4994 N N . GLN B 1 240 ? 53.483 -47.732 11.930 1.00 14.72 232 GLN B N 1
ATOM 4995 C CA . GLN B 1 240 ? 52.704 -48.458 10.933 1.00 14.10 232 GLN B CA 1
ATOM 4996 C C . GLN B 1 240 ? 51.644 -47.566 10.301 1.00 13.57 232 GLN B C 1
ATOM 4997 O O . GLN B 1 240 ? 51.456 -47.587 9.077 1.00 14.03 232 GLN B O 1
ATOM 5003 N N . LEU B 1 241 ? 50.936 -46.781 11.112 1.00 13.22 233 LEU B N 1
ATOM 5004 C CA . LEU B 1 241 ? 49.953 -45.850 10.566 1.00 13.12 233 LEU B CA 1
ATOM 5005 C C . LEU B 1 241 ? 50.620 -44.852 9.633 1.00 13.10 233 LEU B C 1
ATOM 5006 O O . LEU B 1 241 ? 50.198 -44.663 8.487 1.00 13.15 233 LEU B O 1
ATOM 5011 N N . CYS B 1 242 ? 51.676 -44.214 10.120 1.00 13.05 234 CYS B N 1
ATOM 5012 C CA . CYS B 1 242 ? 52.357 -43.188 9.345 1.00 13.19 234 CYS B CA 1
ATOM 5013 C C . CYS B 1 242 ? 52.825 -43.729 8.003 1.00 13.38 234 CYS B C 1
ATOM 5014 O O . CYS B 1 242 ? 52.538 -43.159 6.946 1.00 13.67 234 CYS B O 1
ATOM 5017 N N . GLU B 1 243 ? 53.547 -44.833 8.026 1.00 13.25 235 GLU B N 1
ATOM 5018 C CA . GLU B 1 243 ? 54.189 -45.274 6.804 1.00 13.85 235 GLU B CA 1
ATOM 5019 C C . GLU B 1 243 ? 53.195 -45.911 5.847 1.00 13.19 235 GLU B C 1
ATOM 5020 O O . GLU B 1 243 ? 53.330 -45.748 4.633 1.00 13.22 235 GLU B O 1
ATOM 5026 N N . ASN B 1 244 ? 52.192 -46.637 6.354 1.00 13.67 236 ASN B N 1
ATOM 5027 C CA . ASN B 1 244 ? 51.250 -47.257 5.435 1.00 12.98 236 ASN B CA 1
ATOM 5028 C C . ASN B 1 244 ? 50.289 -46.235 4.843 1.00 13.12 236 ASN B C 1
ATOM 5029 O O . ASN B 1 244 ? 49.935 -46.335 3.667 1.00 13.74 236 ASN B O 1
ATOM 5034 N N . ALA B 1 245 ? 49.884 -45.228 5.612 1.00 12.75 237 ALA B N 1
ATOM 5035 C CA . ALA B 1 245 ? 49.090 -44.150 5.028 1.00 13.00 237 ALA B CA 1
ATOM 5036 C C . ALA B 1 245 ? 49.892 -43.388 3.973 1.00 12.54 237 ALA B C 1
ATOM 5037 O O . ALA B 1 245 ? 49.338 -42.963 2.946 1.00 12.57 237 ALA B O 1
ATOM 5039 N N . TYR B 1 246 ? 51.191 -43.191 4.219 1.00 11.84 238 TYR B N 1
ATOM 5040 C CA . TYR B 1 246 ? 52.034 -42.488 3.259 1.00 11.96 238 TYR B CA 1
ATOM 5041 C C . TYR B 1 246 ? 52.158 -43.264 1.954 1.00 11.93 238 TYR B C 1
ATOM 5042 O O . TYR B 1 246 ? 52.212 -42.671 0.875 1.00 11.68 238 TYR B O 1
ATOM 5051 N N . LEU B 1 247 ? 52.213 -44.599 2.032 1.00 12.11 239 LEU B N 1
ATOM 5052 C CA . LEU B 1 247 ? 52.260 -45.430 0.832 1.00 12.27 239 LEU B CA 1
ATOM 5053 C C . LEU B 1 247 ? 50.988 -45.311 0.004 1.00 12.45 239 LEU B C 1
ATOM 5054 O O . LEU B 1 247 ? 51.027 -45.580 -1.201 1.00 12.68 239 LEU B O 1
ATOM 5059 N N . MET B 1 248 ? 49.864 -44.931 0.613 1.00 11.87 240 MET B N 1
ATOM 5060 C CA . MET B 1 248 ? 48.641 -44.621 -0.111 1.00 11.83 240 MET B CA 1
ATOM 5061 C C . MET B 1 248 ? 48.563 -43.154 -0.529 1.00 11.21 240 MET B C 1
ATOM 5062 O O . MET B 1 248 ? 47.535 -42.715 -1.048 1.00 11.56 240 MET B O 1
ATOM 5067 N N . GLY B 1 249 ? 49.632 -42.389 -0.310 1.00 11.34 241 GLY B N 1
ATOM 5068 C CA . GLY B 1 249 ? 49.669 -40.999 -0.718 1.00 11.00 241 GLY B CA 1
ATOM 5069 C C . GLY B 1 249 ? 48.787 -40.077 0.081 1.00 11.04 241 GLY B C 1
ATOM 5070 O O . GLY B 1 249 ? 48.407 -39.013 -0.412 1.00 11.81 241 GLY B O 1
ATOM 5071 N N . GLN B 1 250 ? 48.443 -40.425 1.314 1.00 11.05 242 GLN B N 1
ATOM 5072 C CA . GLN B 1 250 ? 47.482 -39.621 2.053 1.00 10.83 242 GLN B CA 1
ATOM 5073 C C . GLN B 1 250 ? 48.155 -38.402 2.652 1.00 11.00 242 GLN B C 1
ATOM 5074 O O . GLN B 1 250 ? 49.201 -38.493 3.296 1.00 11.88 242 GLN B O 1
ATOM 5080 N N . MET B 1 251 ? 47.527 -37.252 2.442 1.00 10.89 243 MET B N 1
ATOM 5081 C CA . MET B 1 251 ? 47.985 -35.964 2.943 1.00 10.46 243 MET B CA 1
ATOM 5082 C C . MET B 1 251 ? 46.800 -35.015 2.847 1.00 10.68 243 MET B C 1
ATOM 5083 O O . MET B 1 251 ? 45.779 -35.324 2.236 1.00 11.12 243 MET B O 1
ATOM 5088 N N . ILE B 1 252 ? 46.966 -33.847 3.451 1.00 11.31 244 ILE B N 1
ATOM 5089 C CA . ILE B 1 252 ? 46.040 -32.731 3.295 1.00 10.91 244 ILE B CA 1
ATOM 5090 C C . ILE B 1 252 ? 46.851 -31.547 2.782 1.00 10.44 244 ILE B C 1
ATOM 5091 O O . ILE B 1 252 ? 48.048 -31.459 3.021 1.00 10.98 244 ILE B O 1
ATOM 5096 N N . ASP B 1 253 ? 46.182 -30.613 2.107 1.00 10.25 245 ASP B N 1
ATOM 5097 C CA . ASP B 1 253 ? 46.884 -29.413 1.656 1.00 11.13 245 ASP B CA 1
ATOM 5098 C C . ASP B 1 253 ? 47.224 -28.486 2.829 1.00 10.52 245 ASP B C 1
ATOM 5099 O O . ASP B 1 253 ? 46.551 -28.452 3.866 1.00 10.77 245 ASP B O 1
ATOM 5104 N N . ALA B 1 254 ? 48.284 -27.696 2.636 1.00 10.55 246 ALA B N 1
ATOM 5105 C CA . ALA B 1 254 ? 48.761 -26.786 3.678 1.00 10.84 246 ALA B CA 1
ATOM 5106 C C . ALA B 1 254 ? 47.697 -25.799 4.127 1.00 10.35 246 ALA B C 1
ATOM 5107 O O . ALA B 1 254 ? 47.603 -25.498 5.319 1.00 10.84 246 ALA B O 1
ATOM 5109 N N . ASP B 1 255 ? 46.908 -25.264 3.205 1.00 10.50 247 ASP B N 1
ATOM 5110 C CA . ASP B 1 255 ? 45.922 -24.258 3.603 1.00 10.54 247 ASP B CA 1
ATOM 5111 C C . ASP B 1 255 ? 44.859 -24.848 4.524 1.00 10.27 247 ASP B C 1
ATOM 5112 O O . ASP B 1 255 ? 44.463 -24.211 5.508 1.00 10.70 247 ASP B O 1
ATOM 5117 N N . THR B 1 256 ? 44.359 -26.044 4.206 1.00 10.03 248 THR B N 1
ATOM 5118 C CA . THR B 1 256 ? 43.382 -26.663 5.091 1.00 10.58 248 THR B CA 1
ATOM 5119 C C . THR B 1 256 ? 44.006 -26.991 6.441 1.00 10.05 248 THR B C 1
ATOM 5120 O O . THR B 1 256 ? 43.347 -26.877 7.477 1.00 10.33 248 THR B O 1
ATOM 5124 N N . ALA B 1 257 ? 45.268 -27.418 6.451 1.00 10.60 249 ALA B N 1
ATOM 5125 C CA . ALA B 1 257 ? 45.955 -27.643 7.718 1.00 10.19 249 ALA B CA 1
ATOM 5126 C C . ALA B 1 257 ? 45.968 -26.367 8.555 1.00 10.05 249 ALA B C 1
ATOM 5127 O O . ALA B 1 257 ? 45.671 -26.390 9.756 1.00 10.35 249 ALA B O 1
ATOM 5129 N N . TYR B 1 258 ? 46.310 -25.236 7.933 1.00 9.78 250 TYR B N 1
ATOM 5130 C CA . TYR B 1 258 ? 46.250 -23.943 8.613 1.00 9.18 250 TYR B CA 1
ATOM 5131 C C . TYR B 1 258 ? 44.863 -23.666 9.167 1.00 9.15 250 TYR B C 1
ATOM 5132 O O . TYR B 1 258 ? 44.718 -23.239 10.315 1.00 9.77 250 TYR B O 1
ATOM 5141 N N A MET B 1 259 ? 43.819 -23.907 8.372 0.70 9.55 251 MET B N 1
ATOM 5142 N N B MET B 1 259 ? 43.828 -23.923 8.364 0.30 9.54 251 MET B N 1
ATOM 5143 C CA A MET B 1 259 ? 42.467 -23.605 8.826 0.70 9.96 251 MET B CA 1
ATOM 5144 C CA B MET B 1 259 ? 42.461 -23.627 8.774 0.30 9.93 251 MET B CA 1
ATOM 5145 C C A MET B 1 259 ? 42.050 -24.518 9.964 0.70 9.78 251 MET B C 1
ATOM 5146 C C B MET B 1 259 ? 42.001 -24.545 9.898 0.30 9.81 251 MET B C 1
ATOM 5147 O O A MET B 1 259 ? 41.229 -24.133 10.806 0.70 9.98 251 MET B O 1
ATOM 5148 O O B MET B 1 259 ? 41.096 -24.184 10.660 0.30 9.76 251 MET B O 1
ATOM 5157 N N . THR B 1 260 ? 42.596 -25.735 10.014 1.00 9.78 252 THR B N 1
ATOM 5158 C CA . THR B 1 260 ? 42.254 -26.651 11.103 1.00 10.21 252 THR B CA 1
ATOM 5159 C C . THR B 1 260 ? 42.897 -26.175 12.396 1.00 10.03 252 THR B C 1
ATOM 5160 O O . THR B 1 260 ? 42.235 -26.088 13.434 1.00 10.43 252 THR B O 1
ATOM 5164 N N . SER B 1 261 ? 44.192 -25.833 12.343 1.00 9.83 253 SER B N 1
ATOM 5165 C CA . SER B 1 261 ? 44.836 -25.217 13.500 1.00 10.09 253 SER B CA 1
ATOM 5166 C C . SER B 1 261 ? 44.059 -23.998 13.975 1.00 10.20 253 SER B C 1
ATOM 5167 O O . SER B 1 261 ? 43.890 -23.782 15.171 1.00 10.52 253 SER B O 1
ATOM 5170 N N . ARG B 1 262 ? 43.594 -23.184 13.032 1.00 9.68 254 ARG B N 1
ATOM 5171 C CA . ARG B 1 262 ? 42.869 -21.956 13.357 1.00 9.66 254 ARG B CA 1
ATOM 5172 C C . ARG B 1 262 ? 41.540 -22.266 14.035 1.00 9.54 254 ARG B C 1
ATOM 5173 O O . ARG B 1 262 ? 41.121 -21.554 14.959 1.00 9.90 254 ARG B O 1
ATOM 5181 N N . GLY B 1 263 ? 40.881 -23.335 13.602 1.00 9.73 255 GLY B N 1
ATOM 5182 C CA . GLY B 1 263 ? 39.639 -23.749 14.232 1.00 10.45 255 GLY B CA 1
ATOM 5183 C C . GLY B 1 263 ? 39.824 -24.192 15.665 1.00 10.28 255 GLY B C 1
ATOM 5184 O O . GLY B 1 263 ? 38.955 -23.949 16.517 1.00 10.86 255 GLY B O 1
ATOM 5185 N N . LEU B 1 264 ? 40.972 -24.793 15.975 1.00 10.85 256 LEU B N 1
ATOM 5186 C CA . LEU B 1 264 ? 41.215 -25.208 17.350 1.00 11.54 256 LEU B CA 1
ATOM 5187 C C . LEU B 1 264 ? 41.068 -24.049 18.316 1.00 11.75 256 LEU B C 1
ATOM 5188 O O . LEU B 1 264 ? 40.641 -24.244 19.463 1.00 11.93 256 LEU B O 1
ATOM 5193 N N . ARG B 1 265 ? 41.431 -22.837 17.882 1.00 11.79 257 ARG B N 1
ATOM 5194 C CA . ARG B 1 265 ? 41.547 -21.718 18.800 1.00 12.70 257 ARG B CA 1
ATOM 5195 C C . ARG B 1 265 ? 40.209 -21.321 19.402 1.00 13.53 257 ARG B C 1
ATOM 5196 O O . ARG B 1 265 ? 40.180 -20.765 20.503 1.00 15.39 257 ARG B O 1
ATOM 5204 N N . THR B 1 266 ? 39.106 -21.565 18.695 1.00 12.44 258 THR B N 1
ATOM 5205 C CA . THR B 1 266 ? 37.768 -21.235 19.163 1.00 12.31 258 THR B CA 1
ATOM 5206 C C . THR B 1 266 ? 36.962 -22.466 19.551 1.00 12.07 258 THR B C 1
ATOM 5207 O O . THR B 1 266 ? 35.769 -22.353 19.861 1.00 12.66 258 THR B O 1
ATOM 5211 N N . LEU B 1 267 ? 37.589 -23.645 19.577 1.00 12.05 259 LEU B N 1
ATOM 5212 C CA . LEU B 1 267 ? 36.832 -24.878 19.751 1.00 11.72 259 LEU B CA 1
ATOM 5213 C C . LEU B 1 267 ? 36.153 -24.932 21.110 1.00 12.35 259 LEU B C 1
ATOM 5214 O O . LEU B 1 267 ? 35.043 -25.451 21.224 1.00 12.31 259 LEU B O 1
ATOM 5219 N N . GLY B 1 268 ? 36.823 -24.448 22.156 1.00 13.38 260 GLY B N 1
ATOM 5220 C CA . GLY B 1 268 ? 36.229 -24.490 23.488 1.00 14.72 260 GLY B CA 1
ATOM 5221 C C . GLY B 1 268 ? 34.995 -23.619 23.596 1.00 14.64 260 GLY B C 1
ATOM 5222 O O . GLY B 1 268 ? 33.944 -24.061 24.093 1.00 15.14 260 GLY B O 1
ATOM 5223 N N . VAL B 1 269 ? 35.102 -22.362 23.151 1.00 15.06 261 VAL B N 1
ATOM 5224 C CA . VAL B 1 269 ? 33.954 -21.471 23.236 1.00 15.66 261 VAL B CA 1
ATOM 5225 C C . VAL B 1 269 ? 32.822 -21.999 22.380 1.00 13.69 261 VAL B C 1
ATOM 5226 O O . VAL B 1 269 ? 31.657 -21.912 22.762 1.00 14.93 261 VAL B O 1
ATOM 5230 N N . ARG B 1 270 ? 33.132 -22.537 21.196 1.00 11.97 262 ARG B N 1
ATOM 5231 C CA . ARG B 1 270 ? 32.077 -23.086 20.356 1.00 11.92 262 ARG B CA 1
ATOM 5232 C C . ARG B 1 270 ? 31.409 -24.284 21.023 1.00 11.66 262 ARG B C 1
ATOM 5233 O O . ARG B 1 270 ? 30.183 -24.324 21.157 1.00 12.31 262 ARG B O 1
ATOM 5241 N N . LEU B 1 271 ? 32.199 -25.285 21.431 1.00 11.61 263 LEU B N 1
ATOM 5242 C CA . LEU B 1 271 ? 31.606 -26.497 22.012 1.00 11.87 263 LEU B CA 1
ATOM 5243 C C . LEU B 1 271 ? 30.722 -26.181 23.212 1.00 12.46 263 LEU B C 1
ATOM 5244 O O . LEU B 1 271 ? 29.675 -26.802 23.389 1.00 13.05 263 LEU B O 1
ATOM 5249 N N . ARG B 1 272 ? 31.118 -25.232 24.062 1.00 12.67 264 ARG B N 1
ATOM 5250 C CA . ARG B 1 272 ? 30.270 -24.917 25.211 1.00 13.28 264 ARG B CA 1
ATOM 5251 C C . ARG B 1 272 ? 28.906 -24.405 24.770 1.00 13.00 264 ARG B C 1
ATOM 5252 O O . ARG B 1 272 ? 27.882 -24.739 25.370 1.00 14.07 264 ARG B O 1
ATOM 5260 N N . GLN B 1 273 ? 28.864 -23.591 23.720 1.00 12.90 265 GLN B N 1
ATOM 5261 C CA . GLN B 1 273 ? 27.578 -23.113 23.235 1.00 12.93 265 GLN B CA 1
ATOM 5262 C C . GLN B 1 273 ? 26.775 -24.239 22.587 1.00 12.08 265 GLN B C 1
ATOM 5263 O O . GLN B 1 273 ? 25.561 -24.335 22.783 1.00 12.88 265 GLN B O 1
ATOM 5269 N N . HIS B 1 274 ? 27.426 -25.092 21.782 1.00 11.81 266 HIS B N 1
ATOM 5270 C CA . HIS B 1 274 ? 26.719 -26.224 21.183 1.00 12.45 266 HIS B CA 1
ATOM 5271 C C . HIS B 1 274 ? 26.117 -27.132 22.254 1.00 12.64 266 HIS B C 1
ATOM 5272 O O . HIS B 1 274 ? 25.002 -27.640 22.096 1.00 12.99 266 HIS B O 1
ATOM 5279 N N . HIS B 1 275 ? 26.864 -27.383 23.324 1.00 12.76 267 HIS B N 1
ATOM 5280 C CA . HIS B 1 275 ? 26.354 -28.187 24.435 1.00 13.00 267 HIS B CA 1
ATOM 5281 C C . HIS B 1 275 ? 25.141 -27.520 25.066 1.00 13.29 267 HIS B C 1
ATOM 5282 O O . HIS B 1 275 ? 24.078 -28.137 25.206 1.00 13.94 267 HIS B O 1
ATOM 5289 N N A GLU B 1 276 ? 25.281 -26.247 25.439 0.40 13.51 268 GLU B N 1
ATOM 5290 N N B GLU B 1 276 ? 25.292 -26.272 25.497 0.60 13.56 268 GLU B N 1
ATOM 5291 C CA A GLU B 1 276 ? 24.222 -25.538 26.156 0.40 14.12 268 GLU B CA 1
ATOM 5292 C CA B GLU B 1 276 ? 24.189 -25.575 26.153 0.60 14.40 268 GLU B CA 1
ATOM 5293 C C A GLU B 1 276 ? 22.951 -25.429 25.323 0.40 13.17 268 GLU B C 1
ATOM 5294 C C B GLU B 1 276 ? 22.948 -25.574 25.275 0.60 13.30 268 GLU B C 1
ATOM 5295 O O A GLU B 1 276 ? 21.841 -25.608 25.840 0.40 13.12 268 GLU B O 1
ATOM 5296 O O B GLU B 1 276 ? 21.865 -26.002 25.696 0.60 13.55 268 GLU B O 1
ATOM 5307 N N . SER B 1 277 ? 23.092 -25.108 24.038 1.00 13.19 269 SER B N 1
ATOM 5308 C CA . SER B 1 277 ? 21.932 -24.972 23.173 1.00 14.17 269 SER B CA 1
ATOM 5309 C C . SER B 1 277 ? 21.317 -26.321 22.854 1.00 13.92 269 SER B C 1
ATOM 5310 O O . SER B 1 277 ? 20.095 -26.469 22.908 1.00 14.87 269 SER B O 1
ATOM 5313 N N . SER B 1 278 ? 22.137 -27.310 22.505 1.00 13.39 270 SER B N 1
ATOM 5314 C CA . SER B 1 278 ? 21.563 -28.584 22.091 1.00 13.43 270 SER B CA 1
ATOM 5315 C C . SER B 1 278 ? 20.865 -29.284 23.246 1.00 13.28 270 SER B C 1
ATOM 5316 O O . SER B 1 278 ? 19.832 -29.931 23.037 1.00 13.80 270 SER B O 1
ATOM 5319 N N . LEU B 1 279 ? 21.407 -29.189 24.461 1.00 13.72 271 LEU B N 1
ATOM 5320 C CA . LEU B 1 279 ? 20.736 -29.847 25.579 1.00 14.91 271 LEU B CA 1
ATOM 5321 C C . LEU B 1 279 ? 19.407 -29.167 25.884 1.00 14.91 271 LEU B C 1
ATOM 5322 O O . LEU B 1 279 ? 18.420 -29.843 26.181 1.00 15.74 271 LEU B O 1
ATOM 5327 N N . ARG B 1 280 ? 19.349 -27.834 25.781 1.00 15.86 272 ARG B N 1
ATOM 5328 C CA . ARG B 1 280 ? 18.070 -27.154 25.949 1.00 16.83 272 ARG B CA 1
ATOM 5329 C C . ARG B 1 280 ? 17.053 -27.637 24.919 1.00 15.72 272 ARG B C 1
ATOM 5330 O O . ARG B 1 280 ? 15.885 -27.894 25.251 1.00 16.36 272 ARG B O 1
ATOM 5338 N N . VAL B 1 281 ? 17.473 -27.770 23.659 1.00 15.03 273 VAL B N 1
ATOM 5339 C CA . VAL B 1 281 ? 16.543 -28.243 22.638 1.00 14.96 273 VAL B CA 1
ATOM 5340 C C . VAL B 1 281 ? 16.106 -29.669 22.935 1.00 15.22 273 VAL B C 1
ATOM 5341 O O . VAL B 1 281 ? 14.924 -30.008 22.831 1.00 15.55 273 VAL B O 1
ATOM 5345 N N . ALA B 1 282 ? 17.050 -30.520 23.319 1.00 14.94 274 ALA B N 1
ATOM 5346 C CA . ALA B 1 282 ? 16.717 -31.904 23.643 1.00 14.88 274 ALA B CA 1
ATOM 5347 C C . ALA B 1 282 ? 15.733 -31.995 24.797 1.00 16.05 274 ALA B C 1
ATOM 5348 O O . ALA B 1 282 ? 14.812 -32.815 24.773 1.00 16.85 274 ALA B O 1
ATOM 5350 N N . GLU B 1 283 ? 15.921 -31.174 25.823 1.00 16.82 275 GLU B N 1
ATOM 5351 C CA . GLU B 1 283 ? 15.013 -31.200 26.972 1.00 17.65 275 GLU B CA 1
ATOM 5352 C C . GLU B 1 283 ? 13.602 -30.793 26.565 1.00 17.73 275 GLU B C 1
ATOM 5353 O O . GLU B 1 283 ? 12.613 -31.358 27.051 1.00 19.12 275 GLU B O 1
ATOM 5359 N N . TRP B 1 284 ? 13.489 -29.796 25.687 1.00 17.25 276 TRP B N 1
ATOM 5360 C CA . TRP B 1 284 ? 12.182 -29.378 25.193 1.00 17.22 276 TRP B CA 1
ATOM 5361 C C . TRP B 1 284 ? 11.544 -30.473 24.340 1.00 17.19 276 TRP B C 1
ATOM 5362 O O . TRP B 1 284 ? 10.372 -30.828 24.526 1.00 18.48 276 TRP B O 1
ATOM 5373 N N . LEU B 1 285 ? 12.311 -31.057 23.422 1.00 16.96 277 LEU B N 1
ATOM 5374 C CA . LEU B 1 285 ? 11.786 -32.140 22.596 1.00 17.07 277 LEU B CA 1
ATOM 5375 C C . LEU B 1 285 ? 11.317 -33.305 23.451 1.00 17.62 277 LEU B C 1
ATOM 5376 O O . LEU B 1 285 ? 10.328 -33.965 23.120 1.00 18.05 277 LEU B O 1
ATOM 5381 N N . ALA B 1 286 ? 12.025 -33.581 24.549 1.00 18.72 278 ALA B N 1
ATOM 5382 C CA . ALA B 1 286 ? 11.711 -34.756 25.355 1.00 20.37 278 ALA B CA 1
ATOM 5383 C C . ALA B 1 286 ? 10.370 -34.636 26.059 1.00 22.08 278 ALA B C 1
ATOM 5384 O O . ALA B 1 286 ? 9.825 -35.654 26.500 1.00 25.23 278 ALA B O 1
ATOM 5386 N N . GLN B 1 287 ? 9.825 -33.427 26.166 1.00 21.83 279 GLN B N 1
ATOM 5387 C CA . GLN B 1 287 ? 8.504 -33.202 26.740 1.00 23.36 279 GLN B CA 1
ATOM 5388 C C . GLN B 1 287 ? 7.450 -32.955 25.677 1.00 22.25 279 GLN B C 1
ATOM 5389 O O . GLN B 1 287 ? 6.294 -32.687 26.015 1.00 22.94 279 GLN B O 1
ATOM 5395 N N . HIS B 1 288 ? 7.820 -33.040 24.406 1.00 20.91 280 HIS B N 1
ATOM 5396 C CA . HIS B 1 288 ? 6.910 -32.598 23.365 1.00 19.55 280 HIS B CA 1
ATOM 5397 C C . HIS B 1 288 ? 5.973 -33.730 22.958 1.00 19.94 280 HIS B C 1
ATOM 5398 O O . HIS B 1 288 ? 6.423 -34.858 22.740 1.00 19.46 280 HIS B O 1
ATOM 5405 N N . PRO B 1 289 ? 4.677 -33.454 22.777 1.00 20.33 281 PRO B N 1
ATOM 5406 C CA . PRO B 1 289 ? 3.745 -34.541 22.439 1.00 20.69 281 PRO B CA 1
ATOM 5407 C C . PRO B 1 289 ? 3.982 -35.180 21.080 1.00 20.41 281 PRO B C 1
ATOM 5408 O O . PRO B 1 289 ? 3.505 -36.305 20.870 1.00 21.35 281 PRO B O 1
ATOM 5412 N N . GLN B 1 290 ? 4.708 -34.533 20.165 1.00 19.08 282 GLN B N 1
ATOM 5413 C CA . GLN B 1 290 ? 4.944 -35.092 18.846 1.00 18.10 282 GLN B CA 1
ATOM 5414 C C . GLN B 1 290 ? 6.273 -35.822 18.752 1.00 17.67 282 GLN B C 1
ATOM 5415 O O . GLN B 1 290 ? 6.667 -36.222 17.654 1.00 18.88 282 GLN B O 1
ATOM 5421 N N . VAL B 1 291 ? 6.934 -36.064 19.883 1.00 17.37 283 VAL B N 1
ATOM 5422 C CA . VAL B 1 291 ? 8.246 -36.696 19.923 1.00 17.00 283 VAL B CA 1
ATOM 5423 C C . VAL B 1 291 ? 8.137 -38.000 20.702 1.00 17.61 283 VAL B C 1
ATOM 5424 O O . VAL B 1 291 ? 7.640 -38.017 21.830 1.00 18.75 283 VAL B O 1
ATOM 5428 N N . ALA B 1 292 ? 8.620 -39.084 20.103 1.00 17.06 284 ALA B N 1
ATOM 5429 C CA . ALA B 1 292 ? 8.632 -40.395 20.730 1.00 17.54 284 ALA B CA 1
ATOM 5430 C C . ALA B 1 292 ? 9.869 -40.651 21.577 1.00 18.53 284 ALA B C 1
ATOM 5431 O O . ALA B 1 292 ? 9.774 -41.364 22.585 1.00 20.24 284 ALA B O 1
ATOM 5433 N N . ARG B 1 293 ? 11.024 -40.125 21.183 1.00 18.35 285 ARG B N 1
ATOM 5434 C CA . ARG B 1 293 ? 12.272 -40.405 21.881 1.00 18.89 285 ARG B CA 1
ATOM 5435 C C . ARG B 1 293 ? 13.281 -39.346 21.482 1.00 16.17 285 ARG B C 1
ATOM 5436 O O . ARG B 1 293 ? 13.286 -38.905 20.337 1.00 15.75 285 ARG B O 1
ATOM 5444 N N . VAL B 1 294 ? 14.142 -38.961 22.419 1.00 15.76 286 VAL B N 1
ATOM 5445 C CA . VAL B 1 294 ? 15.281 -38.092 22.141 1.00 14.91 286 VAL B CA 1
ATOM 5446 C C . VAL B 1 294 ? 16.579 -38.860 22.373 1.00 14.76 286 VAL B C 1
ATOM 5447 O O . VAL B 1 294 ? 16.781 -39.451 23.439 1.00 16.48 286 VAL B O 1
ATOM 5451 N N . ASN B 1 295 ? 17.472 -38.819 21.384 1.00 14.16 287 ASN B N 1
ATOM 5452 C CA . ASN B 1 295 ? 18.792 -39.452 21.455 1.00 14.25 287 ASN B CA 1
ATOM 5453 C C . ASN B 1 295 ? 19.827 -38.331 21.582 1.00 14.73 287 ASN B C 1
ATOM 5454 O O . ASN B 1 295 ? 20.301 -37.787 20.580 1.00 14.91 287 ASN B O 1
ATOM 5459 N N . HIS B 1 296 ? 20.163 -37.972 22.809 1.00 15.18 288 HIS B N 1
ATOM 5460 C CA . HIS B 1 296 ? 21.194 -36.977 23.065 1.00 14.96 288 HIS B CA 1
ATOM 5461 C C . HIS B 1 296 ? 22.063 -37.529 24.189 1.00 15.45 288 HIS B C 1
ATOM 5462 O O . HIS B 1 296 ? 21.537 -37.765 25.279 1.00 16.07 288 HIS B O 1
ATOM 5469 N N . PRO B 1 297 ? 23.373 -37.745 23.972 1.00 15.22 289 PRO B N 1
ATOM 5470 C CA . PRO B 1 297 ? 24.224 -38.327 25.028 1.00 15.67 289 PRO B CA 1
ATOM 5471 C C . PRO B 1 297 ? 24.116 -37.637 26.365 1.00 15.87 289 PRO B C 1
ATOM 5472 O O . PRO B 1 297 ? 24.253 -38.304 27.402 1.00 16.92 289 PRO B O 1
ATOM 5476 N N . ALA B 1 298 ? 23.910 -36.314 26.374 1.00 15.45 290 ALA B N 1
ATOM 5477 C CA . ALA B 1 298 ? 23.862 -35.545 27.611 1.00 16.06 290 ALA B CA 1
ATOM 5478 C C . ALA B 1 298 ? 22.493 -35.551 28.274 1.00 16.42 290 ALA B C 1
ATOM 5479 O O . ALA B 1 298 ? 22.360 -35.050 29.397 1.00 17.50 290 ALA B O 1
ATOM 5481 N N . LEU B 1 299 ? 21.485 -36.107 27.621 1.00 16.42 291 LEU B N 1
ATOM 5482 C CA . LEU B 1 299 ? 20.142 -36.148 28.176 1.00 17.56 291 LEU B CA 1
ATOM 5483 C C . LEU B 1 299 ? 19.956 -37.406 29.021 1.00 18.33 291 LEU B C 1
ATOM 5484 O O . LEU B 1 299 ? 20.091 -38.524 28.495 1.00 18.92 291 LEU B O 1
ATOM 5489 N N . PRO B 1 300 ? 19.660 -37.282 30.307 1.00 19.51 292 PRO B N 1
ATOM 5490 C CA . PRO B 1 300 ? 19.404 -38.479 31.114 1.00 20.38 292 PRO B CA 1
ATOM 5491 C C . PRO B 1 300 ? 18.362 -39.365 30.445 1.00 21.17 292 PRO B C 1
ATOM 5492 O O . PRO B 1 300 ? 17.352 -38.883 29.923 1.00 21.66 292 PRO B O 1
ATOM 5496 N N . GLY B 1 301 ? 18.633 -40.672 30.434 1.00 21.36 293 GLY B N 1
ATOM 5497 C CA . GLY B 1 301 ? 17.762 -41.652 29.821 1.00 21.72 293 GLY B CA 1
ATOM 5498 C C . GLY B 1 301 ? 18.161 -42.051 28.410 1.00 21.58 293 GLY B C 1
ATOM 5499 O O . GLY B 1 301 ? 17.701 -43.082 27.920 1.00 22.33 293 GLY B O 1
ATOM 5500 N N . SER B 1 302 ? 18.990 -41.261 27.739 1.00 20.35 294 SER B N 1
ATOM 5501 C CA . SER B 1 302 ? 19.442 -41.623 26.411 1.00 19.71 294 SER B CA 1
ATOM 5502 C C . SER B 1 302 ? 20.388 -42.821 26.503 1.00 19.28 294 SER B C 1
ATOM 5503 O O . SER B 1 302 ? 21.023 -43.062 27.534 1.00 19.51 294 SER B O 1
ATOM 5506 N N . LYS B 1 303 ? 20.501 -43.576 25.407 1.00 19.31 295 LYS B N 1
ATOM 5507 C CA . LYS B 1 303 ? 21.258 -44.828 25.462 1.00 19.29 295 LYS B CA 1
ATOM 5508 C C . LYS B 1 303 ? 22.740 -44.555 25.704 1.00 18.55 295 LYS B C 1
ATOM 5509 O O . LYS B 1 303 ? 23.393 -43.850 24.928 1.00 18.44 295 LYS B O 1
ATOM 5515 N N . GLY B 1 304 ? 23.281 -45.136 26.765 1.00 18.56 296 GLY B N 1
ATOM 5516 C CA . GLY B 1 304 ? 24.658 -44.905 27.138 1.00 18.85 296 GLY B CA 1
ATOM 5517 C C . GLY B 1 304 ? 24.926 -43.588 27.828 1.00 18.26 296 GLY B C 1
ATOM 5518 O O . GLY B 1 304 ? 26.098 -43.245 28.035 1.00 18.48 296 GLY B O 1
ATOM 5519 N N . HIS B 1 305 ? 23.881 -42.836 28.192 1.00 18.18 297 HIS B N 1
ATOM 5520 C CA . HIS B 1 305 ? 24.074 -41.565 28.893 1.00 18.33 297 HIS B CA 1
ATOM 5521 C C . HIS B 1 305 ? 24.962 -41.726 30.117 1.00 19.27 297 HIS B C 1
ATOM 5522 O O . HIS B 1 305 ? 25.772 -40.846 30.426 1.00 19.15 297 HIS B O 1
ATOM 5529 N N . GLU B 1 306 ? 24.791 -42.811 30.866 1.00 20.39 298 GLU B N 1
ATOM 5530 C CA . GLU B 1 306 ? 25.604 -42.961 32.065 1.00 21.43 298 GLU B CA 1
ATOM 5531 C C . GLU B 1 306 ? 27.082 -43.022 31.712 1.00 19.82 298 GLU B C 1
ATOM 5532 O O . GLU B 1 306 ? 27.927 -42.559 32.490 1.00 20.07 298 GLU B O 1
ATOM 5538 N N . PHE B 1 307 ? 27.416 -43.584 30.549 1.00 18.96 299 PHE B N 1
ATOM 5539 C CA . PHE B 1 307 ? 28.813 -43.638 30.141 1.00 18.72 299 PHE B CA 1
ATOM 5540 C C . PHE B 1 307 ? 29.291 -42.277 29.667 1.00 18.02 299 PHE B C 1
ATOM 5541 O O . PHE B 1 307 ? 30.443 -41.898 29.911 1.00 18.55 299 PHE B O 1
ATOM 5549 N N . TRP B 1 308 ? 28.425 -41.529 28.982 1.00 17.24 300 TRP B N 1
ATOM 5550 C CA . TRP B 1 308 ? 28.773 -40.159 28.615 1.00 16.93 300 TRP B CA 1
ATOM 5551 C C . TRP B 1 308 ? 29.073 -39.335 29.860 1.00 17.07 300 TRP B C 1
ATOM 5552 O O . TRP B 1 308 ? 30.080 -38.619 29.931 1.00 16.95 300 TRP B O 1
ATOM 5563 N N . LYS B 1 309 ? 28.223 -39.465 30.878 1.00 17.73 301 LYS B N 1
ATOM 5564 C CA . LYS B 1 309 ? 28.393 -38.671 32.087 1.00 19.39 301 LYS B CA 1
ATOM 5565 C C . LYS B 1 309 ? 29.703 -39.017 32.793 1.00 18.55 301 LYS B C 1
ATOM 5566 O O . LYS B 1 309 ? 30.368 -38.140 33.355 1.00 19.25 301 LYS B O 1
ATOM 5572 N N . ARG B 1 310 ? 30.078 -40.298 32.793 1.00 18.34 302 ARG B N 1
ATOM 5573 C CA . ARG B 1 310 ? 31.292 -40.757 33.463 1.00 18.68 302 ARG B CA 1
ATOM 5574 C C . ARG B 1 310 ? 32.558 -40.451 32.667 1.00 18.40 302 ARG B C 1
ATOM 5575 O O . ARG B 1 310 ? 33.595 -40.106 33.249 1.00 19.09 302 ARG B O 1
ATOM 5583 N N . ASP B 1 311 ? 32.503 -40.581 31.341 1.00 17.20 303 ASP B N 1
ATOM 5584 C CA . ASP B 1 311 ? 33.704 -40.666 30.520 1.00 17.32 303 ASP B CA 1
ATOM 5585 C C . ASP B 1 311 ? 33.995 -39.422 29.693 1.00 17.11 303 ASP B C 1
ATOM 5586 O O . ASP B 1 311 ? 35.116 -39.291 29.196 1.00 17.96 303 ASP B O 1
ATOM 5591 N N . PHE B 1 312 ? 33.029 -38.522 29.516 1.00 16.47 304 PHE B N 1
ATOM 5592 C CA . PHE B 1 312 ? 33.207 -37.346 28.675 1.00 16.28 304 PHE B CA 1
ATOM 5593 C C . PHE B 1 312 ? 33.255 -36.108 29.558 1.00 16.99 304 PHE B C 1
ATOM 5594 O O . PHE B 1 312 ? 32.661 -36.065 30.640 1.00 18.22 304 PHE B O 1
ATOM 5602 N N . SER B 1 313 ? 33.927 -35.078 29.056 1.00 17.47 305 SER B N 1
ATOM 5603 C CA . SER B 1 313 ? 34.036 -33.808 29.747 1.00 18.04 305 SER B CA 1
ATOM 5604 C C . SER B 1 313 ? 33.082 -32.761 29.207 1.00 17.91 305 SER B C 1
ATOM 5605 O O . SER B 1 313 ? 33.123 -31.627 29.661 1.00 19.52 305 SER B O 1
ATOM 5608 N N . GLY B 1 314 ? 32.221 -33.116 28.270 1.00 16.06 306 GLY B N 1
ATOM 5609 C CA . GLY B 1 314 ? 31.215 -32.216 27.747 1.00 15.78 306 GLY B CA 1
ATOM 5610 C C . GLY B 1 314 ? 30.527 -32.876 26.574 1.00 14.76 306 GLY B C 1
ATOM 5611 O O . GLY B 1 314 ? 30.747 -34.050 26.282 1.00 15.06 306 GLY B O 1
ATOM 5612 N N . SER B 1 315 ? 29.639 -32.115 25.949 1.00 14.58 307 SER B N 1
ATOM 5613 C CA . SER B 1 315 ? 28.883 -32.525 24.778 1.00 14.33 307 SER B CA 1
ATOM 5614 C C . SER B 1 315 ? 29.145 -31.560 23.632 1.00 13.47 307 SER B C 1
ATOM 5615 O O . SER B 1 315 ? 29.491 -30.392 23.834 1.00 14.11 307 SER B O 1
ATOM 5618 N N . SER B 1 316 ? 28.955 -32.053 22.411 1.00 13.14 308 SER B N 1
ATOM 5619 C CA . SER B 1 316 ? 28.840 -31.186 21.250 1.00 12.83 308 SER B CA 1
ATOM 5620 C C . SER B 1 316 ? 27.352 -30.924 20.974 1.00 12.83 308 SER B C 1
ATOM 5621 O O . SER B 1 316 ? 26.520 -31.021 21.883 1.00 13.97 308 SER B O 1
ATOM 5624 N N . GLY B 1 317 ? 27.016 -30.545 19.749 1.00 12.23 309 GLY B N 1
ATOM 5625 C CA . GLY B 1 317 ? 25.688 -30.084 19.414 1.00 12.26 309 GLY B CA 1
ATOM 5626 C C . GLY B 1 317 ? 24.882 -30.981 18.504 1.00 11.43 309 GLY B C 1
ATOM 5627 O O . GLY B 1 317 ? 23.785 -30.585 18.092 1.00 12.02 309 GLY B O 1
ATOM 5628 N N . LEU B 1 318 ? 25.375 -32.173 18.177 1.00 11.68 310 LEU B N 1
ATOM 5629 C CA . LEU B 1 318 ? 24.687 -33.090 17.269 1.00 11.85 310 LEU B CA 1
ATOM 5630 C C . LEU B 1 318 ? 23.898 -34.126 18.055 1.00 11.47 310 LEU B C 1
ATOM 5631 O O . LEU B 1 318 ? 24.449 -34.777 18.941 1.00 12.34 310 LEU B O 1
ATOM 5636 N N . PHE B 1 319 ? 22.626 -34.288 17.714 1.00 11.94 311 PHE B N 1
ATOM 5637 C CA . PHE B 1 319 ? 21.796 -35.299 18.362 1.00 12.29 311 PHE B CA 1
ATOM 5638 C C . PHE B 1 319 ? 20.618 -35.617 17.449 1.00 12.16 311 PHE B C 1
ATOM 5639 O O . PHE B 1 319 ? 20.474 -35.039 16.376 1.00 13.07 311 PHE B O 1
ATOM 5647 N N . SER B 1 320 ? 19.752 -36.537 17.873 1.00 12.77 312 SER B N 1
ATOM 5648 C CA . SER B 1 320 ? 18.599 -36.874 17.050 1.00 12.79 312 SER B CA 1
ATOM 5649 C C . SER B 1 320 ? 17.368 -37.095 17.918 1.00 12.90 312 SER B C 1
ATOM 5650 O O . SER B 1 320 ? 17.458 -37.242 19.139 1.00 13.66 312 SER B O 1
ATOM 5653 N N . PHE B 1 321 ? 16.201 -37.128 17.268 1.00 13.41 313 PHE B N 1
ATOM 5654 C CA . PHE B 1 321 ? 14.966 -37.463 17.959 1.00 13.82 313 PHE B CA 1
ATOM 5655 C C . PHE B 1 321 ? 14.054 -38.191 16.985 1.00 13.67 313 PHE B C 1
ATOM 5656 O O . PHE B 1 321 ? 14.173 -38.045 15.765 1.00 14.76 313 PHE B O 1
ATOM 5664 N N . VAL B 1 322 ? 13.146 -38.986 17.537 1.00 13.42 314 VAL B N 1
ATOM 5665 C CA . VAL B 1 322 ? 12.203 -39.774 16.759 1.00 14.40 314 VAL B CA 1
ATOM 5666 C C . VAL B 1 322 ? 10.831 -39.125 16.876 1.00 14.58 314 VAL B C 1
ATOM 5667 O O . VAL B 1 322 ? 10.359 -38.856 17.983 1.00 15.62 314 VAL B O 1
ATOM 5671 N N . LEU B 1 323 ? 10.199 -38.871 15.736 1.00 15.16 315 LEU B N 1
ATOM 5672 C CA . LEU B 1 323 ? 8.849 -38.328 15.708 1.00 16.35 315 LEU B CA 1
ATOM 5673 C C . LEU B 1 323 ? 7.834 -39.387 16.118 1.00 17.26 315 LEU B C 1
ATOM 5674 O O . LEU B 1 323 ? 8.094 -40.588 16.067 1.00 17.06 315 LEU B O 1
ATOM 5679 N N . ASN B 1 324 ? 6.643 -38.916 16.518 1.00 18.68 316 ASN B N 1
ATOM 5680 C CA . ASN B 1 324 ? 5.544 -39.781 16.912 1.00 20.87 316 ASN B CA 1
ATOM 5681 C C . ASN B 1 324 ? 4.910 -40.496 15.750 1.00 20.73 316 ASN B C 1
ATOM 5682 O O . ASN B 1 324 ? 3.926 -41.206 15.964 1.00 22.18 316 ASN B O 1
ATOM 5687 N N . LYS B 1 325 ? 5.409 -40.312 14.543 1.00 19.24 317 LYS B N 1
ATOM 5688 C CA . LYS B 1 325 ? 4.956 -41.075 13.398 1.00 19.55 317 LYS B CA 1
ATOM 5689 C C . LYS B 1 325 ? 6.052 -41.081 12.353 1.00 17.24 317 LYS B C 1
ATOM 5690 O O . LYS B 1 325 ? 7.000 -40.288 12.407 1.00 16.97 317 LYS B O 1
ATOM 5696 N N . ARG B 1 326 ? 5.933 -42.024 11.427 1.00 16.04 318 ARG B N 1
ATOM 5697 C CA . ARG B 1 326 ? 6.734 -41.974 10.216 1.00 15.40 318 ARG B CA 1
ATOM 5698 C C . ARG B 1 326 ? 6.068 -41.006 9.245 1.00 15.32 318 ARG B C 1
ATOM 5699 O O . ARG B 1 326 ? 4.910 -41.193 8.866 1.00 16.42 318 ARG B O 1
ATOM 5707 N N . LEU B 1 327 ? 6.790 -39.969 8.856 1.00 15.71 319 LEU B N 1
ATOM 5708 C CA . LEU B 1 327 ? 6.275 -39.027 7.875 1.00 15.94 319 LEU B CA 1
ATOM 5709 C C . LEU B 1 327 ? 6.223 -39.701 6.510 1.00 15.95 319 LEU B C 1
ATOM 5710 O O . LEU B 1 327 ? 7.178 -40.359 6.099 1.00 16.01 319 LEU B O 1
ATOM 5715 N N . THR B 1 328 ? 5.122 -39.521 5.790 1.00 15.91 320 THR B N 1
ATOM 5716 C CA . THR B 1 328 ? 5.125 -39.957 4.405 1.00 15.79 320 THR B CA 1
ATOM 5717 C C . THR B 1 328 ? 6.053 -39.052 3.596 1.00 15.13 320 THR B C 1
ATOM 5718 O O . THR B 1 328 ? 6.492 -38.004 4.061 1.00 15.04 320 THR B O 1
ATOM 5722 N N . ASP B 1 329 ? 6.332 -39.445 2.357 1.00 15.40 321 ASP B N 1
ATOM 5723 C CA . ASP B 1 329 ? 7.101 -38.583 1.465 1.00 15.63 321 ASP B CA 1
ATOM 5724 C C . ASP B 1 329 ? 6.518 -37.172 1.416 1.00 14.63 321 ASP B C 1
ATOM 5725 O O . ASP B 1 329 ? 7.242 -36.170 1.505 1.00 15.18 321 ASP B O 1
ATOM 5730 N N . ALA B 1 330 ? 5.205 -37.062 1.282 1.00 15.28 322 ALA B N 1
ATOM 5731 C CA . ALA B 1 330 ? 4.593 -35.736 1.227 1.00 15.22 322 ALA B CA 1
ATOM 5732 C C . ALA B 1 330 ? 4.789 -34.970 2.536 1.00 15.01 322 ALA B C 1
ATOM 5733 O O . ALA B 1 330 ? 5.093 -33.770 2.525 1.00 15.31 322 ALA B O 1
ATOM 5735 N N . GLU B 1 331 ? 4.603 -35.636 3.674 1.00 15.31 323 GLU B N 1
ATOM 5736 C CA . GLU B 1 331 ? 4.768 -34.961 4.953 1.00 16.16 323 GLU B CA 1
ATOM 5737 C C . GLU B 1 331 ? 6.219 -34.591 5.196 1.00 16.11 323 GLU B C 1
ATOM 5738 O O . GLU B 1 331 ? 6.492 -33.557 5.811 1.00 16.44 323 GLU B O 1
ATOM 5744 N N . LEU B 1 332 ? 7.151 -35.423 4.732 1.00 16.04 324 LEU B N 1
ATOM 5745 C CA . LEU B 1 332 ? 8.566 -35.117 4.866 1.00 16.49 324 LEU B CA 1
ATOM 5746 C C . LEU B 1 332 ? 8.906 -33.804 4.175 1.00 16.06 324 LEU B C 1
ATOM 5747 O O . LEU B 1 332 ? 9.662 -32.984 4.710 1.00 16.12 324 LEU B O 1
ATOM 5752 N N . ALA B 1 333 ? 8.341 -33.584 2.985 1.00 15.60 325 ALA B N 1
ATOM 5753 C CA . ALA B 1 333 ? 8.566 -32.329 2.284 1.00 16.20 325 ALA B CA 1
ATOM 5754 C C . ALA B 1 333 ? 7.888 -31.173 3.003 1.00 15.69 325 ALA B C 1
ATOM 5755 O O . ALA B 1 333 ? 8.486 -30.104 3.155 1.00 15.58 325 ALA B O 1
ATOM 5757 N N . ALA B 1 334 ? 6.645 -31.362 3.453 1.00 15.45 326 ALA B N 1
ATOM 5758 C CA . ALA B 1 334 ? 5.958 -30.285 4.154 1.00 15.36 326 ALA B CA 1
ATOM 5759 C C . ALA B 1 334 ? 6.757 -29.863 5.374 1.00 14.68 326 ALA B C 1
ATOM 5760 O O . ALA B 1 334 ? 6.885 -28.666 5.671 1.00 15.64 326 ALA B O 1
ATOM 5762 N N . TYR B 1 335 ? 7.322 -30.837 6.076 1.00 14.47 327 TYR B N 1
ATOM 5763 C CA . TYR B 1 335 ? 8.158 -30.571 7.238 1.00 14.47 327 TYR B CA 1
ATOM 5764 C C . TYR B 1 335 ? 9.465 -29.894 6.833 1.00 14.62 327 TYR B C 1
ATOM 5765 O O . TYR B 1 335 ? 9.749 -28.761 7.234 1.00 15.16 327 TYR B O 1
ATOM 5774 N N . LEU B 1 336 ? 10.270 -30.568 6.022 1.00 14.54 328 LEU B N 1
ATOM 5775 C CA . LEU B 1 336 ? 11.654 -30.153 5.812 1.00 14.26 328 LEU B CA 1
ATOM 5776 C C . LEU B 1 336 ? 11.801 -28.976 4.866 1.00 14.93 328 LEU B C 1
ATOM 5777 O O . LEU B 1 336 ? 12.771 -28.224 4.994 1.00 16.70 328 LEU B O 1
ATOM 5782 N N . ASP B 1 337 ? 10.880 -28.789 3.918 1.00 14.65 329 ASP B N 1
ATOM 5783 C CA . ASP B 1 337 ? 11.071 -27.777 2.887 1.00 15.20 329 ASP B CA 1
ATOM 5784 C C . ASP B 1 337 ? 10.834 -26.377 3.410 1.00 15.86 329 ASP B C 1
ATOM 5785 O O . ASP B 1 337 ? 11.169 -25.407 2.720 1.00 17.82 329 ASP B O 1
ATOM 5790 N N . ASN B 1 338 ? 10.239 -26.242 4.593 1.00 14.94 330 ASN B N 1
ATOM 5791 C CA . ASN B 1 338 ? 9.714 -24.959 5.039 1.00 15.61 330 ASN B CA 1
ATOM 5792 C C . ASN B 1 338 ? 10.332 -24.459 6.337 1.00 15.68 330 ASN B C 1
ATOM 5793 O O . ASN B 1 338 ? 9.762 -23.568 6.968 1.00 16.64 330 ASN B O 1
ATOM 5798 N N . PHE B 1 339 ? 11.497 -24.972 6.726 1.00 15.86 331 PHE B N 1
ATOM 5799 C CA . PHE B 1 339 ? 12.231 -24.399 7.847 1.00 15.65 331 PHE B CA 1
ATOM 5800 C C . PHE B 1 339 ? 12.837 -23.056 7.456 1.00 16.30 331 PHE B C 1
ATOM 5801 O O . PHE B 1 339 ? 13.232 -22.840 6.311 1.00 17.93 331 PHE B O 1
ATOM 5809 N N . SER B 1 340 ? 12.912 -22.148 8.426 1.00 16.47 332 SER B N 1
ATOM 5810 C CA . SER B 1 340 ? 13.444 -20.814 8.187 1.00 17.64 332 SER B CA 1
ATOM 5811 C C . SER B 1 340 ? 14.891 -20.670 8.600 1.00 17.42 332 SER B C 1
ATOM 5812 O O . SER B 1 340 ? 15.586 -19.791 8.075 1.00 19.31 332 SER B O 1
ATOM 5815 N N . LEU B 1 341 ? 15.330 -21.436 9.598 1.00 16.57 333 LEU B N 1
ATOM 5816 C CA . LEU B 1 341 ? 16.674 -21.295 10.151 1.00 16.59 333 LEU B CA 1
ATOM 5817 C C . LEU B 1 341 ? 17.513 -22.540 9.954 1.00 16.75 333 LEU B C 1
ATOM 5818 O O . LEU B 1 341 ? 18.652 -22.437 9.513 1.00 19.50 333 LEU B O 1
ATOM 5823 N N . PHE B 1 342 ? 16.972 -23.717 10.251 1.00 15.33 334 PHE B N 1
ATOM 5824 C CA . PHE B 1 342 ? 17.681 -24.958 9.986 1.00 15.22 334 PHE B CA 1
ATOM 5825 C C . PHE B 1 342 ? 17.827 -25.133 8.484 1.00 16.05 334 PHE B C 1
ATOM 5826 O O . PHE B 1 342 ? 16.866 -24.922 7.731 1.00 18.30 334 PHE B O 1
ATOM 5834 N N . SER B 1 343 ? 19.030 -25.502 8.057 1.00 15.42 335 SER B N 1
ATOM 5835 C CA . SER B 1 343 ? 19.308 -25.888 6.678 1.00 14.34 335 SER B CA 1
ATOM 5836 C C . SER B 1 343 ? 19.392 -27.409 6.570 1.00 13.45 335 SER B C 1
ATOM 5837 O O . SER B 1 343 ? 19.897 -28.083 7.459 1.00 14.71 335 SER B O 1
ATOM 5840 N N . MET B 1 344 ? 18.930 -27.950 5.452 1.00 13.44 336 MET B N 1
ATOM 5841 C CA . MET B 1 344 ? 19.032 -29.374 5.198 1.00 13.70 336 MET B CA 1
ATOM 5842 C C . MET B 1 344 ? 20.310 -29.670 4.423 1.00 12.43 336 MET B C 1
ATOM 5843 O O . MET B 1 344 ? 20.503 -29.158 3.319 1.00 12.83 336 MET B O 1
ATOM 5848 N N . ALA B 1 345 ? 21.203 -30.459 5.014 1.00 12.64 337 ALA B N 1
ATOM 5849 C CA . ALA B 1 345 ? 22.489 -30.786 4.418 1.00 12.17 337 ALA B CA 1
ATOM 5850 C C . ALA B 1 345 ? 23.101 -31.947 5.183 1.00 12.49 337 ALA B C 1
ATOM 5851 O O . ALA B 1 345 ? 22.725 -32.204 6.326 1.00 13.28 337 ALA B O 1
ATOM 5853 N N . TYR B 1 346 ? 24.078 -32.602 4.562 1.00 12.09 338 TYR B N 1
ATOM 5854 C CA . TYR B 1 346 ? 24.932 -33.543 5.251 1.00 11.98 338 TYR B CA 1
ATOM 5855 C C . TYR B 1 346 ? 26.010 -32.814 6.036 1.00 12.82 338 TYR B C 1
ATOM 5856 O O . TYR B 1 346 ? 26.197 -31.600 5.905 1.00 13.46 338 TYR B O 1
ATOM 5865 N N A SER B 1 347 ? 26.751 -33.572 6.843 0.51 13.47 339 SER B N 1
ATOM 5866 N N B SER B 1 347 ? 26.703 -33.607 6.861 0.49 12.62 339 SER B N 1
ATOM 5867 C CA A SER B 1 347 ? 27.800 -33.024 7.705 0.51 13.88 339 SER B CA 1
ATOM 5868 C CA B SER B 1 347 ? 27.707 -33.199 7.842 0.49 12.18 339 SER B CA 1
ATOM 5869 C C A SER B 1 347 ? 27.201 -32.197 8.842 0.51 13.05 339 SER B C 1
ATOM 5870 C C B SER B 1 347 ? 27.168 -32.252 8.914 0.49 12.21 339 SER B C 1
ATOM 5871 O O A SER B 1 347 ? 25.981 -32.143 9.004 0.51 13.36 339 SER B O 1
ATOM 5872 O O B SER B 1 347 ? 25.954 -32.158 9.108 0.49 12.63 339 SER B O 1
ATOM 5877 N N . TRP B 1 348 ? 28.067 -31.599 9.652 1.00 11.92 340 TRP B N 1
ATOM 5878 C CA . TRP B 1 348 ? 27.714 -30.985 10.923 1.00 11.13 340 TRP B CA 1
ATOM 5879 C C . TRP B 1 348 ? 28.987 -30.411 11.520 1.00 10.82 340 TRP B C 1
ATOM 5880 O O . TRP B 1 348 ? 30.067 -30.541 10.933 1.00 11.80 340 TRP B O 1
ATOM 5891 N N . GLY B 1 349 ? 28.878 -29.772 12.681 1.00 11.02 341 GLY B N 1
ATOM 5892 C CA . GLY B 1 349 ? 30.037 -29.230 13.354 1.00 11.32 341 GLY B CA 1
ATOM 5893 C C . GLY B 1 349 ? 30.284 -27.756 13.141 1.00 11.37 341 GLY B C 1
ATOM 5894 O O . GLY B 1 349 ? 31.260 -27.218 13.704 1.00 12.12 341 GLY B O 1
ATOM 5895 N N . GLY B 1 350 ? 29.439 -27.084 12.359 1.00 11.30 342 GLY B N 1
ATOM 5896 C CA . GLY B 1 350 ? 29.630 -25.687 12.042 1.00 11.93 342 GLY B CA 1
ATOM 5897 C C . GLY B 1 350 ? 28.798 -24.748 12.894 1.00 11.71 342 GLY B C 1
ATOM 5898 O O . GLY B 1 350 ? 28.220 -25.116 13.917 1.00 12.24 342 GLY B O 1
ATOM 5899 N N . PHE B 1 351 ? 28.759 -23.493 12.453 1.00 11.83 343 PHE B N 1
ATOM 5900 C CA . PHE B 1 351 ? 27.961 -22.477 13.116 1.00 12.09 343 PHE B CA 1
ATOM 5901 C C . PHE B 1 351 ? 26.487 -22.557 12.735 1.00 12.22 343 PHE B C 1
ATOM 5902 O O . PHE B 1 351 ? 25.645 -22.012 13.454 1.00 12.97 343 PHE B O 1
ATOM 5910 N N . GLU B 1 352 ? 26.176 -23.181 11.608 1.00 12.96 344 GLU B N 1
ATOM 5911 C CA . GLU B 1 352 ? 24.823 -23.268 11.078 1.00 14.29 344 GLU B CA 1
ATOM 5912 C C . GLU B 1 352 ? 24.118 -24.491 11.650 1.00 14.14 344 GLU B C 1
ATOM 5913 O O . GLU B 1 352 ? 24.662 -25.606 11.621 1.00 15.90 344 GLU B O 1
ATOM 5919 N N . SER B 1 353 ? 22.885 -24.301 12.102 1.00 12.01 345 SER B N 1
ATOM 5920 C CA . SER B 1 353 ? 22.062 -25.440 12.488 1.00 11.61 345 SER B CA 1
ATOM 5921 C C . SER B 1 353 ? 21.551 -26.189 11.255 1.00 11.61 345 SER B C 1
ATOM 5922 O O . SER B 1 353 ? 21.141 -25.580 10.262 1.00 11.97 345 SER B O 1
ATOM 5925 N N . LEU B 1 354 ? 21.579 -27.514 11.335 1.00 11.62 346 LEU B N 1
ATOM 5926 C CA . LEU B 1 354 ? 21.238 -28.398 10.234 1.00 11.84 346 LEU B CA 1
ATOM 5927 C C . LEU B 1 354 ? 20.191 -29.415 10.666 1.00 12.34 346 LEU B C 1
ATOM 5928 O O . LEU B 1 354 ? 20.096 -29.795 11.845 1.00 12.93 346 LEU B O 1
ATOM 5933 N N . ILE B 1 355 ? 19.406 -29.868 9.689 1.00 12.78 347 ILE B N 1
ATOM 5934 C CA . ILE B 1 355 ? 18.386 -30.885 9.897 1.00 12.89 347 ILE B CA 1
ATOM 5935 C C . ILE B 1 355 ? 18.505 -31.919 8.785 1.00 13.20 347 ILE B C 1
ATOM 5936 O O . ILE B 1 355 ? 18.730 -31.578 7.618 1.00 13.98 347 ILE B O 1
ATOM 5941 N N . LEU B 1 356 ? 18.353 -33.190 9.149 1.00 12.78 348 LEU B N 1
ATOM 5942 C CA . LEU B 1 356 ? 18.489 -34.285 8.199 1.00 14.50 348 LEU B CA 1
ATOM 5943 C C . LEU B 1 356 ? 17.599 -35.421 8.680 1.00 14.92 348 LEU B C 1
ATOM 5944 O O . LEU B 1 356 ? 17.679 -35.810 9.842 1.00 15.76 348 LEU B O 1
ATOM 5949 N N . ALA B 1 357 ? 16.742 -35.934 7.811 1.00 14.23 349 ALA B N 1
ATOM 5950 C CA . ALA B 1 357 ? 15.818 -37.006 8.152 1.00 14.63 349 ALA B CA 1
ATOM 5951 C C . ALA B 1 357 ? 16.292 -38.358 7.646 1.00 14.27 349 ALA B C 1
ATOM 5952 O O . ALA B 1 357 ? 16.925 -38.458 6.593 1.00 15.40 349 ALA B O 1
ATOM 5954 N N . ASN B 1 358 ? 15.970 -39.396 8.418 1.00 13.72 350 ASN B N 1
ATOM 5955 C CA . ASN B 1 358 ? 16.160 -40.780 8.006 1.00 14.04 350 ASN B CA 1
ATOM 5956 C C . ASN B 1 358 ? 14.919 -41.545 8.424 1.00 14.49 350 ASN B C 1
ATOM 5957 O O . ASN B 1 358 ? 14.467 -41.429 9.571 1.00 16.00 350 ASN B O 1
ATOM 5962 N N . GLN B 1 359 ? 14.370 -42.322 7.511 1.00 14.31 351 GLN B N 1
ATOM 5963 C CA . GLN B 1 359 ? 13.238 -43.152 7.857 1.00 14.02 351 GLN B CA 1
ATOM 5964 C C . GLN B 1 359 ? 13.713 -44.382 8.626 1.00 14.17 351 GLN B C 1
ATOM 5965 O O . GLN B 1 359 ? 14.874 -44.805 8.516 1.00 14.31 351 GLN B O 1
ATOM 5971 N N . PRO B 1 360 ? 12.833 -44.984 9.425 1.00 14.80 352 PRO B N 1
ATOM 5972 C CA . PRO B 1 360 ? 13.285 -46.102 10.258 1.00 15.06 352 PRO B CA 1
ATOM 5973 C C . PRO B 1 360 ? 13.877 -47.219 9.424 1.00 14.77 352 PRO B C 1
ATOM 5974 O O . PRO B 1 360 ? 14.889 -47.808 9.809 1.00 15.30 352 PRO B O 1
ATOM 5978 N N . GLU B 1 361 ? 13.281 -47.513 8.273 1.00 14.80 353 GLU B N 1
ATOM 5979 C CA . GLU B 1 361 ? 13.801 -48.593 7.448 1.00 14.93 353 GLU B CA 1
ATOM 5980 C C . GLU B 1 361 ? 15.145 -48.229 6.824 1.00 15.05 353 GLU B C 1
ATOM 5981 O O . GLU B 1 361 ? 15.951 -49.119 6.518 1.00 15.79 353 GLU B O 1
ATOM 5987 N N . HIS B 1 362 ? 15.415 -46.935 6.638 1.00 14.88 354 HIS B N 1
ATOM 5988 C CA . HIS B 1 362 ? 16.734 -46.518 6.162 1.00 14.68 354 HIS B CA 1
ATOM 5989 C C . HIS B 1 362 ? 17.789 -46.826 7.211 1.00 14.15 354 HIS B C 1
ATOM 5990 O O . HIS B 1 362 ? 18.889 -47.285 6.889 1.00 14.77 354 HIS B O 1
ATOM 5997 N N . ILE B 1 363 ? 17.476 -46.558 8.473 1.00 14.03 355 ILE B N 1
ATOM 5998 C CA . ILE B 1 363 ? 18.422 -46.859 9.543 1.00 14.06 355 ILE B CA 1
ATOM 5999 C C . ILE B 1 363 ? 18.612 -48.365 9.679 1.00 14.17 355 ILE B C 1
ATOM 6000 O O . ILE B 1 363 ? 19.741 -48.850 9.817 1.00 14.49 355 ILE B O 1
ATOM 6005 N N . ALA B 1 364 ? 17.523 -49.137 9.602 1.00 14.26 356 ALA B N 1
ATOM 6006 C CA . ALA B 1 364 ? 17.661 -50.584 9.711 1.00 15.34 356 ALA B CA 1
ATOM 6007 C C . ALA B 1 364 ? 18.620 -51.121 8.661 1.00 15.75 356 ALA B C 1
ATOM 6008 O O . ALA B 1 364 ? 19.425 -52.020 8.943 1.00 16.79 356 ALA B O 1
ATOM 6010 N N . ALA B 1 365 ? 18.580 -50.553 7.451 1.00 15.59 357 ALA B N 1
ATOM 6011 C CA . ALA B 1 365 ? 19.444 -51.031 6.384 1.00 16.27 357 ALA B CA 1
ATOM 6012 C C . ALA B 1 365 ? 20.918 -50.751 6.649 1.00 16.34 357 ALA B C 1
ATOM 6013 O O . ALA B 1 365 ? 21.773 -51.386 6.016 1.00 18.34 357 ALA B O 1
ATOM 6015 N N . ILE B 1 366 ? 21.234 -49.820 7.553 1.00 14.93 358 ILE B N 1
ATOM 6016 C CA . ILE B 1 366 ? 22.619 -49.508 7.904 1.00 15.28 358 ILE B CA 1
ATOM 6017 C C . ILE B 1 366 ? 22.935 -49.901 9.339 1.00 14.85 358 ILE B C 1
ATOM 6018 O O . ILE B 1 366 ? 23.848 -49.346 9.961 1.00 14.94 358 ILE B O 1
ATOM 6023 N N . ARG B 1 367 ? 22.202 -50.892 9.859 1.00 14.83 359 ARG B N 1
ATOM 6024 C CA . ARG B 1 367 ? 22.488 -51.497 11.156 1.00 15.23 359 ARG B CA 1
ATOM 6025 C C . ARG B 1 367 ? 22.676 -52.982 10.881 1.00 16.07 359 ARG B C 1
ATOM 6026 O O . ARG B 1 367 ? 21.731 -53.771 11.010 1.00 17.25 359 ARG B O 1
ATOM 6034 N N . PRO B 1 368 ? 23.871 -53.391 10.466 1.00 15.73 360 PRO B N 1
ATOM 6035 C CA . PRO B 1 368 ? 24.063 -54.770 10.019 1.00 17.13 360 PRO B CA 1
ATOM 6036 C C . PRO B 1 368 ? 23.775 -55.750 11.139 1.00 18.06 360 PRO B C 1
ATOM 6037 O O . PRO B 1 368 ? 24.186 -55.554 12.284 1.00 18.21 360 PRO B O 1
ATOM 6041 N N . GLU B 1 369 ? 23.028 -56.800 10.790 1.00 19.59 361 GLU B N 1
ATOM 6042 C CA . GLU B 1 369 ? 22.648 -57.893 11.683 1.00 21.39 361 GLU B CA 1
ATOM 6043 C C . GLU B 1 369 ? 21.793 -57.424 12.846 1.00 21.96 361 GLU B C 1
ATOM 6044 O O . GLU B 1 369 ? 21.690 -58.121 13.866 1.00 23.56 361 GLU B O 1
ATOM 6050 N N . ALA B 1 370 ? 21.136 -56.276 12.688 1.00 21.94 362 ALA B N 1
ATOM 6051 C CA . ALA B 1 370 ? 20.320 -55.715 13.747 1.00 22.42 362 ALA B CA 1
ATOM 6052 C C . ALA B 1 370 ? 19.070 -55.091 13.155 1.00 23.60 362 ALA B C 1
ATOM 6053 O O . ALA B 1 370 ? 18.983 -54.822 11.953 1.00 23.42 362 ALA B O 1
ATOM 6055 N N . GLU B 1 371 ? 18.111 -54.842 14.039 1.00 25.13 363 GLU B N 1
ATOM 6056 C CA . GLU B 1 371 ? 16.858 -54.182 13.724 1.00 27.17 363 GLU B CA 1
ATOM 6057 C C . GLU B 1 371 ? 16.800 -52.874 14.496 1.00 25.23 363 GLU B C 1
ATOM 6058 O O . GLU B 1 371 ? 17.500 -52.693 15.496 1.00 25.90 363 GLU B O 1
ATOM 6064 N N . VAL B 1 372 ? 15.967 -51.949 14.031 1.00 22.60 364 VAL B N 1
ATOM 6065 C CA . VAL B 1 372 ? 15.714 -50.740 14.797 1.00 21.83 364 VAL B CA 1
ATOM 6066 C C . VAL B 1 372 ? 14.608 -51.007 15.807 1.00 20.92 364 VAL B C 1
ATOM 6067 O O . VAL B 1 372 ? 13.780 -51.911 15.654 1.00 21.76 364 VAL B O 1
ATOM 6071 N N . ASP B 1 373 ? 14.588 -50.186 16.845 1.00 19.97 365 ASP B N 1
ATOM 6072 C CA . ASP B 1 373 ? 13.619 -50.280 17.926 1.00 20.10 365 ASP B CA 1
ATOM 6073 C C . ASP B 1 373 ? 12.704 -49.063 17.981 1.00 19.27 365 ASP B C 1
ATOM 6074 O O . ASP B 1 373 ? 12.218 -48.702 19.051 1.00 20.28 365 ASP B O 1
ATOM 6079 N N . PHE B 1 374 ? 12.468 -48.424 16.839 1.00 17.71 366 PHE B N 1
ATOM 6080 C CA . PHE B 1 374 ? 11.556 -47.293 16.761 1.00 16.95 366 PHE B CA 1
ATOM 6081 C C . PHE B 1 374 ? 10.848 -47.355 15.417 1.00 16.26 366 PHE B C 1
ATOM 6082 O O . PHE B 1 374 ? 11.305 -48.017 14.481 1.00 16.39 366 PHE B O 1
ATOM 6090 N N . SER B 1 375 ? 9.719 -46.651 15.330 1.00 17.11 367 SER B N 1
ATOM 6091 C CA . SER B 1 375 ? 8.904 -46.668 14.127 1.00 17.59 367 SER B CA 1
ATOM 6092 C C . SER B 1 375 ? 8.647 -45.303 13.524 1.00 16.70 367 SER B C 1
ATOM 6093 O O . SER B 1 375 ? 8.116 -45.244 12.416 1.00 17.28 367 SER B O 1
ATOM 6096 N N . GLY B 1 376 ? 9.021 -44.221 14.184 1.00 15.80 368 GLY B N 1
ATOM 6097 C CA . GLY B 1 376 ? 8.840 -42.906 13.606 1.00 15.47 368 GLY B CA 1
ATOM 6098 C C . GLY B 1 376 ? 10.040 -42.462 12.795 1.00 14.98 368 GLY B C 1
ATOM 6099 O O . GLY B 1 376 ? 11.112 -43.064 12.825 1.00 15.97 368 GLY B O 1
ATOM 6100 N N . THR B 1 377 ? 9.850 -41.373 12.056 1.00 14.46 369 THR B N 1
ATOM 6101 C CA . THR B 1 377 ? 10.953 -40.770 11.322 1.00 14.42 369 THR B CA 1
ATOM 6102 C C . THR B 1 377 ? 11.980 -40.239 12.315 1.00 13.83 369 THR B C 1
ATOM 6103 O O . THR B 1 377 ? 11.645 -39.594 13.311 1.00 14.22 369 THR B O 1
ATOM 6107 N N . LEU B 1 378 ? 13.250 -40.489 12.015 1.00 13.50 370 LEU B N 1
ATOM 6108 C CA . LEU B 1 378 ? 14.359 -40.028 12.835 1.00 13.52 370 LEU B CA 1
ATOM 6109 C C . LEU B 1 378 ? 14.910 -38.720 12.273 1.00 13.63 370 LEU B C 1
ATOM 6110 O O . LEU B 1 378 ? 15.384 -38.676 11.134 1.00 14.78 370 LEU B O 1
ATOM 6115 N N . ILE B 1 379 ? 14.866 -37.667 13.081 1.00 12.92 371 ILE B N 1
ATOM 6116 C CA . ILE B 1 379 ? 15.342 -36.345 12.692 1.00 12.71 371 ILE B CA 1
ATOM 6117 C C . ILE B 1 379 ? 16.649 -36.098 13.424 1.00 12.58 371 ILE B C 1
ATOM 6118 O O . ILE B 1 379 ? 16.678 -36.096 14.661 1.00 13.44 371 ILE B O 1
ATOM 6123 N N . ARG B 1 380 ? 17.726 -35.872 12.669 1.00 11.98 372 ARG B N 1
ATOM 6124 C CA . ARG B 1 380 ? 19.014 -35.513 13.249 1.00 12.23 372 ARG B CA 1
ATOM 6125 C C . ARG B 1 380 ? 19.186 -34.005 13.161 1.00 11.97 372 ARG B C 1
ATOM 6126 O O . ARG B 1 380 ? 19.024 -33.423 12.084 1.00 12.02 372 ARG B O 1
ATOM 6134 N N . LEU B 1 381 ? 19.493 -33.384 14.292 1.00 11.87 373 LEU B N 1
ATOM 6135 C CA . LEU B 1 381 ? 19.748 -31.958 14.365 1.00 12.24 373 LEU B CA 1
ATOM 6136 C C . LEU B 1 381 ? 21.205 -31.716 14.699 1.00 11.80 373 LEU B C 1
ATOM 6137 O O . LEU B 1 381 ? 21.765 -32.321 15.623 1.00 12.70 373 LEU B O 1
ATOM 6142 N N . HIS B 1 382 ? 21.757 -30.726 13.988 1.00 11.76 374 HIS B N 1
ATOM 6143 C CA . HIS B 1 382 ? 23.038 -30.152 14.438 1.00 11.78 374 HIS B CA 1
ATOM 6144 C C . HIS B 1 382 ? 22.647 -28.758 14.947 1.00 12.04 374 HIS B C 1
ATOM 6145 O O . HIS B 1 382 ? 22.087 -27.984 14.182 1.00 12.66 374 HIS B O 1
ATOM 6152 N N . ILE B 1 383 ? 22.841 -28.513 16.233 1.00 11.87 375 ILE B N 1
ATOM 6153 C CA . ILE B 1 383 ? 22.524 -27.221 16.829 1.00 12.25 375 ILE B CA 1
ATOM 6154 C C . ILE B 1 383 ? 23.754 -26.332 16.749 1.00 12.45 375 ILE B C 1
ATOM 6155 O O . ILE B 1 383 ? 24.774 -26.617 17.386 1.00 12.71 375 ILE B O 1
ATOM 6160 N N . GLY B 1 384 ? 23.638 -25.283 15.945 1.00 12.24 376 GLY B N 1
ATOM 6161 C CA . GLY B 1 384 ? 24.683 -24.309 15.732 1.00 12.60 376 GLY B CA 1
ATOM 6162 C C . GLY B 1 384 ? 24.658 -23.195 16.739 1.00 12.71 376 GLY B C 1
ATOM 6163 O O . GLY B 1 384 ? 24.293 -23.390 17.893 1.00 13.60 376 GLY B O 1
ATOM 6164 N N . LEU B 1 385 ? 25.078 -22.008 16.293 1.00 12.21 377 LEU B N 1
ATOM 6165 C CA . LEU B 1 385 ? 25.327 -20.870 17.171 1.00 11.98 377 LEU B CA 1
ATOM 6166 C C . LEU B 1 385 ? 24.184 -19.843 17.188 1.00 12.63 377 LEU B C 1
ATOM 6167 O O . LEU B 1 385 ? 24.321 -18.798 17.829 1.00 14.44 377 LEU B O 1
ATOM 6172 N N . GLU B 1 386 ? 23.052 -20.128 16.554 1.00 12.79 378 GLU B N 1
ATOM 6173 C CA . GLU B 1 386 ? 21.932 -19.206 16.549 1.00 12.91 378 GLU B CA 1
ATOM 6174 C C . GLU B 1 386 ? 21.311 -19.128 17.945 1.00 13.41 378 GLU B C 1
ATOM 6175 O O . GLU B 1 386 ? 21.550 -19.964 18.809 1.00 14.03 378 GLU B O 1
ATOM 6181 N N . ASN B 1 387 ? 20.468 -18.125 18.146 1.00 13.96 379 ASN B N 1
ATOM 6182 C CA . ASN B 1 387 ? 19.764 -18.023 19.411 1.00 14.76 379 ASN B CA 1
ATOM 6183 C C . ASN B 1 387 ? 18.823 -19.212 19.559 1.00 14.41 379 ASN B C 1
ATOM 6184 O O . ASN B 1 387 ? 18.053 -19.533 18.649 1.00 14.58 379 ASN B O 1
ATOM 6189 N N . VAL B 1 388 ? 18.879 -19.867 20.719 1.00 15.47 380 VAL B N 1
ATOM 6190 C CA . VAL B 1 388 ? 18.155 -21.123 20.891 1.00 16.82 380 VAL B CA 1
ATOM 6191 C C . VAL B 1 388 ? 16.650 -20.909 20.853 1.00 16.67 380 VAL B C 1
ATOM 6192 O O . VAL B 1 388 ? 15.915 -21.779 20.382 1.00 16.54 380 VAL B O 1
ATOM 6196 N N . ASP B 1 389 ? 16.155 -19.766 21.323 1.00 17.67 381 ASP B N 1
ATOM 6197 C CA . ASP B 1 389 ? 14.717 -19.530 21.228 1.00 18.69 381 ASP B CA 1
ATOM 6198 C C . ASP B 1 389 ? 14.254 -19.429 19.776 1.00 17.25 381 ASP B C 1
ATOM 6199 O O . ASP B 1 389 ? 13.161 -19.891 19.441 1.00 16.66 381 ASP B O 1
ATOM 6204 N N . ASP B 1 390 ? 15.083 -18.872 18.894 1.00 16.28 382 ASP B N 1
ATOM 6205 C CA . ASP B 1 390 ? 14.738 -18.833 17.477 1.00 15.93 382 ASP B CA 1
ATOM 6206 C C . ASP B 1 390 ? 14.713 -20.241 16.886 1.00 15.19 382 ASP B C 1
ATOM 6207 O O . ASP B 1 390 ? 13.840 -20.569 16.071 1.00 16.36 382 ASP B O 1
ATOM 6212 N N . LEU B 1 391 ? 15.669 -21.088 17.281 1.00 14.60 383 LEU B N 1
ATOM 6213 C CA . LEU B 1 391 ? 15.678 -22.473 16.817 1.00 14.55 383 LEU B CA 1
ATOM 6214 C C . LEU B 1 391 ? 14.451 -23.225 17.302 1.00 14.88 383 LEU B C 1
ATOM 6215 O O . LEU B 1 391 ? 13.839 -23.993 16.542 1.00 15.06 383 LEU B O 1
ATOM 6220 N N . LEU B 1 392 ? 14.073 -23.014 18.568 1.00 15.31 384 LEU B N 1
ATOM 6221 C CA . LEU B 1 392 ? 12.877 -23.663 19.095 1.00 16.14 384 LEU B CA 1
ATOM 6222 C C . LEU B 1 392 ? 11.635 -23.222 18.333 1.00 16.41 384 LEU B C 1
ATOM 6223 O O . LEU B 1 392 ? 10.759 -24.044 18.039 1.00 16.73 384 LEU B O 1
ATOM 6228 N N . ALA B 1 393 ? 11.544 -21.935 17.994 1.00 16.36 385 ALA B N 1
ATOM 6229 C CA . ALA B 1 393 ? 10.399 -21.459 17.225 1.00 16.46 385 ALA B CA 1
ATOM 6230 C C . ALA B 1 393 ? 10.352 -22.120 15.850 1.00 15.74 385 ALA B C 1
ATOM 6231 O O . ALA B 1 393 ? 9.273 -22.450 15.348 1.00 16.33 385 ALA B O 1
ATOM 6233 N N . ASP B 1 394 ? 11.512 -22.320 15.227 1.00 15.24 386 ASP B N 1
ATOM 6234 C CA . ASP B 1 394 ? 11.560 -22.987 13.930 1.00 15.34 386 ASP B CA 1
ATOM 6235 C C . ASP B 1 394 ? 11.104 -24.437 14.065 1.00 14.73 386 ASP B C 1
ATOM 6236 O O . ASP B 1 394 ? 10.321 -24.933 13.244 1.00 15.18 386 ASP B O 1
ATOM 6241 N N . LEU B 1 395 ? 11.569 -25.135 15.104 1.00 14.69 387 LEU B N 1
ATOM 6242 C CA . LEU B 1 395 ? 11.111 -26.505 15.331 1.00 14.90 387 LEU B CA 1
ATOM 6243 C C . LEU B 1 395 ? 9.608 -26.548 15.602 1.00 15.36 387 LEU B C 1
ATOM 6244 O O . LEU B 1 395 ? 8.906 -27.435 15.097 1.00 15.36 387 LEU B O 1
ATOM 6249 N N . ALA B 1 396 ? 9.089 -25.588 16.379 1.00 15.47 388 ALA B N 1
ATOM 6250 C CA . ALA B 1 396 ? 7.654 -25.564 16.673 1.00 16.39 388 ALA B CA 1
ATOM 6251 C C . ALA B 1 396 ? 6.833 -25.352 15.409 1.00 16.21 388 ALA B C 1
ATOM 6252 O O . ALA B 1 396 ? 5.800 -26.003 15.208 1.00 17.08 388 ALA B O 1
ATOM 6254 N N . ALA B 1 397 ? 7.299 -24.475 14.518 1.00 16.51 389 ALA B N 1
ATOM 6255 C CA . ALA B 1 397 ? 6.583 -24.284 13.267 1.00 16.86 389 ALA B CA 1
ATOM 6256 C C . ALA B 1 397 ? 6.600 -25.563 12.449 1.00 16.52 389 ALA B C 1
ATOM 6257 O O . ALA B 1 397 ? 5.597 -25.917 11.815 1.00 17.12 389 ALA B O 1
ATOM 6259 N N . GLY B 1 398 ? 7.723 -26.284 12.475 1.00 16.12 390 GLY B N 1
ATOM 6260 C CA . GLY B 1 398 ? 7.784 -27.577 11.805 1.00 16.33 390 GLY B CA 1
ATOM 6261 C C . GLY B 1 398 ? 6.773 -28.566 12.356 1.00 16.40 390 GLY B C 1
ATOM 6262 O O . GLY B 1 398 ? 6.074 -29.248 11.603 1.00 16.27 390 GLY B O 1
ATOM 6263 N N . PHE B 1 399 ? 6.680 -28.665 13.681 1.00 16.10 391 PHE B N 1
ATOM 6264 C CA . PHE B 1 399 ? 5.694 -29.567 14.269 1.00 16.26 391 PHE B CA 1
ATOM 6265 C C . PHE B 1 399 ? 4.284 -29.204 13.824 1.00 16.86 391 PHE B C 1
ATOM 6266 O O . PHE B 1 399 ? 3.450 -30.088 13.595 1.00 17.24 391 PHE B O 1
ATOM 6274 N N . ALA B 1 400 ? 3.984 -27.909 13.727 1.00 17.89 392 ALA B N 1
ATOM 6275 C CA . ALA B 1 400 ? 2.639 -27.509 13.338 1.00 18.28 392 ALA B CA 1
ATOM 6276 C C . ALA B 1 400 ? 2.325 -27.923 11.906 1.00 19.03 392 ALA B C 1
ATOM 6277 O O . ALA B 1 400 ? 1.158 -28.118 11.562 1.00 20.39 392 ALA B O 1
ATOM 6279 N N . ARG B 1 401 ? 3.346 -28.076 11.065 1.00 18.02 393 ARG B N 1
ATOM 6280 C CA . ARG B 1 401 ? 3.138 -28.497 9.685 1.00 18.49 393 ARG B CA 1
ATOM 6281 C C . ARG B 1 401 ? 2.818 -29.973 9.549 1.00 19.08 393 ARG B C 1
ATOM 6282 O O . ARG B 1 401 ? 2.356 -30.379 8.479 1.00 20.81 393 ARG B O 1
ATOM 6290 N N . ILE B 1 402 ? 3.059 -30.780 10.589 1.00 19.06 394 ILE B N 1
ATOM 6291 C CA . ILE B 1 402 ? 2.856 -32.222 10.513 1.00 21.38 394 ILE B CA 1
ATOM 6292 C C . ILE B 1 402 ? 1.904 -32.739 11.584 1.00 24.61 394 ILE B C 1
ATOM 6293 O O . ILE B 1 402 ? 1.739 -33.948 11.718 1.00 26.05 394 ILE B O 1
ATOM 6298 N N . VAL B 1 403 ? 1.291 -31.856 12.362 1.00 26.59 395 VAL B N 1
ATOM 6299 C CA . VAL B 1 403 ? 0.478 -32.290 13.496 1.00 30.46 395 VAL B CA 1
ATOM 6300 C C . VAL B 1 403 ? -0.762 -32.985 12.977 1.00 33.11 395 VAL B C 1
ATOM 6301 O O . VAL B 1 403 ? -1.235 -33.957 13.578 1.00 34.42 395 VAL B O 1
#

Sequence (786 aa):
HLDTALVNAGRRKKKYTQQGSVNSSVIIQRASSLVFDTVEEAKKHATRRNRAKGELFYGRRGTLTHFSLQEEAMCEELEGGAGCALFPCGAAAVANTILAFVEQGDHVLLMTNTAYEPSQDFCTKILAKLGVTTGWFDPLIGADIANLIQPNTKVVFLESPGSITMEVHDVPAIVAAVRRRVAPEAIIMIDNTWAAGVLFKALLDFGIDISIQAATKKYLIGHSDDGGMIGTAVANARCWEQLCENAYLMGQMIDADTAYMMTSRGLRTLGVRLRQHHESSLRVAEWLAQHPQVARRVNHPALPGSSSKGHEEEFWKRDFSGSSGLFSFVLNKRLTDAELAAYLDNFSLFSMAYSSWGGFESLILANQPEHIAAIRPEAEVDFSGTLIRLHIGLENVDDLLADLAAGFARIVMADKHLDTALVNAGRRKKYTQQGSVNSSVIIQRASSLVFDTVEEAKKHATRNRAKGELFYGRRGTLTHFSLQEEAMCELEGGAGCALFPCGAAAVANTILAFVEQQGDHVLMTNTAYEPSQDFCTKILAKLGVTTGWFDPLIGADIANLIQPNTKVVFLESPPGSITMEVHDVPAIVAAVRRRVAPEAIIMIDNTWAAGVLFKALLDFGIDISIQAATKKYLIGHSDDGGMIGTAVANARCWEQLCENAYLMGQMIDADTAYMMTSRGLRTLGVRLRQHHEESSLRVAEWLAQHPQVARVNHPALPGSKGHEFWKRDFSGSSGLFSFVLNKRLTDAELAAYLDNFSLFSMAYSSWGGFESLILANQPEHIAAIRPEAEVDFSGTLIRLHIGLENVDDLLADLAAGFARIV